Protein AF-A0A6G0V5N3-F1 (afdb_monomer)

Nearest PDB structures (foldseek):
  4qn9-assembly1_A  TM=9.181E-01  e=2.902E-33  Homo sapiens
  8pc4-assembly1_A  TM=9.026E-01  e=6.586E-32  Homo sapiens
  6yxg-assembly1_A  TM=9.874E-01  e=3.980E-23  Homo sapiens
  6krz-assembly3_C  TM=9.226E-01  e=7.814E-20  Homo sapiens
  5lxg-assembly1_A  T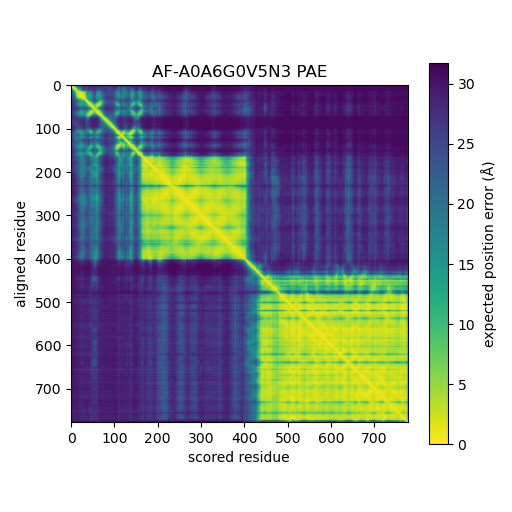M=9.186E-01  e=6.735E-20  Homo sapiens

Foldseek 3Di:
DDDDDDDDDDDDDDDPVRVVVVVQVVCCVPPVDGDDDPFWDDKDKDKDWDDPDAPPDFIWIWIKIKTWGWDDDPDDDDDDDDDDDDDDDDDDDDDDDDDDPDKDKDKDKWKWWDFPPDDIDTDDDPDDDDDDPGTDDMWMKIWIWIFDDDPPTRITITIIITIDGWDFLVPADPLLNLDQLQGTFADAQDQDLVVLQVCCPPFGLLVCQLVVLVVQLVVLVVVLVVVLPDDCVVDPPVLNVLLVLLSVLSNQLSVLRNSLSSCCRHDPVRNLVSQLSNQLSLLSNLLSVVRNLLCQLCVVPPPSSVVVNVVLVVLSVVSSVVSNDSVCSHSVNLLVSLVSSLVSLCVVVVVVVVSCVPVNPVCCVVPSVVVVVVVVNVVSVVVSCCRSVVPPSVVPRNQVSDPPPRDDDDDDDDPPDPPPLPPLPPDPDPVCVLPVDFDPDQDWDDRHLFTDDHVLLVLAPDADDPVVVCCLVPPPQADPDDDDPVVCCVLFNQAAFDQDADCFWKWWFQAFLWIWIHHRNAIEIFLDDQDQALAPDPPDHKGWPDHGSDDLVPHDAHQEYEAQAAGSSRHPLVSLLVNCVVHVNYEYEYEAPCVVVSCVSRPPHHYDHDYARDWDWDDDPNWTKIKGWHDAQAWYDHDPPCTRSTDGTWIWIDTPPFIETEGGWHAARLVRLLSQLVRPDDHAEYEAEADPCPPVVRRRRTHDHLLSRQSSCVSNNYQEYEYHNALIIPNSHSDDRSVRVVSNQVSQVVVVVVDPPRHYYDYARNSDMDTDDPPPD

Structure (mmCIF, N/CA/C/O backbone):
data_AF-A0A6G0V5N3-F1
#
_entry.id   AF-A0A6G0V5N3-F1
#
loop_
_atom_site.group_PDB
_atom_site.id
_atom_site.type_symbol
_atom_site.label_atom_id
_atom_site.label_alt_id
_atom_site.label_comp_id
_atom_site.label_asym_id
_atom_site.label_entity_id
_atom_site.label_seq_id
_atom_site.pdbx_PDB_ins_code
_atom_site.Cartn_x
_atom_site.Cartn_y
_atom_site.Cartn_z
_atom_site.occupancy
_atom_site.B_iso_or_equiv
_atom_site.auth_seq_id
_atom_site.auth_comp_id
_atom_site.auth_asym_id
_atom_site.auth_atom_id
_atom_site.pdbx_PDB_model_num
ATOM 1 N N . MET A 1 1 ? 8.446 89.285 -4.764 1.00 33.66 1 MET A N 1
ATOM 2 C CA . MET A 1 1 ? 7.123 88.702 -4.460 1.00 33.66 1 MET A CA 1
ATOM 3 C C . MET A 1 1 ? 7.172 87.255 -4.937 1.00 33.66 1 MET A C 1
ATOM 5 O O . MET A 1 1 ? 7.014 87.037 -6.124 1.00 33.66 1 MET A O 1
ATOM 9 N N . SER A 1 2 ? 7.754 86.296 -4.211 1.00 31.36 2 SER A N 1
ATOM 10 C CA . SER A 1 2 ? 7.350 85.689 -2.925 1.00 31.36 2 SER A CA 1
ATOM 11 C C . SER A 1 2 ? 5.926 85.125 -2.932 1.00 31.36 2 SER A C 1
ATOM 13 O O . SER A 1 2 ? 4.974 85.892 -3.045 1.00 31.36 2 SER A O 1
ATOM 15 N N . GLY A 1 3 ? 5.812 83.809 -2.727 1.00 28.34 3 GLY A N 1
ATOM 16 C CA . GLY A 1 3 ? 4.550 83.102 -2.499 1.00 28.34 3 GLY A CA 1
ATOM 17 C C . GLY A 1 3 ? 4.712 81.578 -2.449 1.00 28.34 3 GLY A C 1
ATOM 18 O O . GLY A 1 3 ? 4.443 80.913 -3.437 1.00 28.34 3 GLY A O 1
ATOM 19 N N . ASN A 1 4 ? 5.185 81.076 -1.304 1.00 32.31 4 ASN A N 1
ATOM 20 C CA . ASN A 1 4 ? 5.412 79.673 -0.906 1.00 32.31 4 ASN A CA 1
ATOM 21 C C . ASN A 1 4 ? 4.159 78.772 -0.932 1.00 32.31 4 ASN A C 1
ATOM 23 O O . ASN A 1 4 ? 3.069 79.271 -0.664 1.00 32.31 4 ASN A O 1
ATOM 27 N N . ASN A 1 5 ? 4.347 77.442 -1.032 1.00 28.86 5 ASN A N 1
ATOM 28 C CA . ASN A 1 5 ? 4.087 76.498 0.084 1.00 28.86 5 ASN A CA 1
ATOM 29 C C . ASN A 1 5 ? 4.640 75.066 -0.181 1.00 28.86 5 ASN A C 1
ATOM 31 O O . ASN A 1 5 ? 4.984 74.778 -1.324 1.00 28.86 5 ASN A O 1
ATOM 35 N N . PRO A 1 6 ? 4.811 74.201 0.849 1.00 39.62 6 PRO A N 1
ATOM 36 C CA . PRO A 1 6 ? 6.022 73.405 1.066 1.00 39.62 6 PRO A CA 1
ATOM 37 C C . PRO A 1 6 ? 5.755 71.884 1.118 1.00 39.62 6 PRO A C 1
ATOM 39 O O . PRO A 1 6 ? 4.622 71.457 1.313 1.00 39.62 6 PRO A O 1
ATOM 42 N N . ASN A 1 7 ? 6.813 71.083 0.968 1.00 27.09 7 ASN A N 1
ATOM 43 C CA . ASN A 1 7 ? 7.054 69.762 1.581 1.00 27.09 7 ASN A CA 1
ATOM 44 C C . ASN A 1 7 ? 7.973 68.952 0.663 1.00 27.09 7 ASN A C 1
ATOM 46 O O . ASN A 1 7 ? 7.518 68.128 -0.121 1.00 27.09 7 ASN A O 1
ATOM 50 N N . ASP A 1 8 ? 9.275 69.193 0.791 1.00 33.75 8 ASP A N 1
ATOM 51 C CA . ASP A 1 8 ? 10.298 68.240 0.374 1.00 33.75 8 ASP A CA 1
ATOM 52 C C . ASP A 1 8 ? 11.167 67.943 1.601 1.00 33.75 8 ASP A C 1
ATOM 54 O O . ASP A 1 8 ? 12.013 68.743 2.007 1.00 33.75 8 ASP A O 1
ATOM 58 N N . LYS A 1 9 ? 10.816 66.852 2.284 1.00 32.34 9 LYS A N 1
ATOM 59 C CA . LYS A 1 9 ? 11.568 66.224 3.374 1.00 32.34 9 LYS A CA 1
ATOM 60 C C . LYS A 1 9 ? 11.188 64.745 3.425 1.00 32.34 9 LYS A C 1
ATOM 62 O O . LYS A 1 9 ? 10.236 64.399 4.116 1.00 32.34 9 LYS A O 1
ATOM 67 N N . SER A 1 10 ? 11.953 63.898 2.739 1.00 26.94 10 SER A N 1
ATOM 68 C CA . SER A 1 10 ? 12.324 62.558 3.231 1.00 26.94 10 SER A CA 1
ATOM 69 C C . SER A 1 10 ? 13.358 61.899 2.305 1.00 26.94 10 SER A C 1
ATOM 71 O O . SER A 1 10 ? 13.049 60.960 1.573 1.00 26.94 10 SER A O 1
ATOM 73 N N . SER A 1 11 ? 14.600 62.382 2.343 1.00 31.19 11 SER A N 1
ATOM 74 C CA . SER A 1 11 ? 15.770 61.517 2.176 1.00 31.19 11 SER A CA 1
ATOM 75 C C . SER A 1 11 ? 16.316 61.172 3.565 1.00 31.19 11 SER A C 1
ATOM 77 O O . SER A 1 11 ? 16.155 61.954 4.499 1.00 31.19 11 SER A O 1
ATOM 79 N N . ASP A 1 12 ? 16.976 60.018 3.650 1.00 31.39 12 ASP A N 1
ATOM 80 C CA . ASP A 1 12 ? 17.859 59.562 4.734 1.00 31.39 12 ASP A CA 1
ATOM 81 C C . ASP A 1 12 ? 17.223 58.838 5.920 1.00 31.39 12 ASP A C 1
ATOM 83 O O . ASP A 1 12 ? 17.126 59.394 7.003 1.00 31.39 12 ASP A O 1
ATOM 87 N N . PHE A 1 13 ? 16.943 57.540 5.751 1.00 29.17 13 PHE A N 1
ATOM 88 C CA . PHE A 1 13 ? 17.098 56.555 6.837 1.00 29.17 13 PHE A CA 1
ATOM 89 C C . PHE A 1 13 ? 17.506 55.176 6.297 1.00 29.17 13 PHE A C 1
ATOM 91 O O . PHE A 1 13 ? 16.837 54.174 6.522 1.00 29.17 13 PHE A O 1
ATOM 98 N N . VAL A 1 14 ? 18.624 55.113 5.570 1.00 32.88 14 VAL A N 1
ATOM 99 C CA . VAL A 1 14 ? 19.319 53.854 5.268 1.00 32.88 14 VAL A CA 1
ATOM 100 C C . VAL A 1 14 ? 20.820 54.139 5.327 1.00 32.88 14 VAL A C 1
ATOM 102 O O . VAL A 1 14 ? 21.299 55.047 4.650 1.00 32.88 14 VAL A O 1
ATOM 105 N N . THR A 1 15 ? 21.572 53.433 6.176 1.00 34.72 15 THR A N 1
ATOM 106 C CA . THR A 1 15 ? 23.019 53.662 6.315 1.00 34.72 15 THR A CA 1
ATOM 107 C C . THR A 1 15 ? 23.748 53.357 4.990 1.00 34.72 15 THR A C 1
ATOM 109 O O . THR A 1 15 ? 23.314 52.474 4.246 1.00 34.72 15 THR A O 1
ATOM 112 N N . PRO A 1 16 ? 24.874 54.030 4.668 1.00 35.91 16 PRO A N 1
ATOM 113 C CA . PRO A 1 16 ? 25.641 53.792 3.432 1.00 35.91 16 PRO A CA 1
ATOM 114 C C . PRO A 1 16 ? 26.033 52.318 3.211 1.00 35.91 16 PRO A C 1
ATOM 116 O O . PRO A 1 16 ? 26.152 51.846 2.081 1.00 35.91 16 PRO A O 1
ATOM 119 N N . GLU A 1 17 ? 26.183 51.580 4.308 1.00 36.97 17 GLU A N 1
ATOM 120 C CA . GLU A 1 17 ? 26.467 50.145 4.362 1.00 36.97 17 GLU A CA 1
ATOM 121 C C . GLU A 1 17 ? 25.322 49.296 3.783 1.00 36.97 17 GLU A C 1
ATOM 123 O O . GLU A 1 17 ? 25.569 48.325 3.070 1.00 36.97 17 GLU A O 1
ATOM 128 N N . VAL A 1 18 ? 24.069 49.698 4.010 1.00 35.97 18 VAL A N 1
ATOM 129 C CA . VAL A 1 18 ? 22.875 48.990 3.525 1.00 35.97 18 VAL A CA 1
ATOM 130 C C . VAL A 1 18 ? 22.658 49.242 2.031 1.00 35.97 18 VAL A C 1
ATOM 132 O O . VAL A 1 18 ? 22.345 48.313 1.289 1.00 35.97 18 VAL A O 1
ATOM 135 N N . THR A 1 19 ? 22.929 50.454 1.542 1.00 40.09 19 THR A N 1
ATOM 136 C CA . THR A 1 19 ? 22.909 50.756 0.098 1.00 40.09 19 THR A CA 1
ATOM 137 C C . THR A 1 19 ? 23.987 49.972 -0.662 1.00 40.09 19 THR A C 1
ATOM 139 O O . THR A 1 19 ? 23.760 49.516 -1.785 1.00 40.09 19 THR A O 1
ATOM 142 N N . LYS A 1 20 ? 25.156 49.753 -0.047 1.00 41.06 20 LYS A N 1
ATOM 143 C CA . LYS A 1 20 ? 26.229 48.919 -0.609 1.00 41.06 20 LYS A CA 1
ATOM 144 C C . LYS A 1 20 ? 25.842 47.433 -0.651 1.00 41.06 20 LYS A C 1
ATOM 146 O O . LYS A 1 20 ? 26.025 46.794 -1.686 1.00 41.06 20 LYS A O 1
ATOM 151 N N . ALA A 1 21 ? 25.244 46.915 0.423 1.00 39.53 21 ALA A N 1
ATOM 152 C CA . ALA A 1 21 ? 24.747 45.539 0.499 1.00 39.53 21 ALA A CA 1
ATOM 153 C C . ALA A 1 21 ? 23.634 45.251 -0.529 1.00 39.53 21 ALA A C 1
ATOM 155 O O . ALA A 1 21 ? 23.642 44.214 -1.191 1.00 39.53 21 ALA A O 1
ATOM 156 N N . LEU A 1 22 ? 22.721 46.207 -0.732 1.00 41.16 22 LEU A N 1
ATOM 157 C CA . LEU A 1 22 ? 21.643 46.136 -1.725 1.00 41.16 22 LEU A CA 1
ATOM 158 C C . LEU A 1 22 ? 22.162 46.025 -3.165 1.00 41.16 22 LEU A C 1
ATOM 160 O O . LEU A 1 22 ? 21.646 45.239 -3.962 1.00 41.16 22 LEU A O 1
ATOM 164 N N . ASN A 1 23 ? 23.209 46.782 -3.498 1.00 43.78 23 ASN A N 1
ATOM 165 C CA . ASN A 1 23 ? 23.826 46.723 -4.821 1.00 43.78 23 ASN A CA 1
ATOM 166 C C . ASN A 1 23 ? 24.583 45.405 -5.047 1.00 43.78 23 ASN A C 1
ATOM 168 O O . ASN A 1 23 ? 24.464 44.826 -6.126 1.00 43.78 23 ASN A O 1
ATOM 172 N N . GLN A 1 24 ? 25.266 44.878 -4.024 1.00 44.00 24 GLN A N 1
ATOM 173 C CA . GLN A 1 24 ? 25.947 43.580 -4.101 1.00 44.00 24 GLN A CA 1
ATOM 174 C C . GLN A 1 24 ? 24.970 42.408 -4.247 1.00 44.00 24 GLN A C 1
ATOM 176 O O . GLN A 1 24 ? 25.182 41.551 -5.101 1.00 44.00 24 GLN A O 1
ATOM 181 N N . ALA A 1 25 ? 23.867 42.387 -3.493 1.00 42.38 25 ALA A N 1
ATOM 182 C CA . ALA A 1 25 ? 22.833 41.361 -3.633 1.00 42.38 25 ALA A CA 1
ATOM 183 C C . ALA A 1 25 ? 22.213 41.370 -5.041 1.00 42.38 25 ALA A C 1
ATOM 185 O O . ALA A 1 25 ? 22.048 40.321 -5.664 1.00 42.38 25 ALA A O 1
ATOM 186 N N . ARG A 1 26 ? 21.943 42.560 -5.592 1.00 42.31 26 ARG A N 1
ATOM 187 C CA . ARG A 1 26 ? 21.453 42.709 -6.968 1.00 42.31 26 ARG A CA 1
ATOM 188 C C . ARG A 1 26 ? 22.468 42.205 -7.995 1.00 42.31 26 ARG A C 1
ATOM 190 O O . ARG A 1 26 ? 22.069 41.534 -8.945 1.00 42.31 26 ARG A O 1
ATOM 197 N N . ASP A 1 27 ? 23.754 42.498 -7.826 1.00 44.50 27 ASP A N 1
ATOM 198 C CA . ASP A 1 27 ? 24.806 42.063 -8.754 1.00 44.50 27 ASP A CA 1
ATOM 199 C C . ASP A 1 27 ? 25.087 40.552 -8.665 1.00 44.50 27 ASP A C 1
ATOM 201 O O . ASP A 1 27 ? 25.269 39.907 -9.697 1.00 44.50 27 ASP A O 1
ATOM 205 N N . ILE A 1 28 ? 24.993 39.941 -7.482 1.00 43.97 28 ILE A N 1
ATOM 206 C CA . ILE A 1 28 ? 25.047 38.478 -7.319 1.00 43.97 28 ILE A CA 1
ATOM 207 C C . ILE A 1 28 ? 23.872 37.814 -8.053 1.00 43.97 28 ILE A C 1
ATOM 209 O O . ILE A 1 28 ? 24.075 36.870 -8.817 1.00 43.97 28 ILE A O 1
ATOM 213 N N . VAL A 1 29 ? 22.658 38.350 -7.891 1.00 38.00 29 VAL A N 1
ATOM 214 C CA . VAL A 1 29 ? 21.428 37.813 -8.500 1.00 38.00 29 VAL A CA 1
ATOM 215 C C . VAL A 1 29 ? 21.387 38.006 -10.020 1.00 38.00 29 VAL A C 1
ATOM 217 O O . VAL A 1 29 ? 20.846 37.164 -10.734 1.00 38.00 29 VAL A O 1
ATOM 220 N N . THR A 1 30 ? 21.950 39.099 -10.542 1.00 35.56 30 THR A N 1
ATOM 221 C CA . THR A 1 30 ? 21.852 39.436 -11.976 1.00 35.56 30 THR A CA 1
ATOM 222 C C . THR A 1 30 ? 23.096 39.098 -12.794 1.00 35.56 30 THR A C 1
ATOM 224 O O . THR A 1 30 ? 22.971 38.836 -13.990 1.00 35.56 30 THR A O 1
ATOM 227 N N . LYS A 1 31 ? 24.289 39.090 -12.188 1.00 37.66 31 LYS A N 1
ATOM 228 C CA . LYS A 1 31 ? 25.576 38.937 -12.892 1.00 37.66 31 LYS A CA 1
ATOM 229 C C . LYS A 1 31 ? 26.417 37.756 -12.398 1.00 37.66 31 LYS A C 1
ATOM 231 O O . LYS A 1 31 ? 27.391 37.408 -13.062 1.00 37.66 31 LYS A O 1
ATOM 236 N N . GLY A 1 32 ? 26.058 37.126 -11.275 1.00 34.50 32 GLY A N 1
ATOM 237 C CA . GLY A 1 32 ? 26.726 35.923 -10.764 1.00 34.50 32 GLY A CA 1
ATOM 238 C C . GLY A 1 32 ? 28.156 36.131 -10.242 1.00 34.50 32 GLY A C 1
ATOM 239 O O . GLY A 1 32 ? 28.889 35.151 -10.127 1.00 34.50 32 GLY A O 1
ATOM 240 N N . LYS A 1 33 ? 28.570 37.373 -9.945 1.00 39.69 33 LYS A N 1
ATOM 241 C CA . LYS A 1 33 ? 29.843 37.719 -9.282 1.00 39.69 33 LYS A CA 1
ATOM 242 C C . LYS A 1 33 ? 29.699 38.996 -8.445 1.00 39.69 33 LYS A C 1
ATOM 244 O O . LYS A 1 33 ? 28.994 39.914 -8.858 1.00 39.69 33 LYS A O 1
ATOM 249 N N . THR A 1 34 ? 30.401 39.065 -7.315 1.00 40.97 34 THR A N 1
ATOM 250 C CA . THR A 1 34 ? 30.692 40.305 -6.576 1.00 40.97 34 THR A CA 1
ATOM 251 C C . THR A 1 34 ? 31.850 41.059 -7.241 1.00 40.97 34 THR A C 1
ATOM 253 O O . THR A 1 34 ? 32.718 40.444 -7.862 1.00 40.97 34 THR A O 1
ATOM 256 N N . GLU A 1 35 ? 31.873 42.395 -7.146 1.00 41.31 35 GLU A N 1
ATOM 257 C CA . GLU A 1 35 ? 33.093 43.162 -7.445 1.00 41.31 35 GLU A CA 1
ATOM 258 C C . GLU A 1 35 ? 34.229 42.661 -6.539 1.00 41.31 35 GLU A C 1
ATOM 260 O O . GLU A 1 35 ? 34.023 42.505 -5.334 1.00 41.31 35 GLU A O 1
ATOM 265 N N . GLU A 1 36 ? 35.399 42.373 -7.124 1.00 38.81 36 GLU A N 1
ATOM 266 C CA . GLU A 1 36 ? 36.581 41.856 -6.423 1.00 38.81 36 GLU A CA 1
ATOM 267 C C . GLU A 1 36 ? 36.965 42.782 -5.259 1.00 38.81 36 GLU A C 1
ATOM 269 O O . GLU A 1 36 ? 37.585 43.830 -5.445 1.00 38.81 36 GLU A O 1
ATOM 274 N N . ALA A 1 37 ? 36.609 42.393 -4.035 1.00 44.41 37 ALA A N 1
ATOM 275 C CA . ALA A 1 37 ? 37.173 43.002 -2.845 1.00 44.41 37 ALA A CA 1
ATOM 276 C C . ALA A 1 37 ? 38.579 42.425 -2.649 1.00 44.41 37 ALA A C 1
ATOM 278 O O . ALA A 1 37 ? 38.745 41.242 -2.348 1.00 44.41 37 ALA A O 1
ATOM 279 N N . ALA A 1 38 ? 39.603 43.258 -2.829 1.00 39.78 38 ALA A N 1
ATOM 280 C CA . ALA A 1 38 ? 40.957 42.916 -2.419 1.00 39.78 38 ALA A CA 1
ATOM 281 C C . ALA A 1 38 ? 40.928 42.578 -0.916 1.00 39.78 38 ALA A C 1
ATOM 283 O O . ALA A 1 38 ? 40.520 43.425 -0.123 1.00 39.78 38 ALA A O 1
ATOM 284 N N . ASN A 1 39 ? 41.337 41.354 -0.552 1.00 45.94 39 ASN A N 1
ATOM 285 C CA . ASN A 1 39 ? 41.486 40.804 0.813 1.00 45.94 39 ASN A CA 1
ATOM 286 C C . ASN A 1 39 ? 40.404 39.823 1.321 1.00 45.94 39 ASN A C 1
ATOM 288 O O . ASN A 1 39 ? 40.245 39.677 2.533 1.00 45.94 39 ASN A O 1
ATOM 292 N N . VAL A 1 40 ? 39.692 39.107 0.445 1.00 45.91 40 VAL A N 1
ATOM 293 C CA . VAL A 1 40 ? 38.871 37.947 0.856 1.00 45.91 40 VAL A CA 1
ATOM 294 C C . VAL A 1 40 ? 39.756 36.698 0.995 1.00 45.91 40 VAL A C 1
ATOM 296 O O . VAL A 1 40 ? 40.445 36.318 0.052 1.00 45.91 40 VAL A O 1
ATOM 299 N N . VAL A 1 41 ? 39.758 36.081 2.179 1.00 45.97 41 VAL A N 1
ATOM 300 C CA . VAL A 1 41 ? 40.599 34.925 2.548 1.00 45.97 41 VAL A CA 1
ATOM 301 C C . VAL A 1 41 ? 39.864 33.599 2.336 1.00 45.97 41 VAL A C 1
ATOM 303 O O . VAL A 1 41 ? 40.464 32.633 1.871 1.00 45.97 41 VAL A O 1
ATOM 306 N N . GLU A 1 42 ? 38.568 33.546 2.648 1.00 45.28 42 GLU A N 1
ATOM 307 C CA . GLU A 1 42 ? 37.734 32.352 2.484 1.00 45.28 42 GLU A CA 1
ATOM 308 C C . GLU A 1 42 ? 36.266 32.754 2.272 1.00 45.28 42 GLU A C 1
ATOM 310 O O . GLU A 1 42 ? 35.756 33.650 2.949 1.00 45.28 42 GLU A O 1
ATOM 315 N N . GLU A 1 43 ? 35.580 32.090 1.342 1.00 45.66 43 GLU A N 1
ATOM 316 C CA . GLU A 1 43 ? 34.138 32.239 1.123 1.00 45.66 43 GLU A CA 1
ATOM 317 C C . GLU A 1 43 ? 33.461 30.878 1.257 1.00 45.66 43 GLU A C 1
ATOM 319 O O . GLU A 1 43 ? 33.882 29.889 0.655 1.00 45.66 43 GLU A O 1
ATOM 324 N N . SER A 1 44 ? 32.369 30.822 2.015 1.00 38.75 44 SER A N 1
ATOM 325 C CA . SER A 1 44 ? 31.522 29.635 2.083 1.00 38.75 44 SER A CA 1
ATOM 326 C C . SER A 1 44 ? 30.051 30.025 2.047 1.00 38.75 44 SER A C 1
ATOM 328 O O . SER A 1 44 ? 29.637 31.034 2.606 1.00 38.75 44 SER A O 1
ATOM 330 N N . THR A 1 45 ? 29.238 29.230 1.355 1.00 38.53 45 THR A N 1
ATOM 331 C CA . THR A 1 45 ? 27.786 29.430 1.293 1.00 38.53 45 THR A CA 1
ATOM 332 C C . THR A 1 45 ? 27.102 28.161 1.779 1.00 38.53 45 THR A C 1
ATOM 334 O O . THR A 1 45 ? 27.215 27.096 1.168 1.00 38.53 45 THR A O 1
ATOM 337 N N . THR A 1 46 ? 26.403 28.262 2.902 1.00 37.03 46 THR A N 1
ATOM 338 C CA . THR A 1 46 ? 25.643 27.177 3.522 1.00 37.03 46 THR A CA 1
ATOM 339 C C . THR A 1 46 ? 24.162 27.398 3.252 1.00 37.03 46 THR A C 1
ATOM 341 O O . THR A 1 46 ? 23.698 28.524 3.260 1.00 37.03 46 THR A O 1
ATOM 344 N N . VAL A 1 47 ? 23.400 26.336 2.998 1.00 35.16 47 VAL A N 1
ATOM 345 C CA . VAL A 1 47 ? 21.954 26.441 2.746 1.00 35.16 47 VAL A CA 1
ATOM 346 C C . VAL A 1 47 ? 21.238 25.483 3.682 1.00 35.16 47 VAL A C 1
ATOM 348 O O . VAL A 1 47 ? 21.535 24.285 3.659 1.00 35.16 47 VAL A O 1
ATOM 351 N N . LYS A 1 48 ? 20.333 26.005 4.508 1.00 36.97 48 LYS A N 1
ATOM 352 C CA . LYS A 1 48 ? 19.548 25.267 5.497 1.00 36.97 48 LYS A CA 1
ATOM 353 C C . LYS A 1 48 ? 18.069 25.358 5.134 1.00 36.97 48 LYS A C 1
ATOM 355 O O . LYS A 1 48 ? 17.578 26.418 4.784 1.00 36.97 48 LYS A O 1
ATOM 360 N N . PHE A 1 49 ? 17.349 24.250 5.214 1.00 39.62 49 PHE A N 1
ATOM 361 C CA . PHE A 1 49 ? 15.919 24.215 4.913 1.00 39.62 49 PHE A CA 1
ATOM 362 C C . PHE A 1 49 ? 15.152 24.155 6.227 1.00 39.62 49 PHE A C 1
ATOM 364 O O . PHE A 1 49 ? 15.419 23.270 7.044 1.00 39.62 49 PHE A O 1
ATOM 371 N N . THR A 1 50 ? 14.215 25.077 6.429 1.00 36.62 50 THR A N 1
ATOM 372 C CA . THR A 1 50 ? 13.363 25.081 7.619 1.00 36.62 50 THR A CA 1
ATOM 373 C C . THR A 1 50 ? 11.912 25.107 7.169 1.00 36.62 50 THR A C 1
ATOM 375 O O . THR A 1 50 ? 11.468 26.040 6.514 1.00 36.62 50 THR A O 1
ATOM 378 N N . GLN A 1 51 ? 11.157 24.061 7.496 1.00 39.38 51 GLN A N 1
ATOM 379 C CA . GLN A 1 51 ? 9.714 24.057 7.283 1.00 39.38 51 GLN A CA 1
ATOM 380 C C . GLN A 1 51 ? 9.060 24.754 8.478 1.00 39.38 51 GLN A C 1
ATOM 382 O O . GLN A 1 51 ? 8.857 24.152 9.532 1.00 39.38 51 GLN A O 1
ATOM 387 N N . THR A 1 52 ? 8.810 26.052 8.340 1.00 35.75 52 THR A N 1
ATOM 388 C CA . THR A 1 52 ? 8.171 26.888 9.357 1.00 35.75 52 THR A CA 1
ATOM 389 C C . THR A 1 52 ? 6.655 26.685 9.302 1.00 35.75 52 THR A C 1
ATOM 391 O O . THR A 1 52 ? 5.923 27.468 8.717 1.00 35.75 52 THR A O 1
ATOM 394 N N . GLY A 1 53 ? 6.168 25.596 9.908 1.00 43.44 53 GLY A N 1
ATOM 395 C CA . GLY A 1 53 ? 4.731 25.365 10.095 1.00 43.44 53 GLY A CA 1
ATOM 396 C C . GLY A 1 53 ? 4.174 24.120 9.403 1.00 43.44 53 GLY A C 1
ATOM 397 O O . GLY A 1 53 ? 4.828 23.082 9.303 1.00 43.44 53 GLY A O 1
ATOM 398 N N . SER A 1 54 ? 2.906 24.196 9.006 1.00 33.22 54 SER A N 1
ATOM 399 C CA . SER A 1 54 ? 2.166 23.100 8.384 1.00 33.22 54 SER A CA 1
ATOM 400 C C . SER A 1 54 ? 2.685 22.794 6.971 1.00 33.22 54 SER A C 1
ATOM 402 O O . SER A 1 54 ? 3.329 23.605 6.315 1.00 33.22 54 SER A O 1
ATOM 404 N N . ARG A 1 55 ? 2.360 21.613 6.432 1.00 31.23 55 ARG A N 1
ATOM 405 C CA . ARG A 1 55 ? 2.850 21.129 5.123 1.00 31.23 55 ARG A CA 1
ATOM 406 C C . ARG A 1 55 ? 2.403 21.971 3.904 1.00 31.23 55 ARG A C 1
ATOM 408 O O . ARG A 1 55 ? 2.791 21.645 2.784 1.00 31.23 55 ARG A O 1
ATOM 415 N N . LYS A 1 56 ? 1.563 22.995 4.112 1.00 31.22 56 LYS A N 1
ATOM 416 C CA . LYS A 1 56 ? 1.079 23.950 3.097 1.00 31.22 56 LYS A CA 1
ATOM 417 C C . LYS A 1 56 ? 1.854 25.271 3.094 1.00 31.22 56 LYS A C 1
ATOM 419 O O . LYS A 1 56 ? 1.696 26.038 2.147 1.00 31.22 56 LYS A O 1
ATOM 424 N N . ASP A 1 57 ? 2.677 25.511 4.109 1.00 36.97 57 ASP A N 1
ATOM 425 C CA . ASP A 1 57 ? 3.485 26.718 4.202 1.00 36.97 57 ASP A CA 1
ATOM 426 C C . ASP A 1 57 ? 4.676 26.612 3.233 1.00 36.97 57 ASP A C 1
ATOM 428 O O . ASP A 1 57 ? 5.221 25.514 3.035 1.00 36.97 57 ASP A O 1
ATOM 432 N N . PRO A 1 58 ? 5.047 27.707 2.546 1.00 37.12 58 PRO A N 1
ATOM 433 C CA . PRO A 1 58 ? 6.156 27.686 1.608 1.00 37.12 58 PRO A CA 1
ATOM 434 C C . PRO A 1 58 ? 7.439 27.250 2.325 1.00 37.12 58 PRO A C 1
ATOM 436 O O . PRO A 1 58 ? 7.710 27.661 3.449 1.00 37.12 58 PRO A O 1
ATOM 439 N N . VAL A 1 59 ? 8.224 26.385 1.680 1.00 39.06 59 VAL A N 1
ATOM 440 C CA . VAL A 1 59 ? 9.497 25.917 2.242 1.00 39.06 59 VAL A CA 1
ATOM 441 C C . VAL A 1 59 ? 10.441 27.110 2.342 1.00 39.06 59 VAL A C 1
ATOM 443 O O . VAL A 1 59 ? 10.859 27.626 1.311 1.00 39.06 59 VAL A O 1
ATOM 446 N N . GLU A 1 60 ? 10.778 27.535 3.562 1.00 41.09 60 GLU A N 1
ATOM 447 C CA . GLU A 1 60 ? 11.786 28.569 3.778 1.00 41.09 60 GLU A CA 1
ATOM 448 C C . GLU A 1 60 ? 13.176 27.967 3.580 1.00 41.09 60 GLU A C 1
ATOM 450 O O . GLU A 1 60 ? 13.591 27.018 4.259 1.00 41.09 60 GLU A O 1
ATOM 455 N N . VAL A 1 61 ? 13.909 28.529 2.626 1.00 39.25 61 VAL A N 1
ATOM 456 C CA . VAL A 1 61 ? 15.288 28.135 2.358 1.00 39.25 61 VAL A CA 1
ATOM 457 C C . VAL A 1 61 ? 16.220 29.218 2.841 1.00 39.25 61 VAL A C 1
ATOM 459 O O . VAL A 1 61 ? 16.198 30.300 2.301 1.00 39.25 61 VAL A O 1
ATOM 462 N N . ILE A 1 62 ? 17.034 28.931 3.840 1.00 41.34 62 ILE A N 1
ATOM 463 C CA . ILE A 1 62 ? 17.955 29.856 4.494 1.00 41.34 62 ILE A CA 1
ATOM 464 C C . ILE A 1 62 ? 19.319 29.730 3.814 1.00 41.34 62 ILE A C 1
ATOM 466 O O . ILE A 1 62 ? 20.015 28.739 4.036 1.00 41.34 62 ILE A O 1
ATOM 470 N N . ILE A 1 63 ? 19.719 30.691 2.977 1.00 38.38 63 ILE A N 1
ATOM 471 C CA . ILE A 1 63 ? 21.102 30.756 2.469 1.00 38.38 63 ILE A CA 1
ATOM 472 C C . ILE A 1 63 ? 21.955 31.548 3.448 1.00 38.38 63 ILE A C 1
ATOM 474 O O . ILE A 1 63 ? 21.802 32.750 3.456 1.00 38.38 63 ILE A O 1
ATOM 478 N N . SER A 1 64 ? 22.888 30.923 4.161 1.00 41.31 64 SER A N 1
ATOM 479 C CA . SER A 1 64 ? 23.946 31.560 4.954 1.00 41.31 64 SER A CA 1
ATOM 480 C C . SER A 1 64 ? 25.232 31.754 4.132 1.00 41.31 64 SER A C 1
ATOM 482 O O . SER A 1 64 ? 25.963 30.786 3.927 1.00 41.31 64 SER A O 1
ATOM 484 N N . HIS A 1 65 ? 25.551 32.960 3.655 1.00 42.50 65 HIS A N 1
ATOM 485 C CA . HIS A 1 65 ? 26.845 33.238 2.993 1.00 42.50 65 HIS A CA 1
ATOM 486 C C . HIS A 1 65 ? 27.835 33.855 3.976 1.00 42.50 65 HIS A C 1
ATOM 488 O O . HIS A 1 65 ? 27.520 34.901 4.512 1.00 42.50 65 HIS A O 1
ATOM 494 N N . SER A 1 66 ? 29.005 33.248 4.173 1.00 44.34 66 SER A N 1
ATOM 495 C CA . SER A 1 66 ? 30.086 33.693 5.059 1.00 44.34 66 SER A CA 1
ATOM 496 C C . SER A 1 66 ? 31.309 34.083 4.231 1.00 44.34 66 SER A C 1
ATOM 498 O O . SER A 1 66 ? 31.918 33.215 3.601 1.00 44.34 66 SER A O 1
ATOM 500 N N . SER A 1 67 ? 31.716 35.349 4.295 1.00 44.28 67 SER A N 1
ATOM 501 C CA . SER A 1 67 ? 32.989 35.826 3.737 1.00 44.28 67 SER A CA 1
ATOM 502 C C . SER A 1 67 ? 33.946 36.214 4.858 1.00 44.28 67 SER A C 1
ATOM 504 O O . SER A 1 67 ? 33.560 36.978 5.745 1.00 44.28 67 SER A O 1
ATOM 506 N N . VAL A 1 68 ? 35.188 35.744 4.787 1.00 48.72 68 VAL A N 1
ATOM 507 C CA . VAL A 1 68 ? 36.259 36.077 5.728 1.00 48.72 68 VAL A CA 1
ATOM 508 C C . VAL A 1 68 ? 37.193 37.086 5.067 1.00 48.72 68 VAL A C 1
ATOM 510 O O . VAL A 1 68 ? 37.827 36.770 4.063 1.00 48.72 68 VAL A O 1
ATOM 513 N N . VAL A 1 69 ? 37.282 38.301 5.613 1.00 48.44 69 VAL A N 1
ATOM 514 C CA . VAL A 1 69 ? 38.130 39.381 5.069 1.00 48.44 69 VAL A CA 1
ATOM 515 C C . VAL A 1 69 ? 39.277 39.681 6.035 1.00 48.44 69 VAL A C 1
ATOM 517 O O . VAL A 1 69 ? 39.031 39.809 7.235 1.00 48.44 69 VAL A O 1
ATOM 520 N N . SER A 1 70 ? 40.514 39.821 5.540 1.00 43.03 70 SER A N 1
ATOM 521 C CA . SER A 1 70 ? 41.652 40.271 6.361 1.00 43.03 70 SER A CA 1
ATOM 522 C C . SER A 1 70 ? 41.822 41.789 6.278 1.00 43.03 70 SER A C 1
ATOM 524 O O . SER A 1 70 ? 42.027 42.325 5.185 1.00 43.03 70 SER A O 1
ATOM 526 N N . GLN A 1 71 ? 41.808 42.496 7.409 1.00 44.00 71 GLN A N 1
ATOM 527 C CA . GLN A 1 71 ? 42.273 43.887 7.453 1.00 44.00 71 GLN A CA 1
ATOM 528 C C . GLN A 1 71 ? 43.785 43.930 7.718 1.00 44.00 71 GLN A C 1
ATOM 530 O O . GLN A 1 71 ? 44.268 43.300 8.655 1.00 44.00 71 GLN A O 1
ATOM 535 N N . GLY A 1 72 ? 44.535 44.649 6.876 1.00 35.62 72 GLY A N 1
ATOM 536 C CA . GLY A 1 72 ? 45.966 44.888 7.086 1.00 35.62 72 GLY A CA 1
ATOM 537 C C . GLY A 1 72 ? 46.202 45.864 8.243 1.00 35.62 72 GLY A C 1
ATOM 538 O O . GLY A 1 72 ? 45.467 46.842 8.374 1.00 35.62 72 GLY A O 1
ATOM 539 N N . SER A 1 73 ? 47.208 45.600 9.082 1.00 30.47 73 SER A N 1
ATOM 540 C CA . SER A 1 73 ? 47.553 46.448 10.228 1.00 30.47 73 SER A CA 1
ATOM 541 C C . SER A 1 73 ? 48.146 47.782 9.768 1.00 30.47 73 SER A C 1
ATOM 543 O O . SER A 1 73 ? 49.166 47.808 9.078 1.00 30.47 73 SER A O 1
ATOM 545 N N . SER A 1 74 ? 47.535 48.896 10.167 1.00 33.88 74 SER A N 1
ATOM 546 C CA . SER A 1 74 ? 48.130 50.226 10.036 1.00 33.88 74 SER A CA 1
ATOM 547 C C . SER A 1 74 ? 48.932 50.556 11.296 1.00 33.88 74 SER A C 1
ATOM 549 O O . SER A 1 74 ? 48.447 51.274 12.168 1.00 33.88 74 SER A O 1
ATOM 551 N N . ASP A 1 75 ? 50.146 50.021 11.377 1.00 33.03 75 ASP A N 1
ATOM 552 C CA . ASP A 1 75 ? 51.191 50.550 12.251 1.00 33.03 75 ASP A CA 1
ATOM 553 C C . ASP A 1 75 ? 52.182 51.293 11.353 1.00 33.03 75 ASP A C 1
ATOM 555 O O . ASP A 1 75 ? 53.058 50.678 10.753 1.00 33.03 75 ASP A O 1
ATOM 559 N N . ASP A 1 76 ? 52.009 52.609 11.217 1.00 31.44 76 ASP A N 1
ATOM 560 C CA . ASP A 1 76 ? 53.119 53.492 10.866 1.00 31.44 76 ASP A CA 1
ATOM 561 C C . ASP A 1 76 ? 52.900 54.893 11.454 1.00 31.44 76 ASP A C 1
ATOM 563 O O . ASP A 1 76 ? 51.803 55.458 11.445 1.00 31.44 76 ASP A O 1
ATOM 567 N N . GLU A 1 77 ? 53.970 55.392 12.058 1.00 32.72 77 GLU A N 1
ATOM 568 C CA . GLU A 1 77 ? 54.033 56.507 12.992 1.00 32.72 77 GLU A CA 1
ATOM 569 C C . GLU A 1 77 ? 53.729 57.890 12.382 1.00 32.72 77 GLU A C 1
ATOM 571 O O . GLU A 1 77 ? 54.195 58.242 11.304 1.00 32.72 77 GLU A O 1
ATOM 576 N N . GLY A 1 78 ? 53.054 58.726 13.183 1.00 26.86 78 GLY A N 1
ATOM 577 C CA . GLY A 1 78 ? 53.422 60.123 13.449 1.00 26.86 78 GLY A CA 1
ATOM 578 C C . GLY A 1 78 ? 53.342 61.154 12.314 1.00 26.86 78 GLY A C 1
ATOM 579 O O . GLY A 1 78 ? 54.184 61.195 11.429 1.00 26.86 78 GLY A O 1
ATOM 580 N N . THR A 1 79 ? 52.498 62.183 12.468 1.00 25.58 79 THR A N 1
ATOM 581 C CA . THR A 1 79 ? 52.947 63.498 12.984 1.00 25.58 79 THR A CA 1
ATOM 582 C C . THR A 1 79 ? 51.852 64.577 12.977 1.00 25.58 79 THR A C 1
ATOM 584 O O . THR A 1 79 ? 51.178 64.805 11.982 1.00 25.58 79 THR A O 1
ATOM 587 N N . LYS A 1 80 ? 51.837 65.313 14.100 1.00 26.38 80 LYS A N 1
ATOM 588 C CA . LYS A 1 80 ? 51.464 66.727 14.310 1.00 26.38 80 LYS A CA 1
ATOM 589 C C . LYS A 1 80 ? 49.984 67.128 14.384 1.00 26.38 80 LYS A C 1
ATOM 591 O O . LYS A 1 80 ? 49.322 67.448 13.406 1.00 26.38 80 LYS A O 1
ATOM 596 N N . SER A 1 81 ? 49.571 67.205 15.647 1.00 26.66 81 SER A N 1
ATOM 597 C CA . SER A 1 81 ? 48.701 68.209 16.258 1.00 26.66 81 SER A CA 1
ATOM 598 C C . SER A 1 81 ? 48.992 69.648 15.816 1.00 26.66 81 SER A C 1
ATOM 600 O O . SER A 1 81 ? 50.163 70.017 15.775 1.00 26.66 81 SER A O 1
ATOM 602 N N . ASP A 1 82 ? 47.931 70.437 15.636 1.00 26.28 82 ASP A N 1
ATOM 603 C CA . ASP A 1 82 ? 47.839 71.831 16.090 1.00 26.28 82 ASP A CA 1
ATOM 604 C C . ASP A 1 82 ? 46.364 72.156 16.416 1.00 26.28 82 ASP A C 1
ATOM 606 O O . ASP A 1 82 ? 45.481 72.074 15.563 1.00 26.28 82 ASP A O 1
ATOM 610 N N . ASP A 1 83 ? 46.153 72.392 17.709 1.00 29.00 83 ASP A N 1
ATOM 611 C CA . ASP A 1 83 ? 45.321 73.378 18.405 1.00 29.00 83 ASP A CA 1
ATOM 612 C C . ASP A 1 83 ? 43.901 73.813 17.967 1.00 29.00 83 ASP A C 1
ATOM 614 O O . ASP A 1 83 ? 43.618 74.267 16.862 1.00 29.00 83 ASP A O 1
ATOM 618 N N . ASP A 1 84 ? 43.087 73.835 19.034 1.00 27.91 84 ASP A N 1
ATOM 619 C CA . ASP A 1 84 ? 42.169 74.892 19.480 1.00 27.91 84 ASP A CA 1
ATOM 620 C C . ASP A 1 84 ? 40.715 74.960 18.978 1.00 27.91 84 ASP A C 1
ATOM 622 O O . ASP A 1 84 ? 40.363 75.618 18.002 1.00 27.91 84 ASP A O 1
ATOM 626 N N . SER A 1 85 ? 39.812 74.477 19.845 1.00 26.42 85 SER A N 1
ATOM 627 C CA . SER A 1 85 ? 39.121 75.311 20.862 1.00 26.42 85 SER A CA 1
ATOM 628 C C . SER A 1 85 ? 37.594 75.130 20.938 1.00 26.42 85 SER A C 1
ATOM 630 O O . SER A 1 85 ? 36.889 75.315 19.955 1.00 26.42 85 SER A O 1
ATOM 632 N N . ASN A 1 86 ? 37.133 74.853 22.174 1.00 27.45 86 ASN A N 1
ATOM 633 C CA . ASN A 1 86 ? 35.873 75.252 22.840 1.00 27.45 86 ASN A CA 1
ATOM 634 C C . ASN A 1 86 ? 34.520 74.932 22.145 1.00 27.45 86 ASN A C 1
ATOM 636 O O . ASN A 1 86 ? 34.307 75.215 20.980 1.00 27.45 86 ASN A O 1
ATOM 640 N N . ASN A 1 87 ? 33.464 74.449 22.808 1.00 26.89 87 ASN A N 1
ATOM 641 C CA . ASN A 1 87 ? 33.091 74.562 24.213 1.00 26.89 87 ASN A CA 1
ATOM 642 C C . ASN A 1 87 ? 31.928 73.599 24.540 1.00 26.89 87 ASN A C 1
ATOM 644 O O . ASN A 1 87 ? 31.035 73.408 23.719 1.00 26.89 87 ASN A O 1
ATOM 648 N N . ASP A 1 88 ? 31.952 73.085 25.770 1.00 25.64 88 ASP A N 1
ATOM 649 C CA . ASP A 1 88 ? 30.836 72.834 26.693 1.00 25.64 88 ASP A CA 1
ATOM 650 C C . ASP A 1 88 ? 29.454 72.392 26.174 1.00 25.64 88 ASP A C 1
ATOM 652 O O . ASP A 1 88 ? 28.663 73.183 25.663 1.00 25.64 88 ASP A O 1
ATOM 656 N N . LEU A 1 89 ? 29.059 71.184 26.595 1.00 27.06 89 LEU A N 1
ATOM 657 C CA . LEU A 1 89 ? 27.911 71.056 27.498 1.00 27.06 89 LEU A CA 1
ATOM 658 C C . LEU A 1 89 ? 28.081 69.846 28.429 1.00 27.06 89 LEU A C 1
ATOM 660 O O . LEU A 1 89 ? 28.278 68.701 28.029 1.00 27.06 89 LEU A O 1
ATOM 664 N N . THR A 1 90 ? 28.057 70.190 29.705 1.00 25.91 90 THR A N 1
ATOM 665 C CA . THR A 1 90 ? 28.267 69.439 30.936 1.00 25.91 90 THR A CA 1
ATOM 666 C C . THR A 1 90 ? 27.207 68.366 31.216 1.00 25.91 90 THR A C 1
ATOM 668 O O . THR A 1 90 ? 26.037 68.575 30.927 1.00 25.91 90 THR A O 1
ATOM 671 N N . GLN A 1 91 ? 27.670 67.269 31.848 1.00 27.67 91 GLN A N 1
ATOM 672 C CA . GLN A 1 91 ? 27.129 66.554 33.034 1.00 27.67 91 GLN A CA 1
ATOM 673 C C . GLN A 1 91 ? 25.598 66.291 33.114 1.00 27.67 91 GLN A C 1
ATOM 675 O O . GLN A 1 91 ? 24.784 67.162 32.870 1.00 27.67 91 GLN A O 1
ATOM 680 N N . THR A 1 92 ? 25.078 65.137 33.552 1.00 26.00 92 THR A N 1
ATOM 681 C CA . THR A 1 92 ? 25.499 64.274 34.670 1.00 26.00 92 THR A CA 1
ATOM 682 C C . THR A 1 92 ? 24.616 63.009 34.724 1.00 26.00 92 THR A C 1
ATOM 684 O O . THR A 1 92 ? 23.533 62.983 34.150 1.00 26.00 92 THR A O 1
ATOM 687 N N . LEU A 1 93 ? 25.042 62.059 35.573 1.00 26.20 93 LEU A N 1
ATOM 688 C CA . LEU A 1 93 ? 24.301 60.948 36.210 1.00 26.20 93 LEU A CA 1
ATOM 689 C C . LEU A 1 93 ? 24.362 59.584 35.512 1.00 26.20 93 LEU A C 1
ATOM 691 O O . LEU A 1 93 ? 23.500 59.184 34.739 1.00 26.20 93 LEU A O 1
ATOM 695 N N . GLY A 1 94 ? 25.398 58.835 35.897 1.00 23.42 94 GLY A N 1
ATOM 696 C CA . GLY A 1 94 ? 25.496 57.402 35.665 1.00 23.42 94 GLY A CA 1
ATOM 697 C C . GLY A 1 94 ? 24.721 56.562 36.676 1.00 23.42 94 GLY A C 1
ATOM 698 O O . GLY A 1 94 ? 24.234 57.066 37.684 1.00 23.42 94 GLY A O 1
ATOM 699 N N . SER A 1 95 ? 24.683 55.255 36.413 1.00 24.80 95 SER A N 1
ATOM 700 C CA . SER A 1 95 ? 24.635 54.166 37.400 1.00 24.80 95 SER A CA 1
ATOM 701 C C . SER A 1 95 ? 24.834 52.820 36.691 1.00 24.80 95 SER A C 1
ATOM 703 O O . SER A 1 95 ? 23.914 52.262 36.116 1.00 24.80 95 SER A O 1
ATOM 705 N N . ARG A 1 96 ? 26.081 52.341 36.720 1.00 26.42 96 ARG A N 1
ATOM 706 C CA . ARG A 1 96 ? 26.510 50.959 37.008 1.00 26.42 96 ARG A CA 1
ATOM 707 C C . ARG A 1 96 ? 25.557 49.799 36.624 1.00 26.42 96 ARG A C 1
ATOM 709 O O . ARG A 1 96 ? 24.683 49.431 37.400 1.00 26.42 96 ARG A O 1
ATOM 716 N N . ALA A 1 97 ? 25.900 49.093 35.547 1.00 24.92 97 ALA A N 1
ATOM 717 C CA . ALA A 1 97 ? 25.830 47.632 35.479 1.00 24.92 97 ALA A CA 1
ATOM 718 C C . ALA A 1 97 ? 27.042 47.127 34.676 1.00 24.92 97 ALA A C 1
ATOM 720 O O . ALA A 1 97 ? 27.342 47.633 33.600 1.00 24.92 97 ALA A O 1
ATOM 721 N N . HIS A 1 98 ? 27.795 46.206 35.273 1.00 31.80 98 HIS A N 1
ATOM 722 C CA . HIS A 1 98 ? 28.930 45.515 34.669 1.00 31.80 98 HIS A CA 1
ATOM 723 C C . HIS A 1 98 ? 28.428 44.531 33.608 1.00 31.80 98 HIS A C 1
ATOM 725 O O . HIS A 1 98 ? 27.766 43.572 33.990 1.00 31.80 98 HIS A O 1
ATOM 731 N N . GLU A 1 99 ? 28.832 44.686 32.346 1.00 28.62 99 GLU A N 1
ATOM 732 C CA . GLU A 1 99 ? 28.883 43.582 31.377 1.00 28.62 99 GLU A CA 1
ATOM 733 C C . GLU A 1 99 ? 30.175 43.660 30.541 1.00 28.62 99 GLU A C 1
ATOM 735 O O . GLU A 1 99 ? 30.696 44.738 30.255 1.00 28.62 99 GLU A O 1
ATOM 740 N N . ASN A 1 100 ? 30.735 42.483 30.260 1.00 28.31 100 ASN A N 1
ATOM 741 C CA . ASN A 1 100 ? 31.991 42.221 29.548 1.00 28.31 100 ASN A CA 1
ATOM 742 C C . ASN A 1 100 ? 32.062 42.899 28.163 1.00 28.31 100 ASN A C 1
ATOM 744 O O . ASN A 1 100 ? 31.081 42.845 27.427 1.00 28.31 100 ASN A O 1
ATOM 748 N N . PRO A 1 101 ? 33.228 43.409 27.722 1.00 36.56 101 PRO A N 1
ATOM 749 C CA . PRO A 1 101 ? 33.437 43.799 26.336 1.00 36.56 101 PRO A CA 1
ATOM 750 C C . PRO A 1 101 ? 33.983 42.596 25.560 1.00 36.56 101 PRO A C 1
ATOM 752 O O . PRO A 1 101 ? 35.179 42.345 25.633 1.00 36.56 101 PRO A O 1
ATOM 755 N N . ASN A 1 102 ? 33.126 41.820 24.892 1.00 38.84 102 ASN A N 1
ATOM 756 C CA . ASN A 1 102 ? 33.456 40.994 23.717 1.00 38.84 102 ASN A CA 1
ATOM 757 C C . ASN A 1 102 ? 32.168 40.351 23.168 1.00 38.84 102 ASN A C 1
ATOM 759 O O . ASN A 1 102 ? 31.357 39.863 23.947 1.00 38.84 102 ASN A O 1
ATOM 763 N N . ASP A 1 103 ? 32.041 40.353 21.838 1.00 38.41 103 ASP A N 1
ATOM 764 C CA . ASP A 1 103 ? 30.922 39.883 21.000 1.00 38.41 103 ASP A CA 1
ATOM 765 C C . ASP A 1 103 ? 29.702 40.826 20.929 1.00 38.41 103 ASP A C 1
ATOM 767 O O . ASP A 1 103 ? 28.709 40.686 21.638 1.00 38.41 103 ASP A O 1
ATOM 771 N N . ALA A 1 104 ? 29.763 41.800 20.012 1.00 41.19 104 ALA A N 1
ATOM 772 C CA . ALA A 1 104 ? 28.595 42.577 19.600 1.00 41.19 104 ALA A CA 1
ATOM 773 C C . ALA A 1 104 ? 27.914 41.882 18.412 1.00 41.19 104 ALA A C 1
ATOM 775 O O . ALA A 1 104 ? 28.377 41.974 17.276 1.00 41.19 104 ALA A O 1
ATOM 776 N N . GLU A 1 105 ? 26.813 41.191 18.679 1.00 43.94 105 GLU A N 1
ATOM 777 C CA . GLU A 1 105 ? 25.976 40.568 17.659 1.00 43.94 105 GLU A CA 1
ATOM 778 C C . GLU A 1 105 ? 24.949 41.591 17.144 1.00 43.94 105 GLU A C 1
ATOM 780 O O . GLU A 1 105 ? 24.134 42.106 17.913 1.00 43.94 105 GLU A O 1
ATOM 785 N N . LYS A 1 106 ? 24.995 41.937 15.849 1.00 43.34 106 LYS A N 1
ATOM 786 C CA . LYS A 1 106 ? 23.997 42.824 15.220 1.00 43.34 106 LYS A CA 1
ATOM 787 C C . LYS A 1 106 ? 23.094 42.013 14.298 1.00 43.34 106 LYS A C 1
ATOM 789 O O . LYS A 1 106 ? 23.568 41.388 13.350 1.00 43.34 106 LYS A O 1
ATOM 794 N N . HIS A 1 107 ? 21.793 42.066 14.570 1.00 43.72 107 HIS A N 1
ATOM 795 C CA . HIS A 1 107 ? 20.753 41.399 13.793 1.00 43.72 107 HIS A CA 1
ATOM 796 C C . HIS A 1 107 ? 19.766 42.433 13.239 1.00 43.72 107 HIS A C 1
ATOM 798 O O . HIS A 1 107 ? 19.195 43.208 14.007 1.00 43.72 107 HIS A O 1
ATOM 804 N N . SER A 1 108 ? 19.568 42.431 11.919 1.00 44.06 108 SER A N 1
ATOM 805 C CA . SER A 1 108 ? 18.638 43.328 11.224 1.00 44.06 108 SER A CA 1
ATOM 806 C C . SER A 1 108 ? 17.839 42.550 10.177 1.00 44.06 108 SER A C 1
ATOM 808 O O . SER A 1 108 ? 18.429 41.943 9.288 1.00 44.06 108 SER A O 1
ATOM 810 N N . ALA A 1 109 ? 16.508 42.589 10.266 1.00 41.44 109 ALA A N 1
ATOM 811 C CA . ALA A 1 109 ? 15.592 41.950 9.319 1.00 41.44 109 ALA A CA 1
ATOM 812 C C . ALA A 1 109 ? 15.014 42.987 8.344 1.00 41.44 109 ALA A C 1
ATOM 814 O O . ALA A 1 109 ? 14.467 44.005 8.779 1.00 41.44 109 ALA A O 1
ATOM 815 N N . PHE A 1 110 ? 15.107 42.732 7.037 1.00 47.75 110 PHE A N 1
ATOM 816 C CA . PHE A 1 110 ? 14.618 43.628 5.985 1.00 47.75 110 PHE A CA 1
ATOM 817 C C . PHE A 1 110 ? 13.537 42.946 5.143 1.00 47.75 110 PHE A C 1
ATOM 819 O O . PHE A 1 110 ? 13.688 41.805 4.705 1.00 47.75 110 PHE A O 1
ATOM 826 N N . HIS A 1 111 ? 12.442 43.662 4.892 1.00 49.22 111 HIS A N 1
ATOM 827 C CA . HIS A 1 111 ? 11.280 43.159 4.163 1.00 49.22 111 HIS A CA 1
ATOM 828 C C . HIS A 1 111 ? 11.115 43.925 2.848 1.00 49.22 111 HIS A C 1
ATOM 830 O O . HIS A 1 111 ? 11.231 45.148 2.823 1.00 49.22 111 HIS A O 1
ATOM 836 N N . TYR A 1 112 ? 10.825 43.212 1.760 1.00 49.94 112 TYR A N 1
ATOM 837 C CA . TYR A 1 112 ? 10.612 43.787 0.431 1.00 49.94 112 TYR A CA 1
ATOM 838 C C . TYR A 1 112 ? 9.300 43.285 -0.171 1.00 49.94 112 TYR A C 1
ATOM 840 O O . TYR A 1 112 ? 8.957 42.104 -0.040 1.00 49.94 112 TYR A O 1
ATOM 848 N N . ARG A 1 113 ? 8.586 44.171 -0.873 1.00 53.22 113 ARG A N 1
ATOM 849 C CA . ARG A 1 113 ? 7.359 43.847 -1.619 1.00 53.22 113 ARG A CA 1
ATOM 850 C C . ARG A 1 113 ? 7.470 44.283 -3.076 1.00 53.22 113 ARG A C 1
ATOM 852 O O . ARG A 1 113 ? 8.246 45.182 -3.406 1.00 53.22 113 ARG A O 1
ATOM 859 N N . ARG A 1 114 ? 6.689 43.645 -3.951 1.00 44.41 114 ARG A N 1
ATOM 860 C CA . ARG A 1 114 ? 6.583 44.016 -5.367 1.00 44.41 114 ARG A CA 1
ATOM 861 C C . ARG A 1 114 ? 5.121 44.196 -5.782 1.00 44.41 114 ARG A C 1
ATOM 863 O O . ARG A 1 114 ? 4.328 43.268 -5.634 1.00 44.41 114 ARG A O 1
ATOM 870 N N . LYS A 1 115 ? 4.793 45.378 -6.319 1.00 49.53 115 LYS A N 1
ATOM 871 C CA . LYS A 1 115 ? 3.465 45.718 -6.861 1.00 49.53 115 LYS A CA 1
ATOM 872 C C . LYS A 1 115 ? 3.366 45.406 -8.357 1.00 49.53 115 LYS A C 1
ATOM 874 O O . LYS A 1 115 ? 4.377 45.422 -9.065 1.00 49.53 115 LYS A O 1
ATOM 879 N N . THR A 1 116 ? 2.130 45.224 -8.819 1.00 38.16 116 THR A N 1
ATOM 880 C CA . THR A 1 116 ? 1.646 44.773 -10.147 1.00 38.16 116 THR A CA 1
ATOM 881 C C . THR A 1 116 ? 2.250 45.470 -11.385 1.00 38.16 116 THR A C 1
ATOM 883 O O . THR A 1 116 ? 1.985 45.060 -12.513 1.00 38.16 116 THR A O 1
ATOM 886 N N . SER A 1 117 ? 3.062 46.524 -11.232 1.00 39.16 117 SER A N 1
ATOM 887 C CA . SER A 1 117 ? 3.606 47.325 -12.340 1.00 39.16 117 SER A CA 1
ATOM 888 C C . SER A 1 117 ? 5.115 47.631 -12.291 1.00 39.16 117 SER A C 1
ATOM 890 O O . SER A 1 117 ? 5.576 48.398 -13.137 1.00 39.16 117 SER A O 1
ATOM 892 N N . GLY A 1 118 ? 5.916 47.111 -11.345 1.00 46.16 118 GLY A N 1
ATOM 893 C CA . GLY A 1 118 ? 7.287 47.638 -11.173 1.00 46.16 118 GLY A CA 1
ATOM 894 C C . GLY A 1 118 ? 8.238 46.926 -10.202 1.00 46.16 118 GLY A C 1
ATOM 895 O O . GLY A 1 118 ? 8.017 45.771 -9.850 1.00 46.16 118 GLY A O 1
ATOM 896 N N . MET A 1 119 ? 9.356 47.606 -9.880 1.00 35.22 119 MET A N 1
ATOM 897 C CA . MET A 1 119 ? 10.530 47.130 -9.114 1.00 35.22 119 MET A CA 1
ATOM 898 C C . MET A 1 119 ? 10.220 46.767 -7.645 1.00 35.22 119 MET A C 1
ATOM 900 O O . MET A 1 119 ? 9.149 47.071 -7.135 1.00 35.22 119 MET A O 1
ATOM 904 N N . TRP A 1 120 ? 11.174 46.112 -6.973 1.00 43.75 120 TRP A N 1
ATOM 905 C CA . TRP A 1 120 ? 11.110 45.794 -5.540 1.00 43.75 120 TRP A CA 1
ATOM 906 C C . TRP A 1 120 ? 11.249 47.054 -4.676 1.00 43.75 120 TRP A C 1
ATOM 908 O O . TRP A 1 120 ? 12.196 47.819 -4.858 1.00 43.75 120 TRP A O 1
ATOM 918 N N . GLU A 1 121 ? 10.345 47.227 -3.711 1.00 43.88 121 GLU A N 1
ATOM 919 C CA . GLU A 1 121 ? 10.335 48.340 -2.754 1.00 43.88 121 GLU A CA 1
ATOM 920 C C . GLU A 1 121 ? 10.554 47.815 -1.324 1.00 43.88 121 GLU A C 1
ATOM 922 O O . GLU A 1 121 ? 10.068 46.737 -0.970 1.00 43.88 121 GLU A O 1
ATOM 927 N N . ALA A 1 122 ? 11.323 48.552 -0.513 1.00 43.03 122 ALA A N 1
ATOM 928 C CA . ALA A 1 122 ? 11.585 48.212 0.886 1.00 43.03 122 ALA A CA 1
ATOM 929 C C . ALA A 1 122 ? 10.386 48.602 1.765 1.00 43.03 122 ALA A C 1
ATOM 931 O O . ALA A 1 122 ? 9.910 49.734 1.702 1.00 43.03 122 ALA A O 1
ATOM 932 N N . ASP A 1 123 ? 9.912 47.664 2.579 1.00 49.28 123 ASP A N 1
ATOM 933 C CA . ASP A 1 123 ? 8.761 47.827 3.466 1.00 49.28 123 ASP A CA 1
ATOM 934 C C . ASP A 1 123 ? 9.214 48.528 4.758 1.00 49.28 123 ASP A C 1
ATOM 936 O O . ASP A 1 123 ? 10.041 47.999 5.504 1.00 49.28 123 ASP A O 1
ATOM 940 N N . THR A 1 124 ? 8.745 49.755 4.992 1.00 43.88 124 THR A N 1
ATOM 941 C CA . THR A 1 124 ? 9.232 50.628 6.077 1.00 43.88 124 THR A CA 1
ATOM 942 C C . THR A 1 124 ? 8.405 50.562 7.365 1.00 43.88 124 THR A C 1
ATOM 944 O O . THR A 1 124 ? 8.787 51.187 8.355 1.00 43.88 124 THR A O 1
ATOM 947 N N . GLU A 1 125 ? 7.316 49.785 7.417 1.00 43.75 125 GLU A N 1
ATOM 948 C CA . GLU A 1 125 ? 6.492 49.640 8.626 1.00 43.75 125 GLU A CA 1
ATOM 949 C C . GLU A 1 125 ? 6.853 48.384 9.431 1.00 43.75 125 GLU A C 1
ATOM 951 O O . GLU A 1 125 ? 6.847 47.258 8.938 1.00 43.75 125 GLU A O 1
ATOM 956 N N . THR A 1 126 ? 7.174 48.574 10.713 1.00 42.91 126 THR A N 1
ATOM 957 C CA . THR A 1 126 ? 7.806 47.546 11.555 1.00 42.91 126 THR A CA 1
ATOM 958 C C . THR A 1 126 ? 6.868 46.423 12.011 1.00 42.91 126 THR A C 1
ATOM 960 O O . THR A 1 126 ? 7.348 45.465 12.606 1.00 42.91 126 THR A O 1
ATOM 963 N N . ILE A 1 127 ? 5.554 46.474 11.769 1.00 44.94 127 ILE A N 1
ATOM 964 C CA . ILE A 1 127 ? 4.628 45.391 12.147 1.00 44.94 127 ILE A CA 1
ATOM 965 C C . ILE A 1 127 ? 3.419 45.386 11.196 1.00 44.94 127 ILE A C 1
ATOM 967 O O . ILE A 1 127 ? 2.496 46.171 11.383 1.00 44.94 127 ILE A O 1
ATOM 971 N N . ALA A 1 128 ? 3.377 44.474 10.218 1.00 36.62 128 ALA A N 1
ATOM 972 C CA . ALA A 1 128 ? 2.139 44.135 9.506 1.00 36.62 128 ALA A CA 1
ATOM 973 C C . ALA A 1 128 ? 2.148 42.673 9.024 1.00 36.62 128 ALA A C 1
ATOM 975 O O . ALA A 1 128 ? 2.970 42.256 8.205 1.00 36.62 128 ALA A O 1
ATOM 976 N N . THR A 1 129 ? 1.226 41.888 9.575 1.00 42.00 129 THR A N 1
ATOM 977 C CA . THR A 1 129 ? 1.143 40.423 9.494 1.00 42.00 129 THR A CA 1
ATOM 978 C C . THR A 1 129 ? 0.278 39.888 8.346 1.00 42.00 129 THR A C 1
ATOM 980 O O . THR A 1 129 ? 0.057 38.684 8.299 1.00 42.00 129 THR A O 1
ATOM 983 N N . GLU A 1 130 ? -0.187 40.707 7.395 1.00 44.34 130 GLU A N 1
ATOM 984 C CA . GLU A 1 130 ? -1.028 40.234 6.278 1.00 44.34 130 GLU A CA 1
ATOM 985 C C . GLU A 1 130 ? -0.692 40.922 4.939 1.00 44.34 130 GLU A C 1
ATOM 987 O O . GLU A 1 130 ? -0.307 42.091 4.896 1.00 44.34 130 GLU A O 1
ATOM 992 N N . LEU A 1 131 ? -0.802 40.159 3.842 1.00 44.44 131 LEU A N 1
ATOM 993 C CA . LEU A 1 131 ? -0.611 40.610 2.455 1.00 44.44 131 LEU A CA 1
ATOM 994 C C . LEU A 1 131 ? -1.785 41.506 2.019 1.00 44.44 131 LEU A C 1
ATOM 996 O O . LEU A 1 131 ? -2.943 41.134 2.204 1.00 44.44 131 LEU A O 1
ATOM 1000 N N . SER A 1 132 ? -1.492 42.655 1.401 1.00 45.91 132 SER A N 1
ATOM 1001 C CA . SER A 1 132 ? -2.508 43.465 0.714 1.00 45.91 132 SER A CA 1
ATOM 1002 C C . SER A 1 132 ? -2.946 42.764 -0.585 1.00 45.91 132 SER A C 1
ATOM 1004 O O . SER A 1 132 ? -2.095 42.157 -1.237 1.00 45.91 132 SER A O 1
ATOM 1006 N N . PRO A 1 133 ? -4.219 42.865 -1.022 1.00 46.38 133 PRO A N 1
ATOM 1007 C CA . PRO A 1 133 ? -4.695 42.288 -2.287 1.00 46.38 133 PRO A CA 1
ATOM 1008 C C . PRO A 1 133 ? -3.952 42.762 -3.551 1.00 46.38 133 PRO A C 1
ATOM 1010 O O . PRO A 1 133 ? -4.074 42.120 -4.591 1.00 46.38 133 PRO A O 1
ATOM 1013 N N . ASP A 1 134 ? -3.199 43.864 -3.462 1.00 46.06 134 ASP A N 1
ATOM 1014 C CA . ASP A 1 134 ? -2.466 44.480 -4.578 1.00 46.06 134 ASP A CA 1
ATOM 1015 C C . ASP A 1 134 ? -0.964 44.093 -4.643 1.00 46.06 134 ASP A C 1
ATOM 1017 O O . ASP A 1 134 ? -0.262 44.510 -5.571 1.00 46.06 134 ASP A O 1
ATOM 1021 N N . ASP A 1 135 ? -0.454 43.309 -3.680 1.00 49.84 135 ASP A N 1
ATOM 1022 C CA . ASP A 1 135 ? 0.956 42.884 -3.604 1.00 49.84 135 ASP A CA 1
ATOM 1023 C C . ASP A 1 135 ? 1.155 41.483 -4.241 1.00 49.84 135 ASP A C 1
ATOM 1025 O O . ASP A 1 135 ? 0.494 40.521 -3.852 1.00 49.84 135 ASP A O 1
ATOM 1029 N N . GLU A 1 136 ? 2.092 41.327 -5.192 1.00 42.94 136 GLU A N 1
ATOM 1030 C CA . GLU A 1 136 ? 2.278 40.071 -5.960 1.00 42.94 136 GLU A CA 1
ATOM 1031 C C . GLU A 1 136 ? 3.345 39.118 -5.382 1.00 42.94 136 GLU A C 1
ATOM 1033 O O . GLU A 1 136 ? 3.282 37.909 -5.614 1.00 42.94 136 GLU A O 1
ATOM 1038 N N . ALA A 1 137 ? 4.343 39.635 -4.650 1.00 44.22 137 ALA A N 1
ATOM 1039 C CA . ALA A 1 137 ? 5.416 38.835 -4.043 1.00 44.22 137 ALA A CA 1
ATOM 1040 C C . ALA A 1 137 ? 6.054 39.523 -2.817 1.00 44.22 137 ALA A C 1
ATOM 1042 O O . ALA A 1 137 ? 6.164 40.752 -2.773 1.00 44.22 137 ALA A O 1
ATOM 1043 N N . LYS A 1 138 ? 6.533 38.721 -1.850 1.00 48.88 138 LYS A N 1
ATOM 1044 C CA . LYS A 1 138 ? 7.261 39.168 -0.645 1.00 48.88 138 LYS A CA 1
ATOM 1045 C C . LYS A 1 138 ? 8.617 38.464 -0.541 1.00 48.88 138 LYS A C 1
ATOM 1047 O O . LYS A 1 138 ? 8.685 37.244 -0.667 1.00 48.88 138 LYS A O 1
ATOM 1052 N N . LEU A 1 139 ? 9.676 39.234 -0.298 1.00 44.50 139 LEU A N 1
ATOM 1053 C CA . LEU A 1 139 ? 11.039 38.751 -0.060 1.00 44.50 139 LEU A CA 1
ATOM 1054 C C . LEU A 1 139 ? 11.500 39.256 1.313 1.00 44.50 139 LEU A C 1
ATOM 1056 O O . LEU A 1 139 ? 11.452 40.458 1.568 1.00 44.50 139 LEU A O 1
ATOM 1060 N N . THR A 1 140 ? 11.962 38.355 2.178 1.00 44.53 140 THR A N 1
ATOM 1061 C CA . THR A 1 140 ? 12.556 38.714 3.475 1.00 44.53 140 THR A CA 1
ATOM 1062 C C . THR A 1 140 ? 14.040 38.362 3.461 1.00 44.53 140 THR A C 1
ATOM 1064 O O . THR A 1 140 ? 14.413 37.253 3.071 1.00 44.53 140 THR A O 1
ATOM 1067 N N . VAL A 1 141 ? 14.877 39.316 3.869 1.00 44.84 141 VAL A N 1
ATOM 1068 C CA . VAL A 1 141 ? 16.333 39.172 3.963 1.00 44.84 141 VAL A CA 1
ATOM 1069 C C . VAL A 1 141 ? 16.744 39.451 5.404 1.00 44.84 141 VAL A C 1
ATOM 1071 O O . VAL A 1 141 ? 16.625 40.584 5.872 1.00 44.84 141 VAL A O 1
ATOM 1074 N N . ASP A 1 142 ? 17.233 38.424 6.095 1.00 43.19 142 ASP A N 1
ATOM 1075 C CA . ASP A 1 142 ? 17.747 38.546 7.459 1.00 43.19 142 ASP A CA 1
ATOM 1076 C C . ASP A 1 142 ? 19.276 38.727 7.406 1.00 43.19 142 ASP A C 1
ATOM 1078 O O . ASP A 1 142 ? 19.996 37.978 6.740 1.00 43.19 142 ASP A O 1
ATOM 1082 N N . VAL A 1 143 ? 19.797 39.754 8.085 1.00 45.19 143 VAL A N 1
ATOM 1083 C CA . VAL A 1 143 ? 21.233 40.075 8.126 1.00 45.19 143 VAL A CA 1
ATOM 1084 C C . VAL A 1 143 ? 21.756 39.855 9.541 1.00 45.19 143 VAL A C 1
ATOM 1086 O O . VAL A 1 143 ? 21.346 40.553 10.472 1.00 45.19 143 VAL A O 1
ATOM 1089 N N . ARG A 1 144 ? 22.687 38.905 9.703 1.00 43.03 144 ARG A N 1
ATOM 1090 C CA . ARG A 1 144 ? 23.330 38.591 10.987 1.00 43.03 144 ARG A CA 1
ATOM 1091 C C . ARG A 1 144 ? 24.843 38.763 10.869 1.00 43.03 144 ARG A C 1
ATOM 1093 O O . ARG A 1 144 ? 25.529 37.979 10.217 1.00 43.03 144 ARG A O 1
ATOM 1100 N N . ALA A 1 145 ? 25.368 39.808 11.502 1.00 44.69 145 ALA A N 1
ATOM 1101 C CA . ALA A 1 145 ? 26.802 40.074 11.540 1.00 44.69 145 ALA A CA 1
ATOM 1102 C C . ALA A 1 145 ? 27.394 39.573 12.868 1.00 44.69 145 ALA A C 1
ATOM 1104 O O . ALA A 1 145 ? 27.012 40.062 13.933 1.00 44.69 145 ALA A O 1
ATOM 1105 N N . GLU A 1 146 ? 28.330 38.620 12.794 1.00 42.06 146 GLU A N 1
ATOM 1106 C CA . GLU A 1 146 ? 29.124 38.138 13.932 1.00 42.06 146 GLU A CA 1
ATOM 1107 C C . GLU A 1 146 ? 30.599 38.522 13.736 1.00 42.06 146 GLU A C 1
ATOM 1109 O O . GLU A 1 146 ? 31.251 38.110 12.775 1.00 42.06 146 GLU A O 1
ATOM 1114 N N . THR A 1 147 ? 31.158 39.288 14.672 1.00 44.41 147 THR A N 1
ATOM 1115 C CA . THR A 1 147 ? 32.588 39.629 14.675 1.00 44.41 147 THR A CA 1
ATOM 1116 C C . THR A 1 147 ? 33.308 38.729 15.673 1.00 44.41 147 THR A C 1
ATOM 1118 O O . THR A 1 147 ? 33.068 38.853 16.869 1.00 44.41 147 THR A O 1
ATOM 1121 N N . LYS A 1 148 ? 34.207 37.848 15.210 1.00 41.22 148 LYS A N 1
ATOM 1122 C CA . LYS A 1 148 ? 35.062 37.030 16.089 1.00 41.22 148 LYS A CA 1
ATOM 1123 C C . LYS A 1 148 ? 36.528 37.409 15.941 1.00 41.22 148 LYS A C 1
ATOM 1125 O O . LYS A 1 148 ? 37.130 37.223 14.889 1.00 41.22 148 LYS A O 1
ATOM 1130 N N . THR A 1 149 ? 37.123 37.878 17.031 1.00 43.09 149 THR A N 1
ATOM 1131 C CA . THR A 1 149 ? 38.550 38.209 17.088 1.00 43.09 149 THR A CA 1
ATOM 1132 C C . THR A 1 149 ? 39.365 36.942 17.356 1.00 43.09 149 THR A C 1
ATOM 1134 O O . THR A 1 149 ? 39.350 36.413 18.468 1.00 43.09 149 THR A O 1
ATOM 1137 N N . VAL A 1 150 ? 40.099 36.446 16.358 1.00 42.91 150 VAL A N 1
ATOM 1138 C CA . VAL A 1 150 ? 41.114 35.393 16.544 1.00 42.91 150 VAL A CA 1
ATOM 1139 C C . VAL A 1 150 ? 42.486 36.066 16.547 1.00 42.91 150 VAL A C 1
ATOM 1141 O O . VAL A 1 150 ? 42.729 36.978 15.762 1.00 42.91 150 VAL A O 1
ATOM 1144 N N . LYS A 1 151 ? 43.354 35.679 17.491 1.00 42.97 151 LYS A N 1
ATOM 1145 C CA . LYS A 1 151 ? 44.608 36.388 17.796 1.00 42.97 151 LYS A CA 1
ATOM 1146 C C . LYS A 1 151 ? 45.432 36.705 16.536 1.00 42.97 151 LYS A C 1
ATOM 1148 O O . LYS A 1 151 ? 45.715 35.824 15.732 1.00 42.97 151 LYS A O 1
ATOM 1153 N N . ASP A 1 152 ? 45.800 37.982 16.459 1.00 43.69 152 ASP A N 1
ATOM 1154 C CA . ASP A 1 152 ? 46.642 38.697 15.493 1.00 43.69 152 ASP A CA 1
ATOM 1155 C C . ASP A 1 152 ? 46.079 39.063 14.113 1.00 43.69 152 ASP A C 1
ATOM 1157 O O . ASP A 1 152 ? 46.758 39.799 13.409 1.00 43.69 152 ASP A O 1
ATOM 1161 N N . HIS A 1 153 ? 44.858 38.682 13.716 1.00 41.84 153 HIS A N 1
ATOM 1162 C CA . HIS A 1 153 ? 44.222 39.225 12.497 1.00 41.84 153 HIS A CA 1
ATOM 1163 C C . HIS A 1 153 ? 42.729 39.497 12.755 1.00 41.84 153 HIS A C 1
ATOM 1165 O O . HIS A 1 153 ? 41.986 38.589 13.130 1.00 41.84 153 HIS A O 1
ATOM 1171 N N . GLN A 1 154 ? 42.265 40.741 12.564 1.00 41.88 154 GLN A N 1
ATOM 1172 C CA . GLN A 1 154 ? 40.830 41.059 12.602 1.00 41.88 154 GLN A CA 1
ATOM 1173 C C . GLN A 1 154 ? 40.135 40.370 11.418 1.00 41.88 154 GLN A C 1
ATOM 1175 O O . GLN A 1 154 ? 40.185 40.854 10.289 1.00 41.88 154 GLN A O 1
ATOM 1180 N N . LEU A 1 155 ? 39.518 39.217 11.682 1.00 43.03 155 LEU A N 1
ATOM 1181 C CA . LEU A 1 155 ? 38.714 38.465 10.723 1.00 43.03 155 LEU A CA 1
ATOM 1182 C C . LEU A 1 155 ? 37.247 38.852 10.922 1.00 43.03 155 LEU A C 1
ATOM 1184 O O . LEU A 1 155 ? 36.622 38.497 11.921 1.00 43.03 155 LEU A O 1
ATOM 1188 N N . VAL A 1 156 ? 36.691 39.600 9.970 1.00 44.03 156 VAL A N 1
ATOM 1189 C CA . VAL A 1 156 ? 35.257 39.922 9.946 1.00 44.03 156 VAL A CA 1
ATOM 1190 C C . VAL A 1 156 ? 34.547 38.822 9.161 1.00 44.03 156 VAL A C 1
ATOM 1192 O O . VAL A 1 156 ? 34.858 38.625 7.988 1.00 44.03 156 VAL A O 1
ATOM 1195 N N . THR A 1 157 ? 33.626 38.096 9.808 1.00 40.88 157 THR A N 1
ATOM 1196 C CA . THR A 1 157 ? 32.795 37.062 9.168 1.00 40.88 157 THR A CA 1
ATOM 1197 C C . THR A 1 157 ? 31.376 37.594 8.999 1.00 40.88 157 THR A C 1
ATOM 1199 O O . THR A 1 157 ? 30.571 37.592 9.927 1.00 40.88 157 THR A O 1
ATOM 1202 N N . THR A 1 158 ? 31.050 38.080 7.805 1.00 39.50 158 THR A N 1
ATOM 1203 C CA . THR A 1 158 ? 29.698 38.582 7.512 1.00 39.50 158 THR A CA 1
ATOM 1204 C C . THR A 1 158 ? 28.829 37.430 7.029 1.00 39.50 158 THR A C 1
ATOM 1206 O O . THR A 1 158 ? 29.167 36.838 6.005 1.00 39.50 158 THR A O 1
ATOM 1209 N N . THR A 1 159 ? 27.730 37.123 7.739 1.00 38.28 159 THR A N 1
ATOM 1210 C CA . THR A 1 159 ? 26.786 36.062 7.349 1.00 38.28 159 THR A CA 1
ATOM 1211 C C . THR A 1 159 ? 25.465 36.638 6.820 1.00 38.28 159 THR A C 1
ATOM 1213 O O . THR A 1 159 ? 24.763 37.357 7.527 1.00 38.28 159 THR A O 1
ATOM 1216 N N . TRP A 1 160 ? 25.095 36.330 5.578 1.00 45.84 160 TRP A N 1
ATOM 1217 C CA . TRP A 1 160 ? 23.816 36.763 4.974 1.00 45.84 160 TRP A CA 1
ATOM 1218 C C . TRP A 1 160 ? 22.799 35.634 5.027 1.00 45.84 160 TRP A C 1
ATOM 1220 O O . TRP A 1 160 ? 23.231 34.539 4.715 1.00 45.84 160 TRP A O 1
ATOM 1230 N N . GLU A 1 161 ? 21.516 35.870 5.340 1.00 38.66 161 GLU A N 1
ATOM 1231 C CA . GLU A 1 161 ? 20.417 34.890 5.250 1.00 38.66 161 GLU A CA 1
ATOM 1232 C C . GLU A 1 161 ? 19.348 35.311 4.215 1.00 38.66 161 GLU A C 1
ATOM 1234 O O . GLU A 1 161 ? 18.568 36.232 4.452 1.00 38.66 161 GLU A O 1
ATOM 1239 N N . ALA A 1 162 ? 19.286 34.639 3.055 1.00 39.97 162 ALA A N 1
ATOM 1240 C CA . ALA A 1 162 ? 18.243 34.881 2.041 1.00 39.97 162 ALA A CA 1
ATOM 1241 C C . ALA A 1 162 ? 17.202 33.754 2.028 1.00 39.97 162 ALA A C 1
ATOM 1243 O O . ALA A 1 162 ? 17.609 32.598 1.930 1.00 39.97 162 ALA A O 1
ATOM 1244 N N . ARG A 1 163 ? 15.898 34.097 2.083 1.00 42.41 163 ARG A N 1
ATOM 1245 C CA . ARG A 1 163 ? 14.755 33.159 2.060 1.00 42.41 163 ARG A CA 1
ATOM 1246 C C . ARG A 1 163 ? 13.958 33.196 0.754 1.00 42.41 163 ARG A C 1
ATOM 1248 O O . ARG A 1 163 ? 13.568 34.273 0.313 1.00 42.41 163 ARG A O 1
ATOM 1255 N N . TRP A 1 164 ? 13.680 32.035 0.144 1.00 50.59 164 TRP A N 1
ATOM 1256 C CA . TRP A 1 164 ? 12.863 31.927 -1.086 1.00 50.59 164 TRP A CA 1
ATOM 1257 C C . TRP A 1 164 ? 11.697 30.941 -0.969 1.00 50.59 164 TRP A C 1
ATOM 1259 O O . TRP A 1 164 ? 11.742 30.007 -0.176 1.00 50.59 164 TRP A O 1
ATOM 1269 N N . THR A 1 165 ? 10.679 31.140 -1.815 1.00 53.16 165 THR A N 1
ATOM 1270 C CA . THR A 1 165 ? 9.438 30.354 -1.915 1.00 53.16 165 THR A CA 1
ATOM 1271 C C . THR A 1 165 ? 9.230 29.832 -3.354 1.00 53.16 165 THR A C 1
ATOM 1273 O O . THR A 1 165 ? 9.762 30.401 -4.314 1.00 53.16 165 THR A O 1
ATOM 1276 N N . VAL A 1 166 ? 8.498 28.717 -3.529 1.00 59.50 166 VAL A N 1
ATOM 1277 C CA . VAL A 1 166 ? 8.161 28.162 -4.863 1.00 59.50 166 VAL A CA 1
ATOM 1278 C C . VAL A 1 166 ? 7.362 29.163 -5.706 1.00 59.50 166 VAL A C 1
ATOM 1280 O O . VAL A 1 166 ? 6.551 29.910 -5.168 1.00 59.50 166 VAL A O 1
ATOM 1283 N N . GLN A 1 167 ? 7.572 29.159 -7.025 1.00 65.50 167 GLN A N 1
ATOM 1284 C CA . GLN A 1 167 ? 7.024 30.169 -7.942 1.00 65.50 167 GLN A CA 1
ATOM 1285 C C . GLN A 1 167 ? 5.802 29.660 -8.725 1.00 65.50 167 GLN A C 1
ATOM 1287 O O . GLN A 1 167 ? 5.624 28.449 -8.922 1.00 65.50 167 GLN A O 1
ATOM 1292 N N . THR A 1 168 ? 4.967 30.592 -9.193 1.00 71.06 168 THR A N 1
ATOM 1293 C CA . THR A 1 168 ? 3.910 30.327 -10.183 1.00 71.06 168 THR A CA 1
ATOM 1294 C C . THR A 1 168 ? 4.466 30.390 -11.608 1.00 71.06 168 THR A C 1
ATOM 1296 O O . THR A 1 168 ? 5.524 30.970 -11.853 1.00 71.06 168 THR A O 1
ATOM 1299 N N . TYR A 1 169 ? 3.776 29.764 -12.563 1.00 75.38 169 TYR A N 1
ATOM 1300 C CA . TYR A 1 169 ? 4.209 29.665 -13.961 1.00 75.38 169 TYR A CA 1
ATOM 1301 C C . TYR A 1 169 ? 4.426 31.036 -14.609 1.00 75.38 169 TYR A C 1
ATOM 1303 O O . TYR A 1 169 ? 5.420 31.258 -15.299 1.00 75.38 169 TYR A O 1
ATOM 1311 N N . GLU A 1 170 ? 3.517 31.974 -14.349 1.00 70.81 170 GLU A N 1
ATOM 1312 C CA . GLU A 1 170 ? 3.547 33.328 -14.900 1.00 70.81 170 GLU A CA 1
ATOM 1313 C C . GLU A 1 170 ? 4.756 34.134 -14.392 1.00 70.81 170 GLU A C 1
ATOM 1315 O O . GLU A 1 170 ? 5.210 35.053 -15.070 1.00 70.81 170 GLU A O 1
ATOM 1320 N N . MET A 1 171 ? 5.315 33.754 -13.237 1.00 61.50 171 MET A N 1
ATOM 1321 C CA . MET A 1 171 ? 6.495 34.378 -12.629 1.00 61.50 171 MET A CA 1
ATOM 1322 C C . MET A 1 171 ? 7.822 33.770 -13.111 1.00 61.50 171 MET A C 1
ATOM 1324 O O . MET A 1 171 ? 8.890 34.308 -12.811 1.00 61.50 171 MET A O 1
ATOM 1328 N N . LEU A 1 172 ? 7.789 32.656 -13.852 1.00 69.38 172 LEU A N 1
ATOM 1329 C CA . LEU A 1 172 ? 8.995 32.023 -14.382 1.00 69.38 172 LEU A CA 1
ATOM 1330 C C . LEU A 1 172 ? 9.590 32.807 -15.558 1.00 69.38 172 LEU A C 1
ATOM 1332 O O . LEU A 1 172 ? 8.852 33.353 -16.378 1.00 69.38 172 LEU A O 1
ATOM 1336 N N . PRO A 1 173 ? 10.924 32.801 -15.724 1.00 74.38 173 PRO A N 1
ATOM 1337 C CA . PRO A 1 173 ? 11.528 33.278 -16.957 1.00 74.38 173 PRO A CA 1
ATOM 1338 C C . PRO A 1 173 ? 11.136 32.373 -18.135 1.00 74.38 173 PRO A C 1
ATOM 1340 O O . PRO A 1 173 ? 10.973 31.165 -17.974 1.00 74.38 173 PRO A O 1
ATOM 1343 N N . GLU A 1 174 ? 11.061 32.946 -19.338 1.00 76.56 174 GLU A N 1
ATOM 1344 C CA . GLU A 1 174 ? 10.562 32.286 -20.561 1.00 76.56 174 GLU A CA 1
ATOM 1345 C C . GLU A 1 174 ? 11.204 30.911 -20.833 1.00 76.56 174 GLU A C 1
ATOM 1347 O O . GLU A 1 174 ? 10.544 29.970 -21.261 1.00 76.56 174 GLU A O 1
ATOM 1352 N N . TRP A 1 175 ? 12.493 30.751 -20.528 1.00 79.69 175 TRP A N 1
ATOM 1353 C CA . TRP A 1 175 ? 13.220 29.498 -20.745 1.00 79.69 175 TRP A CA 1
ATOM 1354 C C . TRP A 1 175 ? 12.844 28.362 -19.772 1.00 79.69 175 TRP A C 1
ATOM 1356 O O . TRP A 1 175 ? 13.183 27.213 -20.050 1.00 79.69 175 TRP A O 1
ATOM 1366 N N . LEU A 1 176 ? 12.158 28.665 -18.662 1.00 80.62 176 LEU A N 1
ATOM 1367 C CA . LEU A 1 176 ? 11.587 27.691 -17.716 1.00 80.62 176 LEU A CA 1
ATOM 1368 C C . LEU A 1 176 ? 10.093 27.423 -17.953 1.00 80.62 176 LEU A C 1
ATOM 1370 O O . LEU A 1 176 ? 9.533 26.495 -17.371 1.00 80.62 176 LEU A O 1
ATOM 1374 N N . GLN A 1 177 ? 9.445 28.191 -18.828 1.00 84.12 177 GLN A N 1
ATOM 1375 C CA . GLN A 1 177 ? 8.027 28.061 -19.158 1.00 84.12 177 GLN A CA 1
ATOM 1376 C C . GLN A 1 177 ? 7.777 26.949 -20.201 1.00 84.12 177 GLN A C 1
ATOM 1378 O O . GLN A 1 177 ? 7.352 27.200 -21.328 1.00 84.12 177 GLN A O 1
ATOM 1383 N N . ASP A 1 178 ? 8.054 25.686 -19.852 1.00 81.19 178 ASP A N 1
ATOM 1384 C CA . ASP A 1 178 ? 7.878 24.558 -20.790 1.00 81.19 178 ASP A CA 1
ATOM 1385 C C . ASP A 1 178 ? 6.417 24.075 -20.910 1.00 81.19 178 ASP A C 1
ATOM 1387 O O . ASP A 1 178 ? 5.960 23.689 -22.000 1.00 81.19 178 ASP A O 1
ATOM 1391 N N . ASN A 1 179 ? 5.674 24.083 -19.796 1.00 86.56 179 ASN A N 1
ATOM 1392 C CA . ASN A 1 179 ? 4.312 23.556 -19.723 1.00 86.56 179 ASN A CA 1
ATOM 1393 C C . ASN A 1 179 ? 3.340 24.481 -18.971 1.00 86.56 179 ASN A C 1
ATOM 1395 O O . ASN A 1 179 ? 3.232 24.415 -17.752 1.00 86.56 179 ASN A O 1
ATOM 1399 N N . GLU A 1 180 ? 2.570 25.269 -19.726 1.00 85.81 180 GLU A N 1
ATOM 1400 C CA . GLU A 1 180 ? 1.538 26.201 -19.227 1.00 85.81 180 GLU A CA 1
ATOM 1401 C C . GLU A 1 180 ? 0.415 25.570 -18.390 1.00 85.81 180 GLU A C 1
ATOM 1403 O O . GLU A 1 180 ? -0.324 26.278 -17.706 1.00 85.81 180 GLU A O 1
ATOM 1408 N N . TYR A 1 181 ? 0.252 24.246 -18.443 1.00 85.75 181 TYR A N 1
ATOM 1409 C CA . TYR A 1 181 ? -0.747 23.551 -17.634 1.00 85.75 181 TYR A CA 1
ATOM 1410 C C . TYR A 1 181 ? -0.284 23.318 -16.192 1.00 85.75 181 TYR A C 1
ATOM 1412 O O . TYR A 1 181 ? -1.131 23.089 -15.329 1.00 85.75 181 TYR A O 1
ATOM 1420 N N . LEU A 1 182 ? 1.024 23.418 -15.926 1.00 84.00 182 LEU A N 1
ATOM 1421 C CA . LEU A 1 182 ? 1.590 23.351 -14.583 1.00 84.00 182 LEU A CA 1
ATOM 1422 C C . LEU A 1 182 ? 1.657 24.770 -14.006 1.00 84.00 182 LEU A C 1
ATOM 1424 O O . LEU A 1 182 ? 2.486 25.562 -14.447 1.00 84.00 182 LEU A O 1
ATOM 1428 N N . ARG A 1 183 ? 0.793 25.123 -13.053 1.00 77.94 183 ARG A N 1
ATOM 1429 C CA . ARG A 1 183 ? 0.585 26.520 -12.619 1.00 77.94 183 ARG A CA 1
ATOM 1430 C C . ARG A 1 183 ? 1.451 26.956 -11.440 1.00 77.94 183 ARG A C 1
ATOM 1432 O O . ARG A 1 183 ? 1.823 28.121 -11.365 1.00 77.94 183 ARG A O 1
ATOM 1439 N N . THR A 1 184 ? 1.785 26.057 -10.524 1.00 77.12 184 THR A N 1
ATOM 1440 C CA . THR A 1 184 ? 2.435 26.359 -9.238 1.00 77.12 184 THR A CA 1
ATOM 1441 C C . THR A 1 184 ? 3.524 25.341 -8.893 1.00 77.12 184 THR A C 1
ATOM 1443 O O . THR A 1 184 ? 3.629 24.289 -9.517 1.00 77.12 184 THR A O 1
ATOM 1446 N N . GLY A 1 185 ? 4.337 25.623 -7.869 1.00 73.44 185 GLY A N 1
ATOM 1447 C CA . GLY A 1 185 ? 5.315 24.654 -7.354 1.00 73.44 185 GLY A CA 1
ATOM 1448 C C . GLY A 1 185 ? 6.595 24.554 -8.186 1.00 73.44 185 GLY A C 1
ATOM 1449 O O . GLY A 1 185 ? 7.312 23.555 -8.095 1.00 73.44 185 GLY A O 1
ATOM 1450 N N . HIS A 1 186 ? 6.884 25.573 -8.997 1.00 78.88 186 HIS A N 1
ATOM 1451 C CA . HIS A 1 186 ? 8.085 25.618 -9.819 1.00 78.88 186 HIS A CA 1
ATOM 1452 C C . HIS A 1 186 ? 9.294 26.096 -9.020 1.00 78.88 186 HIS A C 1
ATOM 1454 O O . HIS A 1 186 ? 9.183 26.946 -8.131 1.00 78.88 186 HIS A O 1
ATOM 1460 N N . ARG A 1 187 ? 10.469 25.563 -9.365 1.00 81.25 187 ARG A N 1
ATOM 1461 C CA . ARG A 1 187 ? 11.740 26.068 -8.838 1.00 81.25 187 ARG A CA 1
ATOM 1462 C C . ARG A 1 187 ? 12.063 27.417 -9.492 1.00 81.25 187 ARG A C 1
ATOM 1464 O O . ARG A 1 187 ? 11.924 27.523 -10.713 1.00 81.25 187 ARG A O 1
ATOM 1471 N N . PRO A 1 188 ? 12.521 28.423 -8.727 1.00 74.12 188 PRO A N 1
ATOM 1472 C CA . PRO A 1 188 ? 13.110 29.617 -9.320 1.00 74.12 188 PRO A CA 1
ATOM 1473 C C . PRO A 1 188 ? 14.436 29.268 -10.025 1.00 74.12 188 PRO A C 1
ATOM 1475 O O . PRO A 1 188 ? 14.957 28.164 -9.844 1.00 74.12 188 PRO A O 1
ATOM 1478 N N . PRO A 1 189 ? 15.016 30.190 -10.811 1.00 75.81 189 PRO A N 1
ATOM 1479 C CA . PRO A 1 189 ? 16.383 30.045 -11.296 1.00 75.81 189 PRO A CA 1
ATOM 1480 C C . PRO A 1 189 ? 17.371 29.870 -10.133 1.00 75.81 189 PRO A C 1
ATOM 1482 O O . PRO A 1 189 ? 17.469 30.744 -9.275 1.00 75.81 189 PRO A O 1
ATOM 1485 N N . LEU A 1 190 ? 18.099 28.753 -10.114 1.00 73.31 190 LEU A N 1
ATOM 1486 C CA . LEU A 1 190 ? 19.099 28.412 -9.097 1.00 73.31 190 LEU A CA 1
ATOM 1487 C C . LEU A 1 190 ? 20.488 28.365 -9.752 1.00 73.31 190 LEU A C 1
ATOM 1489 O O . LEU A 1 190 ? 20.888 27.300 -10.227 1.00 73.31 190 LEU A O 1
ATOM 1493 N N . PRO A 1 191 ? 21.257 29.470 -9.797 1.00 69.38 191 PRO A N 1
ATOM 1494 C CA . PRO A 1 191 ? 22.544 29.543 -10.499 1.00 69.38 191 PRO A CA 1
ATOM 1495 C C . PRO A 1 191 ? 23.686 28.811 -9.760 1.00 69.38 191 PRO A C 1
ATOM 1497 O O . PRO A 1 191 ? 24.840 29.230 -9.799 1.00 69.38 191 PRO A O 1
ATOM 1500 N N . SER A 1 192 ? 23.365 27.713 -9.077 1.00 72.12 192 SER A N 1
ATOM 1501 C CA . SER A 1 192 ? 24.287 26.840 -8.368 1.00 72.12 192 SER A CA 1
ATOM 1502 C C . SER A 1 192 ? 23.929 25.381 -8.632 1.00 72.12 192 SER A C 1
ATOM 1504 O O . SER A 1 192 ? 22.829 24.908 -8.332 1.00 72.12 192 SER A O 1
ATOM 1506 N N . VAL A 1 193 ? 24.895 24.628 -9.162 1.00 74.81 193 VAL A N 1
ATOM 1507 C CA . VAL A 1 193 ? 24.773 23.176 -9.363 1.00 74.81 193 VAL A CA 1
ATOM 1508 C C . VAL A 1 193 ? 24.478 22.480 -8.034 1.00 74.81 193 VAL A C 1
ATOM 1510 O O . VAL A 1 193 ? 23.606 21.617 -7.971 1.00 74.81 193 VAL A O 1
ATOM 1513 N N . ALA A 1 194 ? 25.147 22.885 -6.952 1.00 66.38 194 ALA A N 1
ATOM 1514 C CA . ALA A 1 194 ? 24.937 22.299 -5.633 1.00 66.38 194 ALA A CA 1
ATOM 1515 C C . ALA A 1 194 ? 23.500 22.512 -5.127 1.00 66.38 194 ALA A C 1
ATOM 1517 O O . ALA A 1 194 ? 22.925 21.602 -4.535 1.00 66.38 194 ALA A O 1
ATOM 1518 N N . GLU A 1 195 ? 22.899 23.675 -5.386 1.00 59.12 195 GLU A N 1
ATOM 1519 C CA . GLU A 1 195 ? 21.500 23.952 -5.031 1.00 59.12 195 GLU A CA 1
ATOM 1520 C C . GLU A 1 195 ? 20.520 23.149 -5.886 1.00 59.12 195 GLU A C 1
ATOM 1522 O O . GLU A 1 195 ? 19.563 22.583 -5.358 1.00 59.12 195 GLU A O 1
ATOM 1527 N N . CYS A 1 196 ? 20.801 23.010 -7.183 1.00 73.00 196 CYS A N 1
ATOM 1528 C CA . CYS A 1 196 ? 20.021 22.155 -8.072 1.00 73.00 196 CYS A CA 1
ATOM 1529 C C . CYS A 1 196 ? 20.011 20.700 -7.577 1.00 73.00 196 CYS A C 1
ATOM 1531 O O . CYS A 1 196 ? 18.944 20.099 -7.469 1.00 73.00 196 CYS A O 1
ATOM 1533 N N . PHE A 1 197 ? 21.163 20.142 -7.189 1.00 81.19 197 PHE A N 1
ATOM 1534 C CA . PHE A 1 197 ? 21.215 18.803 -6.591 1.00 81.19 197 PHE A CA 1
ATOM 1535 C C . PHE A 1 197 ? 20.514 18.757 -5.229 1.00 81.19 197 PHE A C 1
ATOM 1537 O O . PHE A 1 197 ? 19.724 17.850 -5.002 1.00 81.19 197 PHE A O 1
ATOM 1544 N N . LYS A 1 198 ? 20.704 19.747 -4.345 1.00 71.19 198 LYS A N 1
ATOM 1545 C CA . LYS A 1 198 ? 19.968 19.840 -3.065 1.00 71.19 198 LYS A CA 1
ATOM 1546 C C . LYS A 1 198 ? 18.445 19.892 -3.245 1.00 71.19 198 LYS A C 1
ATOM 1548 O O . LYS A 1 198 ? 17.712 19.437 -2.369 1.00 71.19 198 LYS A O 1
ATOM 1553 N N . SER A 1 199 ? 17.953 20.382 -4.381 1.00 79.50 199 SER A N 1
ATOM 1554 C CA . SER A 1 199 ? 16.516 20.392 -4.664 1.00 79.50 199 SER A CA 1
ATOM 1555 C C . SER A 1 199 ? 15.912 18.993 -4.852 1.00 79.50 199 SER A C 1
ATOM 1557 O O . SER A 1 199 ? 14.719 18.843 -4.631 1.00 79.50 199 SER A O 1
ATOM 1559 N N . ILE A 1 200 ? 16.709 17.942 -5.117 1.00 81.44 200 ILE A N 1
ATOM 1560 C CA . ILE A 1 200 ? 16.232 16.542 -5.231 1.00 81.44 200 ILE A CA 1
ATOM 1561 C C . ILE A 1 200 ? 15.412 16.111 -4.002 1.00 81.44 200 ILE A C 1
ATOM 1563 O O . ILE A 1 200 ? 14.454 15.342 -4.116 1.00 81.44 200 ILE A O 1
ATOM 1567 N N . TRP A 1 201 ? 15.783 16.615 -2.823 1.00 78.94 201 TRP A N 1
ATOM 1568 C CA . TRP A 1 201 ? 15.130 16.315 -1.547 1.00 78.94 201 TRP A CA 1
ATOM 1569 C C . TRP A 1 201 ? 13.975 17.275 -1.210 1.00 78.94 201 TRP A C 1
ATOM 1571 O O . TRP A 1 201 ? 13.407 17.196 -0.125 1.00 78.94 201 TRP A O 1
ATOM 1581 N N . SER A 1 202 ? 13.619 18.171 -2.132 1.00 70.31 202 SER A N 1
ATOM 1582 C CA . SER A 1 202 ? 12.525 19.138 -2.015 1.00 70.31 202 SER A CA 1
ATOM 1583 C C . SER A 1 202 ? 11.350 18.761 -2.928 1.00 70.31 202 SER A C 1
ATOM 1585 O O . SER A 1 202 ? 11.502 18.023 -3.903 1.00 70.31 202 SER A O 1
ATOM 1587 N N . ILE A 1 203 ? 10.155 19.271 -2.614 1.00 76.06 203 ILE A N 1
ATOM 1588 C CA . ILE A 1 203 ? 8.940 19.035 -3.407 1.00 76.06 203 ILE A CA 1
ATOM 1589 C C . ILE A 1 203 ? 8.737 20.198 -4.381 1.00 76.06 203 ILE A C 1
ATOM 1591 O O . ILE A 1 203 ? 8.476 21.325 -3.967 1.00 76.06 203 ILE A O 1
ATOM 1595 N N . HIS A 1 204 ? 8.832 19.910 -5.673 1.00 83.81 204 HIS A N 1
ATOM 1596 C CA . HIS A 1 204 ? 8.628 20.842 -6.780 1.00 83.81 204 HIS A CA 1
ATOM 1597 C C . HIS A 1 204 ? 8.216 20.074 -8.048 1.00 83.81 204 HIS A C 1
ATOM 1599 O O . HIS A 1 204 ? 8.278 18.844 -8.085 1.00 83.81 204 HIS A O 1
ATOM 1605 N N . THR A 1 205 ? 7.789 20.777 -9.095 1.00 87.06 205 THR A N 1
ATOM 1606 C CA . THR A 1 205 ? 7.247 20.182 -10.338 1.00 87.06 205 THR A CA 1
ATOM 1607 C C . THR A 1 205 ? 8.147 19.099 -10.956 1.00 87.06 205 THR A C 1
ATOM 1609 O O . THR A 1 205 ? 7.667 18.115 -11.509 1.00 87.06 205 THR A O 1
ATOM 1612 N N . GLU A 1 206 ? 9.463 19.217 -10.775 1.00 91.00 206 GLU A N 1
ATOM 1613 C CA . GLU A 1 206 ? 10.461 18.274 -11.307 1.00 91.00 206 GLU A CA 1
ATOM 1614 C C . GLU A 1 206 ? 10.787 17.069 -10.396 1.00 91.00 206 GLU A C 1
ATOM 1616 O O . GLU A 1 206 ? 11.532 16.180 -10.803 1.00 91.00 206 GLU A O 1
ATOM 1621 N N . THR A 1 207 ? 10.244 16.986 -9.172 1.00 87.06 207 THR A N 1
ATOM 1622 C CA . THR A 1 207 ? 10.594 15.925 -8.203 1.00 87.06 207 THR A CA 1
ATOM 1623 C C . THR A 1 207 ? 10.300 14.528 -8.761 1.00 87.06 207 THR A C 1
ATOM 1625 O O . THR A 1 207 ? 11.144 13.637 -8.677 1.00 87.06 207 THR A O 1
ATOM 1628 N N . GLY A 1 208 ? 9.129 14.324 -9.375 1.00 85.50 208 GLY A N 1
ATOM 1629 C CA . GLY A 1 208 ? 8.759 13.032 -9.966 1.00 85.50 208 GLY A CA 1
ATOM 1630 C C . GLY A 1 208 ? 9.680 12.620 -11.117 1.00 85.50 208 GLY A C 1
ATOM 1631 O O . GLY A 1 208 ? 10.125 11.472 -11.168 1.00 85.50 208 GLY A O 1
ATOM 1632 N N . ASN A 1 209 ? 10.027 13.565 -11.993 1.00 91.94 209 ASN A N 1
ATOM 1633 C CA . ASN A 1 209 ? 10.909 13.326 -13.139 1.00 91.94 209 ASN A CA 1
ATOM 1634 C C . ASN A 1 209 ? 12.322 12.922 -12.686 1.00 91.94 209 ASN A C 1
ATOM 1636 O O . ASN A 1 209 ? 12.896 11.964 -13.199 1.00 91.94 209 ASN A O 1
ATOM 1640 N N . ILE A 1 210 ? 12.854 13.595 -11.659 1.00 92.75 210 ILE A N 1
ATOM 1641 C CA . ILE A 1 210 ? 14.160 13.277 -11.066 1.00 92.75 210 ILE A CA 1
ATOM 1642 C C . ILE A 1 210 ? 14.157 11.863 -10.470 1.00 92.75 210 ILE A C 1
ATOM 1644 O O . ILE A 1 210 ? 15.005 11.042 -10.819 1.00 92.75 210 ILE A O 1
ATOM 1648 N N . TRP A 1 211 ? 13.220 11.565 -9.563 1.00 91.88 211 TRP A N 1
ATOM 1649 C CA . TRP A 1 211 ? 13.246 10.316 -8.793 1.00 91.88 211 TRP A CA 1
ATOM 1650 C C . TRP A 1 211 ? 12.957 9.080 -9.644 1.00 91.88 211 TRP A C 1
ATOM 1652 O O . TRP A 1 211 ? 13.598 8.046 -9.449 1.00 91.88 211 TRP A O 1
ATOM 1662 N N . THR A 1 212 ? 12.036 9.173 -10.604 1.00 92.62 212 THR A N 1
ATOM 1663 C CA . THR A 1 212 ? 11.708 8.045 -11.491 1.00 92.62 212 THR A CA 1
ATOM 1664 C C . THR A 1 212 ? 12.913 7.618 -12.328 1.00 92.62 212 THR A C 1
ATOM 1666 O O . THR A 1 212 ? 13.242 6.430 -12.373 1.00 92.62 212 THR A O 1
ATOM 1669 N N . HIS A 1 213 ? 13.631 8.571 -12.924 1.00 95.12 213 HIS A N 1
ATOM 1670 C CA . HIS A 1 213 ? 14.807 8.276 -13.741 1.00 95.12 213 HIS A CA 1
ATOM 1671 C C . HIS A 1 213 ? 16.051 7.947 -12.904 1.00 95.12 213 HIS A C 1
ATOM 1673 O O . HIS A 1 213 ? 16.820 7.071 -13.297 1.00 95.12 213 HIS A O 1
ATOM 1679 N N . LEU A 1 214 ? 16.221 8.542 -11.717 1.00 95.06 214 LEU A N 1
ATOM 1680 C CA . LEU A 1 214 ? 17.304 8.184 -10.793 1.00 95.06 214 LEU A CA 1
ATOM 1681 C C . LEU A 1 214 ? 17.187 6.730 -10.315 1.00 95.06 214 LEU A C 1
ATOM 1683 O O . LEU A 1 214 ? 18.145 5.963 -10.426 1.00 95.06 214 LEU A O 1
ATOM 1687 N N . ILE A 1 215 ? 16.009 6.337 -9.817 1.00 94.25 215 ILE A N 1
ATOM 1688 C CA . ILE A 1 215 ? 15.754 4.965 -9.354 1.00 94.25 215 ILE A CA 1
ATOM 1689 C C . ILE A 1 215 ? 15.924 3.985 -10.515 1.00 94.25 215 ILE A C 1
ATOM 1691 O O . ILE A 1 215 ? 16.583 2.957 -10.357 1.00 94.25 215 ILE A O 1
ATOM 1695 N N . GLY A 1 216 ? 15.383 4.319 -11.692 1.00 92.94 216 GLY A N 1
ATOM 1696 C CA . GLY A 1 216 ? 15.562 3.519 -12.899 1.00 92.94 216 GLY A CA 1
ATOM 1697 C C . GLY A 1 216 ? 17.037 3.332 -13.264 1.00 92.94 216 GLY A C 1
ATOM 1698 O O . GLY A 1 216 ? 17.469 2.207 -13.501 1.00 92.94 216 GLY A O 1
ATOM 1699 N N . CYS A 1 217 ? 17.829 4.407 -13.260 1.00 96.88 217 CYS A N 1
ATOM 1700 C CA . CYS A 1 217 ? 19.258 4.367 -13.576 1.00 96.88 217 CYS A CA 1
ATOM 1701 C C . CYS A 1 217 ? 20.019 3.413 -12.640 1.00 96.88 217 CYS A C 1
ATOM 1703 O O . CYS A 1 217 ? 20.744 2.531 -13.104 1.00 96.88 217 CYS A O 1
ATOM 1705 N N . VAL A 1 218 ? 19.787 3.523 -11.326 1.00 95.38 218 VAL A N 1
ATOM 1706 C CA . VAL A 1 218 ? 20.400 2.634 -10.325 1.00 95.38 218 VAL A CA 1
ATOM 1707 C C . VAL A 1 218 ? 19.950 1.184 -10.521 1.00 95.38 218 VAL A C 1
ATOM 1709 O O . VAL A 1 218 ? 20.781 0.276 -10.491 1.00 95.38 218 VAL A O 1
ATOM 1712 N N . ALA A 1 219 ? 18.660 0.948 -10.773 1.00 93.56 219 ALA A N 1
ATOM 1713 C CA . ALA A 1 219 ? 18.129 -0.393 -11.002 1.00 93.56 219 ALA A CA 1
ATOM 1714 C C . ALA A 1 219 ? 18.758 -1.063 -12.236 1.00 93.56 219 ALA A C 1
ATOM 1716 O O . ALA A 1 219 ? 19.200 -2.209 -12.151 1.00 93.56 219 ALA A O 1
ATOM 1717 N N . PHE A 1 220 ? 18.865 -0.349 -13.362 1.00 94.75 220 PHE A N 1
ATOM 1718 C CA . PHE A 1 220 ? 19.501 -0.866 -14.579 1.00 94.75 220 PHE A CA 1
ATOM 1719 C C . PHE A 1 220 ? 21.014 -1.042 -14.430 1.00 94.75 220 PHE A C 1
ATOM 1721 O O . PHE A 1 220 ? 21.565 -1.985 -14.999 1.00 94.75 220 PHE A O 1
ATOM 1728 N N . PHE A 1 221 ? 21.683 -0.203 -13.635 1.00 96.12 221 PHE A N 1
ATOM 1729 C CA . PHE A 1 221 ? 23.089 -0.402 -13.291 1.00 96.12 221 PHE A CA 1
ATOM 1730 C C . PHE A 1 221 ? 23.300 -1.693 -12.492 1.00 96.12 221 PHE A C 1
ATOM 1732 O O . PHE A 1 221 ? 24.144 -2.508 -12.859 1.00 96.12 221 PHE A O 1
ATOM 1739 N N . ILE A 1 222 ? 22.502 -1.921 -11.442 1.00 95.06 222 ILE A N 1
ATOM 1740 C CA . ILE A 1 222 ? 22.573 -3.142 -10.622 1.00 95.06 222 ILE A CA 1
ATOM 1741 C C . ILE A 1 222 ? 22.249 -4.376 -11.468 1.00 95.06 222 ILE A C 1
ATOM 1743 O O . ILE A 1 222 ? 22.982 -5.365 -11.422 1.00 95.06 222 ILE A O 1
ATOM 1747 N N . LEU A 1 223 ? 21.182 -4.315 -12.269 1.00 93.25 223 LEU A N 1
ATOM 1748 C CA . LEU A 1 223 ? 20.773 -5.416 -13.139 1.00 93.25 223 LEU A CA 1
ATOM 1749 C C . LEU A 1 223 ? 21.837 -5.726 -14.198 1.00 93.25 223 LEU A C 1
ATOM 1751 O O . LEU A 1 223 ? 22.155 -6.892 -14.422 1.00 93.25 223 LEU A O 1
ATOM 1755 N N . GLY A 1 224 ? 22.427 -4.695 -14.807 1.00 93.94 224 GLY A N 1
ATOM 1756 C CA . GLY A 1 224 ? 23.525 -4.840 -15.758 1.00 93.94 224 GLY A CA 1
ATOM 1757 C C . GLY A 1 224 ? 24.769 -5.440 -15.105 1.00 93.94 224 GLY A C 1
ATOM 1758 O O . GLY A 1 224 ? 25.333 -6.397 -15.628 1.00 93.94 224 GLY A O 1
ATOM 1759 N N . ALA A 1 225 ? 25.169 -4.955 -13.927 1.00 93.44 225 ALA A N 1
ATOM 1760 C CA . ALA A 1 225 ? 26.297 -5.507 -13.176 1.00 93.44 225 ALA A CA 1
ATOM 1761 C C . ALA A 1 225 ? 26.077 -6.984 -12.801 1.00 93.44 225 ALA A C 1
ATOM 1763 O O . ALA A 1 225 ? 26.982 -7.808 -12.955 1.00 93.44 225 ALA A O 1
ATOM 1764 N N . TRP A 1 226 ? 24.863 -7.336 -12.371 1.00 94.06 226 TRP A N 1
ATOM 1765 C CA . TRP A 1 226 ? 24.460 -8.717 -12.107 1.00 94.06 226 TRP A CA 1
ATOM 1766 C C . TRP A 1 226 ? 24.491 -9.590 -13.371 1.00 94.06 226 TRP A C 1
ATOM 1768 O O . TRP A 1 226 ? 24.999 -10.709 -13.342 1.00 94.06 226 TRP A O 1
ATOM 1778 N N . PHE A 1 227 ? 24.004 -9.080 -14.503 1.00 91.88 227 PHE A N 1
ATOM 1779 C CA . PHE A 1 227 ? 24.030 -9.806 -15.772 1.00 91.88 227 PHE A CA 1
ATOM 1780 C C . PHE A 1 227 ? 25.470 -10.060 -16.246 1.00 91.88 227 PHE A C 1
ATOM 1782 O O . PHE A 1 227 ? 25.826 -11.169 -16.647 1.00 91.88 227 PHE A O 1
ATOM 1789 N N . MET A 1 228 ? 26.340 -9.054 -16.131 1.00 91.38 228 MET A N 1
ATOM 1790 C CA . MET A 1 228 ? 27.747 -9.167 -16.520 1.00 91.38 228 MET A CA 1
ATOM 1791 C C . MET A 1 228 ? 28.530 -10.143 -15.630 1.00 91.38 228 MET A C 1
ATOM 1793 O O . MET A 1 228 ? 29.455 -10.802 -16.122 1.00 91.38 228 MET A O 1
ATOM 1797 N N . SER A 1 229 ? 28.144 -10.288 -14.357 1.00 92.00 229 SER A N 1
ATOM 1798 C CA . SER A 1 229 ? 28.790 -11.194 -13.399 1.00 92.00 229 SER A CA 1
ATOM 1799 C C . SER A 1 229 ? 28.374 -12.665 -13.533 1.00 92.00 229 SER A C 1
ATOM 1801 O O . SER A 1 229 ? 29.022 -13.522 -12.929 1.00 92.00 229 SER A O 1
ATOM 1803 N N . ARG A 1 230 ? 27.368 -12.996 -14.363 1.00 90.38 230 ARG A N 1
ATOM 1804 C CA . ARG A 1 230 ? 26.978 -14.395 -14.631 1.00 90.38 230 ARG A CA 1
ATOM 1805 C C . ARG A 1 230 ? 28.172 -15.221 -15.134 1.00 90.38 230 ARG A C 1
ATOM 1807 O O . ARG A 1 230 ? 28.935 -14.733 -15.969 1.00 90.38 230 ARG A O 1
ATOM 1814 N N . PRO A 1 231 ? 28.388 -16.456 -14.661 1.00 89.19 231 PRO A N 1
ATOM 1815 C CA . PRO A 1 231 ? 29.513 -17.276 -15.103 1.00 89.19 231 PRO A CA 1
ATOM 1816 C C . PRO A 1 231 ? 29.396 -17.656 -16.589 1.00 89.19 231 PRO A C 1
ATOM 1818 O O . PRO A 1 231 ? 28.303 -17.694 -17.149 1.00 89.19 231 PRO A O 1
ATOM 1821 N N . LYS A 1 232 ? 30.531 -17.977 -17.231 1.00 77.31 232 LYS A N 1
ATOM 1822 C CA . LYS A 1 232 ? 30.582 -18.379 -18.655 1.00 77.31 232 LYS A CA 1
ATOM 1823 C C . LYS A 1 232 ? 29.728 -19.613 -18.981 1.00 77.31 232 LYS A C 1
ATOM 1825 O O . LYS A 1 232 ? 29.388 -19.802 -20.134 1.00 77.31 232 LYS A O 1
ATOM 1830 N N . GLY A 1 233 ? 29.409 -20.442 -17.983 1.00 75.44 233 GLY A N 1
ATOM 1831 C CA . GLY A 1 233 ? 28.524 -21.597 -18.159 1.00 75.44 233 GLY A CA 1
ATOM 1832 C C . GLY A 1 233 ? 27.061 -21.227 -18.423 1.00 75.44 233 GLY A C 1
ATOM 1833 O O . GLY A 1 233 ? 26.333 -22.063 -18.940 1.00 75.44 233 GLY A O 1
ATOM 1834 N N . ASP A 1 234 ? 26.656 -19.991 -18.107 1.00 77.62 234 ASP A N 1
ATOM 1835 C CA . ASP A 1 234 ? 25.276 -19.526 -18.277 1.00 77.62 234 ASP A CA 1
ATOM 1836 C C . ASP A 1 234 ? 25.115 -18.541 -19.442 1.00 77.62 234 ASP A C 1
ATOM 1838 O O . ASP A 1 234 ? 24.075 -18.540 -20.091 1.00 77.62 234 ASP A O 1
ATOM 1842 N N . VAL A 1 235 ? 26.105 -17.662 -19.669 1.00 85.81 235 VAL A N 1
ATOM 1843 C CA . VAL A 1 235 ? 26.052 -16.612 -20.703 1.00 85.81 235 VAL A CA 1
ATOM 1844 C C . VAL A 1 235 ? 27.428 -16.411 -21.330 1.00 85.81 235 VAL A C 1
ATOM 1846 O O . VAL A 1 235 ? 28.407 -16.080 -20.642 1.00 85.81 235 VAL A O 1
ATOM 1849 N N . ASP A 1 236 ? 27.488 -16.538 -22.653 1.00 89.94 236 ASP A N 1
ATOM 1850 C CA . ASP A 1 236 ? 28.715 -16.366 -23.422 1.00 89.94 236 ASP A CA 1
ATOM 1851 C C . ASP A 1 236 ? 29.180 -14.904 -23.480 1.00 89.94 236 ASP A C 1
ATOM 1853 O O . ASP A 1 236 ? 28.404 -13.950 -23.392 1.00 89.94 236 ASP A O 1
ATOM 1857 N N . PHE A 1 237 ? 30.485 -14.698 -23.686 1.00 90.75 237 PHE A N 1
ATOM 1858 C CA . PHE A 1 237 ? 31.065 -13.349 -23.766 1.00 90.75 237 PHE A CA 1
ATOM 1859 C C . PHE A 1 237 ? 30.433 -12.495 -24.877 1.00 90.75 237 PHE A C 1
ATOM 1861 O O . PHE A 1 237 ? 30.214 -11.299 -24.692 1.00 90.75 237 PHE A O 1
ATOM 1868 N N . GLN A 1 238 ? 30.116 -13.106 -26.020 1.00 90.06 238 GLN A N 1
ATOM 1869 C CA . GLN A 1 238 ? 29.497 -12.404 -27.141 1.00 90.06 238 GLN A CA 1
ATOM 1870 C C . GLN A 1 238 ? 28.078 -11.930 -26.802 1.00 90.06 238 GLN A C 1
ATOM 1872 O O . GLN A 1 238 ? 27.702 -10.818 -27.162 1.00 90.06 238 GLN A O 1
ATOM 1877 N N . GLU A 1 239 ? 27.310 -12.723 -26.057 1.00 90.38 239 GLU A N 1
ATOM 1878 C CA . GLU A 1 239 ? 25.970 -12.344 -25.601 1.00 90.38 239 GLU A CA 1
ATOM 1879 C C . GLU A 1 239 ? 26.037 -11.216 -24.572 1.00 90.38 239 GLU A C 1
ATOM 1881 O O . GLU A 1 239 ? 25.280 -10.249 -24.658 1.00 90.38 239 GLU A O 1
ATOM 1886 N N . LYS A 1 240 ? 27.019 -11.271 -23.665 1.00 92.75 240 LYS A N 1
ATOM 1887 C CA . LYS A 1 240 ? 27.309 -10.167 -22.741 1.00 92.75 240 LYS A CA 1
ATOM 1888 C C . LYS A 1 240 ? 27.629 -8.868 -23.466 1.00 92.75 240 LYS A C 1
ATOM 1890 O O . LYS A 1 240 ? 27.128 -7.817 -23.080 1.00 92.75 240 LYS A O 1
ATOM 1895 N N . LEU A 1 241 ? 28.434 -8.935 -24.525 1.00 93.75 241 LEU A N 1
ATOM 1896 C CA . LEU A 1 241 ? 28.760 -7.771 -25.344 1.00 93.75 241 LEU A CA 1
ATOM 1897 C C . LEU A 1 241 ? 27.521 -7.204 -26.049 1.00 93.75 241 LEU A C 1
ATOM 1899 O O . LEU A 1 241 ? 27.359 -5.994 -26.119 1.00 93.75 241 LEU A O 1
ATOM 1903 N N . VAL A 1 242 ? 26.636 -8.061 -26.554 1.00 94.06 242 VAL A N 1
ATOM 1904 C CA . VAL A 1 242 ? 25.402 -7.632 -27.225 1.00 94.06 242 VAL A CA 1
ATOM 1905 C C . VAL A 1 242 ? 24.451 -6.938 -26.243 1.00 94.06 242 VAL A C 1
ATOM 1907 O O . VAL A 1 242 ? 23.959 -5.848 -26.530 1.00 94.06 242 VAL A O 1
ATOM 1910 N N . PHE A 1 243 ? 24.230 -7.522 -25.064 1.00 94.44 243 PHE A N 1
ATOM 1911 C CA . PHE A 1 243 ? 23.373 -6.934 -24.031 1.00 94.44 243 PHE A CA 1
ATOM 1912 C C . PHE A 1 243 ? 23.987 -5.703 -23.352 1.00 94.44 243 PHE A C 1
ATOM 1914 O O . PHE A 1 243 ? 23.243 -4.866 -22.840 1.00 94.44 243 PHE A O 1
ATOM 1921 N N . SER A 1 244 ? 25.314 -5.533 -23.368 1.00 95.25 244 SER A N 1
ATOM 1922 C CA . SER A 1 244 ? 25.946 -4.345 -22.782 1.00 95.25 244 SER A CA 1
ATOM 1923 C C . SER A 1 244 ? 25.521 -3.057 -23.489 1.00 95.25 244 SER A C 1
ATOM 1925 O O . SER A 1 244 ? 25.357 -2.045 -22.816 1.00 95.25 244 SER A O 1
ATOM 1927 N N . PHE A 1 245 ? 25.243 -3.092 -24.800 1.00 95.75 245 PHE A N 1
ATOM 1928 C CA . PHE A 1 245 ? 24.689 -1.943 -25.525 1.00 95.75 245 PHE A CA 1
ATOM 1929 C C . PHE A 1 245 ? 23.309 -1.536 -25.001 1.00 95.75 245 PHE A C 1
ATOM 1931 O O . PHE A 1 245 ? 23.037 -0.344 -24.869 1.00 95.75 245 PHE A O 1
ATOM 1938 N N . PHE A 1 246 ? 22.457 -2.506 -24.655 1.00 96.12 246 PHE A N 1
ATOM 1939 C CA . PHE A 1 246 ? 21.156 -2.235 -24.043 1.00 96.12 246 PHE A CA 1
ATOM 1940 C C . PHE A 1 246 ? 21.310 -1.628 -22.648 1.00 96.12 246 PHE A C 1
ATOM 1942 O O . PHE A 1 246 ? 20.747 -0.568 -22.381 1.00 96.12 246 PHE A O 1
ATOM 1949 N N . PHE A 1 247 ? 22.105 -2.257 -21.777 1.00 96.75 247 PHE A N 1
ATOM 1950 C CA . PHE A 1 247 ? 22.316 -1.749 -20.420 1.00 96.75 247 PHE A CA 1
ATOM 1951 C C . PHE A 1 247 ? 22.968 -0.367 -20.424 1.00 96.75 247 PHE A C 1
ATOM 1953 O O . PHE A 1 247 ? 22.504 0.523 -19.719 1.00 96.75 247 PHE A O 1
ATOM 1960 N N . LEU A 1 248 ? 23.995 -0.156 -21.249 1.00 96.75 248 LEU A N 1
ATOM 1961 C CA . LEU A 1 248 ? 24.654 1.139 -21.381 1.00 96.75 248 LEU A CA 1
ATOM 1962 C C . LEU A 1 248 ? 23.690 2.195 -21.931 1.00 96.75 248 LEU A C 1
ATOM 1964 O O . LEU A 1 248 ? 23.636 3.295 -21.391 1.00 96.75 248 LEU A O 1
ATOM 1968 N N . GLY A 1 249 ? 22.895 1.857 -22.951 1.00 97.00 249 GLY A N 1
ATOM 1969 C CA . GLY A 1 249 ? 21.859 2.740 -23.485 1.00 97.00 249 GLY A CA 1
ATOM 1970 C C . GLY A 1 249 ? 20.827 3.136 -22.426 1.00 97.00 249 GLY A C 1
ATOM 1971 O O . GLY A 1 249 ? 20.523 4.317 -22.286 1.00 97.00 249 GLY A O 1
ATOM 1972 N N . ALA A 1 250 ? 20.343 2.181 -21.627 1.00 96.44 250 ALA A N 1
ATOM 1973 C CA . ALA A 1 250 ? 19.390 2.431 -20.544 1.00 96.44 250 ALA A CA 1
ATOM 1974 C C . ALA A 1 250 ? 19.979 3.287 -19.416 1.00 96.44 250 ALA A C 1
ATOM 1976 O O . ALA A 1 250 ? 19.361 4.269 -19.009 1.00 96.44 250 ALA A O 1
ATOM 1977 N N . ILE A 1 251 ? 21.185 2.959 -18.945 1.00 97.69 251 ILE A N 1
ATOM 1978 C CA . ILE A 1 251 ? 21.873 3.703 -17.880 1.00 97.69 251 ILE A CA 1
ATOM 1979 C C . ILE A 1 251 ? 22.167 5.136 -18.334 1.00 97.69 251 ILE A C 1
ATOM 1981 O O . ILE A 1 251 ? 21.898 6.077 -17.591 1.00 97.69 251 ILE A O 1
ATOM 1985 N N . LEU A 1 252 ? 22.675 5.322 -19.558 1.00 97.25 252 LEU A N 1
ATOM 1986 C CA . LEU A 1 252 ? 22.947 6.654 -20.098 1.00 97.25 252 LEU A CA 1
ATOM 1987 C C . LEU A 1 252 ? 21.658 7.447 -20.313 1.00 97.25 252 LEU A C 1
ATOM 1989 O O . LEU A 1 252 ? 21.608 8.606 -19.924 1.00 97.25 252 LEU A O 1
ATOM 1993 N N . CYS A 1 253 ? 20.607 6.844 -20.870 1.00 97.69 253 CYS A N 1
ATOM 1994 C CA . CYS A 1 253 ? 19.324 7.522 -21.058 1.00 97.69 253 CYS A CA 1
ATOM 1995 C C . CYS A 1 253 ? 18.743 8.018 -19.732 1.00 97.69 253 CYS A C 1
ATOM 1997 O O . CYS A 1 253 ? 18.448 9.200 -19.586 1.00 97.69 253 CYS A O 1
ATOM 1999 N N . LEU A 1 254 ? 18.614 7.125 -18.750 1.00 97.31 254 LEU A N 1
ATOM 2000 C CA . LEU A 1 254 ? 18.014 7.448 -17.457 1.00 97.31 254 LEU A CA 1
ATOM 2001 C C . LEU A 1 254 ? 18.906 8.397 -16.648 1.00 97.31 254 LEU A C 1
ATOM 2003 O O . LEU A 1 254 ? 18.409 9.344 -16.045 1.00 97.31 254 LEU A O 1
ATOM 2007 N N . GLY A 1 255 ? 20.224 8.188 -16.675 1.00 97.31 255 GLY A N 1
ATOM 2008 C CA . GLY A 1 255 ? 21.193 9.044 -15.996 1.00 97.31 255 GLY A CA 1
ATOM 2009 C C . GLY A 1 255 ? 21.228 10.465 -16.557 1.00 97.31 255 GLY A C 1
ATOM 2010 O O . GLY A 1 255 ? 21.133 11.419 -15.788 1.00 97.31 255 GLY A O 1
ATOM 2011 N N . LEU A 1 256 ? 21.315 10.623 -17.882 1.00 97.31 256 LEU A N 1
ATOM 2012 C CA . LEU A 1 256 ? 21.313 11.944 -18.523 1.00 97.31 256 LEU A CA 1
ATOM 2013 C C . LEU A 1 256 ? 19.994 12.681 -18.281 1.00 97.31 256 LEU A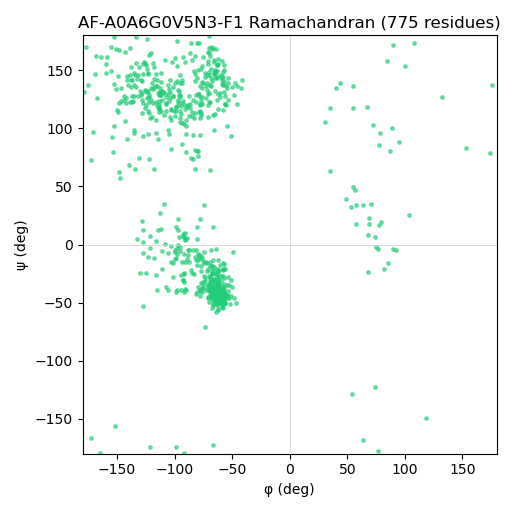 C 1
ATOM 2015 O O . LEU A 1 256 ? 20.014 13.882 -18.015 1.00 97.31 256 LEU A O 1
ATOM 2019 N N . SER A 1 257 ? 18.876 11.957 -18.280 1.00 96.81 257 SER A N 1
ATOM 2020 C CA . SER A 1 257 ? 17.563 12.529 -18.006 1.00 96.81 257 SER A CA 1
ATOM 2021 C C . SER A 1 257 ? 17.401 12.997 -16.559 1.00 96.81 257 SER A C 1
ATOM 2023 O O . SER A 1 257 ? 16.985 14.127 -16.304 1.00 96.81 257 SER A O 1
ATOM 2025 N N . PHE A 1 258 ? 17.821 12.178 -15.591 1.00 95.94 258 PHE A N 1
ATOM 2026 C CA . PHE A 1 258 ? 17.852 12.565 -14.179 1.00 95.94 258 PHE A CA 1
ATOM 2027 C C . PHE A 1 258 ? 18.701 13.830 -13.954 1.00 95.94 258 PHE A C 1
ATOM 2029 O O . PHE A 1 258 ? 18.272 14.753 -13.253 1.00 95.94 258 PHE A O 1
ATOM 2036 N N . VAL A 1 259 ? 19.891 13.901 -14.562 1.00 96.69 259 VAL A N 1
ATOM 2037 C CA . VAL A 1 259 ? 20.771 15.072 -14.431 1.00 96.69 259 VAL A CA 1
ATOM 2038 C C . VAL A 1 259 ? 20.141 16.301 -15.088 1.00 96.69 259 VAL A C 1
ATOM 2040 O O . VAL A 1 259 ? 20.179 17.382 -14.500 1.00 96.69 259 VAL A O 1
ATOM 2043 N N . PHE A 1 260 ? 19.508 16.149 -16.255 1.00 96.25 260 PHE A N 1
ATOM 2044 C CA . PHE A 1 260 ? 18.775 17.231 -16.910 1.00 96.25 260 PHE A CA 1
ATOM 2045 C C . PHE A 1 260 ? 17.669 17.799 -16.022 1.00 96.25 260 PHE A C 1
ATOM 2047 O O . PHE A 1 260 ? 17.687 18.995 -15.744 1.00 96.25 260 PHE A O 1
ATOM 2054 N N . HIS A 1 261 ? 16.762 16.961 -15.519 1.00 96.06 261 HIS A N 1
ATOM 2055 C CA . HIS A 1 261 ? 15.677 17.421 -14.651 1.00 96.06 261 HIS A CA 1
ATOM 2056 C C . HIS A 1 261 ? 16.198 18.016 -13.340 1.00 96.06 261 HIS A C 1
ATOM 2058 O O . HIS A 1 261 ? 15.600 18.941 -12.799 1.00 96.06 261 HIS A O 1
ATOM 2064 N N . THR A 1 262 ? 17.346 17.561 -12.838 1.00 93.31 262 THR A N 1
ATOM 2065 C CA . THR A 1 262 ? 17.986 18.172 -11.664 1.00 93.31 262 THR A CA 1
ATOM 2066 C C . THR A 1 262 ? 18.473 19.588 -11.976 1.00 93.31 262 THR A C 1
ATOM 2068 O O . THR A 1 262 ? 18.171 20.511 -11.221 1.00 93.31 262 THR A O 1
ATOM 2071 N N . LEU A 1 263 ? 19.169 19.773 -13.101 1.00 92.81 263 LEU A N 1
ATOM 2072 C CA . LEU A 1 263 ? 19.812 21.029 -13.506 1.00 92.81 263 LEU A CA 1
ATOM 2073 C C . LEU A 1 263 ? 18.923 21.950 -14.359 1.00 92.81 263 LEU A C 1
ATOM 2075 O O . LEU A 1 263 ? 19.387 23.007 -14.798 1.00 92.81 263 LEU A O 1
ATOM 2079 N N . SER A 1 264 ? 17.659 21.582 -14.594 1.00 91.81 264 SER A N 1
ATOM 2080 C CA . SER A 1 264 ? 16.766 22.310 -15.502 1.00 91.81 264 SER A CA 1
ATOM 2081 C C . SER A 1 264 ? 16.497 23.741 -15.048 1.00 91.81 264 SER A C 1
ATOM 2083 O O . SER A 1 264 ? 16.278 24.589 -15.899 1.00 91.81 264 SER A O 1
ATOM 2085 N N . CYS A 1 265 ? 16.605 24.041 -13.749 1.00 83.94 265 CYS A N 1
ATOM 2086 C CA . CYS A 1 265 ? 16.439 25.379 -13.179 1.00 83.94 265 CYS A CA 1
ATOM 2087 C C . CYS A 1 265 ? 17.730 26.207 -13.072 1.00 83.94 265 CYS A C 1
ATOM 2089 O O . CYS A 1 265 ? 17.683 27.302 -12.526 1.00 83.94 265 CYS A O 1
ATOM 2091 N N . HIS A 1 266 ? 18.879 25.735 -13.568 1.00 85.94 266 HIS A N 1
ATOM 2092 C CA . HIS A 1 266 ? 20.159 26.398 -13.295 1.00 85.94 266 HIS A CA 1
ATOM 2093 C C . HIS A 1 266 ? 20.356 27.722 -14.052 1.00 85.94 266 HIS A C 1
ATOM 2095 O O . HIS A 1 266 ? 20.393 28.807 -13.478 1.00 85.94 266 HIS A O 1
ATOM 2101 N N . SER A 1 267 ? 20.548 27.631 -15.368 1.00 81.81 267 SER A N 1
ATOM 2102 C CA . SER A 1 267 ? 20.756 28.773 -16.260 1.00 81.81 267 SER A CA 1
ATOM 2103 C C . SER A 1 267 ? 20.537 28.357 -17.714 1.00 81.81 267 SER A C 1
ATOM 2105 O O . SER A 1 267 ? 20.615 27.172 -18.049 1.00 81.81 267 SER A O 1
ATOM 2107 N N . VAL A 1 268 ? 20.319 29.333 -18.603 1.00 83.44 268 VAL A N 1
ATOM 2108 C CA . VAL A 1 268 ? 20.053 29.094 -20.035 1.00 83.44 268 VAL A CA 1
ATOM 2109 C C . VAL A 1 268 ? 21.126 28.224 -20.724 1.00 83.44 268 VAL A C 1
ATOM 2111 O O . VAL A 1 268 ? 20.755 27.320 -21.474 1.00 83.44 268 VAL A O 1
ATOM 2114 N N . PRO A 1 269 ? 22.444 28.417 -20.499 1.00 85.75 269 PRO A N 1
ATOM 2115 C CA . PRO A 1 269 ? 23.452 27.541 -21.102 1.00 85.75 269 PRO A CA 1
ATOM 2116 C C . PRO A 1 269 ? 23.385 26.100 -20.580 1.00 85.75 269 PRO A C 1
ATOM 2118 O O . PRO A 1 269 ? 23.519 25.157 -21.358 1.00 85.75 269 PRO A O 1
ATOM 2121 N N . VAL A 1 270 ? 23.139 25.927 -19.278 1.00 88.38 270 VAL A N 1
ATOM 2122 C CA . VAL A 1 270 ? 23.104 24.611 -18.625 1.00 88.38 270 VAL A CA 1
ATOM 2123 C C . VAL A 1 270 ? 21.881 23.818 -19.080 1.00 88.38 270 VAL A C 1
ATOM 2125 O O . VAL A 1 270 ? 22.033 22.692 -19.549 1.00 88.38 270 VAL A O 1
ATOM 2128 N N . VAL A 1 271 ? 20.684 24.411 -19.054 1.00 88.06 271 VAL A N 1
ATOM 2129 C CA . VAL A 1 271 ? 19.458 23.730 -19.506 1.00 88.06 271 VAL A CA 1
ATOM 2130 C C . VAL A 1 271 ? 19.530 23.349 -20.990 1.00 88.06 271 VAL A C 1
ATOM 2132 O O . VAL A 1 271 ? 19.096 22.264 -21.373 1.00 88.06 271 VAL A O 1
ATOM 2135 N N . ARG A 1 272 ? 20.140 24.186 -21.844 1.00 87.88 272 ARG A N 1
ATOM 2136 C CA . ARG A 1 272 ? 20.334 23.878 -23.272 1.00 87.88 272 ARG A CA 1
ATOM 2137 C C . ARG A 1 272 ? 21.313 22.732 -23.493 1.00 87.88 272 ARG A C 1
ATOM 2139 O O . ARG A 1 272 ? 21.086 21.911 -24.373 1.00 87.88 272 ARG A O 1
ATOM 2146 N N . LEU A 1 273 ? 22.391 22.663 -22.716 1.00 91.62 273 LEU A N 1
ATOM 2147 C CA . LEU A 1 273 ? 23.337 21.554 -22.805 1.00 91.62 273 LEU A CA 1
ATOM 2148 C C . LEU A 1 273 ? 22.687 20.244 -22.349 1.00 91.62 273 LEU A C 1
ATOM 2150 O O . LEU A 1 273 ? 22.716 19.253 -23.074 1.00 91.62 273 LEU A O 1
ATOM 2154 N N . PHE A 1 274 ? 22.077 20.242 -21.166 1.00 93.69 274 PHE A N 1
ATOM 2155 C CA . PHE A 1 274 ? 21.545 19.014 -20.586 1.00 93.69 274 PHE A CA 1
ATOM 2156 C C . PHE A 1 274 ? 20.254 18.532 -21.259 1.00 93.69 274 PHE A C 1
ATOM 2158 O O . PHE A 1 274 ? 20.060 17.326 -21.334 1.00 93.69 274 PHE A O 1
ATOM 2165 N N . SER A 1 275 ? 19.437 19.413 -21.851 1.00 91.81 275 SER A N 1
ATOM 2166 C CA . SER A 1 275 ? 18.300 18.984 -22.693 1.00 91.81 275 SER A CA 1
ATOM 2167 C C . SER A 1 275 ? 18.760 18.235 -23.946 1.00 91.81 275 SER A C 1
ATOM 2169 O O . SER A 1 275 ? 18.186 17.213 -24.309 1.00 91.81 275 SER A O 1
ATOM 2171 N N . LYS A 1 276 ? 19.846 18.684 -24.588 1.00 93.56 276 LYS A N 1
ATOM 2172 C CA . LYS A 1 276 ? 20.447 17.971 -25.727 1.00 93.56 276 LYS A CA 1
ATOM 2173 C C . LYS A 1 276 ? 20.976 16.595 -25.330 1.00 93.56 276 LYS A C 1
ATOM 2175 O O . LYS A 1 276 ? 20.813 15.634 -26.080 1.00 93.56 276 LYS A O 1
ATOM 2180 N N . LEU A 1 277 ? 21.612 16.502 -24.161 1.00 94.25 277 LEU A N 1
ATOM 2181 C CA . LEU A 1 277 ? 22.116 15.235 -23.630 1.00 94.25 277 LEU A CA 1
ATOM 2182 C C . LEU A 1 277 ? 20.977 14.277 -23.252 1.00 94.25 277 LEU A C 1
ATOM 2184 O O . LEU A 1 277 ? 21.077 13.089 -23.543 1.00 94.25 277 LEU A O 1
ATOM 2188 N N . ASP A 1 278 ? 19.884 14.783 -22.681 1.00 95.31 278 ASP A N 1
ATOM 2189 C CA . ASP A 1 278 ? 18.672 14.005 -22.398 1.00 95.31 278 ASP A CA 1
ATOM 2190 C C . ASP A 1 278 ? 18.085 13.396 -23.685 1.00 95.31 278 ASP A C 1
ATOM 2192 O O . ASP A 1 278 ? 17.913 12.180 -23.798 1.00 95.31 278 ASP A O 1
ATOM 2196 N N . TYR A 1 279 ? 17.916 14.209 -24.733 1.00 93.44 279 TYR A N 1
ATOM 2197 C CA . TYR A 1 279 ? 17.434 13.738 -26.037 1.00 93.44 279 TYR A CA 1
ATOM 2198 C C . TYR A 1 279 ? 18.384 12.745 -26.718 1.00 93.44 279 TYR A C 1
ATOM 2200 O O . TYR A 1 279 ? 17.934 11.794 -27.360 1.00 93.44 279 TYR A O 1
ATOM 2208 N N . MET A 1 280 ? 19.699 12.940 -26.583 1.00 95.31 280 MET A N 1
ATOM 2209 C CA . MET A 1 280 ? 20.696 11.966 -27.033 1.00 95.31 280 MET A CA 1
ATOM 2210 C C . MET A 1 280 ? 20.529 10.629 -26.297 1.00 95.31 280 MET A C 1
ATOM 2212 O O . MET A 1 280 ? 20.632 9.572 -26.922 1.00 95.31 280 MET A O 1
ATOM 2216 N N . GLY A 1 281 ? 20.234 10.670 -24.995 1.00 96.00 281 GLY A N 1
ATOM 2217 C CA . GLY A 1 281 ? 19.958 9.499 -24.170 1.00 96.00 281 GLY A CA 1
ATOM 2218 C C . GLY A 1 281 ? 18.845 8.617 -24.739 1.00 96.00 281 GLY A C 1
ATOM 2219 O O . GLY A 1 281 ? 19.040 7.409 -24.880 1.00 96.00 281 GLY A O 1
ATOM 2220 N N . ILE A 1 282 ? 17.728 9.220 -25.162 1.00 95.19 282 ILE A N 1
ATOM 2221 C CA . ILE A 1 282 ? 16.597 8.502 -25.777 1.00 95.19 282 ILE A CA 1
ATOM 2222 C C . ILE A 1 282 ? 17.057 7.726 -27.020 1.00 95.19 282 ILE A C 1
ATOM 2224 O O . ILE A 1 282 ? 16.773 6.533 -27.149 1.00 95.19 282 ILE A O 1
ATOM 2228 N N . SER A 1 283 ? 17.818 8.367 -27.914 1.00 95.12 283 SER A N 1
ATOM 2229 C CA . SER A 1 283 ? 18.361 7.703 -29.107 1.00 95.12 283 SER A CA 1
ATOM 2230 C C . SER A 1 283 ? 19.287 6.538 -28.751 1.00 95.12 283 SER A C 1
ATOM 2232 O O . SER A 1 283 ? 19.191 5.475 -29.364 1.00 95.12 283 SER A O 1
ATOM 2234 N N . LEU A 1 284 ? 20.166 6.704 -27.756 1.00 96.25 284 LEU A N 1
ATOM 2235 C CA . LEU A 1 284 ? 21.088 5.651 -27.314 1.00 96.25 284 LEU A CA 1
ATOM 2236 C C . LEU A 1 284 ? 20.347 4.436 -26.744 1.00 96.25 284 LEU A C 1
ATOM 2238 O O . LEU A 1 284 ? 20.732 3.303 -27.033 1.00 96.25 284 LEU A O 1
ATOM 2242 N N . LEU A 1 285 ? 19.265 4.652 -25.992 1.00 96.19 285 LEU A N 1
ATOM 2243 C CA . LEU A 1 285 ? 18.412 3.571 -25.500 1.00 96.19 285 LEU A CA 1
ATOM 2244 C C . LEU A 1 285 ? 17.716 2.826 -26.647 1.00 96.19 285 LEU A C 1
ATOM 2246 O O . LEU A 1 285 ? 17.699 1.597 -26.635 1.00 96.19 285 LEU A O 1
ATOM 2250 N N . ILE A 1 286 ? 17.183 3.533 -27.650 1.00 94.44 286 ILE A N 1
ATOM 2251 C CA . ILE A 1 286 ? 16.535 2.886 -28.804 1.00 94.44 286 ILE A CA 1
ATOM 2252 C C . ILE A 1 286 ? 17.555 2.062 -29.607 1.00 94.44 286 ILE A C 1
ATOM 2254 O O . ILE A 1 286 ? 17.271 0.926 -29.975 1.00 94.44 286 ILE A O 1
ATOM 2258 N N . ILE A 1 287 ? 18.768 2.579 -29.840 1.00 95.94 287 ILE A N 1
ATOM 2259 C CA . ILE A 1 287 ? 19.835 1.796 -30.490 1.00 95.94 287 ILE A CA 1
ATOM 2260 C C . ILE A 1 287 ? 20.160 0.554 -29.651 1.00 95.94 287 ILE A C 1
ATOM 2262 O O . ILE A 1 287 ? 20.192 -0.564 -30.170 1.00 95.94 287 ILE A O 1
ATOM 2266 N N . GLY A 1 288 ? 20.382 0.747 -28.348 1.00 95.31 288 GLY A N 1
ATOM 2267 C CA . GLY A 1 288 ? 20.761 -0.312 -27.421 1.00 95.31 288 GLY A CA 1
ATOM 2268 C C . GLY A 1 288 ? 19.716 -1.420 -27.304 1.00 95.31 288 GLY A C 1
ATOM 2269 O O . GLY A 1 288 ? 20.093 -2.584 -27.219 1.00 95.31 288 GLY A O 1
ATOM 2270 N N . SER A 1 289 ? 18.421 -1.097 -27.342 1.00 93.56 289 SER A N 1
ATOM 2271 C CA . SER A 1 289 ? 17.339 -2.088 -27.238 1.00 93.56 289 SER A CA 1
ATOM 2272 C C . SER A 1 289 ? 17.161 -2.926 -28.505 1.00 93.56 289 SER A C 1
ATOM 2274 O O . SER A 1 289 ? 16.832 -4.110 -28.422 1.00 93.56 289 SER A O 1
ATOM 2276 N N . PHE A 1 290 ? 17.442 -2.356 -29.677 1.00 93.00 290 PHE A N 1
ATOM 2277 C CA . PHE A 1 290 ? 17.331 -3.059 -30.955 1.00 93.00 290 PHE A CA 1
ATOM 2278 C C . PHE A 1 290 ? 18.470 -4.052 -31.196 1.00 93.00 290 PHE A C 1
ATOM 2280 O O . PHE A 1 290 ? 18.251 -5.079 -31.838 1.00 93.00 290 PHE A O 1
ATOM 2287 N N . ILE A 1 291 ? 19.678 -3.774 -30.691 1.00 94.38 291 ILE A N 1
ATOM 2288 C CA . ILE A 1 291 ? 20.864 -4.604 -30.951 1.00 94.38 291 ILE A CA 1
ATOM 2289 C C . ILE A 1 291 ? 20.673 -6.062 -30.477 1.00 94.38 291 ILE A C 1
ATOM 2291 O O . ILE A 1 291 ? 20.835 -6.955 -31.313 1.00 94.38 291 ILE A O 1
ATOM 2295 N N . PRO A 1 292 ? 20.279 -6.355 -29.217 1.00 93.12 292 PRO A N 1
ATOM 2296 C CA . PRO A 1 292 ? 20.011 -7.725 -28.779 1.00 93.12 292 PRO A CA 1
ATOM 2297 C C . PRO A 1 292 ? 18.866 -8.383 -29.539 1.00 93.12 292 PRO A C 1
ATOM 2299 O O . PRO A 1 292 ? 18.992 -9.528 -29.968 1.00 93.12 292 PRO A O 1
ATOM 2302 N N . TRP A 1 293 ? 17.770 -7.659 -29.761 1.00 91.88 293 TRP A N 1
ATOM 2303 C CA . TRP A 1 293 ? 16.604 -8.214 -30.441 1.00 91.88 293 TRP A CA 1
ATOM 2304 C C . TRP A 1 293 ? 16.918 -8.623 -31.889 1.00 91.88 293 TRP A C 1
ATOM 2306 O O . TRP A 1 293 ? 16.614 -9.744 -32.291 1.00 91.88 293 TRP A O 1
ATOM 2316 N N . ILE A 1 294 ? 17.616 -7.778 -32.655 1.00 93.44 294 ILE A N 1
ATOM 2317 C CA . ILE A 1 294 ? 18.061 -8.116 -34.017 1.00 93.44 294 ILE A CA 1
ATOM 2318 C C . ILE A 1 294 ? 19.106 -9.237 -33.987 1.00 93.44 294 ILE A C 1
ATOM 2320 O O . ILE A 1 294 ? 19.100 -10.109 -34.858 1.00 93.44 294 ILE A O 1
ATOM 2324 N N . TYR A 1 295 ? 20.003 -9.230 -32.996 1.00 93.56 295 TYR A N 1
ATOM 2325 C CA . TYR A 1 295 ? 21.039 -10.248 -32.859 1.00 93.56 295 TYR A CA 1
ATOM 2326 C C . TYR A 1 295 ? 20.453 -11.655 -32.701 1.00 93.56 295 TYR A C 1
ATOM 2328 O O . TYR A 1 295 ? 20.892 -12.560 -33.413 1.00 93.56 295 TYR A O 1
ATOM 2336 N N . TYR A 1 296 ? 19.462 -11.830 -31.821 1.00 90.50 296 TYR A N 1
ATOM 2337 C CA . TYR A 1 296 ? 18.790 -13.119 -31.623 1.00 90.50 296 TYR A CA 1
ATOM 2338 C C . TYR A 1 296 ? 17.774 -13.421 -32.723 1.00 90.50 296 TYR A C 1
ATOM 2340 O O . TYR A 1 296 ? 17.741 -14.545 -33.217 1.00 90.50 296 TYR A O 1
ATOM 234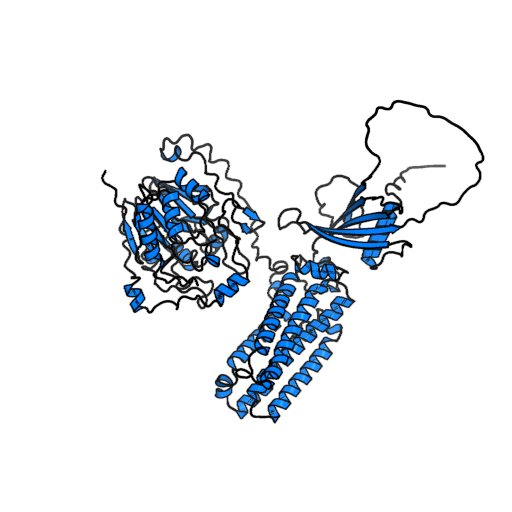8 N N . GLY A 1 297 ? 17.019 -12.421 -33.185 1.00 89.75 297 GLY A N 1
ATOM 2349 C CA . GLY A 1 297 ? 16.073 -12.592 -34.286 1.00 89.75 297 GLY A CA 1
ATOM 2350 C C . GLY A 1 297 ? 16.759 -13.090 -35.559 1.00 89.75 297 GLY A C 1
ATOM 2351 O O . GLY A 1 297 ? 16.300 -14.024 -36.195 1.00 89.75 297 GLY A O 1
ATOM 2352 N N . PHE A 1 298 ? 17.927 -12.555 -35.911 1.00 92.56 298 PHE A N 1
ATOM 2353 C CA . PHE A 1 298 ? 18.677 -12.985 -37.096 1.00 92.56 298 PHE A CA 1
ATOM 2354 C C . PHE A 1 298 ? 19.948 -13.758 -36.732 1.00 92.56 298 PHE A C 1
ATOM 2356 O O . PHE A 1 298 ? 20.967 -13.659 -37.424 1.00 92.56 298 PHE A O 1
ATOM 2363 N N . TYR A 1 299 ? 19.909 -14.550 -35.655 1.00 89.94 299 TYR A N 1
ATOM 2364 C CA . TYR A 1 299 ? 21.090 -15.236 -35.123 1.00 89.94 299 TYR A CA 1
ATOM 2365 C C . TYR A 1 299 ? 21.827 -16.042 -36.203 1.00 89.94 299 TYR A C 1
ATOM 2367 O O . TYR A 1 299 ? 23.018 -15.810 -36.443 1.00 89.94 299 TYR A O 1
ATOM 2375 N N . CYS A 1 300 ? 21.086 -16.879 -36.940 1.00 89.56 300 CYS A N 1
ATOM 2376 C CA . CYS A 1 300 ? 21.593 -17.736 -38.016 1.00 89.56 300 CYS A CA 1
ATOM 2377 C C . CYS A 1 300 ? 21.825 -17.012 -39.357 1.00 89.56 300 CYS A C 1
ATOM 2379 O O . CYS A 1 300 ? 22.443 -17.581 -40.255 1.00 89.56 300 CYS A O 1
ATOM 2381 N N . ARG A 1 301 ? 21.341 -15.772 -39.529 1.00 91.12 301 ARG A N 1
ATOM 2382 C CA . ARG A 1 301 ? 21.373 -15.039 -40.808 1.00 91.12 301 ARG A CA 1
ATOM 2383 C C . ARG A 1 301 ? 22.243 -13.791 -40.694 1.00 91.12 301 ARG A C 1
ATOM 2385 O O . ARG A 1 301 ? 21.802 -12.733 -40.253 1.00 91.12 301 ARG A O 1
ATOM 2392 N N . ARG A 1 302 ? 23.505 -13.907 -41.114 1.00 93.19 302 ARG A N 1
ATOM 2393 C CA . ARG A 1 302 ? 24.512 -12.845 -40.944 1.00 93.19 302 ARG A CA 1
ATOM 2394 C C . ARG A 1 302 ? 24.174 -11.549 -41.687 1.00 93.19 302 ARG A C 1
ATOM 2396 O O . ARG A 1 302 ? 24.352 -10.482 -41.109 1.00 93.19 302 ARG A O 1
ATOM 2403 N N . GLU A 1 303 ? 23.709 -11.641 -42.930 1.00 94.75 303 GLU A N 1
ATOM 2404 C CA . GLU A 1 303 ? 23.442 -10.465 -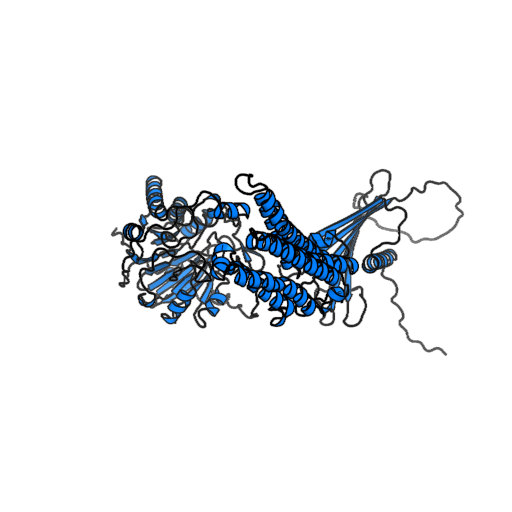43.770 1.00 94.75 303 GLU A CA 1
ATOM 2405 C C . GLU A 1 303 ? 22.320 -9.575 -43.199 1.00 94.75 303 GLU A C 1
ATOM 2407 O O . GLU A 1 303 ? 22.629 -8.437 -42.840 1.00 94.75 303 GLU A O 1
ATOM 2412 N N . PRO A 1 304 ? 21.076 -10.062 -42.969 1.00 94.38 304 PRO A N 1
ATOM 2413 C CA . PRO A 1 304 ? 20.019 -9.245 -42.364 1.00 94.38 304 PRO A CA 1
ATOM 2414 C C . PRO A 1 304 ? 20.403 -8.679 -40.994 1.00 94.38 304 PRO A C 1
ATOM 2416 O O . PRO A 1 304 ? 20.124 -7.517 -40.706 1.00 94.38 304 PRO A O 1
ATOM 2419 N N . LYS A 1 305 ? 21.096 -9.472 -40.164 1.00 94.81 305 LYS A N 1
ATOM 2420 C CA . LYS A 1 305 ? 21.558 -9.050 -38.836 1.00 94.81 305 LYS A CA 1
ATOM 2421 C C . LYS A 1 305 ? 22.429 -7.794 -38.903 1.00 94.81 305 LYS A C 1
ATOM 2423 O O . LYS A 1 305 ? 22.173 -6.831 -38.186 1.00 94.81 305 LYS A O 1
ATOM 2428 N N . ILE A 1 306 ? 23.443 -7.790 -39.769 1.00 95.25 306 ILE A N 1
ATOM 2429 C CA . ILE A 1 306 ? 24.359 -6.649 -39.917 1.00 95.25 306 ILE A CA 1
ATOM 2430 C C . ILE A 1 306 ? 23.636 -5.460 -40.552 1.00 95.25 306 ILE A C 1
ATOM 2432 O O . ILE A 1 306 ? 23.783 -4.336 -40.072 1.00 95.25 306 ILE A O 1
ATOM 2436 N N . THR A 1 307 ? 22.827 -5.698 -41.587 1.00 96.62 307 THR A N 1
ATOM 2437 C CA . THR A 1 307 ? 22.076 -4.641 -42.276 1.00 96.62 307 THR A CA 1
ATOM 2438 C C . THR A 1 307 ? 21.146 -3.894 -41.324 1.00 96.62 307 THR A C 1
ATOM 2440 O O . THR A 1 307 ? 21.155 -2.664 -41.309 1.00 96.62 307 THR A O 1
ATOM 2443 N N . TYR A 1 308 ? 20.376 -4.605 -40.496 1.00 96.88 308 TYR A N 1
ATOM 2444 C CA . TYR A 1 308 ? 19.417 -3.969 -39.593 1.00 96.88 308 TYR A CA 1
ATOM 2445 C C . TYR A 1 308 ? 20.069 -3.302 -38.384 1.00 96.88 308 TYR A C 1
ATOM 2447 O O . TYR A 1 308 ? 19.626 -2.223 -37.994 1.00 96.88 308 TYR A O 1
ATOM 2455 N N . ILE A 1 309 ? 21.157 -3.861 -37.841 1.00 95.88 309 ILE A N 1
ATOM 2456 C CA . ILE A 1 309 ? 21.958 -3.158 -36.826 1.00 95.88 309 ILE A CA 1
ATOM 2457 C C . ILE A 1 309 ? 22.526 -1.858 -37.416 1.00 95.88 309 ILE A C 1
ATOM 2459 O O . ILE A 1 309 ? 22.396 -0.799 -36.804 1.00 95.88 309 ILE A O 1
ATOM 2463 N N . GLY A 1 310 ? 23.088 -1.909 -38.628 1.00 96.81 310 GLY A N 1
ATOM 2464 C CA . GLY A 1 310 ? 23.597 -0.726 -39.325 1.00 96.81 310 GLY A CA 1
ATOM 2465 C C . GLY A 1 310 ? 22.513 0.326 -39.572 1.00 96.81 310 GLY A C 1
ATOM 2466 O O . GLY A 1 310 ? 22.725 1.503 -39.291 1.00 96.81 310 GLY A O 1
ATOM 2467 N N . MET A 1 311 ? 21.329 -0.097 -40.022 1.00 96.81 311 MET A N 1
ATOM 2468 C CA . MET A 1 311 ? 20.172 0.779 -40.227 1.00 96.81 311 MET A CA 1
ATOM 2469 C C . MET A 1 311 ? 19.791 1.532 -38.945 1.00 96.81 311 MET A C 1
ATOM 2471 O O . MET A 1 311 ? 19.657 2.753 -38.975 1.00 96.81 311 MET A O 1
ATOM 2475 N N . VAL A 1 312 ? 19.645 0.826 -37.819 1.00 95.69 312 VAL A N 1
ATOM 2476 C CA . VAL A 1 312 ? 19.254 1.439 -36.538 1.00 95.69 312 VAL A CA 1
ATOM 2477 C C . VAL A 1 312 ? 20.317 2.412 -36.037 1.00 95.69 312 VAL A C 1
ATOM 2479 O O . VAL A 1 312 ? 19.976 3.489 -35.554 1.00 95.69 312 VAL A O 1
ATOM 2482 N N . VAL A 1 313 ? 21.601 2.077 -36.187 1.00 95.88 313 VAL A N 1
ATOM 2483 C CA . VAL A 1 313 ? 22.704 2.971 -35.808 1.00 95.88 313 VAL A CA 1
ATOM 2484 C C . VAL A 1 313 ? 22.700 4.238 -36.664 1.00 95.88 313 VAL A C 1
ATOM 2486 O O . VAL A 1 313 ? 22.811 5.331 -36.118 1.00 95.88 313 VAL A O 1
ATOM 2489 N N . VAL A 1 314 ? 22.514 4.129 -37.984 1.00 96.94 314 VAL A N 1
ATOM 2490 C CA . VAL A 1 314 ? 22.442 5.296 -38.882 1.00 96.94 314 VAL A CA 1
ATOM 2491 C C . VAL A 1 314 ? 21.243 6.185 -38.544 1.00 96.94 314 VAL A C 1
ATOM 2493 O O . VAL A 1 314 ? 21.404 7.398 -38.408 1.00 96.94 314 VAL A O 1
ATOM 2496 N N . LEU A 1 315 ? 20.058 5.595 -38.355 1.00 95.81 315 LEU A N 1
ATOM 2497 C CA . LEU A 1 315 ? 18.858 6.331 -37.942 1.00 95.81 315 LEU A CA 1
ATOM 2498 C C . LEU A 1 315 ? 19.045 6.990 -36.571 1.00 95.81 315 LEU A C 1
ATOM 2500 O O . LEU A 1 315 ? 18.651 8.138 -36.380 1.00 95.81 315 LEU A O 1
ATOM 2504 N N . GLY A 1 316 ? 19.691 6.297 -35.636 1.00 94.94 316 GLY A N 1
ATOM 2505 C CA . GLY A 1 316 ? 19.984 6.817 -34.309 1.00 94.94 316 GLY A CA 1
ATOM 2506 C C . GLY A 1 316 ? 20.992 7.958 -34.310 1.00 94.94 316 GLY A C 1
ATOM 2507 O O . GLY A 1 316 ? 20.773 8.951 -33.625 1.00 94.94 316 GLY A O 1
ATOM 2508 N N . ILE A 1 317 ? 22.044 7.884 -35.129 1.00 95.31 317 ILE A N 1
ATOM 2509 C CA . ILE A 1 317 ? 22.987 8.994 -35.326 1.00 95.31 317 ILE A CA 1
ATOM 2510 C C . ILE A 1 317 ? 22.266 10.197 -35.941 1.00 95.31 317 ILE A C 1
ATOM 2512 O O . ILE A 1 317 ? 22.443 11.315 -35.464 1.00 95.31 317 ILE A O 1
ATOM 2516 N N . ALA A 1 318 ? 21.415 9.985 -36.949 1.00 95.50 318 ALA A N 1
ATOM 2517 C CA . ALA A 1 318 ? 20.612 11.059 -37.529 1.00 95.50 318 ALA A CA 1
ATOM 2518 C C . ALA A 1 318 ? 19.688 11.706 -36.481 1.00 95.50 318 ALA A C 1
ATOM 2520 O O . ALA A 1 318 ? 19.637 12.931 -36.385 1.00 95.50 318 ALA A O 1
ATOM 2521 N N . ALA A 1 319 ? 19.025 10.901 -35.644 1.00 94.69 319 ALA A N 1
ATOM 2522 C CA . ALA A 1 319 ? 18.208 11.393 -34.538 1.00 94.69 319 ALA A CA 1
ATOM 2523 C C . ALA A 1 319 ? 19.041 12.172 -33.507 1.00 94.69 319 ALA A C 1
ATOM 2525 O O . ALA A 1 319 ? 18.608 13.228 -33.065 1.00 94.69 319 ALA A O 1
ATOM 2526 N N . ILE A 1 320 ? 20.252 11.715 -33.161 1.00 95.00 320 ILE A N 1
ATOM 2527 C CA . ILE A 1 320 ? 21.173 12.450 -32.276 1.00 95.00 320 ILE A CA 1
ATOM 2528 C C . ILE A 1 320 ? 21.544 13.804 -32.889 1.00 95.00 320 ILE A C 1
ATOM 2530 O O . ILE A 1 320 ? 21.451 14.818 -32.206 1.00 95.00 320 ILE A O 1
ATOM 2534 N N . ILE A 1 321 ? 21.906 13.855 -34.175 1.00 94.06 321 ILE A N 1
ATOM 2535 C CA . ILE A 1 321 ? 22.244 15.112 -34.864 1.00 94.06 321 ILE A CA 1
ATOM 2536 C C . ILE A 1 321 ? 21.063 16.092 -34.819 1.00 94.06 321 ILE A C 1
ATOM 2538 O O . ILE A 1 321 ? 21.257 17.267 -34.510 1.00 94.06 321 ILE A O 1
ATOM 2542 N N . ILE A 1 322 ? 19.842 15.610 -35.075 1.00 93.06 322 ILE A N 1
ATOM 2543 C CA . ILE A 1 322 ? 18.620 16.423 -34.976 1.00 93.06 322 ILE A CA 1
ATOM 2544 C C . ILE A 1 322 ? 18.408 16.907 -33.534 1.00 93.06 322 ILE A C 1
ATOM 2546 O O . ILE A 1 322 ? 18.117 18.081 -33.322 1.00 93.06 322 ILE A O 1
ATOM 2550 N N . SER A 1 323 ? 18.614 16.038 -32.543 1.00 90.12 323 SER A N 1
ATOM 2551 C CA . SER A 1 323 ? 18.479 16.358 -31.117 1.00 90.12 323 SER A CA 1
ATOM 2552 C C . SER A 1 323 ? 19.473 17.408 -30.615 1.00 90.12 323 SER A C 1
ATOM 2554 O O . SER A 1 323 ? 19.186 18.108 -29.646 1.00 90.12 323 SER A O 1
ATOM 2556 N N . LEU A 1 324 ? 20.627 17.554 -31.274 1.00 89.75 324 LEU A N 1
ATOM 2557 C CA . LEU A 1 324 ? 21.636 18.567 -30.948 1.00 89.75 324 LEU A CA 1
ATOM 2558 C C . LEU A 1 324 ? 21.294 19.970 -31.486 1.00 89.75 324 LEU A C 1
ATOM 2560 O O . LEU A 1 324 ? 21.964 20.947 -31.122 1.00 89.75 324 LEU A O 1
ATOM 2564 N N . TRP A 1 325 ? 20.261 20.095 -32.325 1.00 91.00 325 TRP A N 1
ATOM 2565 C CA . TRP A 1 325 ? 19.803 21.367 -32.877 1.00 91.00 325 TRP A CA 1
ATOM 2566 C C . TRP A 1 325 ? 19.098 22.223 -31.816 1.00 91.00 325 TRP A C 1
ATOM 2568 O O . TRP A 1 325 ? 18.121 21.793 -31.214 1.00 91.00 325 TRP A O 1
ATOM 2578 N N . ASP A 1 326 ? 19.538 23.472 -31.620 1.00 84.69 326 ASP A N 1
ATOM 2579 C CA . ASP A 1 326 ? 19.005 24.359 -30.567 1.00 84.69 326 ASP A CA 1
ATOM 2580 C C . ASP A 1 326 ? 17.495 24.594 -30.653 1.00 84.69 326 ASP A C 1
ATOM 2582 O O . ASP A 1 326 ? 16.833 24.705 -29.628 1.00 84.69 326 ASP A O 1
ATOM 2586 N N . LYS A 1 327 ? 16.926 24.641 -31.863 1.00 85.81 327 LYS A N 1
ATOM 2587 C CA . LYS A 1 327 ? 15.477 24.829 -32.014 1.00 85.81 327 LYS A CA 1
ATOM 2588 C C . LYS A 1 327 ? 14.692 23.600 -31.574 1.00 85.81 327 LYS A C 1
ATOM 2590 O O . LYS A 1 327 ? 13.549 23.731 -31.159 1.00 85.81 327 LYS A O 1
ATOM 2595 N N . PHE A 1 328 ? 15.289 22.412 -31.648 1.00 86.94 328 PHE A N 1
ATOM 2596 C CA . PHE A 1 328 ? 14.610 21.162 -31.328 1.00 86.94 328 PHE A CA 1
ATOM 2597 C C . PHE A 1 328 ? 14.179 21.095 -29.857 1.00 86.94 328 PHE A C 1
ATOM 2599 O O . PHE A 1 328 ? 13.163 20.466 -29.568 1.00 86.94 328 PHE A O 1
ATOM 2606 N N . SER A 1 329 ? 14.879 21.779 -28.943 1.00 81.81 329 SER A N 1
ATOM 2607 C CA . SER A 1 329 ? 14.532 21.836 -27.515 1.00 81.81 329 SER A CA 1
ATOM 2608 C C . SER A 1 329 ? 13.418 22.825 -27.171 1.00 81.81 329 SER A C 1
ATOM 2610 O O . SER A 1 329 ? 12.837 22.722 -26.095 1.00 81.81 329 SER A O 1
ATOM 2612 N N . GLU A 1 330 ? 13.039 23.731 -28.076 1.00 82.50 330 GLU A N 1
ATOM 2613 C CA . GLU A 1 330 ? 11.950 24.674 -27.806 1.00 82.50 330 GLU A CA 1
ATOM 2614 C C . GLU A 1 330 ? 10.606 23.938 -27.644 1.00 82.50 330 GLU A C 1
ATOM 2616 O O . GLU A 1 330 ? 10.301 22.965 -28.348 1.00 82.50 330 GLU A O 1
ATOM 2621 N N . SER A 1 331 ? 9.754 24.419 -26.737 1.00 77.19 331 SER A N 1
ATOM 2622 C CA . SER A 1 331 ? 8.476 23.782 -26.378 1.00 77.19 331 SER A CA 1
ATOM 2623 C C . SER A 1 331 ? 7.530 23.582 -27.578 1.00 77.19 331 SER A C 1
ATOM 2625 O O . SER A 1 331 ? 6.779 22.600 -27.621 1.00 77.19 331 SER A O 1
ATOM 2627 N N . LYS A 1 332 ? 7.621 24.451 -28.598 1.00 83.25 332 LYS A N 1
ATOM 2628 C CA . LYS A 1 332 ? 6.829 24.394 -29.841 1.00 83.25 332 LYS A CA 1
ATOM 2629 C C . LYS A 1 332 ? 7.139 23.193 -30.741 1.00 83.25 332 LYS A C 1
ATOM 2631 O O . LYS A 1 332 ? 6.264 22.750 -31.479 1.00 83.25 332 LYS A O 1
ATOM 2636 N N . TYR A 1 333 ? 8.345 22.626 -30.665 1.00 88.00 333 TYR A N 1
ATOM 2637 C CA . TYR A 1 333 ? 8.732 21.453 -31.461 1.00 88.00 333 TYR A CA 1
ATOM 2638 C C . TYR A 1 333 ? 8.454 20.123 -30.752 1.00 88.00 333 TYR A C 1
ATOM 2640 O O . TYR A 1 333 ? 8.853 19.073 -31.249 1.00 88.00 333 TYR A O 1
ATOM 2648 N N . ARG A 1 334 ? 7.728 20.121 -29.625 1.00 86.19 334 ARG A N 1
ATOM 2649 C CA . ARG A 1 334 ? 7.389 18.896 -28.879 1.00 86.19 334 ARG A CA 1
ATOM 2650 C C . ARG A 1 334 ? 6.768 17.784 -29.755 1.00 86.19 334 ARG A C 1
ATOM 2652 O O . ARG A 1 334 ? 7.242 16.652 -29.646 1.00 86.19 334 ARG A O 1
ATOM 2659 N N . PRO A 1 335 ? 5.808 18.054 -30.668 1.00 88.31 335 PRO A N 1
ATOM 2660 C CA . PRO A 1 335 ? 5.284 17.021 -31.569 1.00 88.31 335 PRO A CA 1
ATOM 2661 C C . PRO A 1 335 ? 6.328 16.493 -32.561 1.00 88.31 335 PRO A C 1
ATOM 2663 O O . PRO A 1 335 ? 6.350 15.301 -32.852 1.00 88.31 335 PRO A O 1
ATOM 2666 N N . LEU A 1 336 ? 7.223 17.361 -33.049 1.00 90.31 336 LEU A N 1
ATOM 2667 C CA . LEU A 1 336 ? 8.322 16.958 -33.929 1.00 90.31 336 LEU A CA 1
ATOM 2668 C C . LEU A 1 336 ? 9.300 16.037 -33.189 1.00 90.31 336 LEU A C 1
ATOM 2670 O O . LEU A 1 336 ? 9.684 15.008 -33.738 1.00 90.31 336 LEU A O 1
ATOM 2674 N N . ARG A 1 337 ? 9.648 16.360 -31.934 1.00 91.88 337 ARG A N 1
ATOM 2675 C CA . ARG A 1 337 ? 10.489 15.494 -31.093 1.00 91.88 337 ARG A CA 1
ATOM 2676 C C . ARG A 1 337 ? 9.877 14.110 -30.924 1.00 91.88 337 ARG A C 1
ATOM 2678 O O . ARG A 1 337 ? 10.538 13.112 -31.198 1.00 91.88 337 ARG A O 1
ATOM 2685 N N . ALA A 1 338 ? 8.602 14.060 -30.532 1.00 89.81 338 ALA A N 1
ATOM 2686 C CA . ALA A 1 338 ? 7.870 12.804 -30.402 1.00 89.81 338 ALA A CA 1
ATOM 2687 C C . ALA A 1 338 ? 7.881 12.017 -31.724 1.00 89.81 338 ALA A C 1
ATOM 2689 O O . ALA A 1 338 ? 8.186 10.829 -31.723 1.00 89.81 338 ALA A O 1
ATOM 2690 N N . GLY A 1 339 ? 7.637 12.685 -32.856 1.00 92.06 339 GLY A N 1
ATOM 2691 C CA . GLY A 1 339 ? 7.660 12.070 -34.183 1.00 92.06 339 GLY A CA 1
ATOM 2692 C C . GLY A 1 339 ? 9.014 11.472 -34.574 1.00 92.06 339 GLY A C 1
ATOM 2693 O O . GLY A 1 339 ? 9.046 10.365 -35.107 1.00 92.06 339 GLY A O 1
ATOM 2694 N N . VAL A 1 340 ? 10.130 12.150 -34.281 1.00 94.31 340 VAL A N 1
ATOM 2695 C CA . VAL A 1 340 ? 11.485 11.639 -34.568 1.00 94.31 340 VAL A CA 1
ATOM 2696 C C . VAL A 1 340 ? 11.756 10.344 -33.797 1.00 94.31 340 VAL A C 1
ATOM 2698 O O . VAL A 1 340 ? 12.153 9.345 -34.399 1.00 94.31 340 VAL A O 1
ATOM 2701 N N . PHE A 1 341 ? 11.492 10.322 -32.487 1.00 93.44 341 PHE A N 1
ATOM 2702 C CA . PHE A 1 341 ? 11.755 9.141 -31.657 1.00 93.44 341 PHE A CA 1
ATOM 2703 C C . PHE A 1 341 ? 10.768 7.996 -31.917 1.00 93.44 341 PHE A C 1
ATOM 2705 O O . PHE A 1 341 ? 11.181 6.839 -31.988 1.00 93.44 341 PHE A O 1
ATOM 2712 N N . VAL A 1 342 ? 9.482 8.301 -32.134 1.00 93.38 342 VAL A N 1
ATOM 2713 C CA . VAL A 1 342 ? 8.480 7.301 -32.542 1.00 93.38 342 VAL A CA 1
ATOM 2714 C C . VAL A 1 342 ? 8.834 6.716 -33.902 1.00 93.38 342 VAL A C 1
ATOM 2716 O O . VAL A 1 342 ? 8.819 5.502 -34.050 1.00 93.38 342 VAL A O 1
ATOM 2719 N N . GLY A 1 343 ? 9.212 7.542 -34.880 1.00 93.50 343 GLY A N 1
ATOM 2720 C CA . GLY A 1 343 ? 9.639 7.072 -36.198 1.00 93.50 343 GLY A CA 1
ATOM 2721 C C . GLY A 1 343 ? 10.848 6.140 -36.113 1.00 93.50 343 GLY A C 1
ATOM 2722 O O . GLY A 1 343 ? 10.862 5.082 -36.744 1.00 93.50 343 GLY A O 1
ATOM 2723 N N . MET A 1 344 ? 11.822 6.482 -35.267 1.00 93.38 344 MET A N 1
ATOM 2724 C CA . MET A 1 344 ? 12.973 5.625 -34.993 1.00 93.38 344 MET A CA 1
ATOM 2725 C C . MET A 1 344 ? 12.556 4.284 -34.366 1.00 93.38 344 MET A C 1
ATOM 2727 O O . MET A 1 344 ? 12.991 3.240 -34.848 1.00 93.38 344 MET A O 1
ATOM 2731 N N . GLY A 1 345 ? 11.670 4.275 -33.365 1.00 90.81 345 GLY A N 1
ATOM 2732 C CA . GLY A 1 345 ? 11.137 3.039 -32.774 1.00 90.81 345 GLY A CA 1
ATOM 2733 C C . GLY A 1 345 ? 10.287 2.209 -33.750 1.00 90.81 345 GLY A C 1
ATOM 2734 O O . GLY A 1 345 ? 10.418 0.990 -33.827 1.00 90.81 345 GLY A O 1
ATOM 2735 N N . CYS A 1 346 ? 9.465 2.853 -34.578 1.00 91.19 346 CYS A N 1
ATOM 2736 C CA . CYS A 1 346 ? 8.648 2.190 -35.596 1.00 91.19 346 CYS A CA 1
ATOM 2737 C C . CYS A 1 346 ? 9.476 1.610 -36.752 1.00 91.19 346 CYS A C 1
ATOM 2739 O O . CYS A 1 346 ? 8.978 0.745 -37.474 1.00 91.19 346 CYS A O 1
ATOM 2741 N N . SER A 1 347 ? 10.746 2.002 -36.910 1.00 94.00 347 SER A N 1
ATOM 2742 C CA . SER A 1 347 ? 11.643 1.386 -37.900 1.00 94.00 347 SER A CA 1
ATOM 2743 C C . SER A 1 347 ? 11.809 -0.130 -37.697 1.00 94.00 347 SER A C 1
ATOM 2745 O O . SER A 1 347 ? 12.094 -0.845 -38.658 1.00 94.00 347 SER A O 1
ATOM 2747 N N . GLY A 1 348 ? 11.524 -0.648 -36.491 1.00 91.50 348 GLY A N 1
ATOM 2748 C CA . GLY A 1 348 ? 11.481 -2.083 -36.175 1.00 91.50 348 GLY A CA 1
ATOM 2749 C C . GLY A 1 348 ? 10.425 -2.889 -36.933 1.00 91.50 348 GLY A C 1
ATOM 2750 O O . GLY A 1 348 ? 10.517 -4.117 -37.001 1.00 91.50 348 GLY A O 1
ATOM 2751 N N . ILE A 1 349 ? 9.466 -2.228 -37.585 1.00 92.00 349 ILE A N 1
ATOM 2752 C CA . ILE A 1 349 ? 8.517 -2.885 -38.491 1.00 92.00 349 ILE A CA 1
ATOM 2753 C C . ILE A 1 349 ? 9.259 -3.530 -39.671 1.00 92.00 349 ILE A C 1
ATOM 2755 O O . ILE A 1 349 ? 8.906 -4.632 -40.080 1.00 92.00 349 ILE A O 1
ATOM 2759 N N . ILE A 1 350 ? 10.321 -2.903 -40.185 1.00 94.31 350 ILE A N 1
ATOM 2760 C CA . ILE A 1 350 ? 11.071 -3.402 -41.348 1.00 94.31 350 ILE A CA 1
ATOM 2761 C C . ILE A 1 350 ? 11.718 -4.777 -41.073 1.00 94.31 350 ILE A C 1
ATOM 2763 O O . ILE A 1 350 ? 11.417 -5.720 -41.811 1.00 94.31 350 ILE A O 1
ATOM 2767 N N . PRO A 1 351 ? 12.561 -4.959 -40.030 1.00 93.75 351 PRO A N 1
ATOM 2768 C CA . PRO A 1 351 ? 13.106 -6.275 -39.694 1.00 93.75 351 PRO A CA 1
ATOM 2769 C C . PRO A 1 351 ? 12.019 -7.277 -39.293 1.00 93.75 351 PRO A C 1
ATOM 2771 O O . PRO A 1 351 ? 12.147 -8.457 -39.604 1.00 93.75 351 PRO A O 1
ATOM 2774 N N . THR A 1 352 ? 10.926 -6.826 -38.670 1.00 91.31 352 THR A N 1
ATOM 2775 C CA . THR A 1 352 ? 9.786 -7.699 -38.346 1.00 91.31 352 THR A CA 1
ATOM 2776 C C . THR A 1 352 ? 9.159 -8.286 -39.610 1.00 91.31 352 THR A C 1
ATOM 2778 O O . THR A 1 352 ? 8.987 -9.497 -39.703 1.00 91.31 352 THR A O 1
ATOM 2781 N N . VAL A 1 353 ? 8.840 -7.451 -40.603 1.00 92.69 353 VAL A N 1
ATOM 2782 C CA . VAL A 1 353 ? 8.237 -7.895 -41.870 1.00 92.69 353 VAL A CA 1
ATOM 2783 C C . VAL A 1 353 ? 9.181 -8.828 -42.627 1.00 92.69 353 VAL A C 1
ATOM 2785 O O . VAL A 1 353 ? 8.730 -9.850 -43.144 1.00 92.69 353 VAL A O 1
ATOM 2788 N N . HIS A 1 354 ? 10.486 -8.531 -42.640 1.00 94.31 354 HIS A N 1
ATOM 2789 C CA . HIS A 1 354 ? 11.482 -9.446 -43.202 1.00 94.31 354 HIS A CA 1
ATOM 2790 C C . HIS A 1 354 ? 11.418 -10.805 -42.497 1.00 94.31 354 HIS A C 1
ATOM 2792 O O . HIS A 1 354 ? 11.264 -11.821 -43.168 1.00 94.31 354 HIS A O 1
ATOM 2798 N N . PHE A 1 355 ? 11.460 -10.825 -41.162 1.00 91.94 355 PHE A N 1
ATOM 2799 C CA . PHE A 1 355 ? 11.420 -12.061 -40.382 1.00 91.94 355 PHE A CA 1
ATOM 2800 C C . PHE A 1 355 ? 10.136 -12.872 -40.636 1.00 91.94 355 PHE A C 1
ATOM 2802 O O . PHE A 1 355 ? 10.193 -14.090 -40.794 1.00 91.94 355 PHE A O 1
ATOM 2809 N N . ILE A 1 356 ? 8.975 -12.211 -40.751 1.00 90.94 356 ILE A N 1
ATOM 2810 C CA . ILE A 1 356 ? 7.706 -12.868 -41.118 1.00 90.94 356 ILE A CA 1
ATOM 2811 C C . ILE A 1 356 ? 7.833 -13.578 -42.463 1.00 90.94 356 ILE A C 1
ATOM 2813 O O . ILE A 1 356 ? 7.409 -14.726 -42.590 1.00 90.94 356 ILE A O 1
ATOM 2817 N N . TYR A 1 357 ? 8.401 -12.898 -43.459 1.00 93.12 357 TYR A N 1
ATOM 2818 C CA . TYR A 1 357 ? 8.547 -13.450 -44.801 1.00 93.12 357 TYR A CA 1
ATOM 2819 C C . TYR A 1 357 ? 9.517 -14.636 -44.831 1.00 93.12 357 TYR A C 1
ATOM 2821 O O . TYR A 1 357 ? 9.300 -15.595 -45.568 1.00 93.12 357 TYR A O 1
ATOM 2829 N N . THR A 1 358 ? 10.583 -14.589 -44.032 1.00 90.75 358 THR A N 1
ATOM 2830 C CA . THR A 1 358 ? 11.657 -15.579 -44.105 1.00 90.75 358 THR A CA 1
ATOM 2831 C C . THR A 1 358 ? 11.513 -16.777 -43.178 1.00 90.75 358 THR A C 1
ATOM 2833 O O . THR A 1 358 ? 12.020 -17.847 -43.520 1.00 90.75 358 THR A O 1
ATOM 2836 N N . ASP A 1 359 ? 10.886 -16.607 -42.016 1.00 87.50 359 ASP A N 1
ATOM 2837 C CA . ASP A 1 359 ? 10.840 -17.608 -40.939 1.00 87.50 359 ASP A CA 1
ATOM 2838 C C . ASP A 1 359 ? 9.398 -17.901 -40.475 1.00 87.50 359 ASP A C 1
ATOM 2840 O O . ASP A 1 359 ? 9.153 -18.864 -39.744 1.00 87.50 359 ASP A O 1
ATOM 2844 N N . GLY A 1 360 ? 8.425 -17.128 -40.969 1.00 88.81 360 GLY A N 1
ATOM 2845 C CA . GLY A 1 360 ? 7.001 -17.323 -40.726 1.00 88.81 360 GLY A CA 1
ATOM 2846 C C . GLY A 1 360 ? 6.501 -16.701 -39.420 1.00 88.81 360 GLY A C 1
ATOM 2847 O O . GLY A 1 360 ? 7.235 -16.481 -38.456 1.00 88.81 360 GLY A O 1
ATOM 2848 N N . VAL A 1 361 ? 5.191 -16.445 -39.366 1.00 86.94 361 VAL A N 1
ATOM 2849 C CA . VAL A 1 361 ? 4.533 -15.782 -38.223 1.00 86.94 361 VAL A CA 1
ATOM 2850 C C . VAL A 1 361 ? 4.650 -16.603 -36.936 1.00 86.94 361 VAL A C 1
ATOM 2852 O O . VAL A 1 361 ? 4.811 -16.044 -35.859 1.00 86.94 361 VAL A O 1
ATOM 2855 N N . ARG A 1 362 ? 4.609 -17.936 -37.020 1.00 85.94 362 ARG A N 1
ATOM 2856 C CA . ARG A 1 362 ? 4.643 -18.792 -35.827 1.00 85.94 362 ARG A CA 1
ATOM 2857 C C . ARG A 1 362 ? 5.957 -18.657 -35.049 1.00 85.94 362 ARG A C 1
ATOM 2859 O O . ARG A 1 362 ? 5.924 -18.397 -33.850 1.00 85.94 362 ARG A O 1
ATOM 2866 N N . ARG A 1 363 ? 7.101 -18.743 -35.738 1.00 83.81 363 ARG A N 1
ATOM 2867 C CA . ARG A 1 363 ? 8.428 -18.572 -35.121 1.00 83.81 363 ARG A CA 1
ATOM 2868 C C . ARG A 1 363 ? 8.647 -17.160 -34.593 1.00 83.81 363 ARG A C 1
ATOM 2870 O O . ARG A 1 363 ? 9.316 -16.979 -33.583 1.00 83.81 363 ARG A O 1
ATOM 2877 N N . LEU A 1 364 ? 8.032 -16.159 -35.223 1.00 83.88 364 LEU A N 1
ATOM 2878 C CA . LEU A 1 364 ? 8.090 -14.782 -34.741 1.00 83.88 364 LEU A CA 1
ATOM 2879 C C . LEU A 1 364 ? 7.509 -14.655 -33.317 1.00 83.88 364 LEU A C 1
ATOM 2881 O O . LEU A 1 364 ? 8.100 -13.986 -32.471 1.00 83.88 364 LEU A O 1
ATOM 2885 N N . PHE A 1 365 ? 6.386 -15.319 -33.032 1.00 83.62 365 PHE A N 1
ATOM 2886 C CA . PHE A 1 365 ? 5.768 -15.301 -31.702 1.00 83.62 365 PHE A CA 1
ATOM 2887 C C . PHE A 1 365 ? 6.422 -16.275 -30.712 1.00 83.62 365 PHE A C 1
ATOM 2889 O O . PHE A 1 365 ? 6.619 -15.895 -29.560 1.00 83.62 365 PHE A O 1
ATOM 2896 N N . GLU A 1 366 ? 6.753 -17.497 -31.142 1.00 81.00 366 GLU A N 1
ATOM 2897 C CA . GLU A 1 366 ? 7.268 -18.559 -30.259 1.00 81.00 366 GLU A CA 1
ATOM 2898 C C . GLU A 1 366 ? 8.769 -18.409 -29.944 1.00 81.00 366 GLU A C 1
ATOM 2900 O O . GLU A 1 366 ? 9.171 -18.601 -28.800 1.00 81.00 366 GLU A O 1
ATOM 2905 N N . GLU A 1 367 ? 9.597 -18.039 -30.927 1.00 80.38 367 GLU A N 1
ATOM 2906 C CA . GLU A 1 367 ? 11.065 -18.009 -30.797 1.00 80.38 367 GLU A CA 1
ATOM 2907 C C . GLU A 1 367 ? 11.604 -16.575 -30.672 1.00 80.38 367 GLU A C 1
ATOM 2909 O O . GLU A 1 367 ? 12.493 -16.311 -29.866 1.00 80.38 367 GLU A O 1
ATOM 2914 N N . ASN A 1 368 ? 11.037 -15.618 -31.417 1.00 79.94 368 ASN A N 1
ATOM 2915 C CA . ASN A 1 368 ? 11.492 -14.219 -31.417 1.00 79.94 368 ASN A CA 1
ATOM 2916 C C . ASN A 1 368 ? 10.676 -13.302 -30.478 1.00 79.94 368 ASN A C 1
ATOM 2918 O O . ASN A 1 368 ? 10.785 -12.076 -30.535 1.00 79.94 368 ASN A O 1
ATOM 2922 N N . SER A 1 369 ? 9.848 -13.890 -29.602 1.00 82.94 369 SER A N 1
ATOM 2923 C CA . SER A 1 369 ? 9.148 -13.191 -28.511 1.00 82.94 369 SER A CA 1
ATOM 2924 C C . SER A 1 369 ? 8.321 -11.969 -28.946 1.00 82.94 369 SER A C 1
ATOM 2926 O O . SER A 1 369 ? 8.158 -11.007 -28.194 1.00 82.94 369 SER A O 1
ATOM 2928 N N . PHE A 1 370 ? 7.756 -11.985 -30.153 1.00 81.31 370 PHE A N 1
ATOM 2929 C CA . PHE A 1 370 ? 7.111 -10.812 -30.753 1.00 81.31 370 PHE A CA 1
ATOM 2930 C C . PHE A 1 370 ? 5.896 -10.266 -29.987 1.00 81.31 370 PHE A C 1
ATOM 2932 O O . PHE A 1 370 ? 5.595 -9.076 -30.084 1.00 81.31 370 PHE A O 1
ATOM 2939 N N . GLY A 1 371 ? 5.236 -11.087 -29.162 1.00 83.94 371 GLY A N 1
ATOM 2940 C CA . GLY A 1 371 ? 4.203 -10.604 -28.238 1.00 83.94 371 GLY A CA 1
ATOM 2941 C C . GLY A 1 371 ? 4.732 -9.525 -27.282 1.00 83.94 371 GLY A C 1
ATOM 2942 O O . GLY A 1 371 ? 4.085 -8.497 -27.090 1.00 83.94 371 GLY A O 1
ATOM 2943 N N . TRP A 1 372 ? 5.951 -9.695 -26.762 1.00 83.94 372 TRP A N 1
ATOM 2944 C CA . TRP A 1 372 ? 6.611 -8.692 -25.922 1.00 83.94 372 TRP A CA 1
ATOM 2945 C C . TRP A 1 372 ? 7.008 -7.444 -26.709 1.00 83.94 372 TRP A C 1
ATOM 2947 O O . TRP A 1 372 ? 6.911 -6.337 -26.181 1.00 83.94 372 TRP A O 1
ATOM 2957 N N . LEU A 1 373 ? 7.378 -7.598 -27.984 1.00 80.12 373 LEU A N 1
ATOM 2958 C CA . LEU A 1 373 ? 7.656 -6.466 -28.868 1.00 80.12 373 LEU A CA 1
ATOM 2959 C C . LEU A 1 373 ? 6.395 -5.633 -29.142 1.00 80.12 373 LEU A C 1
ATOM 2961 O O . LEU A 1 373 ? 6.464 -4.407 -29.136 1.00 80.12 373 LEU A O 1
ATOM 2965 N N . CYS A 1 374 ? 5.235 -6.274 -29.314 1.00 83.06 374 CYS A N 1
ATOM 2966 C CA . CYS A 1 374 ? 3.951 -5.579 -29.443 1.00 83.06 374 CYS A CA 1
ATOM 2967 C C . CYS A 1 374 ? 3.603 -4.800 -28.168 1.00 83.06 374 CYS A C 1
ATOM 2969 O O . CYS A 1 374 ? 3.186 -3.645 -28.250 1.00 83.06 374 CYS A O 1
ATOM 2971 N N . THR A 1 375 ? 3.827 -5.395 -26.993 1.00 85.75 375 THR A N 1
ATOM 2972 C CA . THR A 1 375 ? 3.655 -4.708 -25.703 1.00 85.75 375 THR A CA 1
ATOM 2973 C C . THR A 1 375 ? 4.595 -3.511 -25.579 1.00 85.75 375 THR A C 1
ATOM 2975 O O . THR A 1 375 ? 4.153 -2.424 -25.212 1.00 85.75 375 THR A O 1
ATOM 2978 N N . MET A 1 376 ? 5.873 -3.665 -25.942 1.00 85.56 376 MET A N 1
ATOM 2979 C CA . MET A 1 376 ? 6.827 -2.553 -25.978 1.00 85.56 376 MET A CA 1
ATOM 2980 C C . MET A 1 376 ? 6.359 -1.446 -26.927 1.00 85.56 376 MET A C 1
ATOM 2982 O O . MET A 1 376 ? 6.335 -0.284 -26.531 1.00 85.56 376 MET A O 1
ATOM 2986 N N . ALA A 1 377 ? 5.933 -1.787 -28.146 1.00 82.75 377 ALA A N 1
ATOM 2987 C CA . ALA A 1 377 ? 5.430 -0.820 -29.120 1.00 82.75 377 ALA A CA 1
ATOM 2988 C C . ALA A 1 377 ? 4.196 -0.064 -28.599 1.00 82.75 377 ALA A C 1
ATOM 2990 O O . ALA A 1 377 ? 4.116 1.154 -28.753 1.00 82.75 377 ALA A O 1
ATOM 2991 N N . ALA A 1 378 ? 3.270 -0.754 -27.928 1.00 87.25 378 ALA A N 1
ATOM 2992 C CA . ALA A 1 378 ? 2.115 -0.123 -27.299 1.00 87.25 378 ALA A CA 1
ATOM 2993 C C . ALA A 1 378 ? 2.536 0.863 -26.197 1.00 87.25 378 ALA A C 1
ATOM 2995 O O . ALA A 1 378 ? 2.075 2.003 -26.198 1.00 87.25 378 ALA A O 1
ATOM 2996 N N . LEU A 1 379 ? 3.450 0.467 -25.303 1.00 88.88 379 LEU A N 1
ATOM 2997 C CA . LEU A 1 379 ? 3.972 1.344 -24.247 1.00 88.88 379 LEU A CA 1
ATOM 2998 C C . LEU A 1 379 ? 4.685 2.576 -24.825 1.00 88.88 379 LEU A C 1
ATOM 3000 O O . LEU A 1 379 ? 4.447 3.689 -24.360 1.00 88.88 379 LEU A O 1
ATOM 3004 N N . TYR A 1 380 ? 5.498 2.394 -25.870 1.00 85.69 380 TYR A N 1
ATOM 3005 C CA . TYR A 1 380 ? 6.174 3.490 -26.567 1.00 85.69 380 TYR A CA 1
ATOM 3006 C C . TYR A 1 380 ? 5.185 4.479 -27.190 1.00 85.69 380 TYR A C 1
ATOM 3008 O O . TYR A 1 380 ? 5.330 5.687 -27.008 1.00 85.69 380 TYR A O 1
ATOM 3016 N N . LEU A 1 381 ? 4.171 3.985 -27.907 1.00 88.00 381 LEU A N 1
ATOM 3017 C CA . LEU A 1 381 ? 3.174 4.836 -28.558 1.00 88.00 381 LEU A CA 1
ATOM 3018 C C . LEU A 1 381 ? 2.299 5.566 -27.538 1.00 88.00 381 LEU A C 1
ATOM 3020 O O . LEU A 1 381 ? 2.074 6.764 -27.686 1.00 88.00 381 LEU A O 1
ATOM 3024 N N . ILE A 1 382 ? 1.851 4.879 -26.484 1.00 90.25 382 ILE A N 1
ATOM 3025 C CA . ILE A 1 382 ? 1.077 5.497 -25.400 1.00 90.25 382 ILE A CA 1
ATOM 3026 C C . ILE A 1 382 ? 1.910 6.588 -24.722 1.00 90.25 382 ILE A C 1
ATOM 3028 O O . ILE A 1 382 ? 1.435 7.714 -24.591 1.00 90.25 382 ILE A O 1
ATOM 3032 N N . GLY A 1 383 ? 3.161 6.296 -24.353 1.00 87.38 383 GLY A N 1
ATOM 3033 C CA . GLY A 1 383 ? 4.058 7.274 -23.734 1.00 87.38 383 GLY A CA 1
ATOM 3034 C C . GLY A 1 383 ? 4.306 8.496 -24.623 1.00 87.38 383 GLY A C 1
ATOM 3035 O O . GLY A 1 383 ? 4.209 9.629 -24.156 1.00 87.38 383 GLY A O 1
ATOM 3036 N N . ALA A 1 384 ? 4.548 8.287 -25.921 1.00 87.44 384 ALA A N 1
ATOM 3037 C CA . ALA A 1 384 ? 4.751 9.375 -26.875 1.00 87.44 384 ALA A CA 1
ATOM 3038 C C . ALA A 1 384 ? 3.494 10.233 -27.077 1.00 87.44 384 ALA A C 1
ATOM 3040 O O . ALA A 1 384 ? 3.604 11.455 -27.183 1.00 87.44 384 ALA A O 1
ATOM 3041 N N . VAL A 1 385 ? 2.307 9.614 -27.104 1.00 87.88 385 VAL A N 1
ATOM 3042 C CA . VAL A 1 385 ? 1.031 10.335 -27.169 1.00 87.88 385 VAL A CA 1
ATOM 3043 C C . VAL A 1 385 ? 0.846 11.177 -25.914 1.00 87.88 385 VAL A C 1
ATOM 3045 O O . VAL A 1 385 ? 0.657 12.380 -26.051 1.00 87.88 385 VAL A O 1
ATOM 3048 N N . LEU A 1 386 ? 0.982 10.594 -24.717 1.00 88.56 386 LEU A N 1
ATOM 3049 C CA . LEU A 1 386 ? 0.849 11.324 -23.450 1.00 88.56 386 LEU A CA 1
ATOM 3050 C C . LEU A 1 386 ? 1.823 12.509 -23.369 1.00 88.56 386 LEU A C 1
ATOM 3052 O O . LEU A 1 386 ? 1.411 13.612 -23.011 1.00 88.56 386 LEU A O 1
ATOM 3056 N N . TYR A 1 387 ? 3.079 12.309 -23.784 1.00 88.94 387 TYR A N 1
ATOM 3057 C CA . TYR A 1 387 ? 4.090 13.365 -23.862 1.00 88.94 387 TYR A CA 1
ATOM 3058 C C . TYR A 1 387 ? 3.698 14.471 -24.851 1.00 88.94 387 TYR A C 1
ATOM 3060 O O . TYR A 1 387 ? 3.740 15.655 -24.520 1.00 88.94 387 TYR A O 1
ATOM 3068 N N . ALA A 1 388 ? 3.299 14.110 -26.074 1.00 86.69 388 ALA A N 1
ATOM 3069 C CA . ALA A 1 388 ? 2.962 15.080 -27.113 1.00 86.69 388 ALA A CA 1
ATOM 3070 C C . ALA A 1 388 ? 1.684 15.869 -26.787 1.00 86.69 388 ALA A C 1
ATOM 3072 O O . ALA A 1 388 ? 1.609 17.061 -27.094 1.00 86.69 388 ALA A O 1
ATOM 3073 N N . THR A 1 389 ? 0.692 15.224 -26.165 1.00 85.75 389 THR A N 1
ATOM 3074 C CA . THR A 1 389 ? -0.606 15.830 -25.837 1.00 85.75 389 THR A CA 1
ATOM 3075 C C . THR A 1 389 ? -0.665 16.454 -24.448 1.00 85.75 389 THR A C 1
ATOM 3077 O O . THR A 1 389 ? -1.664 17.122 -24.166 1.00 85.75 389 THR A O 1
ATOM 3080 N N . ARG A 1 390 ? 0.365 16.266 -23.609 1.00 86.81 390 ARG A N 1
ATOM 3081 C CA . ARG A 1 390 ? 0.442 16.758 -22.220 1.00 86.81 390 ARG A CA 1
ATOM 3082 C C . ARG A 1 390 ? -0.748 16.299 -21.377 1.00 86.81 390 ARG A C 1
ATOM 3084 O O . ARG A 1 390 ? -1.504 17.098 -20.832 1.00 86.81 390 ARG A O 1
ATOM 3091 N N . THR A 1 391 ? -1.031 15.003 -21.425 1.00 86.12 391 THR A N 1
ATOM 3092 C CA . THR A 1 391 ? -2.184 14.393 -20.748 1.00 86.12 391 THR A CA 1
ATOM 3093 C C . THR A 1 391 ? -1.707 13.661 -19.491 1.00 86.12 391 THR A C 1
ATOM 3095 O O . THR A 1 391 ? -0.805 12.833 -19.617 1.00 86.12 391 THR A O 1
ATOM 3098 N N . PRO A 1 392 ? -2.333 13.873 -18.313 1.00 88.81 392 PRO A N 1
ATOM 3099 C CA . PRO A 1 392 ? -3.650 14.488 -18.094 1.00 88.81 392 PRO A CA 1
ATOM 3100 C C . PRO A 1 392 ? -3.665 15.993 -17.776 1.00 88.81 392 PRO A C 1
ATOM 3102 O O . PRO A 1 392 ? -4.752 16.566 -17.715 1.00 88.81 392 PRO A O 1
ATOM 3105 N N . GLU A 1 393 ? -2.521 16.652 -17.596 1.00 84.12 393 GLU A N 1
ATOM 3106 C CA . GLU A 1 393 ? -2.446 18.036 -17.107 1.00 84.12 393 GLU A CA 1
ATOM 3107 C C . GLU A 1 393 ? -3.147 19.049 -18.024 1.00 84.12 393 GLU A C 1
ATOM 3109 O O . GLU A 1 393 ? -3.731 20.017 -17.545 1.00 84.12 393 GLU A O 1
ATOM 3114 N N . ARG A 1 394 ? -3.210 18.779 -19.331 1.00 85.69 394 ARG A N 1
ATOM 3115 C CA . ARG A 1 394 ? -3.999 19.555 -20.297 1.00 85.69 394 ARG A CA 1
ATOM 3116 C C . ARG A 1 394 ? -5.481 19.629 -19.941 1.00 85.69 394 ARG A C 1
ATOM 3118 O O . ARG A 1 394 ? -6.122 20.641 -20.208 1.00 85.69 394 ARG A O 1
ATOM 3125 N N . PHE A 1 395 ? -6.037 18.551 -19.393 1.00 81.31 395 PHE A N 1
ATOM 3126 C CA . PHE A 1 395 ? -7.445 18.486 -19.003 1.00 81.31 395 PHE A CA 1
ATOM 3127 C C . PHE A 1 395 ? -7.676 19.041 -17.595 1.00 81.31 395 PHE A C 1
ATOM 3129 O O . PHE A 1 395 ? -8.786 19.475 -17.294 1.00 81.31 395 PHE A O 1
ATOM 3136 N N . PHE A 1 396 ? -6.633 19.074 -16.756 1.00 82.12 396 PHE A N 1
ATOM 3137 C CA . PHE A 1 396 ? -6.712 19.529 -15.367 1.00 82.12 396 PHE A CA 1
ATOM 3138 C C . PHE A 1 396 ? -5.554 20.480 -14.995 1.00 82.12 396 PHE A C 1
ATOM 3140 O O . PHE A 1 396 ? -4.733 20.135 -14.138 1.00 82.12 396 PHE A O 1
ATOM 3147 N N . PRO A 1 397 ? -5.476 21.684 -15.604 1.00 80.50 397 PRO A N 1
ATOM 3148 C CA . PRO A 1 397 ? -4.398 22.634 -15.325 1.00 80.50 397 PRO A CA 1
ATOM 3149 C C . PRO A 1 397 ? -4.353 23.018 -13.841 1.00 80.50 397 PRO A C 1
ATOM 3151 O O . PRO A 1 397 ? -5.402 23.228 -13.229 1.00 80.50 397 PRO A O 1
ATOM 3154 N N . GLY A 1 398 ? -3.164 23.105 -13.243 1.00 73.12 398 GLY A N 1
ATOM 3155 C CA . GLY A 1 398 ? -2.999 23.415 -11.815 1.00 73.12 398 GLY A CA 1
ATOM 3156 C C . GLY A 1 398 ? -3.177 22.220 -10.866 1.00 73.12 398 GLY A C 1
ATOM 3157 O O . GLY A 1 398 ? -2.695 22.240 -9.735 1.00 73.12 398 GLY A O 1
ATOM 3158 N N . LYS A 1 399 ? -3.863 21.152 -11.302 1.00 75.44 399 LYS A N 1
ATOM 3159 C CA . LYS A 1 399 ? -4.153 19.972 -10.462 1.00 75.44 399 LYS A CA 1
ATOM 3160 C C . LYS A 1 399 ? -3.095 18.877 -10.559 1.00 75.44 399 LYS A C 1
ATOM 3162 O O . LYS A 1 399 ? -3.065 17.986 -9.718 1.00 75.44 399 LYS A O 1
ATOM 3167 N N . CYS A 1 400 ? -2.241 18.952 -11.576 1.00 80.56 400 CYS A N 1
ATOM 3168 C CA . CYS A 1 400 ? -1.159 18.001 -11.832 1.00 80.56 400 CYS A CA 1
ATOM 3169 C C . CYS A 1 400 ? 0.238 18.639 -11.689 1.00 80.56 400 CYS A C 1
ATOM 3171 O O . CYS A 1 400 ? 1.220 18.037 -12.109 1.00 80.56 400 CYS A O 1
ATOM 3173 N N . ASP A 1 401 ? 0.323 19.849 -11.114 1.00 73.06 401 ASP A N 1
ATOM 3174 C CA . ASP A 1 401 ? 1.557 20.641 -10.920 1.00 73.06 401 ASP A CA 1
ATOM 3175 C C . ASP A 1 401 ? 2.648 19.871 -10.178 1.00 73.06 401 ASP A C 1
ATOM 3177 O O . ASP A 1 401 ? 3.827 19.858 -10.512 1.00 73.06 401 ASP A O 1
ATOM 3181 N N . LEU A 1 402 ? 2.196 19.200 -9.139 1.00 68.50 402 LEU A N 1
ATOM 3182 C CA . LEU A 1 402 ? 2.881 18.155 -8.423 1.00 68.50 402 LEU A CA 1
ATOM 3183 C C . LEU A 1 402 ? 1.961 16.950 -8.570 1.00 68.50 402 LEU A C 1
ATOM 3185 O O . LEU A 1 402 ? 0.769 17.121 -8.844 1.00 68.50 402 LEU A O 1
ATOM 3189 N N . VAL A 1 403 ? 2.433 15.740 -8.292 1.00 48.34 403 VAL A N 1
ATOM 3190 C CA . VAL A 1 403 ? 1.503 14.656 -7.941 1.00 48.34 403 VAL A CA 1
ATOM 3191 C C . VAL A 1 403 ? 0.917 14.980 -6.552 1.00 48.34 403 VAL A C 1
ATOM 3193 O O . VAL A 1 403 ? 1.204 14.339 -5.548 1.00 48.34 403 VAL A O 1
ATOM 3196 N N . LYS A 1 404 ? 0.169 16.087 -6.488 1.00 38.22 404 LYS A N 1
ATOM 3197 C CA . LYS A 1 404 ? -0.800 16.455 -5.476 1.00 38.22 404 LYS A CA 1
ATOM 3198 C C . LYS A 1 404 ? -2.020 15.620 -5.820 1.00 38.22 404 LYS A C 1
ATOM 3200 O O . LYS A 1 404 ? -2.463 15.585 -6.967 1.00 38.22 404 LYS A O 1
ATOM 3205 N N . ASN A 1 405 ? -2.503 14.891 -4.824 1.00 32.94 405 ASN A N 1
ATOM 3206 C CA . ASN A 1 405 ? -3.764 14.183 -4.909 1.00 32.94 405 ASN A CA 1
ATOM 3207 C C . ASN A 1 405 ? -4.820 15.116 -5.507 1.00 32.94 405 ASN A C 1
ATOM 3209 O O . ASN A 1 405 ? -4.883 16.298 -5.179 1.00 32.94 405 ASN A O 1
ATOM 3213 N N . TRP A 1 406 ? -5.595 14.567 -6.427 1.00 25.31 406 TRP A N 1
ATOM 3214 C CA . TRP A 1 406 ? -6.752 15.192 -7.035 1.00 25.31 406 TRP A CA 1
ATOM 3215 C C . TRP A 1 406 ? -7.700 15.739 -5.954 1.00 25.31 406 TRP A C 1
ATOM 3217 O O . TRP A 1 406 ? -8.539 15.004 -5.439 1.00 25.31 406 TRP A O 1
ATOM 3227 N N . ASP A 1 407 ? -7.551 17.013 -5.589 1.00 29.80 407 ASP A N 1
ATOM 3228 C CA . ASP A 1 407 ? -8.424 17.671 -4.618 1.00 29.80 407 ASP A CA 1
ATOM 3229 C C . ASP A 1 407 ? -9.755 18.032 -5.302 1.00 29.80 407 ASP A C 1
ATOM 3231 O O . ASP A 1 407 ? -9.839 18.857 -6.228 1.00 29.80 407 ASP A O 1
ATOM 3235 N N . PHE A 1 408 ? -10.809 17.354 -4.846 1.00 28.42 408 PHE A N 1
ATOM 3236 C CA . PHE A 1 408 ? -12.175 17.855 -4.875 1.00 28.42 408 PHE A CA 1
ATOM 3237 C C . PHE A 1 408 ? -12.311 18.825 -3.702 1.00 28.42 408 PHE A C 1
ATOM 3239 O O . PHE A 1 408 ? -12.206 18.440 -2.543 1.00 28.42 408 PHE A O 1
ATOM 3246 N N . ASP A 1 409 ? -12.511 20.094 -4.027 1.00 26.83 409 ASP A N 1
ATOM 3247 C CA . ASP A 1 409 ? -12.693 21.167 -3.064 1.00 26.83 409 ASP A CA 1
ATOM 3248 C C . ASP A 1 409 ? -13.962 20.936 -2.226 1.00 26.83 409 ASP A C 1
ATOM 3250 O O . ASP A 1 409 ? -15.059 20.767 -2.772 1.00 26.83 409 ASP A O 1
ATOM 3254 N N . ARG A 1 410 ? -13.820 20.917 -0.898 1.00 29.00 410 ARG A N 1
ATOM 3255 C CA . ARG A 1 410 ? -14.948 21.065 0.026 1.00 29.00 410 ARG A CA 1
ATOM 3256 C C . ARG A 1 410 ? -14.488 21.635 1.363 1.00 29.00 410 ARG A C 1
ATOM 3258 O O . ARG A 1 410 ? -14.345 20.949 2.369 1.00 29.00 410 ARG A O 1
ATOM 3265 N N . THR A 1 411 ? -14.302 22.945 1.373 1.00 27.42 411 THR A N 1
ATOM 3266 C CA . THR A 1 411 ? -14.418 23.740 2.593 1.00 27.42 411 THR A CA 1
ATOM 3267 C C . THR A 1 411 ? -15.903 23.961 2.896 1.00 27.42 411 THR A C 1
ATOM 3269 O O . THR A 1 411 ? -16.583 24.671 2.171 1.00 27.42 411 THR A O 1
ATOM 3272 N N . GLU A 1 412 ? -16.436 23.318 3.940 1.00 27.73 412 GLU A N 1
ATOM 3273 C CA . GLU A 1 412 ? -17.353 23.954 4.903 1.00 27.73 412 GLU A CA 1
ATOM 3274 C C . GLU A 1 412 ? -17.797 22.998 6.030 1.00 27.73 412 GLU A C 1
ATOM 3276 O O . GLU A 1 412 ? -18.336 21.920 5.793 1.00 27.73 412 GLU A O 1
ATOM 3281 N N . LYS A 1 413 ? -17.683 23.531 7.256 1.00 30.16 413 LYS A N 1
ATOM 3282 C CA . LYS A 1 413 ? -18.502 23.287 8.459 1.00 30.16 413 LYS A CA 1
ATOM 3283 C C . LYS A 1 413 ? -18.366 21.951 9.199 1.00 30.16 413 LYS A C 1
ATOM 3285 O O . LYS A 1 413 ? -19.112 21.012 8.959 1.00 30.16 413 LYS A O 1
ATOM 3290 N N . THR A 1 414 ? -17.645 22.009 10.322 1.00 25.47 414 THR A N 1
ATOM 3291 C CA . THR A 1 414 ? -18.100 21.396 11.585 1.00 25.47 414 THR A CA 1
ATOM 3292 C C . THR A 1 414 ? -17.740 22.282 12.779 1.00 25.47 414 THR A C 1
ATOM 3294 O O . THR A 1 414 ? -16.676 22.155 13.380 1.00 25.47 414 THR A O 1
ATOM 3297 N N . SER A 1 415 ? -18.658 23.174 13.152 1.00 28.86 415 SER A N 1
ATOM 3298 C CA . SER A 1 415 ? -18.686 23.838 14.458 1.00 28.86 415 SER A CA 1
ATOM 3299 C C . SER A 1 415 ? -19.976 23.464 15.191 1.00 28.86 415 SER A C 1
ATOM 3301 O O . SER A 1 415 ? -20.833 24.310 15.415 1.00 28.86 415 SER A O 1
ATOM 3303 N N . THR A 1 416 ? -20.154 22.192 15.544 1.00 32.16 416 THR A N 1
ATOM 3304 C CA . THR A 1 416 ? -21.304 21.735 16.349 1.00 32.16 416 THR A CA 1
ATOM 3305 C C . THR A 1 416 ? -20.911 20.545 17.227 1.00 32.16 416 THR A C 1
ATOM 3307 O O . THR A 1 416 ? -21.415 19.439 17.088 1.00 32.16 416 THR A O 1
ATOM 3310 N N . GLY A 1 417 ? -19.968 20.768 18.147 1.00 28.16 417 GLY A N 1
ATOM 3311 C CA . GLY A 1 417 ? -19.574 19.777 19.162 1.00 28.16 417 GLY A CA 1
ATOM 3312 C C . GLY A 1 417 ? -19.749 20.236 20.612 1.00 28.16 417 GLY A C 1
ATOM 3313 O O . GLY A 1 417 ? -19.485 19.462 21.520 1.00 28.16 417 GLY A O 1
ATOM 3314 N N . LYS A 1 418 ? -20.171 21.484 20.863 1.00 28.34 418 LYS A N 1
ATOM 3315 C CA . LYS A 1 418 ? -20.156 22.075 22.219 1.00 28.34 418 LYS A CA 1
ATOM 3316 C C . LYS A 1 418 ? -21.520 22.255 22.889 1.00 28.34 418 LYS A C 1
ATOM 3318 O O . LYS A 1 418 ? -21.559 22.720 24.024 1.00 28.34 418 LYS A O 1
ATOM 3323 N N . GLU A 1 419 ? -22.621 21.868 22.248 1.00 27.86 419 GLU A N 1
ATOM 3324 C CA . GLU A 1 419 ? -23.967 22.155 22.778 1.00 27.86 419 GLU A CA 1
ATOM 3325 C C . GLU A 1 419 ? -24.755 20.934 23.280 1.00 27.86 419 GLU A C 1
ATOM 3327 O O . GLU A 1 419 ? -25.797 21.101 23.907 1.00 27.86 419 GLU A O 1
ATOM 3332 N N . MET A 1 420 ? -24.244 19.708 23.109 1.00 29.89 420 MET A N 1
ATOM 3333 C CA . MET A 1 420 ? -24.964 18.489 23.521 1.00 29.89 420 MET A CA 1
ATOM 3334 C C . MET A 1 420 ? -24.599 17.985 24.934 1.00 29.89 420 MET A C 1
ATOM 3336 O O . MET A 1 420 ? -25.365 17.235 25.536 1.00 29.89 420 MET A O 1
ATOM 3340 N N . ASP A 1 421 ? -23.502 18.473 25.523 1.00 32.16 421 ASP A N 1
ATOM 3341 C CA . ASP A 1 421 ? -23.017 18.033 26.845 1.00 32.16 421 ASP A CA 1
ATOM 3342 C C . ASP A 1 421 ? -23.818 18.587 28.038 1.00 32.16 421 ASP A C 1
ATOM 3344 O O . ASP A 1 421 ? -23.668 18.115 29.165 1.00 32.16 421 ASP A O 1
ATOM 3348 N N . ARG A 1 422 ? -24.700 19.576 27.833 1.00 30.27 422 ARG A N 1
ATOM 3349 C CA . ARG A 1 422 ? -25.467 20.184 28.940 1.00 30.27 422 ARG A CA 1
ATOM 3350 C C . ARG A 1 422 ? -26.801 19.501 29.251 1.00 30.27 422 ARG A C 1
ATOM 3352 O O . ARG A 1 422 ? -27.348 19.760 30.320 1.00 30.27 422 ARG A O 1
ATOM 3359 N N . ASN A 1 423 ? -27.299 18.610 28.390 1.00 30.17 423 ASN A N 1
ATOM 3360 C CA . ASN A 1 423 ? -28.627 17.995 28.561 1.00 30.17 423 ASN A CA 1
ATOM 3361 C C . ASN A 1 423 ? -28.617 16.526 29.029 1.00 30.17 423 ASN A C 1
ATOM 3363 O O . ASN A 1 423 ? -29.669 16.009 29.394 1.00 30.17 423 ASN A O 1
ATOM 3367 N N . LEU A 1 424 ? -27.455 15.869 29.109 1.00 38.06 424 LEU A N 1
ATOM 3368 C CA . LEU A 1 424 ? -27.341 14.462 29.536 1.00 38.06 424 LEU A CA 1
ATOM 3369 C C . LEU A 1 424 ? -27.288 14.263 31.065 1.00 38.06 424 LEU A C 1
ATOM 3371 O O . LEU A 1 424 ? -27.350 13.136 31.543 1.00 38.06 424 LEU A O 1
ATOM 3375 N N . SER A 1 425 ? -27.253 15.333 31.869 1.00 32.38 425 SER A N 1
ATOM 3376 C CA . SER A 1 425 ? -27.184 15.235 33.341 1.00 32.38 425 SER A CA 1
ATOM 3377 C C . SER A 1 425 ? -28.523 14.953 34.045 1.00 32.38 425 SER A C 1
ATOM 3379 O O . SER A 1 425 ? -28.574 14.946 35.275 1.00 32.38 425 SER A O 1
ATOM 3381 N N . LYS A 1 426 ? -29.616 14.725 33.300 1.00 34.28 426 LYS A N 1
ATOM 3382 C CA . LYS A 1 426 ? -30.972 14.525 33.858 1.00 34.28 426 LYS A CA 1
ATOM 3383 C C . LYS A 1 426 ? -31.581 13.138 33.614 1.00 34.28 426 LYS A C 1
ATOM 3385 O O . LYS A 1 426 ? -32.713 12.898 34.023 1.00 34.28 426 LYS A O 1
ATOM 3390 N N . SER A 1 427 ? -30.844 12.222 32.993 1.00 35.88 427 SER A N 1
ATOM 3391 C CA . SER A 1 427 ? -31.272 10.844 32.739 1.00 35.88 427 SER A CA 1
ATOM 3392 C C . SER A 1 427 ? -30.778 9.926 33.865 1.00 35.88 427 SER A C 1
ATOM 3394 O O . SER A 1 427 ? -29.588 9.855 34.157 1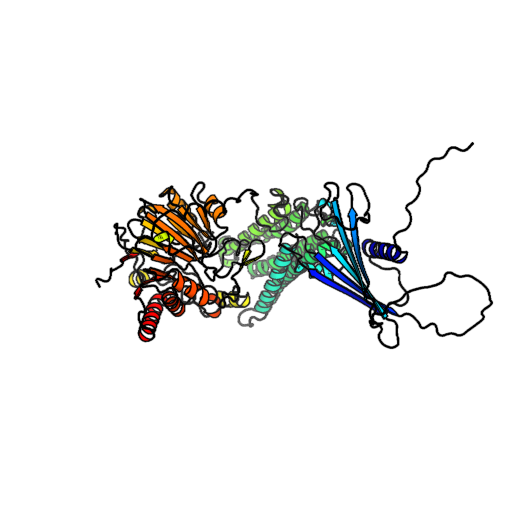.00 35.88 427 SER A O 1
ATOM 3396 N N . GLY A 1 428 ? -31.694 9.234 34.548 1.00 35.91 428 GLY A N 1
ATOM 3397 C CA . GLY A 1 428 ? -31.388 8.289 35.632 1.00 35.91 428 GLY A CA 1
ATOM 3398 C C . GLY A 1 428 ? -30.876 6.922 35.159 1.00 35.91 428 GLY A C 1
ATOM 3399 O O . GLY A 1 428 ? -31.019 5.946 35.894 1.00 35.91 428 GLY A O 1
ATOM 3400 N N . ASN A 1 429 ? -30.335 6.819 33.942 1.00 46.53 429 ASN A N 1
ATOM 3401 C CA . ASN A 1 429 ? -29.949 5.548 33.336 1.00 46.53 429 ASN A CA 1
ATOM 3402 C C . ASN A 1 429 ? -28.567 5.086 33.863 1.00 46.53 429 ASN A C 1
ATOM 3404 O O . ASN A 1 429 ? -27.613 5.866 33.832 1.00 46.53 429 ASN A O 1
ATOM 3408 N N . PRO A 1 430 ? -28.398 3.842 34.355 1.00 46.50 430 PRO A N 1
ATOM 3409 C CA . PRO A 1 430 ? -27.105 3.339 34.843 1.00 46.50 430 PRO A CA 1
ATOM 3410 C C . PRO A 1 430 ? -25.959 3.391 33.811 1.00 46.50 430 PRO A C 1
ATOM 3412 O O . PRO A 1 430 ? -24.795 3.457 34.213 1.00 46.50 430 PRO A O 1
ATOM 3415 N N . ILE A 1 431 ? -26.267 3.451 32.507 1.00 48.78 431 ILE A N 1
ATOM 3416 C CA . ILE A 1 431 ? -25.285 3.660 31.426 1.00 48.78 431 ILE A CA 1
ATOM 3417 C C . ILE A 1 431 ? -24.668 5.070 31.467 1.00 48.78 431 ILE A C 1
ATOM 3419 O O . ILE A 1 431 ? -23.585 5.263 30.943 1.00 48.78 431 ILE A O 1
ATOM 3423 N N . ASP A 1 432 ? -25.256 6.059 32.139 1.00 43.78 432 ASP A N 1
ATOM 3424 C CA . ASP A 1 432 ? -24.684 7.415 32.164 1.00 43.78 432 ASP A CA 1
ATOM 3425 C C . ASP A 1 432 ? -23.608 7.580 33.260 1.00 43.78 432 ASP A C 1
ATOM 3427 O O . ASP A 1 432 ? -22.692 8.396 33.137 1.00 43.78 432 ASP A O 1
ATOM 3431 N N . LYS A 1 433 ? -23.647 6.762 34.327 1.00 42.62 433 LYS A N 1
ATOM 3432 C CA . LYS A 1 433 ? -22.749 6.901 35.495 1.00 42.62 433 LYS A CA 1
ATOM 3433 C C . LYS A 1 433 ? -21.369 6.254 35.338 1.00 42.62 433 LYS A C 1
ATOM 3435 O O . LYS A 1 433 ? -20.426 6.705 35.981 1.00 42.62 433 LYS A O 1
ATOM 3440 N N . ILE A 1 434 ? -21.217 5.239 34.486 1.00 48.38 434 ILE A N 1
ATOM 3441 C CA . ILE A 1 434 ? -19.925 4.553 34.264 1.00 48.38 434 ILE A CA 1
ATOM 3442 C C . ILE A 1 434 ? -19.017 5.336 33.284 1.00 48.38 434 ILE A C 1
ATOM 3444 O O . ILE A 1 434 ? -17.818 5.081 33.197 1.00 48.38 434 ILE A O 1
ATOM 3448 N N . PHE A 1 435 ? -19.540 6.336 32.562 1.00 51.25 435 PHE A N 1
ATOM 3449 C CA . PHE A 1 435 ? -18.910 6.819 31.323 1.00 51.25 435 PHE A CA 1
ATOM 3450 C C . PHE A 1 435 ? -18.665 8.336 31.246 1.00 51.25 435 PHE A C 1
ATOM 3452 O O . PHE A 1 435 ? -18.455 8.864 30.156 1.00 51.25 435 PHE A O 1
ATOM 3459 N N . ALA A 1 436 ? -18.634 9.033 32.385 1.00 43.88 436 ALA A N 1
ATOM 3460 C CA . ALA A 1 436 ? -18.654 10.500 32.452 1.00 43.88 436 ALA A CA 1
ATOM 3461 C C . ALA A 1 436 ? -17.400 11.239 31.919 1.00 43.88 436 ALA A C 1
ATOM 3463 O O . ALA A 1 436 ? -17.418 12.466 31.854 1.00 43.88 436 ALA A O 1
ATOM 3464 N N . ARG A 1 437 ? -16.318 10.545 31.520 1.00 51.28 437 ARG A N 1
ATOM 3465 C CA . ARG A 1 437 ? -15.173 11.143 30.793 1.00 51.28 437 ARG A CA 1
ATOM 3466 C C . ARG A 1 437 ? -14.551 10.150 29.796 1.00 51.28 437 ARG A C 1
ATOM 3468 O O . ARG A 1 437 ? -14.307 9.009 30.201 1.00 51.28 437 ARG A O 1
ATOM 3475 N N . PRO A 1 438 ? -14.240 10.538 28.541 1.00 57.09 438 PRO A N 1
ATOM 3476 C CA . PRO A 1 438 ? -13.459 9.719 27.604 1.00 57.09 438 PRO A CA 1
ATOM 3477 C C . PRO A 1 438 ? -12.091 9.346 28.190 1.00 57.09 438 PRO A C 1
ATOM 3479 O O . PRO A 1 438 ? -11.576 10.036 29.067 1.00 57.09 438 PRO A O 1
ATOM 3482 N N . LEU A 1 439 ? -11.531 8.196 27.808 1.00 63.22 439 LEU A N 1
ATOM 3483 C CA . LEU A 1 439 ? -10.145 7.867 28.163 1.00 63.22 439 LEU A CA 1
ATOM 3484 C C . LEU A 1 439 ? -9.223 8.667 27.253 1.00 63.22 439 LEU A C 1
ATOM 3486 O O . LEU A 1 439 ? -9.461 8.697 26.048 1.00 63.22 439 LEU A O 1
ATOM 3490 N N . GLU A 1 440 ? -8.180 9.282 27.806 1.00 68.94 440 GLU A N 1
ATOM 3491 C CA . GLU A 1 440 ? -7.098 9.794 26.968 1.00 68.94 440 GLU A CA 1
ATOM 3492 C C . GLU A 1 440 ? -6.212 8.615 26.557 1.00 68.94 440 GLU A C 1
ATOM 3494 O O . GLU A 1 440 ? -5.335 8.176 27.300 1.00 68.94 440 GLU A O 1
ATOM 3499 N N . PHE A 1 441 ? -6.509 8.065 25.382 1.00 81.56 441 PHE A N 1
ATOM 3500 C CA . PHE A 1 441 ? -5.607 7.172 24.661 1.00 81.56 441 PHE A CA 1
ATOM 3501 C C . PHE A 1 441 ? -4.406 7.952 24.111 1.00 81.56 441 PHE A C 1
ATOM 3503 O O . PHE A 1 441 ? -4.411 9.190 24.096 1.00 81.56 441 PHE A O 1
ATOM 3510 N N . GLY A 1 442 ? -3.394 7.232 23.620 1.00 71.88 442 GLY A N 1
ATOM 3511 C CA . GLY A 1 442 ? -2.317 7.831 22.830 1.00 71.88 442 GLY A CA 1
ATOM 3512 C C . GLY A 1 442 ? -2.886 8.783 21.772 1.00 71.88 442 GLY A C 1
ATOM 3513 O O . GLY A 1 442 ? -3.714 8.391 20.951 1.00 71.88 442 GLY A O 1
ATOM 3514 N N . ARG A 1 443 ? -2.496 10.063 21.814 1.00 76.44 443 ARG A N 1
ATOM 3515 C CA . ARG A 1 443 ? -3.052 11.074 20.902 1.00 76.44 443 ARG A CA 1
ATOM 3516 C C . ARG A 1 443 ? -2.564 10.807 19.494 1.00 76.44 443 ARG A C 1
ATOM 3518 O O . ARG A 1 443 ? -1.356 10.852 19.289 1.00 76.44 443 ARG A O 1
ATOM 3525 N N . ARG A 1 444 ? -3.486 10.614 18.545 1.00 78.69 444 ARG A N 1
ATOM 3526 C CA . ARG A 1 444 ? -3.156 10.509 17.117 1.00 78.69 444 ARG A CA 1
ATOM 3527 C C . ARG A 1 444 ? -2.206 11.633 16.706 1.00 78.69 444 ARG A C 1
ATOM 3529 O O . ARG A 1 444 ? -2.383 12.784 17.114 1.00 78.69 444 ARG A O 1
ATOM 3536 N N . ILE A 1 445 ? -1.229 11.298 15.880 1.00 79.94 445 ILE A N 1
ATOM 3537 C CA . ILE A 1 445 ? -0.320 12.282 15.306 1.00 79.94 445 ILE A CA 1
ATOM 3538 C C . ILE A 1 445 ? -0.774 12.538 13.883 1.00 79.94 445 ILE A C 1
ATOM 3540 O O . ILE A 1 445 ? -0.954 11.596 13.118 1.00 79.94 445 ILE A O 1
ATOM 3544 N N . LEU A 1 446 ? -0.971 13.809 13.545 1.00 78.38 446 LEU A N 1
ATOM 3545 C CA . LEU A 1 446 ? -1.320 14.241 12.200 1.00 78.38 446 LEU A CA 1
ATOM 3546 C C . LEU A 1 446 ? -0.222 15.180 11.686 1.00 78.38 446 LEU A C 1
ATOM 3548 O O . LEU A 1 446 ? -0.065 16.296 12.177 1.00 78.38 446 LEU A O 1
ATOM 3552 N N . GLY A 1 447 ? 0.557 14.705 10.713 1.00 66.81 447 GLY A N 1
ATOM 3553 C CA . GLY A 1 447 ? 1.630 15.446 10.049 1.00 66.81 447 GLY A CA 1
ATOM 3554 C C . GLY A 1 447 ? 1.200 15.932 8.665 1.00 66.81 447 GLY A C 1
ATOM 3555 O O . GLY A 1 447 ? 1.491 15.303 7.647 1.00 66.81 447 GLY A O 1
ATOM 3556 N N . GLY A 1 448 ? 0.488 17.057 8.595 1.00 77.50 448 GLY A N 1
ATOM 3557 C CA . GLY A 1 448 ? -0.179 17.480 7.358 1.00 77.50 448 GLY A CA 1
ATOM 3558 C C . GLY A 1 448 ? -1.422 16.624 7.100 1.00 77.50 448 GLY A C 1
ATOM 3559 O O . GLY A 1 448 ? -2.287 16.562 7.960 1.00 77.50 448 GLY A O 1
ATOM 3560 N N . ASN A 1 449 ? -1.506 15.947 5.949 1.00 78.06 449 ASN A N 1
ATOM 3561 C CA . ASN A 1 449 ? -2.644 15.079 5.593 1.00 78.06 449 ASN A CA 1
ATOM 3562 C C . ASN A 1 449 ? -2.379 13.588 5.885 1.00 78.06 449 ASN A C 1
ATOM 3564 O O . ASN A 1 449 ? -2.945 12.732 5.214 1.00 78.06 449 ASN A O 1
ATOM 3568 N N . VAL A 1 450 ? -1.450 13.260 6.787 1.00 87.06 450 VAL A N 1
ATOM 3569 C CA . VAL A 1 450 ? -1.082 11.868 7.086 1.00 87.06 450 VAL A CA 1
ATOM 3570 C C . VAL A 1 450 ? -0.964 11.604 8.573 1.00 87.06 450 VAL A C 1
ATOM 3572 O O . VAL A 1 450 ? -0.374 12.396 9.309 1.00 87.06 450 VAL A O 1
ATOM 3575 N N . TYR A 1 451 ? -1.505 10.464 8.982 1.00 88.81 451 TYR A N 1
ATOM 3576 C CA . TYR A 1 451 ? -1.460 9.949 10.338 1.00 88.81 451 TYR A CA 1
ATOM 3577 C C . TYR A 1 451 ? -0.157 9.202 10.638 1.00 88.81 451 TYR A C 1
ATOM 3579 O O . TYR A 1 451 ? 0.426 8.547 9.767 1.00 88.81 451 TYR A O 1
ATOM 3587 N N . ASP A 1 452 ? 0.272 9.257 11.895 1.00 88.44 452 ASP A N 1
ATOM 3588 C CA . ASP A 1 452 ? 1.363 8.440 12.428 1.00 88.44 452 ASP A CA 1
ATOM 3589 C C . ASP A 1 452 ? 0.981 7.817 13.776 1.00 88.44 452 ASP A C 1
ATOM 3591 O O . ASP A 1 452 ? 0.114 8.326 14.500 1.00 88.44 452 ASP A O 1
ATOM 3595 N N . ASN A 1 453 ? 1.637 6.704 14.107 1.00 87.88 453 ASN A N 1
ATOM 3596 C CA . ASN A 1 453 ? 1.473 6.050 15.396 1.00 87.88 453 ASN A CA 1
ATOM 3597 C C . ASN A 1 453 ? 2.124 6.913 16.492 1.00 87.88 453 ASN A C 1
ATOM 3599 O O . ASN A 1 453 ? 3.282 7.315 16.360 1.00 87.88 453 ASN A O 1
ATOM 3603 N N . PRO A 1 454 ? 1.409 7.205 17.587 1.00 82.44 454 PRO A N 1
ATOM 3604 C CA . PRO A 1 454 ? 1.955 7.986 18.694 1.00 82.44 454 PRO A CA 1
ATOM 3605 C C . PRO A 1 454 ? 3.162 7.319 19.376 1.00 82.44 454 PRO A C 1
ATOM 3607 O O . PRO A 1 454 ? 3.232 6.095 19.418 1.00 82.44 454 PRO A O 1
ATOM 3610 N N . PRO A 1 455 ? 4.062 8.080 20.030 1.00 78.94 455 PRO A N 1
ATOM 3611 C CA . PRO A 1 455 ? 5.184 7.530 20.794 1.00 78.94 455 PRO A CA 1
ATOM 3612 C C . PRO A 1 455 ? 4.799 6.536 21.899 1.00 78.94 455 PRO A C 1
ATOM 3614 O O . PRO A 1 455 ? 5.638 5.739 22.308 1.00 78.94 455 PRO A O 1
ATOM 3617 N N . SER A 1 456 ? 3.549 6.563 22.384 1.00 78.06 456 SER A N 1
ATOM 3618 C CA . SER A 1 456 ? 3.037 5.565 23.338 1.00 78.06 456 SER A CA 1
ATOM 3619 C C . SER A 1 456 ? 2.949 4.155 22.735 1.00 78.06 456 SER A C 1
ATOM 3621 O O . SER A 1 456 ? 2.944 3.163 23.459 1.00 78.06 456 SER A O 1
ATOM 3623 N N . PHE A 1 457 ? 2.949 4.039 21.407 1.00 82.81 457 PHE A N 1
ATOM 3624 C CA . PHE A 1 457 ? 3.008 2.779 20.676 1.00 82.81 457 PHE A CA 1
ATOM 3625 C C . PHE A 1 457 ? 4.453 2.308 20.536 1.00 82.81 457 PHE A C 1
ATOM 3627 O O . PHE A 1 457 ? 5.070 2.365 19.475 1.00 82.81 457 PHE A O 1
ATOM 3634 N N . THR A 1 458 ? 5.006 1.828 21.646 1.00 81.06 458 THR A N 1
ATOM 3635 C CA . THR A 1 458 ? 6.418 1.430 21.765 1.00 81.06 458 THR A CA 1
ATOM 3636 C C . THR A 1 458 ? 6.843 0.299 20.819 1.00 81.06 458 THR A C 1
ATOM 3638 O O . THR A 1 458 ? 8.037 0.113 20.581 1.00 81.06 458 THR A O 1
ATOM 3641 N N . GLY A 1 459 ? 5.893 -0.457 20.256 1.00 81.25 459 GLY A N 1
ATOM 3642 C CA . GLY A 1 459 ? 6.146 -1.506 19.266 1.00 81.25 459 GLY A CA 1
ATOM 3643 C C . GLY A 1 459 ? 6.295 -1.001 17.824 1.00 81.25 459 GLY A C 1
ATOM 3644 O O . GLY A 1 459 ? 6.687 -1.779 16.944 1.00 81.25 459 GLY A O 1
ATOM 3645 N N . TRP A 1 460 ? 5.981 0.269 17.554 1.00 87.44 460 TRP A N 1
ATOM 3646 C CA . TRP A 1 460 ? 6.039 0.848 16.215 1.00 87.44 460 TRP A CA 1
ATOM 3647 C C . TRP A 1 460 ? 7.479 1.185 15.821 1.00 87.44 460 TRP A C 1
ATOM 3649 O O . TRP A 1 460 ? 8.145 1.992 16.465 1.00 87.44 460 TRP A O 1
ATOM 3659 N N . LYS A 1 461 ? 7.966 0.578 14.734 1.00 83.81 461 LYS A N 1
ATOM 3660 C CA . LYS A 1 461 ? 9.290 0.859 14.149 1.00 83.81 461 LYS A CA 1
ATOM 3661 C C . LYS A 1 461 ? 9.202 1.542 12.782 1.00 83.81 461 LYS A C 1
ATOM 3663 O O . LYS A 1 461 ? 10.195 1.616 12.065 1.00 83.81 461 LYS A O 1
ATOM 3668 N N . GLY A 1 462 ? 8.017 2.034 12.424 1.00 82.62 462 GLY A N 1
ATOM 3669 C CA . GLY A 1 462 ? 7.705 2.417 11.056 1.00 82.62 462 GLY A CA 1
ATOM 3670 C C . GLY A 1 462 ? 7.422 1.206 10.171 1.00 82.62 462 GLY A C 1
ATOM 3671 O O . GLY A 1 462 ? 7.408 0.057 10.616 1.00 82.62 462 GLY A O 1
ATOM 3672 N N . LEU A 1 463 ? 7.177 1.488 8.895 1.00 80.06 463 LEU A N 1
ATOM 3673 C CA . LEU A 1 463 ? 7.008 0.446 7.892 1.00 80.06 463 LEU A CA 1
ATOM 3674 C C . LEU A 1 463 ? 8.361 -0.140 7.479 1.00 80.06 463 LEU A C 1
ATOM 3676 O O . LEU A 1 463 ? 9.356 0.591 7.500 1.00 80.06 463 LEU A O 1
ATOM 3680 N N . PRO A 1 464 ? 8.393 -1.415 7.059 1.00 75.06 464 PRO A N 1
ATOM 3681 C CA . PRO A 1 464 ? 9.630 -2.070 6.667 1.00 75.06 464 PRO A CA 1
ATOM 3682 C C . PRO A 1 464 ? 10.409 -1.297 5.599 1.00 75.06 464 PRO A C 1
ATOM 3684 O O . PRO A 1 464 ? 9.836 -0.754 4.648 1.00 75.06 464 PRO A O 1
ATOM 3687 N N . GLY A 1 465 ? 11.732 -1.254 5.753 1.00 71.31 465 GLY A N 1
ATOM 3688 C CA . GLY A 1 465 ? 12.623 -0.550 4.828 1.00 71.31 465 GLY A CA 1
ATOM 3689 C C . GLY A 1 465 ? 12.749 -1.255 3.472 1.00 71.31 465 GLY A C 1
ATOM 3690 O O . GLY A 1 465 ? 12.431 -2.434 3.335 1.00 71.31 465 GLY A O 1
ATOM 3691 N N . LEU A 1 466 ? 13.294 -0.569 2.458 1.00 63.69 466 LEU A N 1
ATOM 3692 C CA . LEU A 1 466 ? 13.449 -1.126 1.101 1.00 63.69 466 LEU A CA 1
ATOM 3693 C C . LEU A 1 466 ? 14.188 -2.478 1.085 1.00 63.69 466 LEU A C 1
ATOM 3695 O O . LEU A 1 466 ? 13.795 -3.388 0.361 1.00 63.69 466 LEU A O 1
ATOM 3699 N N . PHE A 1 467 ? 15.232 -2.633 1.905 1.00 71.06 467 PHE A N 1
ATOM 3700 C CA . PHE A 1 467 ? 15.969 -3.894 2.026 1.00 71.06 467 PHE A CA 1
ATOM 3701 C C . PHE A 1 467 ? 15.104 -5.029 2.596 1.00 71.06 467 PHE A C 1
ATOM 3703 O O . PHE A 1 467 ? 15.159 -6.152 2.100 1.00 71.06 467 PHE A O 1
ATOM 3710 N N . GLU A 1 468 ? 14.280 -4.740 3.604 1.00 71.94 468 GLU A N 1
ATOM 3711 C CA . GLU A 1 468 ? 13.365 -5.714 4.207 1.00 71.94 468 GLU A CA 1
ATOM 3712 C C . GLU A 1 468 ? 12.244 -6.090 3.237 1.00 71.94 468 GLU A C 1
ATOM 3714 O O . GLU A 1 468 ? 11.905 -7.263 3.136 1.00 71.94 468 GLU A O 1
ATOM 3719 N N . VAL A 1 469 ? 11.742 -5.131 2.453 1.00 71.25 469 VAL A N 1
ATOM 3720 C CA . VAL A 1 469 ? 10.772 -5.357 1.371 1.00 71.25 469 VAL A CA 1
ATOM 3721 C C . VAL A 1 469 ? 11.354 -6.244 0.268 1.00 71.25 469 VAL A C 1
ATOM 3723 O O . VAL A 1 469 ? 10.700 -7.190 -0.165 1.00 71.25 469 VAL A O 1
ATOM 3726 N N . ILE A 1 470 ? 12.592 -5.994 -0.169 1.00 63.53 470 ILE A N 1
ATOM 3727 C CA . ILE A 1 470 ? 13.282 -6.844 -1.154 1.00 63.53 470 ILE A CA 1
ATOM 3728 C C . ILE A 1 470 ? 13.505 -8.245 -0.578 1.00 63.53 470 ILE A C 1
ATOM 3730 O O . ILE A 1 470 ? 13.232 -9.233 -1.256 1.00 63.53 470 ILE A O 1
ATOM 3734 N N . ARG A 1 471 ? 13.957 -8.352 0.676 1.00 69.38 471 ARG A N 1
ATOM 3735 C CA . ARG A 1 471 ? 14.136 -9.645 1.348 1.00 69.38 471 ARG A CA 1
ATOM 3736 C C . ARG A 1 471 ? 12.811 -10.389 1.518 1.00 69.38 471 ARG A C 1
ATOM 3738 O O . ARG A 1 471 ? 12.800 -11.599 1.369 1.00 69.38 471 ARG A O 1
ATOM 3745 N N . PHE A 1 472 ? 11.713 -9.703 1.802 1.00 69.62 472 PHE A N 1
ATOM 3746 C CA . PHE A 1 472 ? 10.382 -10.303 1.873 1.00 69.62 472 PHE A CA 1
ATOM 3747 C C . PHE A 1 472 ? 9.908 -10.782 0.491 1.00 69.62 472 PHE A C 1
ATOM 3749 O O . PHE A 1 472 ? 9.453 -11.912 0.338 1.00 69.62 472 PHE A O 1
ATOM 3756 N N . MET A 1 473 ? 10.092 -9.964 -0.552 1.00 63.72 473 MET A N 1
ATOM 3757 C CA . MET A 1 473 ? 9.690 -10.323 -1.913 1.00 63.72 473 MET A CA 1
ATOM 3758 C C . MET A 1 473 ? 10.545 -11.434 -2.533 1.00 63.72 473 MET A C 1
ATOM 3760 O O . MET A 1 473 ? 10.001 -12.256 -3.260 1.00 63.72 473 MET A O 1
ATOM 3764 N N . PHE A 1 474 ? 11.852 -11.485 -2.279 1.00 62.50 474 PHE A N 1
ATOM 3765 C CA . PHE A 1 474 ? 12.783 -12.391 -2.972 1.00 62.50 474 PHE A CA 1
ATOM 3766 C C . PHE A 1 474 ? 13.535 -13.345 -2.035 1.00 62.50 474 PHE A C 1
ATOM 3768 O O . PHE A 1 474 ? 14.462 -14.033 -2.462 1.00 62.50 474 PHE A O 1
ATOM 3775 N N . GLY A 1 475 ? 13.176 -13.369 -0.754 1.00 58.34 475 GLY A N 1
ATOM 3776 C CA . GLY A 1 475 ? 13.815 -14.210 0.247 1.00 58.34 475 GLY A CA 1
ATOM 3777 C C . GLY A 1 475 ? 13.489 -15.696 0.079 1.00 58.34 475 GLY A C 1
ATOM 3778 O O . GLY A 1 475 ? 12.464 -16.049 -0.505 1.00 58.34 475 GLY A O 1
ATOM 3779 N N . PRO A 1 476 ? 14.348 -16.579 0.619 1.00 53.53 476 PRO A N 1
ATOM 3780 C CA . PRO A 1 476 ? 14.161 -18.029 0.554 1.00 53.53 476 PRO A CA 1
ATOM 3781 C C . PRO A 1 476 ? 13.021 -18.539 1.453 1.00 53.53 476 PRO A C 1
ATOM 3783 O O . PRO A 1 476 ? 12.567 -19.666 1.287 1.00 53.53 476 PRO A O 1
ATOM 3786 N N . GLU A 1 477 ? 12.553 -17.725 2.402 1.00 57.16 477 GLU A N 1
ATOM 3787 C CA . GLU A 1 477 ? 11.470 -18.044 3.337 1.00 57.16 477 GLU A CA 1
ATOM 3788 C C . GLU A 1 477 ? 10.110 -17.724 2.701 1.00 57.16 477 GLU A C 1
ATOM 3790 O O . GLU A 1 477 ? 9.488 -16.722 3.032 1.00 57.16 477 GLU A O 1
ATOM 3795 N N . ARG A 1 478 ? 9.637 -18.547 1.762 1.00 58.38 478 ARG A N 1
ATOM 3796 C CA . ARG A 1 478 ? 8.227 -18.523 1.339 1.00 58.38 478 ARG A CA 1
ATOM 3797 C C . ARG A 1 478 ? 7.567 -19.836 1.722 1.00 58.38 478 ARG A C 1
ATOM 3799 O O . ARG A 1 478 ? 8.088 -20.902 1.397 1.00 58.38 478 ARG A O 1
ATOM 3806 N N . TYR A 1 479 ? 6.410 -19.756 2.376 1.00 61.84 479 TYR A N 1
ATOM 3807 C CA . TYR A 1 479 ? 5.539 -20.918 2.511 1.00 61.84 479 TYR A CA 1
ATOM 3808 C C . TYR A 1 479 ? 5.142 -21.411 1.101 1.00 61.84 479 TYR A C 1
ATOM 3810 O O . TYR A 1 479 ? 4.981 -20.568 0.212 1.00 61.84 479 TYR A O 1
ATOM 3818 N N . PRO A 1 480 ? 4.997 -22.730 0.848 1.00 55.97 480 PRO A N 1
ATOM 3819 C CA . PRO A 1 480 ? 4.898 -23.312 -0.502 1.00 55.97 480 PRO A CA 1
ATOM 3820 C C . PRO A 1 480 ? 3.642 -22.959 -1.326 1.00 55.97 480 PRO A C 1
ATOM 3822 O O . PRO A 1 480 ? 3.378 -23.605 -2.339 1.00 55.97 480 PRO A O 1
ATOM 3825 N N . GLY A 1 481 ? 2.885 -21.936 -0.936 1.00 65.62 481 GLY A N 1
ATOM 3826 C CA . GLY A 1 481 ? 1.630 -21.532 -1.559 1.00 65.62 481 GLY A CA 1
ATOM 3827 C C . GLY A 1 481 ? 0.412 -22.226 -0.952 1.00 65.62 481 GLY A C 1
ATOM 3828 O O . GLY A 1 481 ? 0.508 -23.129 -0.121 1.00 65.62 481 GLY A O 1
ATOM 3829 N N . THR A 1 482 ? -0.762 -21.760 -1.367 1.00 75.12 482 THR A N 1
ATOM 3830 C CA . THR A 1 482 ? -2.063 -22.278 -0.924 1.00 75.12 482 THR A CA 1
ATOM 3831 C C . THR A 1 482 ? -2.226 -23.775 -1.281 1.00 75.12 482 THR A C 1
ATOM 3833 O O . THR A 1 482 ? -2.026 -24.131 -2.446 1.00 75.12 482 THR A O 1
ATOM 3836 N N . PRO A 1 483 ? -2.636 -24.656 -0.342 1.00 82.69 483 PRO A N 1
ATOM 3837 C CA . PRO A 1 483 ? -2.829 -26.082 -0.624 1.00 82.69 483 PRO A CA 1
ATOM 3838 C C . PRO A 1 483 ? -4.013 -26.366 -1.560 1.00 82.69 483 PRO A C 1
ATOM 3840 O O . PRO A 1 483 ? -4.821 -25.487 -1.875 1.00 82.69 483 PRO A O 1
ATOM 3843 N N . SER A 1 484 ? -4.123 -27.618 -2.023 1.00 87.88 484 SER A N 1
ATOM 3844 C CA . SER A 1 484 ? -5.214 -28.030 -2.914 1.00 87.88 484 SER A CA 1
ATOM 3845 C C . SER A 1 484 ? -6.583 -27.877 -2.246 1.00 87.88 484 SER A C 1
ATOM 3847 O O . SER A 1 484 ? -6.714 -27.839 -1.018 1.00 87.88 484 SER A O 1
ATOM 3849 N N . LYS A 1 485 ? -7.633 -27.808 -3.068 1.00 88.69 485 LYS A N 1
ATOM 3850 C CA . LYS A 1 485 ? -9.000 -27.632 -2.575 1.00 88.69 485 LYS A CA 1
ATOM 3851 C C . LYS A 1 485 ? -9.419 -28.768 -1.635 1.00 88.69 485 LYS A C 1
ATOM 3853 O O . LYS A 1 485 ? -10.062 -28.481 -0.638 1.00 88.69 485 LYS A O 1
ATOM 3858 N N . GLU A 1 486 ? -9.040 -30.013 -1.919 1.00 90.19 486 GLU A N 1
ATOM 3859 C CA . GLU A 1 486 ? -9.402 -31.181 -1.103 1.00 90.19 486 GLU A CA 1
ATOM 3860 C C . GLU A 1 486 ? -8.805 -31.104 0.308 1.00 90.19 486 GLU A C 1
ATOM 3862 O O . GLU A 1 486 ? -9.481 -31.417 1.290 1.00 90.19 486 GLU A O 1
ATOM 3867 N N . ILE A 1 487 ? -7.552 -30.647 0.410 1.00 91.88 487 ILE A N 1
ATOM 3868 C CA . ILE A 1 487 ? -6.892 -30.420 1.699 1.00 91.88 487 ILE A CA 1
ATOM 3869 C C . ILE A 1 487 ? -7.631 -29.312 2.441 1.00 91.88 487 ILE A C 1
ATOM 3871 O O . ILE A 1 487 ? -8.052 -29.519 3.574 1.00 91.88 487 ILE A O 1
ATOM 3875 N N . LEU A 1 488 ? -7.865 -28.176 1.779 1.00 92.94 488 LEU A N 1
ATOM 3876 C CA . LEU A 1 488 ? -8.545 -27.042 2.395 1.00 92.94 488 LEU A CA 1
ATOM 3877 C C . LEU A 1 488 ? -9.987 -27.355 2.814 1.00 92.94 488 LEU A C 1
ATOM 3879 O O . LEU A 1 488 ? -10.448 -26.814 3.807 1.00 92.94 488 LEU A O 1
ATOM 3883 N N . ASP A 1 489 ? -10.720 -28.193 2.079 1.00 91.62 489 ASP A N 1
ATOM 3884 C CA . ASP A 1 489 ? -12.084 -28.596 2.450 1.00 91.62 489 ASP A CA 1
ATOM 3885 C C . ASP A 1 489 ? -12.089 -29.469 3.724 1.00 91.62 489 ASP A C 1
ATOM 3887 O O . ASP A 1 489 ? -13.101 -29.528 4.417 1.00 91.62 489 ASP A O 1
ATOM 3891 N N . THR A 1 490 ? -10.958 -30.109 4.048 1.00 92.62 490 THR A N 1
ATOM 3892 C CA . THR A 1 490 ? -10.778 -30.927 5.257 1.00 92.62 490 THR A CA 1
ATOM 3893 C C . THR A 1 490 ? -10.218 -30.117 6.428 1.00 92.62 490 THR A C 1
ATOM 3895 O O . THR A 1 490 ? -10.642 -30.312 7.562 1.00 92.62 490 THR A O 1
ATOM 3898 N N . THR A 1 491 ? -9.252 -29.230 6.174 1.00 92.31 491 THR A N 1
ATOM 3899 C CA . THR A 1 491 ? -8.544 -28.474 7.220 1.00 92.31 491 THR A CA 1
ATOM 3900 C C . THR A 1 491 ? -9.183 -27.127 7.543 1.00 92.31 491 THR A C 1
ATOM 3902 O O . THR A 1 491 ? -8.987 -26.624 8.643 1.00 92.31 491 THR A O 1
ATOM 3905 N N . LEU A 1 492 ? -9.937 -26.550 6.602 1.00 95.06 492 LEU A N 1
ATOM 3906 C CA . LEU A 1 492 ? -10.659 -25.279 6.719 1.00 95.06 492 LEU A CA 1
ATOM 3907 C C . LEU A 1 492 ? -12.044 -25.390 6.056 1.00 95.06 492 LEU A C 1
ATOM 3909 O O . LEU A 1 492 ? -12.284 -24.806 4.983 1.00 95.06 492 LEU A O 1
ATOM 3913 N N . PRO A 1 493 ? -12.955 -26.187 6.642 1.00 96.50 493 PRO A N 1
ATOM 3914 C CA . PRO A 1 493 ? -14.278 -26.381 6.079 1.00 96.50 493 PRO A CA 1
ATOM 3915 C C . PRO A 1 493 ? -15.062 -25.063 6.068 1.00 96.50 493 PRO A C 1
ATOM 3917 O O . PRO A 1 493 ? -14.964 -24.228 6.963 1.00 96.50 493 PRO A O 1
ATOM 3920 N N . VAL A 1 494 ? -15.873 -24.888 5.024 1.00 97.75 494 VAL A N 1
ATOM 3921 C CA . VAL A 1 494 ? -16.819 -23.772 4.923 1.00 97.75 494 VAL A CA 1
ATOM 3922 C C . VAL A 1 494 ? -18.209 -24.307 5.232 1.00 97.75 494 VAL A C 1
ATOM 3924 O O . VAL A 1 494 ? -18.792 -25.033 4.421 1.00 97.75 494 VAL A O 1
ATOM 3927 N N . VAL A 1 495 ? -18.729 -23.958 6.402 1.00 97.88 495 VAL A N 1
ATOM 3928 C CA . VAL A 1 495 ? -20.023 -24.407 6.916 1.00 97.88 495 VAL A CA 1
ATOM 3929 C C . VAL A 1 495 ? -21.101 -23.347 6.703 1.00 97.88 495 VAL A C 1
ATOM 3931 O O . VAL A 1 495 ? -20.823 -22.171 6.469 1.00 97.88 495 VAL A O 1
ATOM 3934 N N . LYS A 1 496 ? -22.366 -23.772 6.742 1.00 97.31 496 LYS A N 1
ATOM 3935 C CA . LYS A 1 496 ? -23.499 -22.858 6.585 1.00 97.31 496 LYS A CA 1
ATOM 3936 C C . LYS A 1 496 ? -23.706 -22.056 7.881 1.00 97.31 496 LYS A C 1
ATOM 3938 O O . LYS A 1 496 ? -23.914 -22.688 8.917 1.00 97.31 496 LYS A O 1
ATOM 3943 N N . PRO A 1 497 ? -23.752 -20.714 7.817 1.00 97.50 497 PRO A N 1
ATOM 3944 C CA . PRO A 1 497 ? -24.029 -19.877 8.977 1.00 97.50 497 PRO A CA 1
ATOM 3945 C C . PRO A 1 497 ? -25.374 -20.148 9.646 1.00 97.50 497 PRO A C 1
ATOM 3947 O O . PRO A 1 497 ? -26.394 -20.335 8.974 1.00 97.50 497 PRO A O 1
ATOM 3950 N N . ASP A 1 498 ? -25.391 -20.082 10.977 1.00 95.50 498 ASP A N 1
ATOM 3951 C CA . ASP A 1 498 ? -26.618 -19.990 11.761 1.00 95.50 498 ASP A CA 1
ATOM 3952 C C . ASP A 1 498 ? -26.901 -18.516 12.083 1.00 95.50 498 ASP A C 1
ATOM 3954 O O . ASP A 1 498 ? -26.297 -17.944 12.985 1.00 95.50 498 ASP A O 1
ATOM 3958 N N . PHE A 1 499 ? -27.875 -17.907 11.405 1.00 94.81 499 PHE A N 1
ATOM 3959 C CA . PHE A 1 499 ? -28.332 -16.537 11.684 1.00 94.81 499 PHE A CA 1
ATOM 3960 C C . PHE A 1 499 ? -29.607 -16.470 12.535 1.00 94.81 499 PHE A C 1
ATOM 3962 O O . PHE A 1 499 ? -30.243 -15.419 12.610 1.00 94.81 499 PHE A O 1
ATOM 3969 N N . SER A 1 500 ? -30.004 -17.570 13.192 1.00 91.38 500 SER A N 1
ATOM 3970 C CA . SER A 1 500 ? -31.169 -17.565 14.079 1.00 91.38 500 SER A CA 1
ATOM 3971 C C . SER A 1 500 ? -31.043 -16.464 15.135 1.00 91.38 500 SER A C 1
ATOM 3973 O O . SER A 1 500 ? -29.990 -16.329 15.771 1.00 91.38 500 SER A O 1
ATOM 3975 N N . ASN A 1 501 ? -32.129 -15.722 15.357 1.00 84.00 501 ASN A N 1
ATOM 3976 C CA . ASN A 1 501 ? -32.180 -14.698 16.395 1.00 84.00 501 ASN A CA 1
ATOM 3977 C C . ASN A 1 501 ? -31.878 -15.303 17.771 1.00 84.00 501 ASN A C 1
ATOM 3979 O O . ASN A 1 501 ? -32.359 -16.385 18.108 1.00 84.00 501 ASN A O 1
ATOM 3983 N N . SER A 1 502 ? -31.092 -14.577 18.560 1.00 81.31 502 SER A N 1
ATOM 3984 C CA . SER A 1 502 ? -30.719 -14.935 19.924 1.00 81.31 502 SER A CA 1
ATOM 3985 C C . SER A 1 502 ? -30.793 -13.685 20.807 1.00 81.31 502 SER A C 1
ATOM 3987 O O . SER A 1 502 ? -30.332 -12.621 20.379 1.00 81.31 502 SER A O 1
ATOM 3989 N N . PRO A 1 503 ? -31.376 -13.770 22.019 1.00 82.94 503 PRO A N 1
ATOM 3990 C CA . PRO A 1 503 ? -31.260 -12.696 23.001 1.00 82.94 503 PRO A CA 1
ATOM 3991 C C . PRO A 1 503 ? -29.825 -12.596 23.547 1.00 82.94 503 PRO A C 1
ATOM 3993 O O . PRO A 1 503 ? -29.361 -11.500 23.853 1.00 82.94 503 PRO A O 1
ATOM 3996 N N . ASP A 1 504 ? -29.107 -13.717 23.596 1.00 90.44 504 ASP A N 1
ATOM 3997 C CA . ASP A 1 504 ? -27.717 -13.797 24.038 1.00 90.44 504 ASP A CA 1
ATOM 3998 C C . ASP A 1 504 ? -26.721 -13.421 22.940 1.00 90.44 504 ASP A C 1
ATOM 4000 O O . ASP A 1 504 ? -27.049 -13.430 21.749 1.00 90.44 504 ASP A O 1
ATOM 4004 N N . LEU A 1 505 ? -25.492 -13.117 23.361 1.00 95.38 505 LEU A N 1
ATOM 4005 C CA . LEU A 1 505 ? -24.372 -12.815 22.477 1.00 95.38 505 LEU A CA 1
ATOM 4006 C C . LEU A 1 505 ? -24.020 -14.020 21.588 1.00 95.38 505 LEU A C 1
ATOM 4008 O O . LEU A 1 505 ? -23.820 -15.138 22.061 1.00 95.38 505 LEU A O 1
ATOM 4012 N N . LYS A 1 506 ? -23.910 -13.775 20.286 1.00 96.19 506 LYS A N 1
ATOM 4013 C CA . LYS A 1 506 ? -23.573 -14.758 19.256 1.00 96.19 506 LYS A CA 1
ATOM 4014 C C . LYS A 1 506 ? -22.651 -14.104 18.231 1.00 96.19 506 LYS A C 1
ATOM 4016 O O . LYS A 1 506 ? -22.835 -12.934 17.899 1.00 96.19 506 LYS A O 1
ATOM 4021 N N . ALA A 1 507 ? -21.663 -14.839 17.734 1.00 97.94 507 ALA A N 1
ATOM 4022 C CA . ALA A 1 507 ? -20.729 -14.343 16.728 1.00 97.94 507 ALA A CA 1
ATOM 4023 C C . ALA A 1 507 ? -20.482 -15.402 15.657 1.00 97.94 507 ALA A C 1
ATOM 4025 O O . ALA A 1 507 ? -20.141 -16.539 15.972 1.00 97.94 507 ALA A O 1
ATOM 4026 N N . THR A 1 508 ? -20.656 -15.022 14.395 1.00 98.62 508 THR A N 1
ATOM 4027 C CA . THR A 1 508 ? -20.402 -15.884 13.238 1.00 98.62 508 THR A CA 1
ATOM 4028 C C . THR A 1 508 ? -19.194 -15.366 12.482 1.00 98.62 508 THR A C 1
ATOM 4030 O O . THR A 1 508 ? -19.183 -14.205 12.065 1.00 98.62 508 THR A O 1
ATOM 4033 N N . TRP A 1 509 ? -18.190 -16.218 12.283 1.00 98.69 509 TRP A N 1
ATOM 4034 C CA . TRP A 1 509 ? -17.008 -15.842 11.517 1.00 98.69 509 TRP A CA 1
ATOM 4035 C C . TRP A 1 509 ? -17.259 -16.054 10.025 1.00 98.69 509 TRP A C 1
ATOM 4037 O O . TRP A 1 509 ? -17.429 -17.180 9.572 1.00 98.69 509 TRP A O 1
ATOM 4047 N N . LEU A 1 510 ? -17.292 -14.977 9.240 1.00 98.62 510 LEU A N 1
ATOM 4048 C CA . LEU A 1 510 ? -17.540 -15.038 7.792 1.00 98.62 510 LEU A CA 1
ATOM 4049 C C . LEU A 1 510 ? -16.240 -15.121 6.968 1.00 98.62 510 LEU A C 1
ATOM 4051 O O . LEU A 1 510 ? -16.271 -15.097 5.734 1.00 98.62 510 LEU A O 1
ATOM 4055 N N . GLY A 1 511 ? -15.106 -15.278 7.654 1.00 97.25 511 GLY A N 1
ATOM 4056 C CA . GLY A 1 511 ? -13.765 -15.319 7.085 1.00 97.25 511 GLY A CA 1
ATOM 4057 C C . GLY A 1 511 ? -13.020 -13.993 7.224 1.00 97.25 511 GLY A C 1
ATOM 4058 O O . GLY A 1 511 ? -13.609 -12.918 7.286 1.00 97.25 511 GLY A O 1
ATOM 4059 N N . HIS A 1 512 ? -11.693 -14.083 7.252 1.00 97.94 512 HIS A N 1
ATOM 4060 C CA . HIS A 1 512 ? -10.765 -12.968 7.441 1.00 97.94 512 HIS A CA 1
ATOM 4061 C C . HIS A 1 512 ? -11.101 -12.174 8.710 1.00 97.94 512 HIS A C 1
ATOM 4063 O O . HIS A 1 512 ? -11.242 -12.773 9.777 1.00 97.94 512 HIS A O 1
ATOM 4069 N N . ALA A 1 513 ? -11.242 -10.855 8.624 1.00 98.19 513 ALA A N 1
ATOM 4070 C CA . ALA A 1 513 ? -11.670 -9.994 9.720 1.00 98.19 513 ALA A CA 1
ATOM 4071 C C . ALA A 1 513 ? -13.196 -9.762 9.774 1.00 98.19 513 ALA A C 1
ATOM 4073 O O . ALA A 1 513 ? -13.669 -8.976 10.598 1.00 98.19 513 ALA A O 1
ATOM 4074 N N . THR A 1 514 ? -13.974 -10.456 8.934 1.00 98.81 514 THR A N 1
ATOM 4075 C CA . THR A 1 514 ? -15.427 -10.304 8.885 1.00 98.81 514 THR A CA 1
ATOM 4076 C C . THR A 1 514 ? -16.119 -11.172 9.933 1.00 98.81 514 THR A C 1
ATOM 4078 O O . THR A 1 514 ? -16.177 -12.400 9.818 1.00 98.81 514 THR A O 1
ATOM 4081 N N . VAL A 1 515 ? -16.699 -10.531 10.946 1.00 98.75 515 VAL A N 1
ATOM 4082 C CA . VAL A 1 515 ? -17.492 -11.181 11.994 1.00 98.75 515 VAL A CA 1
ATOM 4083 C C . VAL A 1 515 ? -18.869 -10.536 12.044 1.00 98.75 515 VAL A C 1
ATOM 4085 O O . VAL A 1 515 ? -18.986 -9.322 12.201 1.00 98.75 515 VAL A O 1
ATOM 4088 N N . LEU A 1 516 ? -19.917 -11.353 11.942 1.00 98.56 516 LEU A N 1
ATOM 4089 C CA . LEU A 1 516 ? -21.283 -10.921 12.222 1.00 98.56 516 LEU A CA 1
ATOM 4090 C C . LEU A 1 516 ? -21.597 -11.187 13.693 1.00 98.56 516 LEU A C 1
ATOM 4092 O O . LEU A 1 516 ? -21.548 -12.333 14.141 1.00 98.56 516 LEU A O 1
ATOM 4096 N N . VAL A 1 517 ? -21.928 -10.136 14.437 1.00 97.94 517 VAL A N 1
ATOM 4097 C CA . VAL A 1 517 ? -22.195 -10.192 15.876 1.00 97.94 517 VAL A CA 1
ATOM 4098 C C . VAL A 1 517 ? -23.663 -9.892 16.129 1.00 97.94 517 VAL A C 1
ATOM 4100 O O . VAL A 1 517 ? -24.192 -8.909 15.619 1.00 97.94 517 VAL A O 1
ATOM 4103 N N . GLN A 1 518 ? -24.308 -10.724 16.942 1.00 95.25 518 GLN A N 1
ATOM 4104 C CA . GLN A 1 518 ? -25.685 -10.556 17.395 1.00 95.25 518 GLN A CA 1
ATOM 4105 C C . GLN A 1 518 ? -25.680 -10.438 18.921 1.00 95.25 518 GLN A C 1
ATOM 4107 O O . GLN A 1 518 ? -25.182 -11.332 19.602 1.00 95.25 518 GLN A O 1
ATOM 4112 N N . MET A 1 519 ? -26.201 -9.344 19.476 1.00 91.00 519 MET A N 1
ATOM 4113 C CA . MET A 1 519 ? -26.223 -9.110 20.925 1.00 91.00 519 MET A CA 1
ATOM 4114 C C . MET A 1 519 ? -27.506 -8.410 21.384 1.00 91.00 519 MET A C 1
ATOM 4116 O O . MET A 1 519 ? -27.697 -7.211 21.182 1.00 91.00 519 MET A O 1
ATOM 4120 N N . GLY A 1 520 ? -28.411 -9.146 22.035 1.00 79.06 520 GLY A N 1
ATOM 4121 C CA . GLY A 1 520 ? -29.663 -8.576 22.541 1.00 79.06 520 GLY A CA 1
ATOM 4122 C C . GLY A 1 520 ? -30.668 -8.202 21.448 1.00 79.06 520 GLY A C 1
ATOM 4123 O O . GLY A 1 520 ? -31.370 -7.200 21.604 1.00 79.06 520 GLY A O 1
ATOM 4124 N N . GLY A 1 521 ? -30.729 -8.982 20.358 1.00 78.50 521 GLY A N 1
ATOM 4125 C CA . GLY A 1 521 ? -31.593 -8.722 19.194 1.00 78.50 521 GLY A CA 1
ATOM 4126 C C . GLY A 1 521 ? -31.080 -7.629 18.246 1.00 78.50 521 GLY A C 1
ATOM 4127 O O . GLY A 1 521 ? -31.854 -7.092 17.457 1.00 78.50 521 GLY A O 1
ATOM 4128 N N . PHE A 1 522 ? -29.798 -7.287 18.358 1.00 88.00 522 PHE A N 1
ATOM 4129 C CA . PHE A 1 522 ? -29.114 -6.254 17.588 1.00 88.00 522 PHE A CA 1
ATOM 4130 C C . PHE A 1 522 ? -27.930 -6.869 16.843 1.00 88.00 522 PHE A C 1
ATOM 4132 O O . PHE A 1 522 ? -27.117 -7.547 17.474 1.00 88.00 522 PHE A O 1
ATOM 4139 N N . ASN A 1 523 ? -27.831 -6.635 15.534 1.00 95.19 523 ASN A N 1
ATOM 4140 C CA . ASN A 1 523 ? -26.824 -7.235 14.669 1.00 95.19 523 ASN A CA 1
ATOM 4141 C C . ASN A 1 523 ? -25.923 -6.167 14.038 1.00 95.19 523 ASN A C 1
ATOM 4143 O O . ASN A 1 523 ? -26.399 -5.164 13.497 1.00 95.19 523 ASN A O 1
ATOM 4147 N N . PHE A 1 524 ? -24.621 -6.423 14.034 1.00 97.56 524 PHE A N 1
ATOM 4148 C CA . PHE A 1 524 ? -23.645 -5.615 13.312 1.00 97.56 524 PHE A CA 1
ATOM 4149 C C . PHE A 1 524 ? -22.544 -6.485 12.715 1.00 97.56 524 PHE A C 1
ATOM 4151 O O . PHE A 1 524 ? -22.403 -7.660 13.064 1.00 97.56 524 PHE A O 1
ATOM 4158 N N . ILE A 1 525 ? -21.772 -5.908 11.798 1.00 98.69 525 ILE A N 1
ATOM 4159 C CA . ILE A 1 525 ? -20.693 -6.604 11.097 1.00 98.69 525 ILE A CA 1
ATOM 4160 C C . ILE A 1 525 ? -19.385 -5.814 11.176 1.00 98.69 525 ILE A C 1
ATOM 4162 O O . ILE A 1 525 ? -19.386 -4.584 11.101 1.00 98.69 525 ILE A O 1
ATOM 4166 N N . THR A 1 526 ? -18.272 -6.521 11.352 1.00 98.81 526 THR A N 1
ATOM 4167 C CA . THR A 1 526 ? -16.919 -5.952 11.281 1.00 98.81 526 THR A CA 1
ATOM 4168 C C . THR A 1 526 ? -16.356 -6.155 9.882 1.00 98.81 526 THR A C 1
ATOM 4170 O O . THR A 1 526 ? -16.573 -7.219 9.310 1.00 98.81 526 THR A O 1
ATOM 4173 N N . ASP A 1 527 ? -15.667 -5.154 9.332 1.00 98.62 527 ASP A N 1
ATOM 4174 C CA . ASP A 1 527 ? -14.826 -5.229 8.126 1.00 98.62 527 ASP A CA 1
ATOM 4175 C C . ASP A 1 527 ? -15.357 -6.194 7.050 1.00 98.62 527 ASP A C 1
ATOM 4177 O O . ASP A 1 527 ? -14.756 -7.241 6.788 1.00 98.62 527 ASP A O 1
ATOM 4181 N N . PRO A 1 528 ? -16.548 -5.917 6.480 1.00 98.25 528 PRO A N 1
ATOM 4182 C CA . PRO A 1 528 ? -17.232 -6.855 5.604 1.00 98.25 528 PRO A CA 1
ATOM 4183 C C . PRO A 1 528 ? -16.517 -6.986 4.261 1.00 98.25 528 PRO A C 1
ATOM 4185 O O . PRO A 1 528 ? -16.573 -6.078 3.431 1.00 98.25 528 PRO A O 1
ATOM 4188 N N . VAL A 1 529 ? -15.897 -8.145 4.019 1.00 97.69 529 VAL A N 1
ATOM 4189 C CA . VAL A 1 529 ? -15.149 -8.427 2.789 1.00 97.69 529 VAL A CA 1
ATOM 4190 C C . VAL A 1 529 ? -15.604 -9.736 2.145 1.00 97.69 529 VAL A C 1
ATOM 4192 O O . VAL A 1 529 ? -15.376 -10.841 2.642 1.00 97.69 529 VAL A O 1
ATOM 4195 N N . PHE A 1 530 ? -16.220 -9.611 0.968 1.00 97.00 530 PHE A N 1
ATOM 4196 C CA . PHE A 1 530 ? -16.821 -10.725 0.222 1.00 97.00 530 PHE A CA 1
ATOM 4197 C C . PHE A 1 530 ? -16.165 -10.941 -1.146 1.00 97.00 530 PHE A C 1
ATOM 4199 O O . PHE A 1 530 ? -16.367 -11.984 -1.772 1.00 97.00 530 PHE A O 1
ATOM 4206 N N . CYS A 1 531 ? -15.338 -10.000 -1.604 1.00 93.56 531 CYS A N 1
ATOM 4207 C CA . CYS A 1 531 ? -14.612 -10.099 -2.861 1.00 93.56 531 CYS A CA 1
ATOM 4208 C C . CYS A 1 531 ? -13.731 -11.356 -2.928 1.00 93.56 531 CYS A C 1
ATOM 4210 O O . CYS A 1 531 ? -13.312 -11.921 -1.921 1.00 93.56 531 CYS A O 1
ATOM 4212 N N . SER A 1 532 ? -13.442 -11.830 -4.144 1.00 92.00 532 SER A N 1
ATOM 4213 C CA . SER A 1 532 ? -12.522 -12.955 -4.358 1.00 92.00 532 SER A CA 1
ATOM 4214 C C . SER A 1 532 ? -11.051 -12.562 -4.218 1.00 92.00 532 SER A C 1
ATOM 4216 O O . SER A 1 532 ? -10.183 -13.432 -4.125 1.00 92.00 532 SER A O 1
ATOM 4218 N N . ARG A 1 533 ? -10.761 -11.261 -4.303 1.00 92.38 533 ARG A N 1
ATOM 4219 C CA . ARG A 1 533 ? -9.412 -10.711 -4.321 1.00 92.38 533 ARG A CA 1
ATOM 4220 C C . ARG A 1 533 ? -9.397 -9.358 -3.619 1.00 92.38 533 ARG A C 1
ATOM 4222 O O . ARG A 1 533 ? -10.111 -8.455 -4.047 1.00 92.38 533 ARG A O 1
ATOM 4229 N N . ALA A 1 534 ? -8.552 -9.223 -2.606 1.00 92.19 534 ALA A N 1
ATOM 4230 C CA . ALA A 1 534 ? -8.330 -7.977 -1.887 1.00 92.19 534 ALA A CA 1
ATOM 4231 C C . ALA A 1 534 ? -7.386 -7.073 -2.696 1.00 92.19 534 ALA A C 1
ATOM 4233 O O . ALA A 1 534 ? -6.176 -7.065 -2.493 1.00 92.19 534 ALA A O 1
ATOM 4234 N N . SER A 1 535 ? -7.920 -6.372 -3.699 1.00 87.31 535 SER A N 1
ATOM 4235 C CA . SER A 1 535 ? -7.119 -5.571 -4.632 1.00 87.31 535 SER A CA 1
ATOM 4236 C C . SER A 1 535 ? -7.944 -4.498 -5.351 1.00 87.31 535 SER A C 1
ATOM 4238 O O . SER A 1 535 ? -9.141 -4.710 -5.560 1.00 87.31 535 SER A O 1
ATOM 4240 N N . PRO A 1 536 ? -7.323 -3.393 -5.821 1.00 82.44 536 PRO A N 1
ATOM 4241 C CA . PRO A 1 536 ? -7.974 -2.458 -6.744 1.00 82.44 536 PRO A CA 1
ATOM 4242 C C . PRO A 1 536 ? -8.327 -3.077 -8.101 1.00 82.44 536 PRO A C 1
ATOM 4244 O O . PRO A 1 536 ? -9.155 -2.529 -8.825 1.00 82.44 536 PRO A O 1
ATOM 4247 N N . VAL A 1 537 ? -7.671 -4.177 -8.487 1.00 80.75 537 VAL A N 1
ATOM 4248 C CA . VAL A 1 537 ? -7.829 -4.812 -9.801 1.00 80.75 537 VAL A CA 1
ATOM 4249 C C . VAL A 1 537 ? -8.139 -6.300 -9.669 1.00 80.75 537 VAL A C 1
ATOM 4251 O O . VAL A 1 537 ? -7.642 -6.995 -8.788 1.00 80.75 537 VAL A O 1
ATOM 4254 N N . SER A 1 538 ? -8.933 -6.837 -10.594 1.00 76.25 538 SER A N 1
ATOM 4255 C CA . SER A 1 538 ? -9.398 -8.230 -10.531 1.00 76.25 538 SER A CA 1
ATOM 4256 C C . SER A 1 538 ? -8.309 -9.279 -10.813 1.00 76.25 538 SER A C 1
ATOM 4258 O O . SER A 1 538 ? -8.455 -10.440 -10.416 1.00 76.25 538 SER A O 1
ATOM 4260 N N . PHE A 1 539 ? -7.213 -8.899 -11.478 1.00 73.88 539 PHE A N 1
ATOM 4261 C CA . PHE A 1 539 ? -6.190 -9.827 -11.979 1.00 73.88 539 PHE A CA 1
ATOM 4262 C C . PHE A 1 539 ? -4.917 -9.923 -11.119 1.00 73.88 539 PHE A C 1
ATOM 4264 O O . PHE A 1 539 ? -4.170 -10.885 -11.275 1.00 73.88 539 PHE A O 1
ATOM 4271 N N . LEU A 1 540 ? -4.671 -8.983 -10.201 1.00 74.75 540 LEU A N 1
ATOM 4272 C CA . LEU A 1 540 ? -3.443 -8.906 -9.391 1.00 74.75 540 LEU A CA 1
ATOM 4273 C C . LEU A 1 540 ? -3.783 -8.645 -7.922 1.00 74.75 540 LEU A C 1
ATOM 4275 O O . LEU A 1 540 ? -4.747 -7.942 -7.663 1.00 74.75 540 LEU A O 1
ATOM 4279 N N . GLY A 1 541 ? -3.015 -9.190 -6.973 1.00 81.94 541 GLY A N 1
ATOM 4280 C CA . GLY A 1 541 ? -3.200 -9.006 -5.522 1.00 81.94 541 GLY A CA 1
ATOM 4281 C C . GLY A 1 541 ? -3.738 -10.250 -4.791 1.00 81.94 541 GLY A C 1
ATOM 4282 O O . GLY A 1 541 ? -4.082 -11.232 -5.460 1.00 81.94 541 GLY A O 1
ATOM 4283 N N . PRO A 1 542 ? -3.811 -10.235 -3.445 1.00 86.69 542 PRO A N 1
ATOM 4284 C CA . PRO A 1 542 ? -4.172 -11.391 -2.618 1.00 86.69 542 PRO A CA 1
ATOM 4285 C C . PRO A 1 542 ? -5.515 -12.008 -3.005 1.00 86.69 542 PRO A C 1
ATOM 4287 O O . PRO A 1 542 ? -6.554 -11.349 -2.960 1.00 86.69 542 PRO A O 1
ATOM 4290 N N . ARG A 1 543 ? -5.509 -13.285 -3.401 1.00 89.69 543 ARG A N 1
ATOM 4291 C CA . ARG A 1 543 ? -6.730 -14.040 -3.715 1.00 89.69 543 ARG A CA 1
ATOM 4292 C C . ARG A 1 543 ? -7.189 -14.791 -2.472 1.00 89.69 543 ARG A C 1
ATOM 4294 O O . ARG A 1 543 ? -6.366 -15.390 -1.783 1.00 89.69 543 ARG A O 1
ATOM 4301 N N . ARG A 1 544 ? -8.498 -14.811 -2.217 1.00 93.06 544 ARG A N 1
ATOM 4302 C CA . ARG A 1 544 ? -9.054 -15.682 -1.179 1.00 93.06 544 ARG A CA 1
ATOM 4303 C C . ARG A 1 544 ? -8.944 -17.139 -1.607 1.00 93.06 544 ARG A C 1
ATOM 4305 O O . ARG A 1 544 ? -9.268 -17.471 -2.752 1.00 93.06 544 ARG A O 1
ATOM 4312 N N . TYR A 1 545 ? -8.558 -18.010 -0.689 1.00 93.31 545 TYR A N 1
ATOM 4313 C CA . TYR A 1 545 ? -8.525 -19.451 -0.926 1.00 93.31 545 TYR A CA 1
ATOM 4314 C C . TYR A 1 545 ? -9.696 -20.196 -0.284 1.00 93.31 545 TYR A C 1
ATOM 4316 O O . TYR A 1 545 ? -9.987 -21.322 -0.694 1.00 93.31 545 TYR A O 1
ATOM 4324 N N . ARG A 1 546 ? -10.424 -19.568 0.650 1.00 95.12 546 ARG A N 1
ATOM 4325 C CA . ARG A 1 546 ? -11.736 -20.018 1.153 1.00 95.12 546 ARG A CA 1
ATOM 4326 C C . ARG A 1 546 ? -12.822 -19.035 0.749 1.00 95.12 546 ARG A C 1
ATOM 4328 O O . ARG A 1 546 ? -12.667 -17.835 0.949 1.00 95.12 546 ARG A O 1
ATOM 4335 N N . LYS A 1 547 ? -13.904 -19.528 0.142 1.00 95.12 547 LYS A N 1
ATOM 4336 C CA . LYS A 1 547 ? -15.065 -18.718 -0.280 1.00 95.12 547 LYS A CA 1
ATOM 4337 C C . LYS A 1 547 ? -15.801 -18.118 0.935 1.00 95.12 547 LYS A C 1
ATOM 4339 O O . LYS A 1 547 ? -15.652 -18.667 2.025 1.00 95.12 547 LYS A O 1
ATOM 4344 N N . PRO A 1 548 ? -16.591 -17.039 0.776 1.00 97.00 548 PRO A N 1
ATOM 4345 C CA . PRO A 1 548 ? -17.510 -16.625 1.832 1.00 97.00 548 PRO A CA 1
ATOM 4346 C C . PRO A 1 548 ? -18.470 -17.778 2.169 1.00 97.00 548 PRO A C 1
ATOM 4348 O O . PRO A 1 548 ? -18.861 -18.520 1.259 1.00 97.00 548 PRO A O 1
ATOM 4351 N N . PRO A 1 549 ? -18.862 -17.952 3.439 1.00 97.81 549 PRO A N 1
ATOM 4352 C CA . PRO A 1 549 ? -19.803 -19.001 3.828 1.00 97.81 549 PRO A CA 1
ATOM 4353 C C . PRO A 1 549 ? -21.259 -18.694 3.440 1.00 97.81 549 PRO A C 1
ATOM 4355 O O . PRO A 1 549 ? -22.093 -19.598 3.440 1.00 97.81 549 PRO A O 1
ATOM 4358 N N . CYS A 1 550 ? -21.567 -17.446 3.084 1.00 97.81 550 CYS A N 1
ATOM 4359 C CA . CYS A 1 550 ? -22.869 -17.009 2.590 1.00 97.81 550 CYS A CA 1
ATOM 4360 C C . CYS A 1 550 ? -22.724 -15.813 1.640 1.00 97.81 550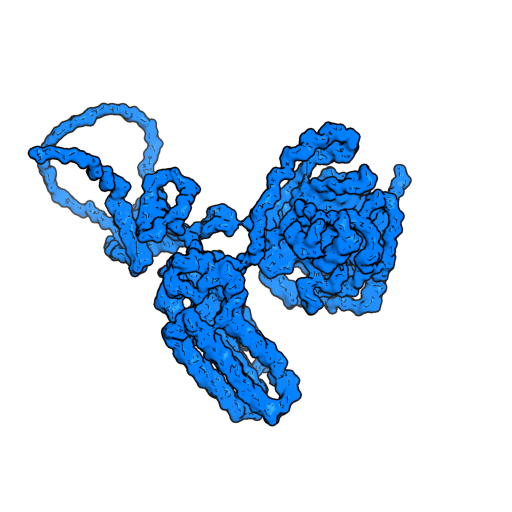 CYS A C 1
ATOM 4362 O O . CYS A 1 550 ? -21.665 -15.181 1.592 1.00 97.81 550 CYS A O 1
ATOM 4364 N N . GLU A 1 551 ? -23.796 -15.476 0.929 1.00 97.25 551 GLU A N 1
ATOM 4365 C CA . GLU A 1 551 ? -23.884 -14.228 0.170 1.00 97.25 551 GLU A CA 1
ATOM 4366 C C . GLU A 1 551 ? -24.390 -13.082 1.066 1.00 97.25 551 GLU A C 1
ATOM 4368 O O . GLU A 1 551 ? -24.942 -13.306 2.149 1.00 97.25 551 GLU A O 1
ATOM 4373 N N . ILE A 1 552 ? -24.229 -11.829 0.625 1.00 97.56 552 ILE A N 1
ATOM 4374 C CA . ILE A 1 552 ? -24.730 -10.654 1.366 1.00 97.56 552 ILE A CA 1
ATOM 4375 C C . ILE A 1 552 ? -26.257 -10.720 1.505 1.00 97.56 552 ILE A C 1
ATOM 4377 O O . ILE A 1 552 ? -26.822 -10.334 2.531 1.00 97.56 552 ILE A O 1
ATOM 4381 N N . GLU A 1 553 ? -26.931 -11.270 0.500 1.00 96.69 553 GLU A N 1
ATOM 4382 C CA . GLU A 1 553 ? -28.367 -11.520 0.442 1.00 96.69 553 GLU A CA 1
ATOM 4383 C C . GLU A 1 553 ? -28.862 -12.491 1.526 1.00 96.69 553 GLU A C 1
ATOM 4385 O O . GLU A 1 553 ? -30.017 -12.375 1.934 1.00 96.69 553 GLU A O 1
ATOM 4390 N N . ASP A 1 554 ? -27.995 -13.327 2.099 1.00 96.31 554 ASP A N 1
ATOM 4391 C CA . ASP A 1 554 ? -28.350 -14.264 3.175 1.00 96.31 554 ASP A CA 1
ATOM 4392 C C . ASP A 1 554 ? -28.239 -13.653 4.584 1.00 96.31 554 ASP A C 1
ATOM 4394 O O . ASP A 1 554 ? -28.756 -14.219 5.547 1.00 96.31 554 ASP A O 1
ATOM 4398 N N . LEU A 1 555 ? -27.562 -12.505 4.726 1.00 97.38 555 LEU A N 1
ATOM 4399 C CA . LEU A 1 555 ? -27.325 -11.876 6.032 1.00 97.38 555 LEU A CA 1
ATOM 4400 C C . LEU A 1 555 ? -28.639 -11.443 6.718 1.00 97.38 555 LEU A C 1
ATOM 4402 O O . LEU A 1 555 ? -29.543 -10.950 6.034 1.00 97.38 555 LEU A O 1
ATOM 4406 N N . PRO A 1 556 ? -28.751 -11.553 8.054 1.00 95.25 556 PRO A N 1
ATOM 4407 C CA . PRO A 1 556 ? -29.874 -10.982 8.794 1.00 95.25 556 PRO A CA 1
ATOM 4408 C C . PRO A 1 556 ? -29.832 -9.447 8.747 1.00 95.25 556 PRO A C 1
ATOM 4410 O O . PRO A 1 556 ? -28.819 -8.864 8.362 1.00 95.25 556 PRO A O 1
ATOM 4413 N N . ASP A 1 557 ? -30.913 -8.785 9.168 1.00 94.00 557 ASP A N 1
ATOM 4414 C CA . ASP A 1 557 ? -30.966 -7.319 9.249 1.00 94.00 557 ASP A CA 1
ATOM 4415 C C . ASP A 1 557 ? -29.806 -6.759 10.078 1.00 94.00 557 ASP A C 1
ATOM 4417 O O . ASP A 1 557 ? -29.655 -7.124 11.245 1.00 94.00 557 ASP A O 1
ATOM 4421 N N . LEU A 1 558 ? -29.024 -5.853 9.485 1.00 95.75 558 LEU A N 1
ATOM 4422 C CA . LEU A 1 558 ? -27.884 -5.188 10.119 1.00 95.75 558 LEU A CA 1
ATOM 4423 C C . LEU A 1 558 ? -28.225 -3.746 10.498 1.00 95.75 558 LEU A C 1
ATOM 4425 O O . LEU A 1 558 ? -28.773 -2.993 9.693 1.00 95.75 558 LEU A O 1
ATOM 4429 N N . GLN A 1 559 ? -27.864 -3.354 11.720 1.00 95.50 559 GLN A N 1
ATOM 4430 C CA . GLN A 1 559 ? -28.061 -1.989 12.214 1.00 95.50 559 GLN A CA 1
ATOM 4431 C C . GLN A 1 559 ? -26.844 -1.101 11.943 1.00 95.50 559 GLN A C 1
ATOM 4433 O O . GLN A 1 559 ? -27.003 0.062 11.570 1.00 95.50 559 GLN A O 1
ATOM 4438 N N . PHE A 1 560 ? -25.630 -1.642 12.066 1.00 97.00 560 PHE A N 1
ATOM 4439 C CA . PHE A 1 560 ? -24.426 -0.940 11.631 1.00 97.00 560 PHE A CA 1
ATOM 4440 C C . PHE A 1 560 ? -23.321 -1.869 11.139 1.00 97.00 560 PHE A C 1
ATOM 4442 O O . PHE A 1 560 ? -23.332 -3.078 11.377 1.00 97.00 560 PHE A O 1
ATOM 4449 N N . ALA A 1 561 ? -22.329 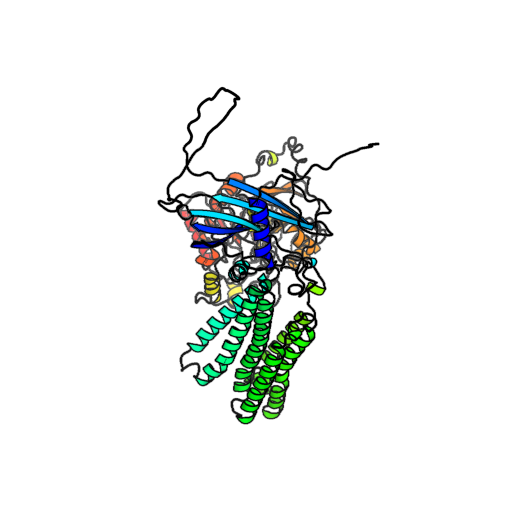-1.261 10.500 1.00 98.38 561 ALA A N 1
ATOM 4450 C CA . ALA A 1 561 ? -21.034 -1.862 10.234 1.00 98.38 561 ALA A CA 1
ATOM 4451 C C . ALA A 1 561 ? -19.918 -0.990 10.824 1.00 98.38 561 ALA A C 1
ATOM 4453 O O . ALA A 1 561 ? -20.036 0.237 10.868 1.00 98.38 561 ALA A O 1
ATOM 4454 N N . VAL A 1 562 ? -18.844 -1.631 11.278 1.00 98.75 562 VAL A N 1
ATOM 4455 C CA . VAL A 1 562 ? -17.603 -0.958 11.684 1.00 98.75 562 VAL A CA 1
ATOM 4456 C C . VAL A 1 562 ? -16.496 -1.311 10.698 1.00 98.75 562 VAL A C 1
ATOM 4458 O O . VAL A 1 562 ? -16.413 -2.460 10.270 1.00 98.75 562 VAL A O 1
ATOM 4461 N N . ILE A 1 563 ? -15.670 -0.328 10.345 1.00 98.75 563 ILE A N 1
ATOM 4462 C CA . ILE A 1 563 ? -14.473 -0.506 9.510 1.00 98.75 563 ILE A CA 1
ATOM 4463 C C . ILE A 1 563 ? -13.241 -0.240 10.369 1.00 98.75 563 ILE A C 1
ATOM 4465 O O . ILE A 1 563 ? -13.176 0.799 11.013 1.00 98.75 563 ILE A O 1
ATOM 4469 N N . SER A 1 564 ? -12.246 -1.121 10.408 1.00 98.44 564 SER A N 1
ATOM 4470 C CA . SER A 1 564 ? -11.024 -0.864 11.182 1.00 98.44 564 SER A CA 1
ATOM 4471 C C . SER A 1 564 ? -10.069 0.091 10.466 1.00 98.44 564 SER A C 1
ATOM 4473 O O . SER A 1 564 ? -9.546 1.010 11.093 1.00 98.44 564 SER A O 1
ATOM 4475 N N . HIS A 1 565 ? -9.842 -0.098 9.164 1.00 98.00 565 HIS A N 1
ATOM 4476 C CA . HIS A 1 565 ? -8.937 0.704 8.336 1.00 98.00 565 HIS A CA 1
ATOM 4477 C C . HIS A 1 565 ? -9.199 0.464 6.835 1.00 98.00 565 HIS A C 1
ATOM 4479 O O . HIS A 1 565 ? -10.111 -0.268 6.457 1.00 98.00 565 HIS A O 1
ATOM 4485 N N . ASN A 1 566 ? -8.438 1.122 5.953 1.00 96.25 566 ASN A N 1
ATOM 4486 C CA . ASN A 1 566 ? -8.782 1.234 4.529 1.00 96.25 566 ASN A CA 1
ATOM 4487 C C . ASN A 1 566 ? -8.117 0.214 3.581 1.00 96.25 566 ASN A C 1
ATOM 4489 O O . ASN A 1 566 ? -8.280 0.348 2.359 1.00 96.25 566 ASN A O 1
ATOM 4493 N N . HIS A 1 567 ? -7.388 -0.778 4.104 1.00 96.44 567 HIS A N 1
ATOM 4494 C CA . HIS A 1 567 ? -6.780 -1.824 3.277 1.00 96.44 567 HIS A CA 1
ATOM 4495 C C . HIS A 1 567 ? -7.851 -2.661 2.562 1.00 96.44 567 HIS A C 1
ATOM 4497 O O . HIS A 1 567 ? -9.013 -2.727 2.966 1.00 96.44 567 HIS A O 1
ATOM 4503 N N . TYR A 1 568 ? -7.481 -3.256 1.429 1.00 95.56 568 TYR A N 1
ATOM 4504 C CA . TYR A 1 568 ? -8.433 -3.906 0.520 1.00 95.56 568 TYR A CA 1
ATOM 4505 C C . TYR A 1 568 ? -9.089 -5.168 1.084 1.00 95.56 568 TYR A C 1
ATOM 4507 O O . TYR A 1 568 ? -10.172 -5.539 0.638 1.00 95.56 568 TYR A O 1
ATOM 4515 N N . ASP A 1 569 ? -8.437 -5.824 2.031 1.00 95.88 569 ASP A N 1
ATOM 4516 C CA . ASP A 1 569 ? -8.902 -7.016 2.734 1.00 95.88 569 ASP A CA 1
ATOM 4517 C C . ASP A 1 569 ? -9.754 -6.693 3.973 1.00 95.88 569 ASP A C 1
ATOM 4519 O O . ASP A 1 569 ? -10.361 -7.598 4.536 1.00 95.88 569 ASP A O 1
ATOM 4523 N N . HIS A 1 570 ? -9.892 -5.408 4.323 1.00 98.06 570 HIS A N 1
ATOM 4524 C CA . HIS A 1 570 ? -10.749 -4.905 5.408 1.00 98.06 570 HIS A CA 1
ATOM 4525 C C . HIS A 1 570 ? -11.884 -3.993 4.921 1.00 98.06 570 HIS A C 1
ATOM 4527 O O . HIS A 1 570 ? -12.943 -3.897 5.543 1.00 98.06 570 HIS A O 1
ATOM 4533 N N . LEU A 1 571 ? -11.687 -3.342 3.773 1.00 97.81 571 LEU A N 1
ATOM 4534 C CA . LEU A 1 571 ? -12.640 -2.421 3.168 1.00 97.81 571 LEU A CA 1
ATOM 4535 C C . LEU A 1 571 ? -12.898 -2.811 1.710 1.00 97.81 571 LEU A C 1
ATOM 4537 O O . LEU A 1 571 ? -12.187 -2.390 0.793 1.00 97.81 571 LEU A O 1
ATOM 4541 N N . ASP A 1 572 ? -13.939 -3.605 1.479 1.00 97.00 572 ASP A N 1
ATOM 4542 C CA . ASP A 1 572 ? -14.360 -4.060 0.152 1.00 97.00 572 ASP A CA 1
ATOM 4543 C C . ASP A 1 572 ? -15.449 -3.142 -0.418 1.00 97.00 572 ASP A C 1
ATOM 4545 O O . ASP A 1 572 ? -16.582 -3.112 0.060 1.00 97.00 572 ASP A O 1
ATOM 4549 N N . ALA A 1 573 ? -15.119 -2.401 -1.481 1.00 96.31 573 ALA A N 1
ATOM 4550 C CA . ALA A 1 573 ? -16.040 -1.447 -2.100 1.00 96.31 573 ALA A CA 1
ATOM 4551 C C . ALA A 1 573 ? -17.334 -2.103 -2.600 1.00 96.31 573 ALA A C 1
ATOM 4553 O O . ALA A 1 573 ? -18.404 -1.500 -2.507 1.00 96.31 573 ALA A O 1
ATOM 4554 N N . LYS A 1 574 ? -17.252 -3.342 -3.105 1.00 95.75 574 LYS A N 1
ATOM 4555 C CA . LYS A 1 574 ? -18.430 -4.061 -3.591 1.00 95.75 574 LYS A CA 1
ATOM 4556 C C . LYS A 1 574 ? -19.314 -4.478 -2.420 1.00 95.75 574 LYS A C 1
ATOM 4558 O O . LYS A 1 574 ? -20.519 -4.248 -2.473 1.00 95.75 574 LYS A O 1
ATOM 4563 N N . ALA A 1 575 ? -18.722 -5.029 -1.360 1.00 97.62 575 ALA A N 1
ATOM 4564 C CA . ALA A 1 575 ? -19.468 -5.402 -0.163 1.00 97.62 575 ALA A CA 1
ATOM 4565 C C . ALA A 1 575 ? -20.137 -4.188 0.494 1.00 97.62 575 ALA A C 1
ATOM 4567 O O . ALA A 1 575 ? -21.309 -4.268 0.851 1.00 97.62 575 ALA A O 1
ATOM 4568 N N . VAL A 1 576 ? -19.442 -3.048 0.583 1.00 98.19 576 VAL A N 1
ATOM 4569 C CA . VAL A 1 576 ? -20.007 -1.785 1.089 1.00 98.19 576 VAL A CA 1
ATOM 4570 C C . VAL A 1 576 ? -21.233 -1.363 0.273 1.00 98.19 576 VAL A C 1
ATOM 4572 O O . VAL A 1 576 ? -22.295 -1.105 0.845 1.00 98.19 576 VAL A O 1
ATOM 4575 N N . ALA A 1 577 ? -21.122 -1.348 -1.058 1.00 97.81 577 ALA A N 1
ATOM 4576 C CA . ALA A 1 577 ? -22.231 -0.990 -1.940 1.00 97.81 577 ALA A CA 1
ATOM 4577 C C . ALA A 1 577 ? -23.422 -1.960 -1.819 1.00 97.81 577 ALA A C 1
ATOM 4579 O O . ALA A 1 577 ? -24.571 -1.524 -1.718 1.00 97.81 577 ALA A O 1
ATOM 4580 N N . ASP A 1 578 ? -23.163 -3.269 -1.792 1.00 98.12 578 ASP A N 1
ATOM 4581 C CA . ASP A 1 578 ? -24.204 -4.298 -1.705 1.00 98.12 578 ASP A CA 1
ATOM 4582 C C . ASP A 1 578 ? -24.903 -4.328 -0.344 1.00 98.12 578 ASP A C 1
ATOM 4584 O O . ASP A 1 578 ? -26.130 -4.441 -0.286 1.00 98.12 578 ASP A O 1
ATOM 4588 N N . LEU A 1 579 ? -24.155 -4.155 0.749 1.00 98.31 579 LEU A N 1
ATOM 4589 C CA . LEU A 1 579 ? -24.721 -4.048 2.091 1.00 98.31 579 LEU A CA 1
ATOM 4590 C C . LEU A 1 579 ? -25.621 -2.826 2.215 1.00 98.31 579 LEU A C 1
ATOM 4592 O O . LEU A 1 579 ? -26.731 -2.947 2.717 1.00 98.31 579 LEU A O 1
ATOM 4596 N N . ASN A 1 580 ? -25.192 -1.667 1.714 1.00 97.38 580 ASN A N 1
ATOM 4597 C CA . ASN A 1 580 ? -26.006 -0.455 1.774 1.00 97.38 580 ASN A CA 1
ATOM 4598 C C . ASN A 1 580 ? -27.246 -0.540 0.869 1.00 97.38 580 ASN A C 1
ATOM 4600 O O . ASN A 1 580 ? -28.300 -0.005 1.202 1.00 97.38 580 ASN A O 1
ATOM 4604 N N . ARG A 1 581 ? -27.143 -1.245 -0.266 1.00 97.19 581 ARG A N 1
ATOM 4605 C CA . ARG A 1 581 ? -28.284 -1.548 -1.141 1.00 97.19 581 ARG A CA 1
ATOM 4606 C C . ARG A 1 581 ? -29.313 -2.433 -0.435 1.00 97.19 581 ARG A C 1
ATOM 4608 O O . ARG A 1 581 ? -30.510 -2.194 -0.580 1.00 97.19 581 ARG A O 1
ATOM 4615 N N . LYS A 1 582 ? -28.863 -3.441 0.317 1.00 97.62 582 LYS A N 1
ATOM 4616 C CA . LYS A 1 582 ? -29.737 -4.354 1.066 1.00 97.62 582 LYS A CA 1
ATOM 4617 C C . LYS A 1 582 ? -30.301 -3.718 2.342 1.00 97.62 582 LYS A C 1
ATOM 4619 O O . LYS A 1 582 ? -31.479 -3.888 2.642 1.00 97.62 582 LYS A O 1
ATOM 4624 N N . PHE A 1 583 ? -29.477 -2.965 3.066 1.00 96.81 583 PHE A N 1
ATOM 4625 C CA . PHE A 1 583 ? -29.781 -2.360 4.361 1.00 96.81 583 PHE A CA 1
ATOM 4626 C C . PHE A 1 583 ? -29.604 -0.832 4.299 1.00 96.81 583 PHE A C 1
ATOM 4628 O O . PHE A 1 583 ? -28.660 -0.289 4.869 1.00 96.81 583 PHE A O 1
ATOM 4635 N N . PRO A 1 584 ? -30.518 -0.091 3.647 1.00 95.31 584 PRO A N 1
ATOM 4636 C CA . PRO A 1 584 ? -30.356 1.350 3.408 1.00 95.31 584 PRO A CA 1
ATOM 4637 C C . PRO A 1 584 ? -30.392 2.217 4.677 1.00 95.31 584 PRO A C 1
ATOM 4639 O O . PRO A 1 584 ? -30.060 3.396 4.618 1.00 95.31 584 PRO A O 1
ATOM 4642 N N . LYS A 1 585 ? -30.829 1.655 5.812 1.00 94.19 585 LYS A N 1
ATOM 4643 C CA . LYS A 1 585 ? -30.843 2.313 7.130 1.00 94.19 585 LYS A CA 1
ATOM 4644 C C . LYS A 1 585 ? -29.633 1.952 7.997 1.00 94.19 585 LYS A C 1
ATOM 4646 O O . LYS A 1 585 ? -29.566 2.390 9.140 1.00 94.19 585 LYS A O 1
ATOM 4651 N N . MET A 1 586 ? -28.737 1.103 7.497 1.00 95.62 586 MET A N 1
ATOM 4652 C CA . MET A 1 586 ? -27.546 0.704 8.231 1.00 95.62 586 MET A CA 1
ATOM 4653 C C . MET A 1 586 ? -26.602 1.900 8.364 1.00 95.62 586 MET A C 1
ATOM 4655 O O . MET A 1 586 ? -26.372 2.634 7.403 1.00 95.62 586 MET A O 1
ATOM 4659 N N . VAL A 1 587 ? -26.041 2.069 9.556 1.00 97.69 587 VAL A N 1
ATOM 4660 C CA . VAL A 1 587 ? -25.071 3.128 9.847 1.00 97.69 587 VAL A CA 1
ATOM 4661 C C . VAL A 1 587 ? -23.650 2.596 9.666 1.00 97.69 587 VAL A C 1
ATOM 4663 O O . VAL A 1 587 ? -23.353 1.457 10.024 1.00 97.69 587 VAL A O 1
ATOM 4666 N N . TRP A 1 588 ? -22.749 3.412 9.133 1.00 98.50 588 TRP A N 1
ATOM 4667 C CA . TRP A 1 588 ? -21.332 3.075 9.011 1.00 98.50 588 TRP A CA 1
ATOM 4668 C C . TRP A 1 588 ? -20.514 3.834 10.049 1.00 98.50 588 TRP A C 1
ATOM 4670 O O . TRP A 1 588 ? -20.528 5.063 10.074 1.00 98.50 588 TRP A O 1
ATOM 4680 N N . TYR A 1 589 ? -19.765 3.112 10.874 1.00 98.56 589 TYR A N 1
ATOM 4681 C CA . TYR A 1 589 ? -18.777 3.678 11.788 1.00 98.56 589 TYR A CA 1
ATOM 4682 C C . TYR A 1 589 ? -17.385 3.449 11.208 1.00 98.56 589 TYR A C 1
ATOM 4684 O O . TYR A 1 589 ? -16.968 2.304 11.012 1.00 98.56 589 TYR A O 1
ATOM 4692 N N . VAL A 1 590 ? -16.683 4.535 10.891 1.00 98.50 590 VAL A N 1
ATOM 4693 C CA . VAL A 1 590 ? -15.388 4.481 10.205 1.00 98.50 590 VAL A CA 1
ATOM 4694 C C . VAL A 1 590 ? -14.336 5.349 10.908 1.00 98.50 590 VAL A C 1
ATOM 4696 O O . VAL A 1 590 ? -14.694 6.321 11.576 1.00 98.50 590 VAL A O 1
ATOM 4699 N N . PRO A 1 591 ? -13.042 5.005 10.790 1.00 97.06 591 PRO A N 1
ATOM 4700 C CA . PRO A 1 591 ? -11.944 5.809 11.300 1.00 97.06 591 PRO A CA 1
ATOM 4701 C C . PRO A 1 591 ? -11.864 7.147 10.573 1.00 97.06 591 PRO A C 1
ATOM 4703 O O . PRO A 1 591 ? -12.125 7.199 9.373 1.00 97.06 591 PRO A O 1
ATOM 4706 N N . GLN A 1 592 ? -11.404 8.169 11.297 1.00 95.50 592 GLN A N 1
ATOM 4707 C CA . GLN A 1 592 ? -11.247 9.536 10.806 1.00 95.50 592 GLN A CA 1
ATOM 4708 C C . GLN A 1 592 ? -10.648 9.615 9.385 1.00 95.50 592 GLN A C 1
ATOM 4710 O O . GLN A 1 592 ? -9.643 8.962 9.087 1.00 95.50 592 GLN A O 1
ATOM 4715 N N . ASP A 1 593 ? -11.250 10.462 8.545 1.00 94.75 593 ASP A N 1
ATOM 4716 C CA . ASP A 1 593 ? -10.896 10.718 7.142 1.00 94.75 593 ASP A CA 1
ATOM 4717 C C . ASP A 1 593 ? -11.174 9.544 6.180 1.00 94.75 593 ASP A C 1
ATOM 4719 O O . ASP A 1 593 ? -10.607 9.474 5.086 1.00 94.75 593 ASP A O 1
ATOM 4723 N N . LEU A 1 594 ? -12.091 8.629 6.535 1.00 94.88 594 LEU A N 1
ATOM 4724 C CA . LEU A 1 594 ? -12.669 7.657 5.584 1.00 94.88 594 LEU A CA 1
ATOM 4725 C C . LEU A 1 594 ? -14.043 8.046 5.048 1.00 94.88 594 LEU A C 1
ATOM 4727 O O . LEU A 1 594 ? -14.514 7.444 4.076 1.00 94.88 594 LEU A O 1
ATOM 4731 N N . LYS A 1 595 ? -14.689 9.048 5.645 1.00 93.75 595 LYS A N 1
ATOM 4732 C CA . LYS A 1 595 ? -16.059 9.428 5.295 1.00 93.75 595 LYS A CA 1
ATOM 4733 C C . LYS A 1 595 ? -16.239 9.747 3.818 1.00 93.75 595 LYS A C 1
ATOM 4735 O O . LYS A 1 595 ? -17.193 9.261 3.222 1.00 93.75 595 LYS A O 1
ATOM 4740 N N . ASP A 1 596 ? -15.334 10.509 3.216 1.00 92.56 596 ASP A N 1
ATOM 4741 C CA . ASP A 1 596 ? -15.461 10.901 1.808 1.00 92.56 596 ASP A CA 1
ATOM 4742 C C . ASP A 1 596 ? -15.358 9.698 0.867 1.00 92.56 596 ASP A C 1
ATOM 4744 O O . ASP A 1 596 ? -16.134 9.573 -0.085 1.00 92.56 596 ASP A O 1
ATOM 4748 N N . TRP A 1 597 ? -14.461 8.757 1.176 1.00 95.00 597 TRP A N 1
ATOM 4749 C CA . TRP A 1 597 ? -14.363 7.505 0.433 1.00 95.00 597 TRP A CA 1
ATOM 4750 C C . TRP A 1 597 ? -15.662 6.695 0.543 1.00 95.00 597 TRP A C 1
ATOM 4752 O O . TRP A 1 597 ? -16.205 6.253 -0.475 1.00 95.00 597 TRP A O 1
ATOM 4762 N N . MET A 1 598 ? -16.207 6.561 1.757 1.00 96.62 598 MET A N 1
ATOM 4763 C CA . MET A 1 598 ? -17.484 5.880 1.990 1.00 96.62 598 MET A CA 1
ATOM 4764 C C . MET A 1 598 ? -18.618 6.566 1.229 1.00 96.62 598 MET A C 1
ATOM 4766 O O . MET A 1 598 ? -19.358 5.907 0.506 1.00 96.62 598 MET A O 1
ATOM 4770 N N . GLN A 1 599 ? -18.707 7.893 1.304 1.00 96.38 599 GLN A N 1
ATOM 4771 C CA . GLN A 1 599 ? -19.738 8.685 0.640 1.00 96.38 599 GLN A CA 1
ATOM 4772 C C . GLN A 1 599 ? -19.674 8.557 -0.888 1.00 96.38 599 GLN A C 1
ATOM 4774 O O . GLN A 1 599 ? -20.714 8.575 -1.544 1.00 96.38 599 GLN A O 1
ATOM 4779 N N . SER A 1 600 ? -18.471 8.401 -1.454 1.00 95.06 600 SER A N 1
ATOM 4780 C CA . SER A 1 600 ? -18.283 8.149 -2.888 1.00 95.06 600 SER A CA 1
ATOM 4781 C C . SER A 1 600 ? -18.761 6.758 -3.326 1.00 95.06 600 SER A C 1
ATOM 4783 O O . SER A 1 600 ? -19.176 6.588 -4.470 1.00 95.06 600 SER A O 1
ATOM 4785 N N . THR A 1 601 ? -18.744 5.778 -2.416 1.00 95.50 601 THR A N 1
ATOM 4786 C CA . THR A 1 601 ? -19.164 4.391 -2.682 1.00 95.50 601 THR A CA 1
ATOM 4787 C C . THR A 1 601 ? -20.654 4.187 -2.401 1.00 95.50 601 THR A C 1
ATOM 4789 O O . THR A 1 601 ? -21.341 3.496 -3.150 1.00 95.50 601 THR A O 1
ATOM 4792 N N . VAL A 1 602 ? -21.173 4.809 -1.340 1.00 96.06 602 VAL A N 1
ATOM 4793 C CA . VAL A 1 602 ? -22.569 4.711 -0.888 1.00 96.06 602 VAL A CA 1
ATOM 4794 C C . VAL A 1 602 ? -23.170 6.100 -0.625 1.00 96.06 602 VAL A C 1
ATOM 4796 O O . VAL A 1 602 ? -23.352 6.513 0.524 1.00 96.06 602 VAL A O 1
ATOM 4799 N N . PRO A 1 603 ? -23.504 6.859 -1.686 1.00 94.69 603 PRO A N 1
ATOM 4800 C CA . PRO A 1 603 ? -24.074 8.191 -1.535 1.00 94.69 603 PRO A CA 1
ATOM 4801 C C . PRO A 1 603 ? -25.400 8.165 -0.763 1.00 94.69 603 PRO A C 1
ATOM 4803 O O . PRO A 1 603 ? -26.336 7.459 -1.128 1.00 94.69 603 PRO A O 1
ATOM 4806 N N . GLY A 1 604 ? -25.486 8.972 0.293 1.00 91.62 604 GLY A N 1
ATOM 4807 C CA . GLY A 1 604 ? -26.683 9.127 1.125 1.00 91.62 604 GLY A CA 1
ATOM 4808 C C . GLY A 1 604 ? -26.739 8.194 2.336 1.00 91.62 604 GLY A C 1
ATOM 4809 O O . GLY A 1 604 ? -27.644 8.349 3.150 1.00 91.62 604 GLY A O 1
ATOM 4810 N N . ALA A 1 605 ? -25.777 7.277 2.485 1.00 95.56 605 ALA A N 1
ATOM 4811 C CA . ALA A 1 605 ? -25.641 6.467 3.691 1.00 95.56 605 ALA A CA 1
ATOM 4812 C C . ALA A 1 605 ? -25.273 7.328 4.910 1.00 95.56 605 ALA A C 1
ATOM 4814 O O . ALA A 1 605 ? -24.554 8.326 4.790 1.00 95.56 605 ALA A O 1
ATOM 4815 N N . GLU A 1 606 ? -25.736 6.925 6.092 1.00 96.94 606 GLU A N 1
ATOM 4816 C CA . GLU A 1 606 ? -25.325 7.552 7.345 1.00 96.94 606 GLU A CA 1
ATOM 4817 C C . GLU A 1 606 ? -23.934 7.045 7.743 1.00 96.94 606 GLU A C 1
ATOM 4819 O O . GLU A 1 606 ? -23.740 5.858 8.001 1.00 96.94 606 GLU A O 1
ATOM 4824 N N . ILE A 1 607 ? -22.954 7.952 7.759 1.00 98.19 607 ILE A N 1
ATOM 4825 C CA . ILE A 1 607 ? -21.549 7.638 8.035 1.00 98.19 607 ILE A CA 1
ATOM 4826 C C . ILE A 1 607 ? -21.051 8.507 9.192 1.00 98.19 607 ILE A C 1
ATOM 4828 O O . ILE A 1 607 ? -21.034 9.743 9.112 1.00 98.19 607 ILE A O 1
ATOM 4832 N N . HIS A 1 608 ? -20.610 7.847 10.259 1.00 97.69 608 HIS A N 1
ATOM 4833 C CA . HIS A 1 608 ? -19.939 8.451 11.397 1.00 97.69 608 HIS A CA 1
ATOM 4834 C C . HIS A 1 608 ? -18.432 8.255 11.283 1.00 97.69 608 HIS A C 1
ATOM 4836 O O . HIS A 1 608 ? -17.917 7.150 11.439 1.00 97.69 608 HIS A O 1
ATOM 4842 N N . ASP A 1 609 ? -17.750 9.366 11.034 1.00 95.19 609 ASP A N 1
ATOM 4843 C CA . ASP A 1 609 ? -16.297 9.465 10.990 1.00 95.19 609 ASP A CA 1
ATOM 4844 C C . ASP A 1 609 ? -15.767 9.726 12.401 1.00 95.19 609 ASP A C 1
ATOM 4846 O O . ASP A 1 609 ? -16.207 10.691 13.034 1.00 95.19 609 ASP A O 1
ATOM 4850 N N . MET A 1 610 ? -14.905 8.852 12.925 1.00 95.69 610 MET A N 1
ATOM 4851 C CA . MET A 1 610 ? -14.543 8.852 14.346 1.00 95.69 610 MET A CA 1
ATOM 4852 C C . MET A 1 610 ? -13.038 8.737 14.578 1.00 95.69 610 MET A C 1
ATOM 4854 O O . MET A 1 610 ? -12.360 7.877 14.015 1.00 95.69 610 MET A O 1
ATOM 4858 N N . THR A 1 611 ? -12.516 9.557 15.489 1.00 93.44 611 THR A N 1
ATOM 4859 C CA . THR A 1 611 ? -11.141 9.422 16.003 1.00 93.44 611 THR A CA 1
ATOM 4860 C C . THR A 1 611 ? -11.099 8.574 17.276 1.00 93.44 611 THR A C 1
ATOM 4862 O O . THR A 1 611 ? -12.095 8.414 17.978 1.00 93.44 611 THR A O 1
ATOM 4865 N N . TRP A 1 612 ? -9.916 8.063 17.626 1.00 92.38 612 TRP A N 1
ATOM 4866 C CA . TRP A 1 612 ? -9.687 7.333 18.874 1.00 92.38 612 TRP A CA 1
ATOM 4867 C C . TRP A 1 612 ? -10.204 8.084 20.101 1.00 92.38 612 TRP A C 1
ATOM 4869 O O . TRP A 1 612 ? -9.970 9.284 20.258 1.00 92.38 612 TRP A O 1
ATOM 4879 N N . GLY A 1 613 ? -10.885 7.350 20.978 1.00 89.94 613 GLY A N 1
ATOM 4880 C CA . GLY A 1 613 ? -11.509 7.871 22.190 1.00 89.94 613 GLY A CA 1
ATOM 4881 C C . GLY A 1 613 ? -12.909 8.448 21.976 1.00 89.94 613 GLY A C 1
ATOM 4882 O O . GLY A 1 613 ? -13.646 8.591 22.955 1.00 89.94 613 GLY A O 1
ATOM 4883 N N . GLU A 1 614 ? -13.314 8.736 20.735 1.00 91.88 614 GLU A N 1
ATOM 4884 C CA . GLU A 1 614 ? -14.685 9.146 20.448 1.00 91.88 614 GLU A CA 1
ATOM 4885 C C . GLU A 1 614 ? -15.645 7.971 20.540 1.00 91.88 614 GLU A C 1
ATOM 4887 O O . GLU A 1 614 ? -15.349 6.838 20.154 1.00 91.88 614 GLU A O 1
ATOM 4892 N N . SER A 1 615 ? -16.845 8.271 21.025 1.00 93.81 615 SER A N 1
ATOM 4893 C CA . SER A 1 615 ? -17.927 7.305 21.084 1.00 93.81 615 SER A CA 1
ATOM 4894 C C . SER A 1 615 ? -19.241 7.900 20.619 1.00 93.81 615 SER A C 1
ATOM 4896 O O . SER A 1 615 ? -19.520 9.071 20.881 1.00 93.81 615 SER A O 1
ATOM 4898 N N . LYS A 1 616 ? -20.075 7.066 20.008 1.00 94.44 616 LYS A N 1
ATOM 4899 C CA . LYS A 1 616 ? -21.452 7.387 19.635 1.00 94.44 616 LYS A CA 1
ATOM 4900 C C . LYS A 1 616 ? -22.402 6.386 20.274 1.00 94.44 616 LYS A C 1
ATOM 4902 O O . LYS A 1 616 ? -22.041 5.229 20.478 1.00 94.44 616 LYS A O 1
ATOM 4907 N N . ILE A 1 617 ? -23.602 6.848 20.604 1.00 94.62 617 ILE A N 1
ATOM 4908 C CA . ILE A 1 617 ? -24.697 5.977 21.025 1.00 94.62 617 ILE A CA 1
ATOM 4909 C C . ILE A 1 617 ? -25.564 5.735 19.795 1.00 94.62 617 ILE A C 1
ATOM 4911 O O . ILE A 1 617 ? -26.069 6.682 19.200 1.00 94.62 617 ILE A O 1
ATOM 4915 N N . HIS A 1 618 ? -25.697 4.473 19.414 1.00 91.56 618 HIS A N 1
ATOM 4916 C CA . HIS A 1 618 ? -26.662 4.009 18.436 1.00 91.56 618 HIS A CA 1
ATOM 4917 C C . HIS A 1 618 ? -27.901 3.526 19.184 1.00 91.56 618 HIS A C 1
ATOM 4919 O O . HIS A 1 618 ? -27.814 2.608 20.003 1.00 91.56 618 HIS A O 1
ATOM 4925 N N . GLU A 1 619 ? -29.046 4.146 18.931 1.00 90.00 619 GLU A N 1
ATOM 4926 C CA . GLU A 1 619 ? -30.308 3.750 19.546 1.00 90.00 619 GLU A CA 1
ATOM 4927 C C . GLU A 1 619 ? -31.088 2.826 18.615 1.00 90.00 619 GLU A C 1
ATOM 4929 O O . GLU A 1 619 ? -31.328 3.143 17.453 1.00 90.00 619 GLU A O 1
ATOM 4934 N N . TRP A 1 620 ? -31.519 1.681 19.137 1.00 84.81 620 TRP A N 1
ATOM 4935 C CA . TRP A 1 620 ? -32.343 0.728 18.403 1.00 84.81 620 TRP A CA 1
ATOM 4936 C C . TRP A 1 620 ? -33.352 0.070 19.336 1.00 84.81 620 TRP A C 1
ATOM 4938 O O . TRP A 1 620 ? -32.986 -0.448 20.391 1.00 84.81 620 TRP A O 1
ATOM 4948 N N . ASN A 1 621 ? -34.636 0.093 18.966 1.00 85.06 621 ASN A N 1
ATOM 4949 C CA . ASN A 1 621 ? -35.735 -0.471 19.762 1.00 85.06 621 ASN A CA 1
ATOM 4950 C C . ASN A 1 621 ? -35.721 -0.034 21.246 1.00 85.06 621 ASN A C 1
ATOM 4952 O O . ASN A 1 621 ? -35.973 -0.837 22.144 1.00 85.06 621 ASN A O 1
ATOM 4956 N N . GLY A 1 622 ? -35.389 1.236 21.516 1.00 84.19 622 GLY A N 1
ATOM 4957 C CA . GLY A 1 622 ? -35.322 1.795 22.873 1.00 84.19 622 GLY A CA 1
ATOM 4958 C C . GLY A 1 622 ? -34.109 1.351 23.704 1.00 84.19 622 GLY A C 1
ATOM 4959 O O . GLY A 1 622 ? -34.033 1.678 24.886 1.00 84.19 622 GLY A O 1
ATOM 4960 N N . LYS A 1 623 ? -33.159 0.618 23.110 1.00 86.62 623 LYS A N 1
ATOM 4961 C CA . LYS A 1 623 ? -31.874 0.252 23.718 1.00 86.62 623 LYS A CA 1
ATOM 4962 C C . LYS A 1 623 ? -30.750 1.083 23.098 1.00 86.62 623 LYS A C 1
ATOM 4964 O O . LYS A 1 623 ? -30.707 1.260 21.884 1.00 86.62 623 LYS A O 1
ATOM 4969 N N . GLY A 1 624 ? -29.832 1.565 23.933 1.00 89.69 624 GLY A N 1
ATOM 4970 C CA . GLY A 1 624 ? -28.631 2.277 23.498 1.00 89.69 624 GLY A CA 1
ATOM 4971 C C . GLY A 1 624 ? -27.423 1.346 23.422 1.00 89.69 624 GLY A C 1
ATOM 4972 O O . GLY A 1 624 ? -27.140 0.613 24.371 1.00 89.69 624 GLY A O 1
ATOM 4973 N N . TYR A 1 625 ? -26.698 1.408 22.310 1.00 92.75 625 TYR A N 1
ATOM 4974 C CA . TYR A 1 625 ? -25.438 0.706 22.088 1.00 92.75 625 TYR A CA 1
ATOM 4975 C C . TYR A 1 625 ? -24.341 1.745 21.920 1.00 92.75 625 TYR A C 1
ATOM 4977 O O . TYR A 1 625 ? -24.434 2.619 21.064 1.00 92.75 625 TYR A O 1
ATOM 4985 N N . LYS A 1 626 ? -23.303 1.685 22.748 1.00 94.00 626 LYS A N 1
ATOM 4986 C CA . LYS A 1 626 ? -22.169 2.601 22.664 1.00 94.00 626 LYS A CA 1
ATOM 4987 C C . LYS A 1 626 ? -21.094 2.004 21.766 1.00 94.00 626 LYS A C 1
ATOM 4989 O O . LYS A 1 626 ? -20.512 0.981 22.117 1.00 94.00 626 LYS A O 1
ATOM 4994 N N . ILE A 1 627 ? -20.813 2.677 20.658 1.00 96.94 627 ILE A N 1
ATOM 4995 C CA . ILE A 1 627 ? -19.730 2.359 19.732 1.00 96.94 627 ILE A CA 1
ATOM 4996 C C . ILE A 1 627 ? -18.571 3.290 20.071 1.00 96.94 627 ILE A C 1
ATOM 4998 O O . ILE A 1 627 ? -18.727 4.509 20.014 1.00 96.94 627 ILE A O 1
ATOM 5002 N N . LEU A 1 628 ? -17.433 2.731 20.467 1.00 96.94 628 LEU A N 1
ATOM 5003 C CA . LEU A 1 628 ? -16.212 3.453 20.814 1.00 96.94 628 LEU A CA 1
ATOM 5004 C C . LEU A 1 628 ? -15.126 3.122 19.788 1.00 96.94 628 LEU A C 1
ATOM 5006 O O . LEU A 1 628 ? -14.770 1.953 19.636 1.00 96.94 628 LEU A O 1
ATOM 5010 N N . CYS A 1 629 ? -14.583 4.153 19.143 1.00 96.44 629 CYS A N 1
ATOM 5011 C CA . CYS A 1 629 ? -13.394 4.044 18.302 1.00 96.44 629 CYS A CA 1
ATOM 5012 C C . CYS A 1 629 ? -12.163 3.989 19.216 1.00 96.44 629 CYS A C 1
ATOM 5014 O O . CYS A 1 629 ? -11.946 4.897 20.026 1.00 96.44 629 CYS A O 1
ATOM 5016 N N . VAL A 1 630 ? -11.376 2.915 19.139 1.00 95.06 630 VAL A N 1
ATOM 5017 C CA . VAL A 1 630 ? -10.210 2.694 20.009 1.00 95.06 630 VAL A CA 1
ATOM 5018 C C . VAL A 1 630 ? -8.913 2.628 19.201 1.00 95.06 630 VAL A C 1
ATOM 5020 O O . VAL A 1 630 ? -8.944 2.283 18.018 1.00 95.06 630 VAL A O 1
ATOM 5023 N N . PRO A 1 631 ? -7.769 2.979 19.811 1.00 92.94 631 PRO A N 1
ATOM 5024 C CA . PRO A 1 631 ? -6.474 2.901 19.147 1.00 92.94 631 PRO A CA 1
ATOM 5025 C C . PRO A 1 631 ? -6.111 1.503 18.639 1.00 92.94 631 PRO A C 1
ATOM 5027 O O . PRO A 1 631 ? -6.408 0.501 19.285 1.00 92.94 631 PRO A O 1
ATOM 5030 N N . ALA A 1 632 ? -5.365 1.475 17.535 1.00 94.31 632 ALA A N 1
ATOM 5031 C CA . ALA A 1 632 ? -4.640 0.313 17.027 1.00 94.31 632 ALA A CA 1
ATOM 5032 C C . ALA A 1 632 ? -3.243 0.756 16.550 1.00 94.31 632 ALA A C 1
ATOM 5034 O O . ALA A 1 632 ? -3.059 1.913 16.169 1.00 94.31 632 ALA A O 1
ATOM 5035 N N . GLN A 1 633 ? -2.254 -0.141 16.578 1.00 94.75 633 GLN A N 1
ATOM 5036 C CA . GLN A 1 633 ? -0.909 0.119 16.053 1.00 94.75 633 GLN A CA 1
ATOM 5037 C C . GLN A 1 633 ? -0.807 -0.370 14.607 1.00 94.75 633 GLN A C 1
ATOM 5039 O O . GLN A 1 633 ? -0.422 -1.514 14.370 1.00 94.75 633 GLN A O 1
ATOM 5044 N N . HIS A 1 634 ? -1.179 0.450 13.634 1.00 95.19 634 HIS A N 1
ATOM 5045 C CA . HIS A 1 634 ? -1.226 0.023 12.237 1.00 95.19 634 HIS A CA 1
ATOM 5046 C C . HIS A 1 634 ? -0.985 1.199 11.284 1.00 95.19 634 HIS A C 1
ATOM 5048 O O . HIS A 1 634 ? -0.307 2.161 11.639 1.00 95.19 634 HIS A O 1
ATOM 5054 N N . TRP A 1 635 ? -1.455 1.095 10.047 1.00 94.56 635 TRP A N 1
ATOM 5055 C CA . TRP A 1 635 ? -1.294 2.094 9.000 1.00 94.56 635 TRP A CA 1
ATOM 5056 C C . TRP A 1 635 ? -2.453 1.997 7.999 1.00 94.56 635 TRP A C 1
ATOM 5058 O O . TRP A 1 635 ? -3.354 1.175 8.162 1.00 94.56 635 TRP A O 1
ATOM 5068 N N . SER A 1 636 ? -2.475 2.864 6.988 1.00 93.31 636 SER A N 1
ATOM 5069 C CA . SER A 1 636 ? -3.510 2.824 5.953 1.00 93.31 636 SER A CA 1
ATOM 5070 C C . SER A 1 636 ? -2.914 3.065 4.564 1.00 93.31 636 SER A C 1
ATOM 5072 O O . SER A 1 636 ? -1.938 3.801 4.413 1.00 93.31 636 SER A O 1
ATOM 5074 N N . LEU A 1 637 ? -3.461 2.429 3.530 1.00 89.88 637 LEU A N 1
ATOM 5075 C CA . LEU A 1 637 ? -3.064 2.594 2.132 1.00 89.88 637 LEU A CA 1
ATOM 5076 C C . LEU A 1 637 ? -4.091 1.951 1.203 1.00 89.88 637 LEU A C 1
ATOM 5078 O O . LEU A 1 637 ? -4.356 0.753 1.269 1.00 89.88 637 LEU A O 1
ATOM 5082 N N . ARG A 1 638 ? -4.601 2.726 0.247 1.00 85.50 638 ARG A N 1
ATOM 5083 C CA . ARG A 1 638 ? -5.550 2.211 -0.753 1.00 85.50 638 ARG A CA 1
ATOM 5084 C C . ARG A 1 638 ? -5.162 2.553 -2.194 1.00 85.50 638 ARG A C 1
ATOM 5086 O O . ARG A 1 638 ? -5.516 1.842 -3.119 1.00 85.50 638 ARG A O 1
ATOM 5093 N N . GLY A 1 639 ? -4.395 3.602 -2.419 1.00 79.38 639 GLY A N 1
ATOM 5094 C CA . GLY A 1 639 ? -3.870 4.033 -3.709 1.00 79.38 639 GLY A CA 1
ATOM 5095 C C . GLY A 1 639 ? -2.384 4.355 -3.595 1.00 79.38 639 GLY A C 1
ATOM 5096 O O . GLY A 1 639 ? -1.799 4.278 -2.524 1.00 79.38 639 GLY A O 1
ATOM 5097 N N . VAL A 1 640 ? -1.755 4.742 -4.701 1.00 68.44 640 VAL A N 1
ATOM 5098 C CA . VAL A 1 640 ? -0.290 4.910 -4.753 1.00 68.44 640 VAL A CA 1
ATOM 5099 C C . VAL A 1 640 ? 0.216 6.079 -3.883 1.00 68.44 640 VAL A C 1
ATOM 5101 O O . VAL A 1 640 ? 1.355 6.050 -3.426 1.00 68.44 640 VAL A O 1
ATOM 5104 N N . PHE A 1 641 ? -0.629 7.080 -3.597 1.00 71.44 641 PHE A N 1
ATOM 5105 C CA . PHE A 1 641 ? -0.241 8.329 -2.912 1.00 71.44 641 PHE A CA 1
ATOM 5106 C C . PHE A 1 641 ? -1.092 8.682 -1.682 1.00 71.44 641 PHE A C 1
ATOM 5108 O O . PHE A 1 641 ? -1.009 9.801 -1.175 1.00 71.44 641 PHE A O 1
ATOM 5115 N N . ASN A 1 642 ? -1.917 7.756 -1.189 1.00 83.12 642 ASN A N 1
ATOM 5116 C CA . ASN A 1 642 ? -2.811 8.003 -0.049 1.00 83.12 642 ASN A CA 1
ATOM 5117 C C . ASN A 1 642 ? -2.426 7.191 1.198 1.00 83.12 642 ASN A C 1
ATOM 5119 O O . ASN A 1 642 ? -3.260 6.845 2.035 1.00 83.12 642 ASN A O 1
ATOM 5123 N N . LYS A 1 643 ? -1.138 6.865 1.307 1.00 87.56 643 LYS A N 1
ATOM 5124 C CA . LYS A 1 643 ? -0.587 6.226 2.494 1.00 87.56 643 LYS A CA 1
ATOM 5125 C C . LYS A 1 643 ? -0.888 7.077 3.720 1.00 87.56 643 LYS A C 1
ATOM 5127 O O . LYS A 1 643 ? -0.540 8.250 3.716 1.00 87.56 643 LYS A O 1
ATOM 5132 N N . ASN A 1 644 ? -1.461 6.476 4.752 1.00 91.31 644 ASN A N 1
ATOM 5133 C CA . ASN A 1 644 ? -1.795 7.065 6.042 1.00 91.31 644 ASN A CA 1
ATOM 5134 C C . ASN A 1 644 ? -2.722 8.284 5.967 1.00 91.31 644 ASN A C 1
ATOM 5136 O O . ASN A 1 644 ? -2.786 9.037 6.932 1.00 91.31 644 ASN A O 1
ATOM 5140 N N . THR A 1 645 ? -3.439 8.520 4.863 1.00 90.69 645 THR A N 1
ATOM 5141 C CA . THR A 1 645 ? -4.334 9.691 4.767 1.00 90.69 645 THR A CA 1
ATOM 5142 C C . THR A 1 645 ? -5.643 9.513 5.522 1.00 90.69 645 THR A C 1
ATOM 5144 O O . THR A 1 645 ? -6.390 10.469 5.661 1.00 90.69 645 THR A O 1
ATOM 5147 N N . SER A 1 646 ? -5.925 8.300 5.997 1.00 94.06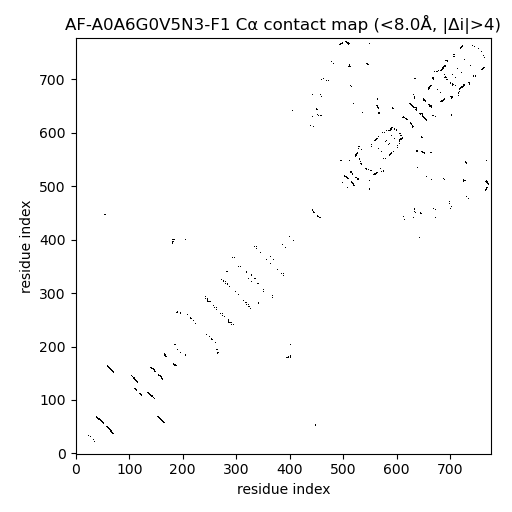 646 SER A N 1
ATOM 5148 C CA . SER A 1 646 ? -7.012 8.023 6.926 1.00 94.06 646 SER A CA 1
ATOM 5149 C C . SER A 1 646 ? -6.512 7.258 8.140 1.00 94.06 646 SER A C 1
ATOM 5151 O O . SER A 1 646 ? -5.504 6.546 8.064 1.00 94.06 646 SER A O 1
ATOM 5153 N N . LEU A 1 647 ? -7.228 7.384 9.249 1.00 95.62 647 LEU A N 1
ATOM 5154 C CA . LEU A 1 647 ? -6.901 6.706 10.495 1.00 95.62 647 LEU A CA 1
ATOM 5155 C C . LEU A 1 647 ? -7.160 5.185 10.388 1.00 95.62 647 LEU A C 1
ATOM 5157 O O . LEU A 1 647 ? -7.824 4.702 9.467 1.00 95.62 647 LEU A O 1
ATOM 5161 N N . TRP A 1 648 ? -6.616 4.430 11.340 1.00 96.94 648 TRP A N 1
ATOM 5162 C CA . TRP A 1 648 ? -6.869 3.004 11.589 1.00 96.94 648 TRP A CA 1
ATOM 5163 C C . TRP A 1 648 ? -7.339 2.835 13.035 1.00 96.94 648 TRP A C 1
ATOM 5165 O O . TRP A 1 648 ? -6.974 3.641 13.884 1.00 96.94 648 TRP A O 1
ATOM 5175 N N . SER A 1 649 ? -8.155 1.835 13.353 1.00 97.06 649 SER A N 1
ATOM 5176 C CA . SER A 1 649 ? -8.758 1.699 14.685 1.00 97.06 649 SER A CA 1
ATOM 5177 C C . SER A 1 649 ? -9.207 0.276 15.001 1.00 97.06 649 SER A C 1
ATOM 5179 O O . SER A 1 649 ? -9.447 -0.520 14.098 1.00 97.06 649 SER A O 1
ATOM 5181 N N . GLY A 1 650 ? -9.388 -0.002 16.289 1.00 97.62 650 GLY A N 1
ATOM 5182 C CA . GLY A 1 650 ? -10.296 -1.043 16.759 1.00 97.62 650 GLY A CA 1
ATOM 5183 C C . GLY A 1 650 ? -11.643 -0.447 17.180 1.00 97.62 650 GLY A C 1
ATOM 5184 O O . GLY A 1 650 ? -11.818 0.772 17.257 1.00 97.62 650 GLY A O 1
ATOM 5185 N N . TRP A 1 651 ? -12.587 -1.310 17.541 1.00 98.56 651 TRP A N 1
ATOM 5186 C CA . TRP A 1 651 ? -13.937 -0.934 17.951 1.00 98.56 651 TRP A CA 1
ATOM 5187 C C . TRP A 1 651 ? -14.385 -1.688 19.195 1.00 98.56 651 TRP A C 1
ATOM 5189 O O . TRP A 1 651 ? -14.375 -2.916 19.235 1.00 98.56 651 TRP A O 1
ATOM 5199 N N . ALA A 1 652 ? -14.847 -0.953 20.204 1.00 98.25 652 ALA A N 1
ATOM 5200 C CA . ALA A 1 652 ? -15.534 -1.526 21.356 1.00 98.25 652 ALA A CA 1
ATOM 5201 C C . ALA A 1 652 ? -17.028 -1.189 21.288 1.00 98.25 652 ALA A C 1
ATOM 5203 O O . ALA A 1 652 ? -17.409 -0.022 21.187 1.00 98.25 652 ALA A O 1
ATOM 5204 N N . VAL A 1 653 ? -17.875 -2.212 21.376 1.00 97.31 653 VAL A N 1
ATOM 5205 C CA . VAL A 1 653 ? -19.335 -2.089 21.357 1.00 97.31 653 VAL A CA 1
ATOM 5206 C C . VAL A 1 653 ? -19.871 -2.508 22.719 1.00 97.31 653 VAL A C 1
ATOM 5208 O O . VAL A 1 653 ? -19.748 -3.661 23.125 1.00 97.31 653 VAL A O 1
ATOM 5211 N N . THR A 1 654 ? -20.453 -1.561 23.449 1.00 95.88 654 THR A N 1
ATOM 5212 C CA . THR A 1 654 ? -21.076 -1.804 24.756 1.00 95.88 654 THR A CA 1
ATOM 5213 C C . THR A 1 654 ? -22.584 -1.682 24.626 1.00 95.88 654 THR A C 1
ATOM 5215 O O . THR A 1 654 ? -23.098 -0.587 24.401 1.00 95.88 654 THR A O 1
ATOM 5218 N N . GLY A 1 655 ? -23.288 -2.802 24.757 1.00 92.75 655 GLY A N 1
ATOM 5219 C CA . GLY A 1 655 ? -24.742 -2.824 24.852 1.00 92.75 655 GLY A CA 1
ATOM 5220 C C . GLY A 1 655 ? -25.218 -2.934 26.301 1.00 92.75 655 GLY A C 1
ATOM 5221 O O . GLY A 1 655 ? -24.403 -2.916 27.225 1.00 92.75 655 GLY A O 1
ATOM 5222 N N . PRO A 1 656 ? -26.537 -3.084 26.508 1.00 90.06 656 PRO A N 1
ATOM 5223 C CA . PRO A 1 656 ? -27.117 -3.170 27.850 1.00 90.06 656 PRO A CA 1
ATOM 5224 C C . PRO A 1 656 ? -26.653 -4.388 28.661 1.00 90.06 656 PRO A C 1
ATOM 5226 O O . PRO A 1 656 ? -26.508 -4.290 29.874 1.00 90.06 656 PRO A O 1
ATOM 5229 N N . GLU A 1 657 ? -26.430 -5.523 27.994 1.00 90.81 657 GLU A N 1
ATOM 5230 C CA . GLU A 1 657 ? -26.087 -6.797 28.645 1.00 90.81 657 GLU A CA 1
ATOM 5231 C C . GLU A 1 657 ? -24.677 -7.275 28.287 1.00 90.81 657 GLU A C 1
ATOM 5233 O O . GLU A 1 657 ? -23.950 -7.755 29.150 1.00 90.81 657 GLU A O 1
ATOM 5238 N N . TYR A 1 658 ? -24.267 -7.101 27.027 1.00 94.62 658 TYR A N 1
ATOM 5239 C CA . TYR A 1 658 ? -23.020 -7.653 26.503 1.00 94.62 658 TYR A CA 1
ATOM 5240 C C . TYR A 1 658 ? -22.059 -6.562 26.028 1.00 94.62 658 TYR A C 1
ATOM 5242 O O . TYR A 1 658 ? -22.461 -5.456 25.657 1.00 94.62 658 TYR A O 1
ATOM 5250 N N . LYS A 1 659 ? -20.767 -6.898 26.014 1.00 96.62 659 LYS A N 1
ATOM 5251 C CA . LYS A 1 659 ? -19.686 -6.049 25.505 1.00 96.62 659 LYS A CA 1
ATOM 5252 C C . LYS A 1 659 ? -18.834 -6.846 24.535 1.00 96.62 659 LYS A C 1
ATOM 5254 O O . LYS A 1 659 ? -18.363 -7.926 24.894 1.00 96.62 659 LYS A O 1
ATOM 5259 N N . PHE A 1 660 ? -18.619 -6.288 23.356 1.00 98.31 660 PHE A N 1
ATOM 5260 C CA . PHE A 1 660 ? -17.804 -6.866 22.301 1.00 98.31 660 PHE A CA 1
ATOM 5261 C C . PHE A 1 660 ? -16.617 -5.953 21.994 1.00 98.31 660 PHE A C 1
ATOM 5263 O O . PHE A 1 660 ? -16.755 -4.728 22.011 1.00 98.31 660 PHE A O 1
ATOM 5270 N N . TYR A 1 661 ? -15.466 -6.547 21.704 1.00 98.75 661 TYR A N 1
ATOM 5271 C CA . TYR A 1 661 ? -14.281 -5.831 21.255 1.00 98.75 661 TYR A CA 1
ATOM 5272 C C . TYR A 1 661 ? -13.763 -6.414 19.940 1.00 98.75 661 TYR A C 1
ATOM 5274 O O . TYR A 1 661 ? -13.619 -7.621 19.799 1.00 98.75 661 TYR A O 1
ATOM 5282 N N . TYR A 1 662 ? -13.459 -5.558 18.979 1.00 98.81 662 TYR A N 1
ATOM 5283 C CA . TYR A 1 662 ? -12.801 -5.908 17.731 1.00 98.81 662 TYR A CA 1
ATOM 5284 C C . TYR A 1 662 ? -11.524 -5.087 17.613 1.00 98.81 662 TYR A C 1
ATOM 5286 O O . TYR A 1 662 ? -11.570 -3.862 17.675 1.00 98.81 662 TYR A O 1
ATOM 5294 N N . THR A 1 663 ? -10.377 -5.739 17.469 1.00 97.88 663 THR A N 1
ATOM 5295 C CA . THR A 1 663 ? -9.083 -5.039 17.491 1.00 97.88 663 THR A CA 1
ATOM 5296 C C . THR A 1 663 ? -8.764 -4.296 16.198 1.00 97.88 663 THR A C 1
ATOM 5298 O O . THR A 1 663 ? -7.933 -3.394 16.230 1.00 97.88 663 THR A O 1
ATOM 5301 N N . GLY A 1 664 ? -9.363 -4.693 15.069 1.00 97.56 664 GLY A N 1
ATOM 5302 C CA . GLY A 1 664 ? -8.769 -4.410 13.762 1.00 97.56 664 GLY A CA 1
ATOM 5303 C C . GLY A 1 664 ? -7.421 -5.114 13.592 1.00 97.56 664 GLY A C 1
ATOM 5304 O O . GLY A 1 664 ? -7.041 -5.959 14.416 1.00 97.56 664 GLY A O 1
ATOM 5305 N N . ASP A 1 665 ? -6.689 -4.733 12.550 1.00 97.56 665 ASP A N 1
ATOM 5306 C CA . ASP A 1 665 ? -5.270 -5.057 12.448 1.00 97.56 665 ASP A CA 1
ATOM 5307 C C . ASP A 1 665 ? -4.441 -4.139 13.332 1.00 97.56 665 ASP A C 1
ATOM 5309 O O . ASP A 1 665 ? -4.665 -2.930 13.414 1.00 97.56 665 ASP A O 1
ATOM 5313 N N . THR A 1 666 ? -3.478 -4.731 14.028 1.00 96.94 666 THR A N 1
ATOM 5314 C CA . THR A 1 666 ? -2.664 -4.017 15.002 1.00 96.94 666 THR A CA 1
ATOM 5315 C C . THR A 1 666 ? -1.365 -4.762 15.271 1.00 96.94 666 THR A C 1
ATOM 5317 O O . THR A 1 666 ? -1.329 -5.991 15.288 1.00 96.94 666 THR A O 1
ATOM 5320 N N . GLY A 1 667 ? -0.300 -4.015 15.549 1.00 95.19 667 GLY A N 1
ATOM 5321 C CA . GLY A 1 667 ? 0.843 -4.474 16.327 1.00 95.19 667 GLY A CA 1
ATOM 5322 C C . GLY A 1 667 ? 0.543 -4.451 17.831 1.00 95.19 667 GLY A C 1
ATOM 5323 O O . GLY A 1 667 ? -0.503 -3.969 18.276 1.00 95.19 667 GLY A O 1
ATOM 5324 N N . PHE A 1 668 ? 1.468 -4.980 18.631 1.00 94.75 668 PHE A N 1
ATOM 5325 C CA . PHE A 1 668 ? 1.283 -5.084 20.078 1.00 94.75 668 PHE A CA 1
ATOM 5326 C C . PHE A 1 668 ? 1.673 -3.788 20.809 1.00 94.75 668 PHE A C 1
ATOM 5328 O O . PHE A 1 668 ? 2.815 -3.336 20.713 1.00 94.75 668 PHE A O 1
ATOM 5335 N N . CYS A 1 669 ? 0.741 -3.228 21.588 1.00 92.56 669 CYS A N 1
ATOM 5336 C CA . CYS A 1 669 ? 0.961 -2.088 22.477 1.00 92.56 669 CYS A CA 1
ATOM 5337 C C . CYS A 1 669 ? 0.303 -2.345 23.843 1.00 92.56 669 CYS A C 1
ATOM 5339 O O . CYS A 1 669 ? -0.891 -2.123 24.041 1.00 92.56 669 CYS A O 1
ATOM 5341 N N . GLU A 1 670 ? 1.097 -2.828 24.797 1.00 92.44 670 GLU A N 1
ATOM 5342 C CA . GLU A 1 670 ? 0.622 -3.253 26.118 1.00 92.44 670 GLU A CA 1
ATOM 5343 C C . GLU A 1 670 ? -0.145 -2.154 26.874 1.00 92.44 670 GLU A C 1
ATOM 5345 O O . GLU A 1 670 ? -1.184 -2.414 27.481 1.00 92.44 670 GLU A O 1
ATOM 5350 N N . GLU A 1 671 ? 0.358 -0.917 26.830 1.00 90.44 671 GLU A N 1
ATOM 5351 C CA . GLU A 1 671 ? -0.196 0.208 27.584 1.00 90.44 671 GLU A CA 1
ATOM 5352 C C . GLU A 1 671 ? -1.616 0.568 27.121 1.00 90.44 671 GLU A C 1
ATOM 5354 O O . GLU A 1 671 ? -2.516 0.718 27.951 1.00 90.44 671 GLU A O 1
ATOM 5359 N N . GLU A 1 672 ? -1.843 0.660 25.809 1.00 91.19 672 GLU A N 1
ATOM 5360 C CA . GLU A 1 672 ? -3.145 1.041 25.251 1.00 91.19 672 GLU A CA 1
ATOM 5361 C C . GLU A 1 672 ? -4.191 -0.074 25.430 1.00 91.19 672 GLU A C 1
ATOM 5363 O O . GLU A 1 672 ? -5.340 0.212 25.781 1.00 91.19 672 GLU A O 1
ATOM 5368 N N . PHE A 1 673 ? -3.801 -1.350 25.305 1.00 95.00 673 PHE A N 1
ATOM 5369 C CA . PHE A 1 673 ? -4.712 -2.471 25.578 1.00 95.00 673 PHE A CA 1
ATOM 5370 C C . PHE A 1 673 ? -5.073 -2.587 27.062 1.00 95.00 673 PHE A C 1
ATOM 5372 O O . PHE A 1 673 ? -6.237 -2.825 27.390 1.00 95.00 673 PHE A O 1
ATOM 5379 N N . ARG A 1 674 ? -4.116 -2.357 27.973 1.00 94.19 674 ARG A N 1
ATOM 5380 C CA . ARG A 1 674 ? -4.382 -2.320 29.420 1.00 94.19 674 ARG A CA 1
ATOM 5381 C C . ARG A 1 674 ? -5.353 -1.198 29.780 1.00 94.19 674 ARG A C 1
ATOM 5383 O O . ARG A 1 674 ? -6.349 -1.445 30.452 1.00 94.19 674 ARG A O 1
ATOM 5390 N N . LYS A 1 675 ? -5.105 0.017 29.275 1.00 91.62 675 LYS A N 1
ATOM 5391 C CA . LYS A 1 675 ? -5.995 1.183 29.424 1.00 91.62 675 LYS A CA 1
ATOM 5392 C C . LYS A 1 675 ? -7.428 0.859 28.986 1.00 91.62 675 LYS A C 1
ATOM 5394 O O . LYS A 1 675 ? -8.383 1.180 29.699 1.00 91.62 675 LYS A O 1
ATOM 5399 N N . LEU A 1 676 ? -7.579 0.199 27.835 1.00 94.06 676 LEU A N 1
ATOM 5400 C CA . LEU A 1 676 ? -8.874 -0.238 27.316 1.00 94.06 676 LEU A CA 1
ATOM 5401 C C . LEU A 1 676 ? -9.562 -1.234 28.264 1.00 94.06 676 LEU A C 1
ATOM 5403 O O . LEU A 1 676 ? -10.720 -1.022 28.627 1.00 94.06 676 LEU A O 1
ATOM 5407 N N . GLY A 1 677 ? -8.863 -2.286 28.697 1.00 95.25 677 GLY A N 1
ATOM 5408 C CA . GLY A 1 677 ? -9.415 -3.301 29.599 1.00 95.25 677 GLY A CA 1
ATOM 5409 C C . GLY A 1 677 ? -9.754 -2.789 30.993 1.00 95.25 677 GLY A C 1
ATOM 5410 O O . GLY A 1 677 ? -10.775 -3.175 31.560 1.00 95.25 677 GLY A O 1
ATOM 5411 N N . ASP A 1 678 ? -8.943 -1.887 31.543 1.00 93.75 678 ASP A N 1
ATOM 5412 C CA . ASP A 1 678 ? -9.172 -1.300 32.864 1.00 93.75 678 ASP A CA 1
ATOM 5413 C C . ASP A 1 678 ? -10.413 -0.412 32.908 1.00 93.75 678 ASP A C 1
ATOM 5415 O O . ASP A 1 678 ? -11.111 -0.389 33.921 1.00 93.75 678 ASP A O 1
ATOM 5419 N N . LYS A 1 679 ? -10.714 0.291 31.812 1.00 90.38 679 LYS A N 1
ATOM 5420 C CA . LYS A 1 679 ? -11.842 1.224 31.771 1.00 90.38 679 LYS A CA 1
ATOM 5421 C C . LYS A 1 679 ? -13.113 0.657 31.157 1.00 90.38 679 LYS A C 1
ATOM 5423 O O . LYS A 1 679 ? -14.206 0.990 31.611 1.00 90.38 679 LYS A O 1
ATOM 5428 N N . TYR A 1 680 ? -12.989 -0.127 30.093 1.00 92.94 680 TYR A N 1
ATOM 5429 C CA . TYR A 1 680 ? -14.134 -0.581 29.304 1.00 92.94 680 TYR A CA 1
ATOM 5430 C C . TYR A 1 680 ? -14.400 -2.079 29.454 1.00 92.94 680 TYR A C 1
ATOM 5432 O O . TYR A 1 680 ? -15.544 -2.499 29.256 1.00 92.94 680 TYR A O 1
ATOM 5440 N N . GLY A 1 681 ? -13.397 -2.856 29.872 1.00 92.50 681 GLY A N 1
ATOM 5441 C CA . GLY A 1 681 ? -13.551 -4.267 30.202 1.00 92.50 681 GLY A CA 1
ATOM 5442 C C . GLY A 1 681 ? -14.364 -4.514 31.490 1.00 92.50 681 GLY A C 1
ATOM 5443 O O . GLY A 1 681 ? -14.832 -3.570 32.135 1.00 92.50 681 GLY A O 1
ATOM 5444 N N . PRO A 1 682 ? -14.573 -5.785 31.869 1.00 96.25 682 PRO A N 1
ATOM 5445 C CA . PRO A 1 682 ? -14.296 -6.969 31.056 1.00 96.25 682 PRO A CA 1
ATOM 5446 C C . PRO A 1 682 ? -15.183 -7.026 29.803 1.00 96.25 682 PRO A C 1
ATOM 5448 O O . PRO A 1 682 ? -16.306 -6.513 29.806 1.00 96.25 682 PRO A O 1
ATOM 5451 N N . PHE A 1 683 ? -14.665 -7.614 28.725 1.00 97.69 683 PHE A N 1
ATOM 5452 C CA . PHE A 1 683 ? -15.420 -7.860 27.491 1.00 97.69 683 PHE A CA 1
ATOM 5453 C C . PHE A 1 683 ? -15.933 -9.298 27.477 1.00 97.69 683 PHE A C 1
ATOM 5455 O O . PHE A 1 683 ? -15.213 -10.210 27.860 1.00 97.69 683 PHE A O 1
ATOM 5462 N N . HIS A 1 684 ? -17.155 -9.523 27.002 1.00 97.81 684 HIS A N 1
ATOM 5463 C CA . HIS A 1 684 ? -17.695 -10.882 26.907 1.00 97.81 684 HIS A CA 1
ATOM 5464 C C . HIS A 1 684 ? -17.065 -11.635 25.731 1.00 97.81 684 HIS A C 1
ATOM 5466 O O . HIS A 1 684 ? -16.766 -12.817 25.833 1.00 97.81 684 HIS A O 1
ATOM 5472 N N . LEU A 1 685 ? -16.823 -10.937 24.619 1.00 98.44 685 LEU A N 1
ATOM 5473 C CA . LEU A 1 685 ? -16.150 -11.493 23.451 1.00 98.44 685 LEU A CA 1
ATOM 5474 C C . LEU A 1 685 ? -15.195 -10.464 22.845 1.00 98.44 685 LEU A C 1
ATOM 5476 O O . LEU A 1 685 ? -15.570 -9.303 22.672 1.00 98.44 685 LEU A O 1
ATOM 5480 N N . ALA A 1 686 ? -13.999 -10.908 22.465 1.00 98.75 686 ALA A N 1
ATOM 5481 C CA . ALA A 1 686 ? -13.084 -10.145 21.626 1.00 98.75 686 ALA A CA 1
ATOM 5482 C C . ALA A 1 686 ? -12.740 -10.888 20.323 1.00 98.75 686 ALA A C 1
ATOM 5484 O O . ALA A 1 686 ? -12.419 -12.072 20.348 1.00 98.75 686 ALA A O 1
ATOM 5485 N N . ALA A 1 687 ? -12.768 -10.203 19.185 1.00 98.81 687 ALA A N 1
ATOM 5486 C CA . ALA A 1 687 ? -12.266 -10.708 17.911 1.00 98.81 687 ALA A CA 1
ATOM 5487 C C . ALA A 1 687 ? -10.860 -10.143 17.661 1.00 98.81 687 ALA A C 1
ATOM 5489 O O . ALA A 1 687 ? -10.705 -8.924 17.548 1.00 98.81 687 ALA A O 1
ATOM 5490 N N . ILE A 1 688 ? -9.852 -11.023 17.631 1.00 98.75 688 ILE A N 1
ATOM 5491 C CA . ILE A 1 688 ? -8.421 -10.667 17.642 1.00 98.75 688 ILE A CA 1
ATOM 5492 C C . ILE A 1 688 ? -7.698 -11.379 16.481 1.00 98.75 688 ILE A C 1
ATOM 5494 O O . ILE A 1 688 ? -7.885 -12.591 16.321 1.00 98.75 688 ILE A O 1
ATOM 5498 N N . PRO A 1 689 ? -6.901 -10.685 15.642 1.00 98.38 689 PRO A N 1
ATOM 5499 C CA . PRO A 1 689 ? -6.193 -11.301 14.532 1.00 98.38 689 PRO A CA 1
ATOM 5500 C C . PRO A 1 689 ? -5.119 -12.253 15.042 1.00 98.38 689 PRO A C 1
ATOM 5502 O O . PRO A 1 689 ? -4.427 -11.973 16.019 1.00 98.38 689 PRO A O 1
ATOM 5505 N N . ILE A 1 690 ? -4.985 -13.388 14.359 1.00 98.12 690 ILE A N 1
ATOM 5506 C CA . ILE A 1 690 ? -3.989 -14.411 14.695 1.00 98.12 690 ILE A CA 1
ATOM 5507 C C . ILE A 1 690 ? -3.125 -14.825 13.503 1.00 98.12 690 ILE A C 1
ATOM 5509 O O . ILE A 1 690 ? -2.290 -15.699 13.666 1.00 98.12 690 ILE A O 1
ATOM 5513 N N . GLY A 1 691 ? -3.308 -14.228 12.322 1.00 94.50 691 GLY A N 1
ATOM 5514 C CA . GLY A 1 691 ? -2.542 -14.531 11.104 1.00 94.50 691 GLY A CA 1
ATOM 5515 C C . GLY A 1 691 ? -1.868 -13.293 10.508 1.00 94.50 691 GLY A C 1
ATOM 5516 O O . GLY A 1 691 ? -2.088 -12.181 10.978 1.00 94.50 691 GLY A O 1
ATOM 5517 N N . CYS A 1 692 ? -1.092 -13.479 9.440 1.00 92.88 692 CYS A N 1
ATOM 5518 C CA . CYS A 1 692 ? -0.268 -12.459 8.781 1.00 92.88 692 CYS A CA 1
ATOM 5519 C C . CYS A 1 692 ? 0.850 -11.881 9.663 1.00 92.88 692 CYS A C 1
ATOM 5521 O O . CYS A 1 692 ? 1.200 -10.702 9.593 1.00 92.88 692 CYS A O 1
ATOM 5523 N N . TYR A 1 693 ? 1.419 -12.719 10.530 1.00 92.75 693 TYR A N 1
ATOM 5524 C CA . TYR A 1 693 ? 2.419 -12.293 11.505 1.00 92.75 693 TYR A CA 1
ATOM 5525 C C . TYR A 1 693 ? 3.860 -12.585 11.090 1.00 92.75 693 TYR A C 1
ATOM 5527 O O . TYR A 1 693 ? 4.759 -12.163 11.819 1.00 92.75 693 TYR A O 1
ATOM 5535 N N . SER A 1 694 ? 4.114 -13.290 9.983 1.00 89.75 694 SER A N 1
ATOM 5536 C CA . SER A 1 694 ? 5.443 -13.790 9.607 1.00 89.75 694 SER A CA 1
ATOM 5537 C C . SER A 1 694 ? 5.943 -13.229 8.260 1.00 89.75 694 SER A C 1
ATOM 5539 O O . SER A 1 694 ? 5.183 -13.134 7.303 1.00 89.75 694 SER A O 1
ATOM 5541 N N . PRO A 1 695 ? 7.231 -12.866 8.121 1.00 88.88 695 PRO A N 1
ATOM 5542 C CA . PRO A 1 695 ? 8.298 -13.007 9.103 1.00 88.88 695 PRO A CA 1
ATOM 5543 C C . PRO A 1 695 ? 8.248 -11.886 10.153 1.00 88.88 695 PRO A C 1
ATOM 5545 O O . PRO A 1 695 ? 7.932 -10.731 9.853 1.00 88.88 695 PRO A O 1
ATOM 5548 N N . ARG A 1 696 ? 8.571 -12.208 11.418 1.00 88.56 696 ARG A N 1
ATOM 5549 C CA . ARG A 1 696 ? 8.409 -11.266 12.549 1.00 88.56 696 ARG A CA 1
ATOM 5550 C C . ARG A 1 696 ? 9.218 -9.981 12.392 1.00 88.56 696 ARG A C 1
ATOM 5552 O O . ARG A 1 696 ? 8.777 -8.940 12.859 1.00 88.56 696 ARG A O 1
ATOM 5559 N N . ASN A 1 697 ? 10.380 -10.021 11.745 1.00 84.06 697 ASN A N 1
ATOM 5560 C CA . ASN A 1 697 ? 11.175 -8.816 11.491 1.00 84.06 697 ASN A CA 1
ATOM 5561 C C . ASN A 1 697 ? 10.462 -7.806 10.574 1.00 84.06 697 ASN A C 1
ATOM 5563 O O . ASN A 1 697 ? 10.736 -6.620 10.685 1.00 84.06 697 ASN A O 1
ATOM 5567 N N . PHE A 1 698 ? 9.543 -8.263 9.722 1.00 84.06 698 PHE A N 1
ATOM 5568 C CA . PHE A 1 698 ? 8.777 -7.429 8.795 1.00 84.06 698 PHE A CA 1
ATOM 5569 C C . PHE A 1 698 ? 7.375 -7.094 9.332 1.00 84.06 698 PHE A C 1
ATOM 5571 O O . PHE A 1 698 ? 6.898 -5.966 9.213 1.00 84.06 698 PHE A O 1
ATOM 5578 N N . MET A 1 699 ? 6.701 -8.068 9.949 1.00 89.06 699 MET A N 1
ATOM 5579 C CA . MET A 1 699 ? 5.292 -7.938 10.336 1.00 89.06 699 MET A CA 1
ATOM 5580 C C . MET A 1 699 ? 5.077 -7.410 11.761 1.00 89.06 699 MET A C 1
ATOM 5582 O O . MET A 1 699 ? 4.049 -6.794 12.020 1.00 89.06 699 MET A O 1
ATOM 5586 N N . LYS A 1 700 ? 6.024 -7.581 12.698 1.00 91.31 700 LYS A N 1
ATOM 5587 C CA . LYS A 1 700 ? 5.795 -7.343 14.144 1.00 91.31 700 LYS A CA 1
ATOM 5588 C C . LYS A 1 700 ? 5.259 -5.956 14.510 1.00 91.31 700 LYS A C 1
ATOM 5590 O O . LYS A 1 700 ? 4.486 -5.839 15.456 1.00 91.31 700 LYS A O 1
ATOM 5595 N N . SER A 1 701 ? 5.667 -4.905 13.801 1.00 91.06 701 SER A N 1
ATOM 5596 C CA . SER A 1 701 ? 5.205 -3.544 14.112 1.00 91.06 701 SER A CA 1
ATOM 5597 C C . SER A 1 701 ? 3.762 -3.268 13.680 1.00 91.06 701 SER A C 1
ATOM 5599 O O . SER A 1 701 ? 3.181 -2.306 14.169 1.00 91.06 701 SER A O 1
ATOM 5601 N N . GLN A 1 702 ? 3.179 -4.098 12.817 1.00 92.81 702 GLN A N 1
ATOM 5602 C CA . GLN A 1 702 ? 1.865 -3.876 12.199 1.00 92.81 702 GLN A CA 1
ATOM 5603 C C . GLN A 1 702 ? 0.880 -5.037 12.415 1.00 92.81 702 GLN A C 1
ATOM 5605 O O . GLN A 1 702 ? -0.320 -4.787 12.430 1.00 92.81 702 GLN A O 1
ATOM 5610 N N . HIS A 1 703 ? 1.364 -6.262 12.645 1.00 96.12 703 HIS A N 1
ATOM 5611 C CA . HIS A 1 703 ? 0.553 -7.446 12.934 1.00 96.12 703 HIS A CA 1
ATOM 5612 C C . HIS A 1 703 ? 1.089 -8.204 14.153 1.00 96.12 703 HIS A C 1
ATOM 5614 O O . HIS A 1 703 ? 2.270 -8.582 14.230 1.00 96.12 703 HIS A O 1
ATOM 5620 N N . ILE A 1 704 ? 0.193 -8.458 15.102 1.00 97.25 704 ILE A N 1
ATOM 5621 C CA . ILE A 1 704 ? 0.438 -9.324 16.253 1.00 97.25 704 ILE A CA 1
ATOM 5622 C C . ILE A 1 704 ? 0.590 -10.794 15.859 1.00 97.25 704 ILE A C 1
ATOM 5624 O O . ILE A 1 704 ? -0.003 -11.244 14.884 1.00 97.25 704 ILE A O 1
ATOM 5628 N N . ASN A 1 705 ? 1.367 -11.553 16.633 1.00 97.06 705 ASN A N 1
ATOM 5629 C CA . ASN A 1 705 ? 1.353 -13.020 16.574 1.00 97.06 705 ASN A CA 1
ATOM 5630 C C . ASN A 1 705 ? 0.351 -13.623 17.582 1.00 97.06 705 ASN A C 1
ATOM 5632 O O . ASN A 1 705 ? -0.315 -12.905 18.327 1.00 97.06 705 ASN A O 1
ATOM 5636 N N . THR A 1 706 ? 0.258 -14.953 17.634 1.00 97.81 706 THR A N 1
ATOM 5637 C CA . THR A 1 706 ? -0.677 -15.668 18.519 1.00 97.81 706 THR A CA 1
ATOM 5638 C C . THR A 1 706 ? -0.412 -15.450 20.012 1.00 97.81 706 THR A C 1
ATOM 5640 O O . THR A 1 706 ? -1.365 -15.328 20.778 1.00 97.81 706 THR A O 1
ATOM 5643 N N . ASP A 1 707 ? 0.853 -15.353 20.439 1.00 97.62 707 ASP A N 1
ATOM 5644 C CA . ASP A 1 707 ? 1.207 -15.047 21.835 1.00 97.62 707 ASP A CA 1
ATOM 5645 C C . ASP A 1 707 ? 0.770 -13.625 22.227 1.00 97.62 707 ASP A C 1
ATOM 5647 O O . ASP A 1 707 ? 0.182 -13.412 23.288 1.00 97.62 707 ASP A O 1
ATOM 5651 N N . GLU A 1 708 ? 1.017 -12.644 21.353 1.00 98.06 708 GLU A N 1
ATOM 5652 C CA . GLU A 1 708 ? 0.581 -11.257 21.541 1.00 98.06 708 GLU A CA 1
ATOM 5653 C C . GLU A 1 708 ? -0.956 -11.152 21.525 1.00 98.06 708 GLU A C 1
ATOM 5655 O O . GLU A 1 708 ? -1.516 -10.410 22.330 1.00 98.06 708 GLU A O 1
ATOM 5660 N N . ALA A 1 709 ? -1.657 -11.936 20.696 1.00 98.50 709 ALA A N 1
ATOM 5661 C CA . ALA A 1 709 ? -3.121 -12.017 20.694 1.00 98.50 709 ALA A CA 1
ATOM 5662 C C . ALA A 1 709 ? -3.688 -12.529 22.032 1.00 98.50 709 ALA A C 1
ATOM 5664 O O . ALA A 1 709 ? -4.674 -11.989 22.542 1.00 98.50 709 ALA A O 1
ATOM 5665 N N . VAL A 1 710 ? -3.041 -13.532 22.636 1.00 98.25 710 VAL A N 1
ATOM 5666 C CA . VAL A 1 710 ? -3.398 -14.050 23.966 1.00 98.25 710 VAL A CA 1
ATOM 5667 C C . VAL A 1 710 ? -3.131 -13.018 25.065 1.00 98.25 710 VAL A C 1
ATOM 5669 O O . VAL A 1 710 ? -3.946 -12.871 25.979 1.00 98.25 710 VAL A O 1
ATOM 5672 N N . GLU A 1 711 ? -2.041 -12.251 24.976 1.00 97.69 711 GLU A N 1
ATOM 5673 C CA . GLU A 1 711 ? -1.801 -11.175 25.942 1.00 97.69 711 GLU A CA 1
ATOM 5674 C C . GLU A 1 711 ? -2.815 -10.033 25.776 1.00 97.69 711 GLU A C 1
ATOM 5676 O O . GLU A 1 711 ? -3.313 -9.529 26.781 1.00 97.69 711 GLU A O 1
ATOM 5681 N N . ILE A 1 712 ? -3.220 -9.677 24.547 1.00 98.00 712 ILE A N 1
ATOM 5682 C CA . ILE A 1 712 ? -4.307 -8.706 24.321 1.00 98.00 712 ILE A CA 1
ATOM 5683 C C . ILE A 1 712 ? -5.596 -9.172 24.991 1.00 98.00 712 ILE A C 1
ATOM 5685 O O . ILE A 1 712 ? -6.181 -8.388 25.736 1.00 98.00 712 ILE A O 1
ATOM 5689 N N . HIS A 1 713 ? -6.015 -10.427 24.782 1.00 98.44 713 HIS A N 1
ATOM 5690 C CA . HIS A 1 713 ? -7.187 -11.015 25.449 1.00 98.44 713 HIS A CA 1
ATOM 5691 C C . HIS A 1 713 ? -7.151 -10.775 26.966 1.00 98.44 713 HIS A C 1
ATOM 5693 O O . HIS A 1 713 ? -8.134 -10.325 27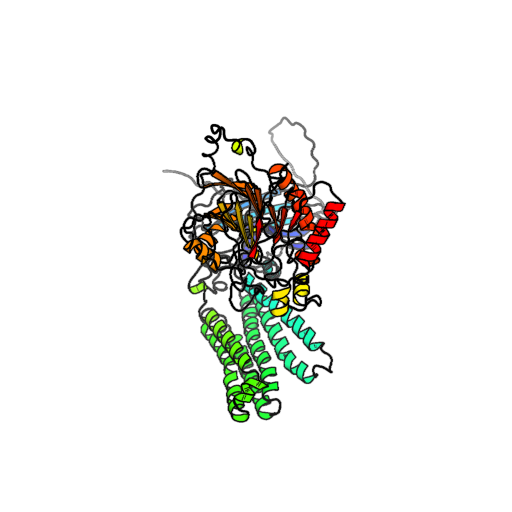.563 1.00 98.44 713 HIS A O 1
ATOM 5699 N N . ARG A 1 714 ? -5.987 -11.004 27.582 1.00 97.75 714 ARG A N 1
ATOM 5700 C CA . ARG A 1 714 ? -5.768 -10.827 29.019 1.00 97.75 714 ARG A CA 1
ATOM 5701 C C . ARG A 1 714 ? -5.827 -9.357 29.442 1.00 97.75 714 ARG A C 1
ATOM 5703 O O . ARG A 1 714 ? -6.492 -9.027 30.422 1.00 97.75 714 ARG A O 1
ATOM 5710 N N . LEU A 1 715 ? -5.161 -8.471 28.699 1.00 97.00 715 LEU A N 1
ATOM 5711 C CA . LEU A 1 715 ? -5.098 -7.035 28.990 1.00 97.00 715 LEU A CA 1
ATOM 5712 C C . LEU A 1 715 ? -6.461 -6.357 28.856 1.00 97.00 715 LEU A C 1
ATOM 5714 O O . LEU A 1 715 ? -6.789 -5.506 29.680 1.00 97.00 715 LEU A O 1
ATOM 5718 N N . VAL A 1 716 ? -7.272 -6.764 27.874 1.00 97.31 716 VAL A N 1
ATOM 5719 C CA . VAL A 1 716 ? -8.641 -6.252 27.710 1.00 97.31 716 VAL A CA 1
ATOM 5720 C C . VAL A 1 716 ? -9.653 -6.942 28.630 1.00 97.31 716 VAL A C 1
ATOM 5722 O O . VAL A 1 716 ? -10.808 -6.523 28.682 1.00 97.31 716 VAL A O 1
ATOM 5725 N N . LYS A 1 717 ? -9.227 -7.960 29.392 1.00 97.56 717 LYS A N 1
ATOM 5726 C CA . LYS A 1 717 ? -10.069 -8.753 30.301 1.00 97.56 717 LYS A CA 1
ATOM 5727 C C . LYS A 1 717 ? -11.250 -9.386 29.554 1.00 97.56 717 LYS A C 1
ATOM 5729 O O . LYS A 1 717 ? -12.400 -9.246 29.970 1.00 97.56 717 LYS A O 1
ATOM 5734 N N . ALA A 1 718 ? -10.975 -9.994 28.401 1.00 97.81 718 ALA A N 1
ATOM 5735 C CA . ALA A 1 718 ? -11.987 -10.710 27.637 1.00 97.81 718 ALA A CA 1
ATOM 5736 C C . ALA A 1 718 ? -12.313 -12.062 28.298 1.00 97.81 718 ALA A C 1
ATOM 5738 O O . ALA A 1 718 ? -11.415 -12.761 28.752 1.00 97.81 718 ALA A O 1
ATOM 5739 N N . GLU A 1 719 ? -13.589 -12.441 28.334 1.00 97.25 719 GLU A N 1
ATOM 5740 C CA . GLU A 1 719 ? -14.025 -13.775 28.770 1.00 97.25 719 GLU A CA 1
ATOM 5741 C C . GLU A 1 719 ? -13.809 -14.808 27.659 1.00 97.25 719 GLU A C 1
ATOM 5743 O O . GLU A 1 719 ? -13.336 -15.911 27.914 1.00 97.25 719 GLU A O 1
ATOM 5748 N N . TYR A 1 720 ? -14.082 -14.427 26.410 1.00 98.12 720 TYR A N 1
ATOM 5749 C CA . TYR A 1 720 ? -13.832 -15.246 25.229 1.00 98.12 720 TYR A CA 1
ATOM 5750 C C . TYR A 1 720 ? -13.103 -14.435 24.159 1.00 98.12 720 TYR A C 1
ATOM 5752 O O . TYR A 1 720 ? -13.370 -13.243 23.978 1.00 98.12 720 TYR A O 1
ATOM 5760 N N . SER A 1 721 ? -12.223 -15.078 23.392 1.00 98.50 721 SER A N 1
ATOM 5761 C CA . SER A 1 721 ? -11.670 -14.497 22.167 1.00 98.50 721 SER A CA 1
ATOM 5762 C C . SER A 1 721 ? -11.767 -15.430 20.975 1.00 98.50 721 SER A C 1
ATOM 5764 O O . SER A 1 721 ? -11.355 -16.579 21.073 1.00 98.50 721 SER A O 1
ATOM 5766 N N . ILE A 1 722 ? -12.256 -14.921 19.842 1.00 98.50 722 ILE A N 1
ATOM 5767 C CA . ILE A 1 722 ? -12.222 -15.620 18.551 1.00 98.50 722 ILE A CA 1
ATOM 5768 C C . ILE A 1 722 ? -11.018 -15.149 17.729 1.00 98.50 722 ILE A C 1
ATOM 5770 O O . ILE A 1 722 ? -10.771 -13.945 17.612 1.00 98.50 722 ILE A O 1
ATOM 5774 N N . GLY A 1 723 ? -10.273 -16.099 17.162 1.00 98.31 723 GLY A N 1
ATOM 5775 C CA . GLY A 1 723 ? -9.169 -15.813 16.245 1.00 98.31 723 GLY A CA 1
ATOM 5776 C C . GLY A 1 723 ? -9.665 -15.445 14.844 1.00 98.31 723 GLY A C 1
ATOM 5777 O O . GLY A 1 723 ? -10.371 -16.234 14.220 1.00 98.31 723 GLY A O 1
ATOM 5778 N N . ILE A 1 724 ? -9.276 -14.272 14.337 1.00 98.69 724 ILE A N 1
ATOM 5779 C CA . ILE A 1 724 ? -9.664 -13.744 13.010 1.00 98.69 724 ILE A CA 1
ATOM 5780 C C . ILE A 1 724 ? -8.432 -13.455 12.124 1.00 98.69 724 ILE A C 1
ATOM 5782 O O . ILE A 1 724 ? -7.306 -13.789 12.497 1.00 98.69 724 ILE A O 1
ATOM 5786 N N . HIS A 1 725 ? -8.633 -12.861 10.939 1.00 97.56 725 HIS A N 1
ATOM 5787 C CA . HIS A 1 725 ? -7.617 -12.486 9.928 1.00 97.56 725 HIS A CA 1
ATOM 5788 C C . HIS A 1 725 ? -6.916 -13.666 9.214 1.00 97.56 725 HIS A C 1
ATOM 5790 O O . HIS A 1 725 ? -6.431 -13.545 8.094 1.00 97.56 725 HIS A O 1
ATOM 5796 N N . TRP A 1 726 ? -6.884 -14.846 9.826 1.00 96.06 726 TRP A N 1
ATOM 5797 C CA . TRP A 1 726 ? -6.232 -16.038 9.286 1.00 96.06 726 TRP A CA 1
ATOM 5798 C C . TRP A 1 726 ? -7.137 -16.852 8.332 1.00 96.06 726 TRP A C 1
ATOM 5800 O O . TRP A 1 726 ? -8.321 -16.558 8.138 1.00 96.06 726 TRP A O 1
ATOM 5810 N N . GLY A 1 727 ? -6.573 -17.883 7.693 1.00 94.56 727 GLY A N 1
ATOM 5811 C CA . GLY A 1 727 ? -7.343 -18.934 7.012 1.00 94.56 727 GLY A CA 1
ATOM 5812 C C . GLY A 1 727 ? -8.126 -18.512 5.758 1.00 94.56 727 GLY A C 1
ATOM 5813 O O . GLY A 1 727 ? -8.924 -19.300 5.256 1.00 94.56 727 GLY A O 1
ATOM 5814 N N . THR A 1 728 ? -7.951 -17.285 5.242 1.00 95.31 728 THR A N 1
ATOM 5815 C CA . THR A 1 728 ? -8.847 -16.737 4.202 1.00 95.31 728 THR A CA 1
ATOM 5816 C C . THR A 1 728 ? -8.138 -16.210 2.953 1.00 95.31 728 THR A C 1
ATOM 5818 O O . THR A 1 728 ? -8.495 -16.632 1.848 1.00 95.31 728 THR A O 1
ATOM 5821 N N . TYR A 1 729 ? -7.150 -15.320 3.100 1.00 92.38 729 TYR A N 1
ATOM 5822 C CA . TYR A 1 729 ? -6.388 -14.710 2.000 1.00 92.38 729 TYR A CA 1
ATOM 5823 C C . TYR A 1 729 ? -4.906 -15.084 2.037 1.00 92.38 729 TYR A C 1
ATOM 5825 O O . TYR A 1 729 ? -4.313 -15.225 3.104 1.00 92.38 729 TYR A O 1
ATOM 5833 N N . GLU A 1 730 ? -4.287 -15.198 0.861 1.00 85.06 730 GLU A N 1
ATOM 5834 C CA . GLU A 1 730 ? -2.831 -15.322 0.720 1.00 85.06 730 GLU A CA 1
ATOM 5835 C C . GLU A 1 730 ? -2.183 -13.926 0.775 1.00 85.06 730 GLU A C 1
ATOM 5837 O O . GLU A 1 730 ? -1.904 -13.306 -0.252 1.00 85.06 730 GLU A O 1
ATOM 5842 N N . MET A 1 731 ? -1.984 -13.408 1.990 1.00 82.69 731 MET A N 1
ATOM 5843 C CA . MET A 1 731 ? -1.501 -12.040 2.264 1.00 82.69 731 MET A CA 1
ATOM 5844 C C . MET A 1 731 ? 0.028 -11.875 2.129 1.00 82.69 731 MET A C 1
ATOM 5846 O O . MET A 1 731 ? 0.604 -10.898 2.596 1.00 82.69 731 MET A O 1
ATOM 5850 N N . GLY A 1 732 ? 0.711 -12.837 1.501 1.00 74.56 732 GLY A N 1
ATOM 5851 C CA . GLY A 1 732 ? 2.171 -12.840 1.328 1.00 74.56 732 GLY A CA 1
ATOM 5852 C C . GLY A 1 732 ? 2.980 -13.185 2.585 1.00 74.56 732 GLY A C 1
ATOM 5853 O O . GLY A 1 732 ? 4.203 -13.257 2.508 1.00 74.56 732 GLY A O 1
ATOM 5854 N N . SER A 1 733 ? 2.314 -13.412 3.717 1.00 83.31 733 SER A N 1
ATOM 5855 C CA . SER A 1 733 ? 2.926 -13.849 4.971 1.00 83.31 733 SER A CA 1
ATOM 5856 C C . SER A 1 733 ? 3.572 -15.236 4.847 1.00 83.31 733 SER A C 1
ATOM 5858 O O . SER A 1 733 ? 3.189 -16.029 3.984 1.00 83.31 733 SER A O 1
ATOM 5860 N N . THR A 1 734 ? 4.574 -15.529 5.678 1.00 86.38 734 THR A N 1
ATOM 5861 C CA . THR A 1 734 ? 5.397 -16.749 5.541 1.00 86.38 734 THR A CA 1
ATOM 5862 C C . THR A 1 734 ? 5.004 -17.893 6.471 1.00 86.38 734 THR A C 1
ATOM 5864 O O . THR A 1 734 ? 5.576 -18.977 6.349 1.00 86.38 734 THR A O 1
ATOM 5867 N N . GLU A 1 735 ? 4.046 -17.694 7.379 1.00 89.12 735 GLU A N 1
ATOM 5868 C CA . GLU A 1 735 ? 3.501 -18.780 8.195 1.00 89.12 735 GLU A CA 1
ATOM 5869 C C . GLU A 1 735 ? 2.657 -19.755 7.354 1.00 89.12 735 GLU A C 1
ATOM 5871 O O . GLU A 1 735 ? 1.995 -19.341 6.395 1.00 89.12 735 GLU A O 1
ATOM 5876 N N . PRO A 1 736 ? 2.631 -21.049 7.715 1.00 89.88 736 PRO A N 1
ATOM 5877 C CA . PRO A 1 736 ? 1.641 -21.981 7.197 1.00 89.88 736 PRO A CA 1
ATOM 5878 C C . PRO A 1 736 ? 0.211 -21.516 7.471 1.00 89.88 736 PRO A C 1
ATOM 5880 O O . PRO A 1 736 ? -0.104 -21.026 8.552 1.00 89.88 736 PRO A O 1
ATOM 5883 N N . TYR A 1 737 ? -0.683 -21.722 6.504 1.00 89.31 737 TYR A N 1
ATOM 5884 C CA . TYR A 1 737 ? -2.084 -21.293 6.595 1.00 89.31 737 TYR A CA 1
ATOM 5885 C C . TYR A 1 737 ? -2.855 -21.904 7.790 1.00 89.31 737 TYR A C 1
ATOM 5887 O O . TYR A 1 737 ? -3.814 -21.300 8.268 1.00 89.31 737 TYR A O 1
ATOM 5895 N N . ASP A 1 738 ? -2.443 -23.086 8.258 1.00 91.25 738 ASP A N 1
ATOM 5896 C CA . ASP A 1 738 ? -3.034 -23.874 9.346 1.00 91.25 738 ASP A CA 1
ATOM 5897 C C . ASP A 1 738 ? -2.256 -23.791 10.673 1.00 91.25 738 ASP A C 1
ATOM 5899 O O . ASP A 1 738 ? -2.694 -24.344 11.682 1.00 91.25 738 ASP A O 1
ATOM 5903 N N . GLU A 1 739 ? -1.139 -23.059 10.715 1.00 94.25 739 GLU A N 1
ATOM 5904 C CA . GLU A 1 739 ? -0.349 -22.833 11.933 1.00 94.25 739 GLU A CA 1
ATOM 5905 C C . GLU A 1 739 ? -1.041 -21.903 12.957 1.00 94.25 739 GLU A C 1
ATOM 5907 O O . GLU A 1 739 ? -1.082 -22.267 14.141 1.00 94.25 739 GLU A O 1
ATOM 5912 N N . PRO A 1 740 ? -1.641 -20.753 12.565 1.00 96.06 740 PRO A N 1
ATOM 5913 C CA . PRO A 1 740 ? -2.294 -19.830 13.494 1.00 96.06 740 PRO A CA 1
ATOM 5914 C C . PRO A 1 740 ? -3.246 -20.461 14.525 1.00 96.06 740 PRO A C 1
ATOM 5916 O O . PRO A 1 740 ? -3.098 -20.171 15.716 1.00 96.06 740 PRO A O 1
ATOM 5919 N N . PRO A 1 741 ? -4.211 -21.330 14.154 1.00 96.56 741 PRO A N 1
ATOM 5920 C CA . PRO A 1 741 ? -5.160 -21.886 15.115 1.00 96.56 741 PRO A CA 1
ATOM 5921 C C . PRO A 1 741 ? -4.492 -22.824 16.123 1.00 96.56 741 PRO A C 1
ATOM 5923 O O . PRO A 1 741 ? -4.927 -22.890 17.276 1.00 96.56 741 PRO A O 1
ATOM 5926 N N . VAL A 1 742 ? -3.438 -23.534 15.709 1.00 96.62 742 VAL A N 1
ATOM 5927 C CA . VAL A 1 742 ? -2.665 -24.426 16.579 1.00 96.62 742 VAL A CA 1
ATOM 5928 C C . VAL A 1 742 ? -1.919 -23.592 17.612 1.00 96.62 742 VAL A C 1
ATOM 5930 O O . VAL A 1 742 ? -2.124 -23.772 18.815 1.00 96.62 742 VAL A O 1
ATOM 5933 N N . LEU A 1 743 ? -1.134 -22.611 17.157 1.00 97.50 743 LEU A N 1
ATOM 5934 C CA . LEU A 1 743 ? -0.337 -21.771 18.048 1.00 97.50 743 LEU A CA 1
ATOM 5935 C C . LEU A 1 743 ? -1.200 -20.888 18.957 1.00 97.50 743 LEU A C 1
ATOM 5937 O O . LEU A 1 743 ? -0.811 -20.635 20.095 1.00 97.50 743 LEU A O 1
ATOM 5941 N N . PHE A 1 744 ? -2.379 -20.447 18.511 1.00 97.81 744 PHE A N 1
ATOM 5942 C CA . PHE A 1 744 ? -3.304 -19.680 19.350 1.00 97.81 744 PHE A CA 1
ATOM 5943 C C . PHE A 1 744 ? -3.871 -20.520 20.500 1.00 97.81 744 PHE A C 1
ATOM 5945 O O . PHE A 1 744 ? -3.870 -20.074 21.649 1.00 97.81 744 PHE A O 1
ATOM 5952 N N . LYS A 1 745 ? -4.279 -21.768 20.231 1.00 96.88 745 LYS A N 1
ATOM 5953 C CA . LYS A 1 745 ? -4.731 -22.698 21.280 1.00 96.88 745 LYS A CA 1
ATOM 5954 C C . LYS A 1 745 ? -3.604 -23.053 22.251 1.00 96.88 745 LYS A C 1
ATOM 5956 O O . LYS A 1 745 ? -3.827 -23.092 23.461 1.00 96.88 745 LYS A O 1
ATOM 5961 N N . GLU A 1 746 ? -2.393 -23.284 21.745 1.00 97.25 746 GLU A N 1
ATOM 5962 C CA . GLU A 1 746 ? -1.224 -23.571 22.582 1.00 97.25 746 GLU A CA 1
ATOM 5963 C C . GLU A 1 746 ? -0.834 -22.389 23.475 1.00 97.25 746 GLU A C 1
ATOM 5965 O O . GLU A 1 746 ? -0.614 -22.574 24.675 1.00 97.25 746 GLU A O 1
ATOM 5970 N N . ALA A 1 747 ? -0.773 -21.177 22.918 1.00 97.38 747 ALA A N 1
ATOM 5971 C CA . ALA A 1 747 ? -0.505 -19.957 23.674 1.00 97.38 747 ALA A CA 1
ATOM 5972 C C . ALA A 1 747 ? -1.582 -19.724 24.747 1.00 97.38 747 ALA A C 1
ATOM 5974 O O . ALA A 1 747 ? -1.259 -19.424 25.898 1.00 97.38 747 ALA A O 1
ATOM 5975 N N . GLY A 1 748 ? -2.853 -19.964 24.410 1.00 96.94 748 GLY A N 1
ATOM 5976 C CA . GLY A 1 748 ? -3.964 -19.878 25.353 1.00 96.94 748 GLY A CA 1
ATOM 5977 C C . GLY A 1 748 ? -3.851 -20.870 26.514 1.00 96.94 748 GLY A C 1
ATOM 5978 O O . GLY A 1 748 ? -4.045 -20.499 27.674 1.00 96.94 748 GLY A O 1
ATOM 5979 N N . LYS A 1 749 ? -3.460 -22.122 26.235 1.00 96.38 749 LYS A N 1
ATOM 5980 C CA . LYS A 1 749 ? -3.189 -23.129 27.274 1.00 96.38 749 LYS A CA 1
ATOM 5981 C C . LYS A 1 749 ? -2.058 -22.681 28.205 1.00 96.38 749 LYS A C 1
ATOM 5983 O O . LYS A 1 749 ? -2.233 -22.703 29.421 1.00 96.38 749 LYS A O 1
ATOM 5988 N N . LYS A 1 750 ? -0.938 -22.210 27.644 1.00 96.31 750 LYS A N 1
ATOM 5989 C CA . LYS A 1 750 ? 0.197 -21.683 28.424 1.00 96.31 750 LYS A CA 1
ATOM 5990 C C . LYS A 1 750 ? -0.219 -20.500 29.303 1.00 96.31 750 LYS A C 1
ATOM 5992 O O . LYS A 1 750 ? 0.225 -20.393 30.443 1.00 96.31 750 LYS A O 1
ATOM 5997 N N . ALA A 1 751 ? -1.087 -19.619 28.806 1.00 95.38 751 ALA A N 1
ATOM 5998 C CA . ALA A 1 751 ? -1.593 -18.494 29.587 1.00 95.38 751 ALA A CA 1
ATOM 5999 C C . ALA A 1 751 ? -2.464 -18.945 30.769 1.00 95.38 751 ALA A C 1
ATOM 6001 O O . ALA A 1 751 ? -2.298 -18.408 31.862 1.00 95.38 751 ALA A O 1
ATOM 6002 N N . LYS A 1 752 ? -3.323 -19.956 30.588 1.00 95.44 752 LYS A N 1
ATOM 6003 C CA . LYS A 1 752 ? -4.139 -20.544 31.669 1.00 95.44 752 LYS A CA 1
ATOM 6004 C C . LYS A 1 752 ? -3.321 -21.270 32.736 1.00 95.44 752 LYS A C 1
ATOM 6006 O O . LYS A 1 752 ? -3.729 -21.320 33.887 1.00 95.44 752 LYS A O 1
ATOM 6011 N N . GLU A 1 753 ? -2.169 -21.825 32.367 1.00 95.31 753 GLU A N 1
ATOM 6012 C CA . GLU A 1 753 ? -1.222 -22.412 33.326 1.00 95.31 753 GLU A CA 1
ATOM 6013 C C . GLU A 1 753 ? -0.467 -21.333 34.122 1.00 95.31 753 GLU A C 1
ATOM 6015 O O . GLU A 1 753 ? -0.062 -21.566 35.259 1.00 95.31 753 GLU A O 1
ATOM 6020 N N . LYS A 1 754 ? -0.271 -20.148 33.529 1.00 94.94 754 LYS A N 1
ATOM 6021 C CA . LYS A 1 754 ? 0.526 -19.054 34.100 1.00 94.94 754 LYS A CA 1
ATOM 6022 C C . LYS A 1 754 ? -0.288 -18.052 34.923 1.00 94.94 754 LYS A C 1
ATOM 6024 O O . LYS A 1 754 ? 0.261 -17.435 35.835 1.00 94.94 754 LYS A O 1
ATOM 6029 N N . TYR A 1 755 ? -1.555 -17.842 34.583 1.00 92.62 755 TYR A N 1
ATOM 6030 C CA . TYR A 1 755 ? -2.398 -16.807 35.175 1.00 92.62 755 TYR A CA 1
ATOM 6031 C C . TYR A 1 755 ? -3.759 -17.374 35.583 1.00 92.62 755 TYR A C 1
ATOM 6033 O O . TYR A 1 755 ? -4.352 -18.181 34.871 1.00 92.62 755 TYR A O 1
ATOM 6041 N N . GLU A 1 756 ? -4.286 -16.898 36.708 1.00 88.56 756 GLU A N 1
ATOM 6042 C CA . GLU A 1 756 ? -5.644 -17.220 37.150 1.00 88.56 756 GLU A CA 1
ATOM 6043 C C . GLU A 1 756 ? -6.693 -16.434 36.347 1.00 88.56 756 GLU A C 1
ATOM 6045 O O . GLU A 1 756 ? -6.426 -15.327 35.873 1.00 88.56 756 GLU A O 1
ATOM 6050 N N . ASN A 1 757 ? -7.905 -16.988 36.237 1.00 85.94 757 ASN A N 1
ATOM 6051 C CA . ASN A 1 757 ? -9.070 -16.345 35.610 1.00 85.94 757 ASN A CA 1
ATOM 6052 C C . ASN A 1 757 ? -8.856 -15.907 34.145 1.00 85.94 757 ASN A C 1
ATOM 6054 O O . ASN A 1 757 ? -9.391 -14.887 33.714 1.00 85.94 757 ASN A O 1
ATOM 6058 N N . VAL A 1 758 ? -8.066 -16.662 33.377 1.00 90.69 758 VAL A N 1
ATOM 6059 C CA . VAL A 1 758 ? -7.926 -16.454 31.928 1.00 90.69 758 VAL A CA 1
ATOM 6060 C C . VAL A 1 758 ? -9.115 -17.080 31.206 1.00 90.69 758 VAL A C 1
ATOM 6062 O O . VAL A 1 758 ? -9.430 -18.251 31.433 1.00 90.69 758 VAL A O 1
ATOM 6065 N N . GLY A 1 759 ? -9.745 -16.294 30.335 1.00 92.25 759 GLY A N 1
ATOM 6066 C CA . GLY A 1 759 ? -10.875 -16.707 29.517 1.00 92.25 759 GLY A CA 1
ATOM 6067 C C . GLY A 1 759 ? -10.536 -17.764 28.461 1.00 92.25 759 GLY A C 1
ATOM 6068 O O . GLY A 1 759 ? -9.444 -18.338 28.420 1.00 92.25 759 GLY A O 1
ATOM 6069 N N . ASP A 1 760 ? -11.505 -18.052 27.599 1.00 96.00 760 ASP A N 1
ATOM 6070 C CA . ASP A 1 760 ? -11.402 -19.077 26.564 1.00 96.00 760 ASP A CA 1
ATOM 6071 C C . ASP A 1 760 ? -10.965 -18.518 25.203 1.00 96.00 760 ASP A C 1
ATOM 6073 O O . ASP A 1 760 ? -11.328 -17.414 24.791 1.00 96.00 760 ASP A O 1
ATOM 6077 N N . PHE A 1 761 ? -10.207 -19.334 24.469 1.00 97.19 761 PHE A N 1
ATOM 6078 C CA . PHE A 1 761 ? -9.683 -19.027 23.139 1.00 97.19 761 PHE A CA 1
ATOM 6079 C C . PHE A 1 761 ? -10.360 -19.934 22.115 1.00 97.19 761 PHE A C 1
ATOM 6081 O O . PHE A 1 761 ? -10.207 -21.157 22.148 1.00 97.19 761 PHE A O 1
ATOM 6088 N N . ILE A 1 762 ? -11.127 -19.329 21.217 1.00 97.62 762 ILE A N 1
ATOM 6089 C CA . ILE A 1 762 ? -12.020 -20.006 20.288 1.00 97.62 762 ILE A CA 1
ATOM 6090 C C . ILE A 1 762 ? -11.456 -19.887 18.871 1.00 97.62 762 ILE A C 1
ATOM 6092 O O . ILE A 1 762 ? -11.090 -18.807 18.404 1.00 97.62 762 ILE A O 1
ATOM 6096 N N . ILE A 1 763 ? -11.408 -21.020 18.181 1.00 97.69 763 ILE A N 1
ATOM 6097 C CA . ILE A 1 763 ? -11.153 -21.104 16.744 1.00 97.69 763 ILE A CA 1
ATOM 6098 C C . ILE A 1 763 ? -12.446 -21.587 16.112 1.00 97.69 763 ILE A C 1
ATOM 6100 O O . ILE A 1 763 ? -12.997 -22.581 16.579 1.00 97.69 763 ILE A O 1
ATOM 6104 N N . LEU A 1 764 ? -12.901 -20.862 15.097 1.00 98.00 764 LEU A N 1
ATOM 6105 C CA . LEU A 1 764 ? -14.106 -21.169 14.343 1.00 98.00 764 LEU A CA 1
ATOM 6106 C C . LEU A 1 764 ? -13.725 -21.589 12.930 1.00 98.00 764 LEU A C 1
ATOM 6108 O O . LEU A 1 764 ? -12.756 -21.067 12.379 1.00 98.00 764 LEU A O 1
ATOM 6112 N N . ASP A 1 765 ? -14.510 -22.483 12.347 1.00 98.06 765 ASP A N 1
ATOM 6113 C CA . ASP A 1 765 ? -14.500 -22.735 10.910 1.00 98.06 765 ASP A CA 1
ATOM 6114 C C . ASP A 1 765 ? -15.212 -21.598 10.151 1.00 98.06 765 ASP A C 1
ATOM 6116 O O . ASP A 1 765 ? -15.992 -20.822 10.718 1.00 98.06 765 ASP A O 1
ATOM 6120 N N . HIS A 1 766 ? -14.975 -21.472 8.841 1.00 98.44 766 HIS A N 1
ATOM 6121 C CA . HIS A 1 766 ? -15.632 -20.441 8.029 1.00 98.44 766 HIS A CA 1
ATOM 6122 C C . HIS A 1 766 ? -17.145 -20.652 8.017 1.00 98.44 766 HIS A C 1
ATOM 6124 O O . HIS A 1 766 ? -17.639 -21.632 7.470 1.00 98.44 766 HIS A O 1
ATOM 6130 N N . GLY A 1 767 ? -17.889 -19.690 8.552 1.00 98.25 767 GLY A N 1
ATOM 6131 C CA . GLY A 1 767 ? -19.341 -19.739 8.697 1.00 98.25 767 GLY A CA 1
ATOM 6132 C C . GLY A 1 767 ? -19.812 -20.354 10.008 1.00 98.25 767 GLY A C 1
ATOM 6133 O O . GLY A 1 767 ? -21.014 -20.357 10.259 1.00 98.25 767 GLY A O 1
ATOM 6134 N N . GLU A 1 768 ? -18.912 -20.857 10.852 1.00 98.44 768 GLU A N 1
ATOM 6135 C CA . GLU A 1 768 ? -19.288 -21.382 12.157 1.00 98.44 768 GLU A CA 1
ATOM 6136 C C . GLU A 1 768 ? -19.714 -20.245 13.089 1.00 98.44 768 GLU A C 1
ATOM 6138 O O . GLU A 1 768 ? -19.206 -19.116 13.042 1.00 98.44 768 GLU A O 1
ATOM 6143 N N . THR A 1 769 ? -20.680 -20.561 13.948 1.00 97.88 769 THR A N 1
ATOM 6144 C CA . THR A 1 769 ? -21.237 -19.616 14.898 1.00 97.88 769 THR A CA 1
ATOM 6145 C C . THR A 1 769 ? -20.954 -20.027 16.336 1.00 97.88 769 THR A C 1
ATOM 6147 O O . THR A 1 769 ? -21.464 -21.034 16.826 1.00 97.88 769 THR A O 1
ATOM 6150 N N . TRP A 1 770 ? -20.240 -19.164 17.050 1.00 97.44 770 TRP A N 1
ATOM 6151 C CA . TRP A 1 770 ? -20.095 -19.238 18.495 1.00 97.44 770 TRP A CA 1
ATOM 6152 C C . TRP A 1 770 ? -21.296 -18.605 19.209 1.00 97.44 770 TRP A C 1
ATOM 6154 O O . TRP A 1 770 ? -21.805 -17.559 18.792 1.00 97.44 770 TRP A O 1
ATOM 6164 N N . LYS A 1 771 ? -21.739 -19.223 20.309 1.00 95.44 771 LYS A N 1
ATOM 6165 C CA . LYS A 1 771 ? -22.846 -18.754 21.155 1.00 95.44 771 LYS A CA 1
ATOM 6166 C C . LYS A 1 771 ? -22.355 -18.609 22.588 1.00 95.44 771 LYS A C 1
ATOM 6168 O O . LYS A 1 771 ? -21.757 -19.539 23.125 1.00 95.44 771 LYS A O 1
ATOM 6173 N N . TYR A 1 772 ? -22.641 -17.466 23.201 1.00 93.69 772 TYR A N 1
ATOM 6174 C CA . TYR A 1 772 ? -22.308 -17.218 24.594 1.00 93.69 772 TYR A CA 1
ATOM 6175 C C . TYR A 1 772 ? -23.084 -18.165 25.508 1.00 93.69 772 TYR A C 1
ATOM 6177 O O . TYR A 1 772 ? -24.300 -18.316 25.378 1.00 93.69 772 TYR A O 1
ATOM 6185 N N . GLN A 1 773 ? -22.378 -18.795 26.443 1.00 84.44 773 GLN A N 1
ATOM 6186 C CA . GLN A 1 773 ? -22.978 -19.627 27.476 1.00 84.44 773 GLN A CA 1
ATOM 6187 C C . GLN A 1 773 ? -22.957 -18.847 28.784 1.00 84.44 773 GLN A C 1
ATOM 6189 O O . GLN A 1 773 ? -21.900 -18.614 29.364 1.00 84.44 773 GLN A O 1
ATOM 6194 N N . LYS A 1 774 ? -24.134 -18.415 29.240 1.00 75.12 774 LYS A N 1
ATOM 6195 C CA . LYS A 1 774 ? -24.263 -17.689 30.503 1.00 75.12 774 LYS A CA 1
ATOM 6196 C C . LYS A 1 774 ? -23.913 -18.647 31.642 1.00 75.12 774 LYS A C 1
ATOM 6198 O O . LYS A 1 774 ? -24.648 -19.606 31.887 1.00 75.12 774 LYS A O 1
ATOM 6203 N N . ASN A 1 775 ? -22.789 -18.408 32.314 1.00 60.91 775 ASN A N 1
ATOM 6204 C CA . ASN A 1 775 ? -22.405 -19.200 33.477 1.00 60.91 775 ASN A CA 1
ATOM 6205 C C . ASN A 1 775 ? -23.516 -19.098 34.529 1.00 60.91 775 ASN A C 1
ATOM 6207 O O . ASN A 1 775 ? -23.837 -18.016 35.016 1.00 60.91 775 ASN A O 1
ATOM 6211 N N . SER A 1 776 ? -24.149 -20.235 34.816 1.00 36.56 776 SER A N 1
ATOM 6212 C CA . SER A 1 776 ? -25.205 -20.360 35.819 1.00 36.56 776 SER A CA 1
ATOM 6213 C C . SER A 1 776 ? -24.552 -20.441 37.197 1.00 36.56 776 SER A C 1
ATOM 6215 O O . SER A 1 776 ? -24.418 -21.534 37.736 1.00 36.56 776 SER A O 1
ATOM 6217 N N . ASN A 1 777 ? -24.078 -19.310 37.721 1.00 31.41 777 ASN A N 1
ATOM 6218 C CA . ASN A 1 777 ? -23.601 -19.200 39.102 1.00 31.41 777 ASN A CA 1
ATOM 6219 C C . ASN A 1 777 ? -24.514 -18.293 39.917 1.00 31.41 777 ASN A C 1
ATOM 6221 O O . ASN A 1 777 ? -24.795 -17.168 39.442 1.00 31.41 777 ASN A O 1
#

Radius of gyration: 35.86 Å; Cα contacts (8 Å, |Δi|>4): 1310; chains: 1; bounding box: 90×120×84 Å

Sequence (777 aa):
MSGNNPNDKSSDFVTPEVTKALNQARDIVTKGKTEEAANVVEESTTVKFTQTGSRKDPVEVIISHSSVVSQGSSDDEGTKSDDDSNNDLTQTLGSRAHENPNDAEKHSAFHYRRKTSGMWEADTETIATELSPDDEAKLTVDVRAETKTVKDHQLVTTTWEARWTVQTYEMLPEWLQDNEYLRTGHRPPLPSVAECFKSIWSIHTETGNIWTHLIGCVAFFILGAWFMSRPKGDVDFQEKLVFSFFFLGAILCLGLSFVFHTLSCHSVPVVRLFSKLDYMGISLLIIGSFIPWIYYGFYCRREPKITYIGMVVVLGIAAIIISLWDKFSESKYRPLRAGVFVGMGCSGIIPTVHFIYTDGVRRLFEENSFGWLCTMAALYLIGAVLYATRTPERFFPGKCDLVKNWDFDRTEKTSTGKEMDRNLSKSGNPIDKIFARPLEFGRRILGGNVYDNPPSFTGWKGLPGLFEVIRFMFGPERYPGTPSKEILDTTLPVVKPDFSNSPDLKATWLGHATVLVQMGGFNFITDPVFCSRASPVSFLGPRRYRKPPCEIEDLPDLQFAVISHNHYDHLDAKAVADLNRKFPKMVWYVPQDLKDWMQSTVPGAEIHDMTWGESKIHEWNGKGYKILCVPAQHWSLRGVFNKNTSLWSGWAVTGPEYKFYYTGDTGFCEEEFRKLGDKYGPFHLAAIPIGCYSPRNFMKSQHINTDEAVEIHRLVKAEYSIGIHWGTYEMGSTEPYDEPPVLFKEAGKKAKEKYENVGDFIILDHGETWKYQKNSN

Secondary structure (DSSP, 8-state):
-------------S-HHHHHHHHHHHHHHHHS-----TTEEEEEEEEEEE--SSTTS--EEEEEEEEEEEPPP---------------------------S----EEEEEEEEEETTS-EEE---S---S--TTEEEEEEEEEEEEE--BTTB-EEEEEEEEEE-PBPGGGS-GGG---TT--S-BPPP---HHHHHHGGGS-STTHHHHHHHHHHHHHHHHHHHHHHHS-TTTS-HHHHHHHHHHHHHHHHHHHHHHHHHHHTTS-HHHHHHHHHHHHHHHHHHHHHHHHHHHHHHTTT-HHHHHHHHHHHHHHHHHHHHHHTSGGGGSGGGHHHHHHHHHHHHHTTHHHHHHHHHHHHHHHHHHTS-HHHHHHHHHHHHHHHHHHHHTTTTTTSTTTSSSS-------------SSSSTTSGGG---HHHHS-SS----SPPEE-SS-EE--TT-TT---SPPHHHHHHHHH-S-----PPPHHHHHHHS-BPPP-----SS-EEEEEETTEEEEE-SS-EEEES----SBSSSSSSSSPBBSS--SS-GGGSPP-SEEE----STTT--HHHHHHHHHH-TT-EEEEETT-HHHHHHHSTT-EEEEE-TT-EEEEEETTEEEEEEEE--B----SSTT-TTSS---EEEEE-SS-EEEE--S-B--HHHHHHHHHHH--EEEEEEE-SS--SHHHHTTTS--HHHHHHHHHHTTEEEEEEES-SSB--S--S-TTHHHHHHHHHHHHHHHHSTT--EEE---BT-EEE------

pLDDT: mean 76.3, std 24.25, range [23.42, 98.81]

Mean predicted aligned error: 20.08 Å

Solvent-accessible surface area (backbone atoms only — not comparable to full-atom values): 43895 Å² total; per-residue (Å²): 136,87,85,88,89,91,88,91,85,85,82,86,94,69,58,75,68,54,59,50,50,54,51,45,54,50,33,39,75,74,68,73,50,71,83,88,64,91,47,68,78,48,78,50,77,47,77,48,80,46,75,77,69,60,83,83,50,64,56,37,34,38,34,39,38,37,42,33,34,61,62,81,84,88,86,79,82,88,85,83,89,81,88,88,81,89,80,88,86,80,87,86,86,88,81,91,80,93,77,82,94,77,73,74,76,49,77,51,80,45,44,31,38,26,46,91,86,62,72,81,43,78,58,86,70,94,80,78,95,73,85,58,98,66,56,77,50,78,44,51,40,42,39,43,42,48,58,56,83,50,94,97,47,61,40,47,38,46,35,39,33,46,47,55,62,67,33,43,47,90,76,46,59,75,93,69,59,67,54,88,36,38,37,45,41,33,75,60,79,35,88,37,72,68,56,27,58,59,43,68,84,42,90,36,48,49,37,65,60,24,51,56,24,44,53,47,18,54,50,41,47,53,53,40,54,54,61,68,66,51,54,71,94,81,49,49,70,68,56,50,57,40,47,43,42,26,38,49,13,45,28,46,20,24,43,33,36,19,51,23,49,39,38,51,41,31,46,76,71,53,30,57,51,30,50,28,44,24,49,35,13,54,35,40,27,56,40,13,55,46,44,41,53,42,47,63,65,29,59,94,39,66,67,66,29,53,53,52,48,51,50,43,48,53,53,28,52,52,49,33,59,52,36,64,37,76,69,53,74,40,65,88,32,43,57,58,51,39,48,54,55,49,52,59,61,55,52,55,52,58,64,49,53,51,44,37,75,74,65,32,66,66,45,39,49,75,73,54,44,38,65,59,52,52,52,50,51,49,52,52,51,51,52,41,48,33,63,55,64,42,59,66,31,68,82,38,58,54,52,54,20,40,100,49,76,82,79,78,89,76,94,79,86,87,90,83,83,84,77,69,79,79,69,66,86,78,62,90,51,76,78,58,74,84,58,84,64,73,64,90,60,73,62,78,36,70,69,64,74,28,51,48,79,32,84,76,40,74,47,57,77,70,76,68,49,72,69,54,50,48,45,67,76,70,42,91,78,60,50,96,64,86,75,56,69,73,56,40,57,70,78,56,38,70,38,76,59,74,78,74,89,44,68,54,47,34,41,29,34,46,40,31,58,17,37,42,37,32,51,64,78,43,30,34,37,31,17,55,53,66,70,66,44,39,41,100,46,98,89,55,67,33,43,47,82,48,76,59,38,65,58,81,88,70,55,71,81,47,54,35,39,40,40,27,36,53,33,44,67,33,43,24,68,64,41,52,36,52,48,43,70,77,33,70,81,28,35,37,41,33,23,30,71,39,49,67,62,50,41,74,62,41,74,88,54,53,68,46,61,36,47,67,49,40,69,47,74,50,76,53,97,94,42,60,30,38,43,31,33,32,78,41,38,53,70,25,44,77,57,99,85,41,58,17,44,30,41,45,19,14,41,37,39,40,45,91,88,54,30,41,36,37,40,42,70,23,19,59,40,71,66,65,38,33,54,46,15,74,73,69,34,67,21,55,36,29,44,38,42,29,33,65,26,31,55,54,93,66,21,40,33,41,20,25,39,29,60,53,38,47,49,46,40,59,37,28,39,25,46,26,34,41,60,24,46,39,74,20,57,57,79,79,39,36,58,58,75,74,46,40,66,54,48,32,49,51,37,41,52,54,45,51,76,73,40,82,93,60,52,49,74,43,78,71,47,32,10,34,59,52,67,66,77,81,78,92,122